Protein 9G2P (pdb70)

Nearest PDB structures (foldseek):
  9fw3-assembly1_B  TM=1.001E+00  e=9.226E-80  Mycolicibacterium thermoresistibile ATCC 19527
  9g2s-assembly1_B  TM=9.966E-01  e=2.696E-79  Mycolicibacterium thermoresistibile ATCC 19527
  9g2k-assembly1_B  TM=1.001E+00  e=1.572E-77  Mycolicibacterium thermoresistibile ATCC 19527
  9g2t-assembly1_B  TM=9.862E-01  e=8.352E-74  Mycolicibacterium thermoresistibile ATCC 19527
  8vsi-assembly1_B  TM=8.869E-01  e=3.555E-31  Escherichia coli

Solvent-accessible surface area: 43189 Å² total; per-residue (Å²): 58,2,94,139,2,18,60,90,15,142,139,20,32,98,48,0,7,84,68,25,24,93,10,0,86,47,40,11,34,0,30,52,40,21,0,63,21,0,73,38,34,60,66,62,19,97,64,137,117,39,149,79,32,17,110,55,0,42,68,40,53,19,84,1,45,97,60,30,49,54,17,61,40,70,3,32,84,14,14,21,121,9,11,58,74,0,16,17,95,0,0,44,30,0,7,91,0,40,8,17,9,11,48,170,92,10,5,17,11,0,32,22,3,0,5,40,5,3,112,25,1,51,52,19,4,4,54,7,72,7,32,40,33,7,5,93,33,0,10,87,37,3,24,90,66,0,64,126,38,12,151,82,0,0,82,36,0,76,104,3,17,102,64,0,77,95,26,20,56,66,3,32,142,78,5,22,63,53,6,53,85,16,24,128,36,28,29,71,9,27,29,13,3,8,11,1,17,84,0,5,43,3,9,16,4,8,28,0,15,93,46,5,55,3,53,134,68,0,54,66,11,14,93,17,0,33,55,25,16,132,41,16,12,31,46,43,30,73,0,48,14,26,3,39,22,43,6,0,6,42,25,0,0,61,17,0,0,48,25,9,20,94,66,147,11,76,32,36,50,0,0,1,0,1,7,4,0,6,19,0,1,71,51,9,26,27,27,0,71,2,48,25,18,48,51,53,0,73,31,0,0,131,60,0,10,88,7,22,74,50,104,49,16,90,61,118,141,211,103,151,108,6,4,0,38,4,58,148,0,15,12,54,108,93,122,69,39,62,33,1,74,66,1,78,10,38,1,130,54,40,41,44,3,0,0,0,1,18,7,28,7,12,11,39,10,1,3,11,0,0,0,16,0,13,48,16,70,112,33,20,1,63,1,37,36,71,26,5,30,11,3,60,57,65,48,3,11,107,64,0,6,21,3,26,36,75,14,35,32,2,62,8,13,0,13,101,0,0,2,1,10,68,56,137,15,39,89,113,94,8,69,52,3,0,117,19,0,63,0,33,101,35,1,84,158,18,128,89,19,24,96,10,74,9,14,47,55,56,72,25,35,0,2,8,64,7,25,0,9,2,0,21,9,23,6,32,81,10,53,0,10,0,4,6,10,18,10,10,24,2,4,33,62,12,12,136,86,0,36,80,8,4,57,132,59,12,154,121,65,1,3,2,14,2,8,7,17,4,91,42,8,36,179,10,80,60,0,0,0,0,31,65,0,108,44,68,36,75,10,50,25,106,106,4,33,90,72,49,32,101,0,96,34,5,43,82,44,8,151,135,194,45,12,63,161,11,19,2,83,128,58,114,58,24,21,58,26,12,46,101,39,6,95,75,4,4,96,26,55,1,60,11,11,11,21,0,1,33,0,0,31,12,2,40,54,153,67,38,55,77,0,116,108,79,11,39,145,6,38,52,19,14,80,39,6,72,95,7,20,61,41,4,13,124,23,0,8,37,6,3,12,22,8,0,27,92,2,2,44,54,0,1,55,78,0,6,45,0,18,35,92,30,17,55,36,111,38,16,7,27,0,28,37,0,2,62,20,2,9,31,136,18,1,7,9,7,20,72,7,21,34,48,23,41,5,8,16,62,22,0,22,11,0,0,72,15,0,57,183,46,20,88,45,0,0,102,16,0,57,60,4,7,64,56,0,86,40,7,39,53,83,10,19,149,61,12,112,74,14,28,137,51,14,33,95,23,56,18,49,0,10,42,48,0,11,29,3,9,87,7,1,52,7,8,8,18,4,62,30,8,59,35,104,92,4,36,3,8,76,12,6,59,50,21,32,21,1,27,55,133,28,33,63,86,36,50,52,8,76,76,45,7,48,102,8,10,45,82,2,10,104,32,1,29,39,56,10,69,113,0,28,113,133,62,119,7,35,51,31,42,13,0,0,3,26,3,0,20,28,20,0,36,69,5,8,61,37,0,22,115,26,22,54,44,49,23,81,24,98,43,18,6,84,58,1,25,43,0,31,83,2,79,62,34,84,52,10,200,119,134,45,139,176,145,49,30,16,1,25,0,51,4,54,69,0,110,13,39,101,77,140,67,87,19,0,39,23,4,71,12,68,2,154,71,31,36,8,2,0,0,0,0,27,20,44,5,10,8,58,11,0,6,14,0,1,6,9,18,28,30,21,81,52,34,109,0,10,1,69,57,18,30,3,35,57,0,28,37,95,12,26,33,60,4,1,0,6,0,26,14,75,26,32,0,12,64,14,39,0,74,60,3,0,40,43,9,34,77,155,18,71,91,108,74,0,84,33,4,8,130,26,0,74,0,57,54,0,53,110,92,31,88,76,14,38,57,2,79,0,4,42,10,3,80,39,12,35,7,2,9,24,2,1,0,1,0,0,0,0,11,12,16,69,0,10,0,0,0,2,6,9,4,8,10,12,0,2,9,32,7,2,22,21,0,7,62,10,8,56,64,15,124,100,90,1,0,17,0,13,1,5,9,20,69,18,7,1,109,71,9,83,69,0,0,0,0,53,76,1,119,38,71,33,65,15,40,24,113,113,6,83,93,72,48,21,58,0,27,101,1,51,118

Radius of gyration: 36.22 Å; Cα contacts (8 Å, |Δi|>4): 1925; chains: 2; bounding box: 55×73×121 Å

Sequence (1122 aa):
AGSRLLAPLKKPLIVSGVLQALITLIELAPFVLLVELARLLLGGAEAERLWTLGLTAVSLIGLGAVLAAAMTLWLHRVDARFAHELRGRLLTKLSRLPLGWFTRRGSASTKQLVQDDTLALHYLITHAIPDAVAAVVAPVAVLVYLFVADWRVALVLFIPVLVYLVLMSVMTIQSGSKIAQAPRWAERMGGEAGAFLEGQPVIRIFGGAAASRFRRRLDDYIDFLVSWQRPFVGKKTLMDLVTRPATFLWIILVAGVPLVVTGRMDPVNLLPFLLLGTTFGARLLGIGYGLSGIQTGMLAARRIQTVLDEPELVVRDRTRPGTVELDRVSFEYRPGVPVIRDVTLTLRPGTVTALVGPSGSGKSTLAALVARFHDVTQGAIRVDGRDIRTLTADELYRRVGFVLQDAQLVHGSVAENIALAEPDAGLERIRTAARDAQIHDRITRMPDGYDSVLGAGSALSGGERQRVTIARAILADTPVLVLDQATAFADPESEYLVQQAINRLTRDRTVLVIAHRLHTITHADQIVVLDDGRIVEVGTHDELLAAGGRYRGLWDSGRIRTLLRLVPAEKRGAVAGYAVLTLLSVLLRAVGAVLLIPLLAALFSDTPSDAWLWLGWLTAVTLAGWVTDTNTARLGFDLGFAVLSRTQHDMADRLPNVAMSWFTPDNTATARQAIAATGPELAGLVVNLLTPLIGAALLPAAIGVALLFVSVPLGLAALAGVAVLFGALALSGRLSRAADKVAGETNSAFTERIIEFARTQQALRAARRVEPARSQVGSALAAQHGAGLRLLTMQIPGQVLFSLAGQVALIGFAGMAVWLTVRGQLGVPEAIALIVVLVRYLEPFAAIADLAPALETTRATLNRIQAVLDAPTLPAGRRRLDRTGAAPSIEFDDVRFSYGDEVVLDGVSFTLRPGNTTAIVGPSGSGKTTILSLIAGLQQPASGRVLLDGVDVTTLDPEARRAAVSVVFQHPYLFDGTLRDNVLVGDPEADPDDVTAAMRLARVDELLDRLPDGDATVVGEGGTALSGGERQRVSIARALLKPAPVLLVDQATSALDNANEAAVVDALTADPRPRTRVIVAHRLASIRHADRVLFVEAGRVVEDGAIDELLAAGGRFAQFWA

GO terms:
  GO:0005886 plasma membrane (C, EXP)

Foldseek 3Di:
DLCVLCVVCPVVLVVLLVLLLVLLVLCLVLLVLVLVLVVCVVVVHDPVSNVVSNVVSVVSNVVSVVSVVVSLVVQQVVLVVSLVVLLVLLVVLVVFAFCLVCVVQDPLNSCCLSPVLSVLLCCVRRPQSSLVSSLVNQVVVLLVVLVVLPVQLSVLLVVLVVVLVVLLVVLCVVQLVLLVCVSVLSSVLSRLVVCCVVCVVVLVVPPHPVPRVNVVSVVVSVVSVCVNVVVNVVSLVVLCVSLALVNQQVSSCVRPVVCCPVVVDPVSSSSSCNRRVNPSSVSNSSNSVCSSSNSSNVVSSVVSVVSSPDDGLAADQPWCAQKKWWAQFWADSDPPHTLAGGATDIWDWQFEEEEEADPSNQPLVVVVCLLPSDDTPDTFMDHNNHTVSNDDNVRSPLAEFELHPDLDADWFFLLCRLCVLPNVDDPVLLLVLLVLLVQQVVLCPDPVRRGDTDDPPNHDDPLNSLSSSSSSRLSSLHLHYEYAARCVVPDPVSSVSNLVSCCVSRSRGGYYYYHLLVVSCQPGQKYFYRGNNYTDDMDHNVVVCVVPPRSVVSVVVND/DVLLVVLFDPVCVVLVVLLVVLLVLLLLLLLLLLLLVLVLLVCCPDPHNVVNVVSVVVSVVSVVSNVVSVVVSLVSLLVRQQNSLVSLLVLLVVQVVQFAPLCPDVVLVLLSVLLNVVSDPCSSNCCVPAVSLLSSLLCNLLSNLVSCVVVPVLLSVLSVVLSVLLVVLLVVLCVQQVVLVVQLVVLVSVLVVQVVCCVVCVVVCVVVVQNDLVRHPNVVSVVSNVVSVVVSVVSSVVSLVSLVVSLVSSLCSNLVVLVVCPVVPVADPSSNVSVVSSSVVSSVSSVSSSVSSVVVSVVVSNSVSSVVSSPGDGAFEAADADDDPQFAWKKWWAQFWAASVPHTQAGGATDIFHGLAAEEEEEDPSLCPLVVVCCQLVSDDGPDTFIDTNNHGLSHHHPVRSNLAEFEQDQQAFAAFFFLLVRLCLLPVPDDVVLLVLLCVLLVLQVVQVVPPPRRRDGAHGTNVVDDRLNSLSSSSSSRLSRSHQEYEAAASCVRPDPVSLLSNLVSVVVNPHGHRYYYYHLDPSSCPRHQKYFYGGNNYGPDMGGPVVVCVVPPVSVVSVD

B-factor: mean 27.06, std 17.53, range [1.24, 101.99]

Organism: Mycolicibacterium thermoresistibile (strain ATCC 19527 / DSM 44167 / CIP 105390 / JCM 6362 / NCTC 10409 / 316) (NCBI:txid1078020)

InterPro domains:
  IPR003439 ABC transporter-like, ATP-binding domain [PF00005] (671-818)
  IPR003439 ABC transporter-like, ATP-binding domain [PS50893] (654-887)
  IPR003593 AAA+ ATPase domain [SM00382] (679-864)
  IPR007037 SIP-like, Rossmann fold domain [PF04954] (133-243)
  IPR011527 ABC transporter type 1, transmembrane domain [PF00664] (330-596)
  IPR011527 ABC transporter type 1, transmembrane domain [PS50929] (331-613)
  IPR013113 Siderophore-interacting, FAD-binding [PF08021] (59-113)
  IPR017871 ABC transporter-like, conserved site [PS00211] (790-804)
  IPR017927 FAD-binding domain, ferredoxin reductase-type [PS51384] (15-124)
  IPR017938 Riboflavin synthase-like beta-barrel [SSF63380] (14-113)
  IPR027417 P-loop containing nucleoside triphosphate hydrolase [G3DSA:3.40.50.300] (646-895)
  IPR027417 P-loop containing nucleoside triphosphate hydrolase [SSF52540] (650-886)
  IPR036640 ABC transporter type 1, transmembrane domain superfamily [G3DSA:1.20.1560.10] (320-629)
  IPR036640 ABC transporter type 1, transmembrane domain superfamily [SSF90123] (321-629)
  IPR039261 Ferredoxin-NADP reductase (FNR), nucleotide-binding domain [G3DSA:3.40.50.80] (131-261)
  IPR039421 Type 1 protein exporter [PTHR24221] (345-883)

Secondary structure (DSSP, 8-state):
-HHHHSGGGHHHHHHHHHHHHHHHHHHHHHHHHHHHHHHHHHTT--HHHHHHHHHHHHHHHHHHHHHHHHHHHHHHHHHHHHHHHHHHHHHHHHTTS-HHHHHHH-HHHHHIIIIIIHHTTHHHHHTHHHHHHHHHHHHHHHHHHHHHH-HHHHHHTHHHHHHHHHHHHHHHHHHHHHHHHHHHHHHHHHHHHHHHHHTHHHHHHTTTTTT-HHHHHHHHHHHHHHHHHHHHHHHHHHHHHHT-HHHHHHHHHHHHHHHHGGGSS-GGGGHHHHHHTTTSHHHHHHHHHHHHHHHHHHHHHHHHHHHHTS------S---TT-EEEEEEEEEEETTEEEEEEEEEEE-TT-EEEEE-STTSSHHHHHHHHTTSS--SEEEEEETTEETTTS-HHHHHHHEEEE-SS----SSBHHHHHTSS-TT--HHHHHHHHHHTT-HHHHHHSSSGGG-B--TTS---HHHHHHHHHHHHHHH--SEEEEESTTSS--HHHHHHHHHHHHHHTTTSEEEEE-S-GGGSTT-SEEEEEETTEEEEEE-HHHHHHHTSHHHHHHHHH-/-HHHHHTS-GGGHHHHHHHHHHHHHHHHHHHHHHHTHHHHHHHHTSS-GGGHHHHHHHHHHHHHHHHHHHHHHHHHHHHHHHHHHHHHHHHHHHHGGGB-GGG--HHHHHHHHHHHHTTSHHHHTHIIIIIHHHHHHHHHHHHHHHHGGGT-HHHHHHHHHHHHHHHHHHHHHHHTTHHHHHHHHHHHHHHHHHHHHHHHTHHHHHHTT--STTTSHHHHHHHHHHHHHHHHHHHTHHHHHHHHHHHHHHHHHHHHHHHHHHHTTSS-HHHHHHHHHHHHHHHHHHHHHHHHHHHHHHHHHHHHHHHHHHTS-BPP---B---SSSPPPPEEEEEEEEEETTEEEEEEEEEEE-TT-EEEEE-STTSSHHHHHHHHHTSS--SEEEEEETTEEGGGB-HHHHHTTEEEE-SS----SEEHHHHHTTS-TT--HHHHHHHHHHTT-HHHHHHSSSGGGPEE-STTTTS-HHHHHHHHHHHHHHS--SEEEEESTTTT--HHHHHHHHHHHHT-SS--EEEEE-S-GGGGTT-SEEEEEETTEEEEEE-HHHHHHHTSHHHHHT-

Structure (mmCIF, N/CA/C/O backbone):
data_9G2P
#
_entry.id   9G2P
#
_cell.length_a   1.00
_cell.length_b   1.00
_cell.length_c   1.00
_cell.angle_alpha   90.00
_cell.angle_beta   90.00
_cell.angle_gamma   90.00
#
_symmetry.space_group_name_H-M   'P 1'
#
loop_
_entity.id
_entity.type
_entity.pdbx_description
1 polymer 'Mycobactin import ATP-binding/permease protein IrtA'
2 polymer 'Mycobactin import ATP-binding/permease protein IrtB'
3 non-polymer "ADENOSINE-5'-TRIPHOSPHATE"
4 non-polymer 'MAGNESIUM ION'
5 non-polymer 'ZINC ION'
#
loop_
_atom_site.group_PDB
_atom_site.id
_atom_site.type_symbol
_atom_site.label_atom_id
_atom_site.label_alt_id
_atom_site.label_comp_id
_atom_site.label_asym_id
_atom_site.label_entity_id
_atom_site.label_seq_id
_atom_site.pdbx_PDB_ins_code
_atom_site.Cartn_x
_atom_site.Cartn_y
_atom_site.Cartn_z
_atom_site.occupancy
_atom_site.B_iso_or_equiv
_atom_site.auth_seq_id
_atom_site.auth_comp_id
_atom_site.auth_asym_id
_atom_site.auth_atom_id
_atom_site.pdbx_PDB_model_num
ATOM 1 N N . ALA A 1 40 ? 117.01786 149.79360 142.65469 1.000 26.58505 318 ALA A N 1
ATOM 2 C CA . ALA A 1 40 ? 118.08184 150.76533 142.86866 1.000 27.28009 318 ALA A CA 1
ATOM 3 C C . ALA A 1 40 ? 119.40234 150.25722 142.30051 1.000 23.01253 318 ALA A C 1
ATOM 4 O O . ALA A 1 40 ? 120.46739 150.51369 142.85689 1.000 22.43754 318 ALA A O 1
ATOM 11 N N . GLY A 1 41 ? 119.32117 149.52480 141.18730 1.000 23.63832 319 GLY A N 1
ATOM 12 C CA . GLY A 1 41 ? 120.51725 149.06748 140.50558 1.000 21.94081 319 GLY A CA 1
ATOM 13 C C . GLY A 1 41 ? 121.16589 150.10220 139.61574 1.000 24.17085 319 GLY A C 1
ATOM 14 O O . GLY A 1 41 ? 122.31055 149.91069 139.19755 1.000 23.27331 319 GLY A O 1
ATOM 18 N N . SER A 1 42 ? 120.45306 151.18323 139.29610 1.000 28.12846 320 SER A N 1
ATOM 19 C CA . SER A 1 42 ? 121.05694 152.26848 138.53146 1.000 25.15484 320 SER A CA 1
ATOM 20 C C . SER A 1 42 ? 121.96708 153.11363 139.40992 1.000 22.47350 320 SER A C 1
ATOM 21 O O . SER A 1 42 ? 122.98822 153.63204 138.94492 1.000 21.61362 320 SER A O 1
ATOM 29 N N . ARG A 1 43 ? 121.60224 153.27522 140.68187 1.000 24.17618 321 ARG A N 1
ATOM 30 C CA . ARG A 1 43 ? 122.43234 154.03778 141.60673 1.000 22.09256 321 ARG A CA 1
ATOM 31 C C . ARG A 1 43 ? 123.69746 153.27275 141.97060 1.000 18.91726 321 ARG A C 1
ATOM 32 O O . ARG A 1 43 ? 124.76727 153.86844 142.13379 1.000 18.51953 321 ARG A O 1
ATOM 53 N N . LEU A 1 44 ? 123.59161 151.95051 142.10891 1.000 18.85548 322 LEU A N 1
ATOM 54 C CA . LEU A 1 44 ? 124.75116 151.13653 142.45821 1.000 13.96250 322 LEU A CA 1
ATOM 55 C C . LEU A 1 44 ? 125.76945 151.11271 141.32610 1.000 14.91361 322 LEU A C 1
ATOM 56 O O . LEU A 1 44 ? 126.97861 151.21005 141.56097 1.000 18.34610 322 LEU A O 1
ATOM 72 N N . LEU A 1 45 ? 125.29687 150.98051 140.09071 1.000 15.28958 323 LEU A N 1
ATOM 73 C CA . LEU A 1 45 ? 126.15464 150.80048 138.92746 1.000 15.64435 323 LEU A CA 1
ATOM 74 C C . LEU A 1 45 ? 126.46633 152.10160 138.19904 1.000 16.13300 323 LEU A C 1
ATOM 75 O O . LEU A 1 45 ? 127.03869 152.05557 137.10706 1.000 17.83289 323 LEU A O 1
ATOM 91 N N . ALA A 1 46 ? 126.09599 153.24821 138.76358 1.000 16.92085 324 ALA A N 1
ATOM 92 C CA . ALA A 1 46 ? 126.44349 154.53536 138.16708 1.000 17.75923 324 ALA A CA 1
ATOM 93 C C . ALA A 1 46 ? 127.93938 154.73945 137.94196 1.000 18.53840 324 ALA A C 1
ATOM 94 O O . ALA A 1 46 ? 128.29416 155.37130 136.93315 1.000 18.45270 324 ALA A O 1
ATOM 101 N N . PRO A 1 47 ? 128.85060 154.28761 138.81432 1.000 18.12315 325 PRO A N 1
ATOM 102 C CA . PRO A 1 47 ? 130.28427 154.44479 138.51078 1.000 16.39989 325 PRO A CA 1
ATOM 103 C C . PRO A 1 47 ? 130.73288 153.80499 137.20745 1.000 19.10447 325 PRO A C 1
ATOM 104 O O . PRO A 1 47 ? 131.75339 154.22481 136.64879 1.000 21.57483 325 PRO A O 1
ATOM 115 N N . LEU A 1 48 ? 130.01435 152.80119 136.70976 1.000 21.05893 326 LEU A N 1
ATOM 116 C CA . LEU A 1 48 ? 130.39375 152.07591 135.50588 1.000 15.30718 326 LEU A CA 1
ATOM 117 C C . LEU A 1 48 ? 129.71702 152.60364 134.24893 1.000 14.19104 326 LEU A C 1
ATOM 118 O O . LEU A 1 48 ? 129.64189 151.87682 133.25712 1.000 15.67774 326 LEU A O 1
ATOM 134 N N . LYS A 1 49 ? 129.23250 153.84532 134.25819 1.000 14.57689 327 LYS A N 1
ATOM 135 C CA . LYS A 1 49 ? 128.52365 154.37486 133.09688 1.000 15.68542 327 LYS A CA 1
ATOM 136 C C . LYS A 1 49 ? 129.43373 154.44864 131.87445 1.000 16.87869 327 LYS A C 1
ATOM 137 O O . LYS A 1 49 ? 129.08188 153.96914 130.78927 1.000 17.08202 327 LYS A O 1
ATOM 156 N N . LYS A 1 50 ? 130.61390 155.05832 132.03456 1.000 16.32379 328 LYS A N 1
ATOM 157 C CA . LYS A 1 50 ? 131.52190 155.20841 130.89816 1.000 13.82034 328 LYS A CA 1
ATOM 158 C C . LYS A 1 50 ? 132.03822 153.86551 130.39500 1.000 14.68719 328 LYS A C 1
ATOM 159 O O . LYS A 1 50 ? 132.03810 153.65332 129.16932 1.000 16.10656 328 LYS A O 1
ATOM 178 N N . PRO A 1 51 ? 132.51394 152.94048 131.24280 1.000 16.72796 329 PRO A N 1
ATOM 179 C CA . PRO A 1 51 ? 132.88139 151.61214 130.72064 1.000 11.99049 329 PRO A CA 1
ATOM 180 C C . PRO A 1 51 ? 131.74759 150.88600 130.02104 1.000 10.40448 329 PRO A C 1
ATOM 181 O O . PRO A 1 51 ? 131.98594 150.23125 129.00474 1.000 11.17038 329 PRO A O 1
ATOM 192 N N . LEU A 1 52 ? 130.51904 150.98288 130.52806 1.000 9.81267 330 LEU A N 1
ATOM 193 C CA . LEU A 1 52 ? 129.40394 150.28500 129.89681 1.000 10.89851 330 LEU A CA 1
ATOM 194 C C . LEU A 1 52 ? 129.08782 150.87336 128.52607 1.000 12.73825 330 LEU A C 1
ATOM 195 O O . LEU A 1 52 ? 128.86913 150.13434 127.55620 1.000 15.37296 330 LEU A O 1
ATOM 211 N N . ILE A 1 53 ? 129.06829 152.20487 128.42132 1.000 12.93589 331 ILE A N 1
ATOM 212 C CA . ILE A 1 53 ? 128.81562 152.83958 127.12896 1.000 11.96773 331 ILE A CA 1
ATOM 213 C C . ILE A 1 53 ? 129.92641 152.49484 126.14431 1.000 11.28943 331 ILE A C 1
ATOM 214 O O . ILE A 1 53 ? 129.66979 152.19921 124.96716 1.000 12.50328 331 ILE A O 1
ATOM 230 N N . VAL A 1 54 ? 131.17751 152.53352 126.60702 1.000 10.53486 332 VAL A N 1
ATOM 231 C CA . VAL A 1 54 ? 132.30602 152.21767 125.73835 1.000 10.12154 332 VAL A CA 1
ATOM 232 C C . VAL A 1 54 ? 132.22509 150.77051 125.27322 1.000 10.85629 332 VAL A C 1
ATOM 233 O O . VAL A 1 54 ? 132.51453 150.46050 124.11469 1.000 12.48319 332 VAL A O 1
ATOM 246 N N . SER A 1 55 ? 131.84813 149.85960 126.17366 1.000 9.49458 333 SER A N 1
ATOM 247 C CA . SER A 1 55 ? 131.71333 148.46055 125.79153 1.000 9.25902 333 SER A CA 1
ATOM 248 C C . SER A 1 55 ? 130.62369 148.27889 124.75026 1.000 11.71958 333 SER A C 1
ATOM 249 O O . SER A 1 55 ? 130.79421 147.49778 123.81337 1.000 14.97254 333 SER A O 1
ATOM 257 N N . GLY A 1 56 ? 129.50893 148.99828 124.88263 1.000 11.17814 334 GLY A N 1
ATOM 258 C CA . GLY A 1 56 ? 128.47539 148.91988 123.86290 1.000 9.04382 334 GLY A CA 1
ATOM 259 C C . GLY A 1 56 ? 128.95197 149.39963 122.50255 1.000 11.44363 334 GLY A C 1
ATOM 260 O O . GLY A 1 56 ? 128.72589 148.73780 121.48410 1.000 14.49147 334 GLY A O 1
ATOM 264 N N . VAL A 1 57 ? 129.62800 150.54859 122.46462 1.000 10.85075 335 VAL A N 1
ATOM 265 C CA . VAL A 1 57 ? 130.09592 151.08653 121.18713 1.000 9.65608 335 VAL A CA 1
ATOM 266 C C . VAL A 1 57 ? 131.13302 150.15550 120.56274 1.000 10.60472 335 VAL A C 1
ATOM 267 O O . VAL A 1 57 ? 131.07328 149.82980 119.36572 1.000 12.13867 335 VAL A O 1
ATOM 280 N N . LEU A 1 58 ? 132.09630 149.70736 121.36895 1.000 12.17312 336 LEU A N 1
ATOM 281 C CA . LEU A 1 58 ? 133.13317 148.81906 120.86605 1.000 11.59568 336 LEU A CA 1
ATOM 282 C C . LEU A 1 58 ? 132.54971 147.49084 120.41808 1.000 11.12514 336 LEU A C 1
ATOM 283 O O . LEU A 1 58 ? 133.04877 146.88361 119.47043 1.000 14.56594 336 LEU A O 1
ATOM 299 N N . GLN A 1 59 ? 131.48780 147.02167 121.07478 1.000 10.23969 337 GLN A N 1
ATOM 300 C CA . GLN A 1 59 ? 130.87312 145.77163 120.65166 1.000 9.70296 337 GLN A CA 1
ATOM 301 C C . GLN A 1 59 ? 130.12467 145.94395 119.34289 1.000 10.64179 337 GLN A C 1
ATOM 302 O O . GLN A 1 59 ? 130.07825 145.01838 118.53190 1.000 12.71391 337 GLN A O 1
ATOM 316 N N . ALA A 1 60 ? 129.50329 147.10359 119.12673 1.000 11.95069 338 ALA A N 1
ATOM 317 C CA . ALA A 1 60 ? 128.89996 147.36089 117.82153 1.000 11.28724 338 ALA A CA 1
ATOM 318 C C . ALA A 1 60 ? 129.95737 147.29868 116.72519 1.000 11.10673 338 ALA A C 1
ATOM 319 O O . ALA A 1 60 ? 129.77301 146.63942 115.68947 1.000 11.96844 338 ALA A O 1
ATOM 326 N N . LEU A 1 61 ? 131.09816 147.95017 116.96293 1.000 11.29980 339 LEU A N 1
ATOM 327 C CA . LEU A 1 61 ? 132.17947 147.91558 115.98043 1.000 11.49312 339 LEU A CA 1
ATOM 328 C C . LEU A 1 61 ? 132.71408 146.49840 115.79067 1.000 11.29946 339 LEU A C 1
ATOM 329 O O . LEU A 1 61 ? 132.99622 146.07521 114.66454 1.000 13.10968 339 LEU A O 1
ATOM 345 N N . ILE A 1 62 ? 132.85664 145.74724 116.88216 1.000 10.23948 340 ILE A N 1
ATOM 346 C CA . ILE A 1 62 ? 133.40439 144.39576 116.79800 1.000 10.80451 340 ILE A CA 1
ATOM 347 C C . ILE A 1 62 ? 132.43621 143.47554 116.06610 1.000 11.00931 340 ILE A C 1
ATOM 348 O O . ILE A 1 62 ? 132.84843 142.59452 115.30945 1.000 13.03056 340 ILE A O 1
ATOM 364 N N . THR A 1 63 ? 131.13520 143.65963 116.28384 1.000 11.05148 341 THR A N 1
ATOM 365 C CA . THR A 1 63 ? 130.14268 142.86161 115.57403 1.000 12.60568 341 THR A CA 1
ATOM 366 C C . THR A 1 63 ? 130.18973 143.14218 114.07904 1.000 14.36934 341 THR A C 1
ATOM 367 O O . THR A 1 63 ? 130.10849 142.21977 113.25881 1.000 19.71491 341 THR A O 1
ATOM 378 N N . LEU A 1 64 ? 130.32418 144.41519 113.70078 1.000 13.04013 342 LEU A N 1
ATOM 379 C CA . LEU A 1 64 ? 130.45483 144.73162 112.28062 1.000 11.04453 342 LEU A CA 1
ATOM 380 C C . LEU A 1 64 ? 131.72760 144.12425 111.69745 1.000 12.55241 342 LEU A C 1
ATOM 381 O O . LEU A 1 64 ? 131.72162 143.59561 110.58013 1.000 15.23615 342 LEU A O 1
ATOM 397 N N . ILE A 1 65 ? 132.83089 144.18420 112.44472 1.000 13.64796 343 ILE A N 1
ATOM 398 C CA . ILE A 1 65 ? 134.08636 143.60912 111.96573 1.000 12.33093 343 ILE A CA 1
ATOM 399 C C . ILE A 1 65 ? 133.96549 142.09547 111.82980 1.000 14.49406 343 ILE A C 1
ATOM 400 O O . ILE A 1 65 ? 134.58379 141.48832 110.95181 1.000 18.05302 343 ILE A O 1
ATOM 416 N N . GLU A 1 66 ? 133.19913 141.45916 112.71572 1.000 16.20056 344 GLU A N 1
ATOM 417 C CA . GLU A 1 66 ? 133.01377 140.01397 112.64201 1.000 15.52862 344 GLU A CA 1
ATOM 418 C C . GLU A 1 66 ? 132.09214 139.61862 111.49704 1.000 17.95910 344 GLU A C 1
ATOM 419 O O . GLU A 1 66 ? 132.20727 138.50773 110.96989 1.000 23.24139 344 GLU A O 1
ATOM 431 N N . LEU A 1 67 ? 131.15996 140.49353 111.11806 1.000 17.97047 345 LEU A N 1
ATOM 432 C CA . LEU A 1 67 ? 130.33777 140.23664 109.93965 1.000 17.32942 345 LEU A CA 1
ATOM 433 C C . LEU A 1 67 ? 131.07342 140.54016 108.63909 1.000 16.25345 345 LEU A C 1
ATOM 434 O O . LEU A 1 67 ? 130.69547 140.01596 107.58724 1.000 17.15445 345 LEU A O 1
ATOM 450 N N . ALA A 1 68 ? 132.10329 141.38529 108.68807 1.000 18.78411 346 ALA A N 1
ATOM 451 C CA . ALA A 1 68 ? 132.81176 141.77648 107.47078 1.000 16.97891 346 ALA A CA 1
ATOM 452 C C . ALA A 1 68 ? 133.42615 140.61665 106.68920 1.000 20.98921 346 ALA A C 1
ATOM 453 O O . ALA A 1 68 ? 133.37565 140.66380 105.44809 1.000 22.19870 346 ALA A O 1
ATOM 460 N N . PRO A 1 69 ? 134.04392 139.59857 107.30928 1.000 21.16363 347 PRO A N 1
ATOM 461 C CA . PRO A 1 69 ? 134.60897 138.49717 106.50916 1.000 19.37393 347 PRO A CA 1
ATOM 462 C C . PRO A 1 69 ? 133.61725 137.80520 105.59595 1.000 19.51148 347 PRO A C 1
ATOM 463 O O . PRO A 1 69 ? 133.99418 137.37080 104.50448 1.000 24.72711 347 PRO A O 1
ATOM 474 N N . PHE A 1 70 ? 132.36417 137.66981 106.01363 1.000 20.69082 348 PHE A N 1
ATOM 475 C CA . PHE A 1 70 ? 131.40277 136.90602 105.23408 1.000 18.16119 348 PHE A CA 1
ATOM 476 C C . PHE A 1 70 ? 130.86671 137.67600 104.03625 1.000 20.50874 348 PHE A C 1
ATOM 477 O O . PHE A 1 70 ? 130.49995 137.05396 103.03785 1.000 25.94695 348 PHE A O 1
ATOM 494 N N . VAL A 1 71 ? 130.84647 139.00717 104.08770 1.000 22.02183 349 VAL A N 1
ATOM 495 C CA . VAL A 1 71 ? 130.57386 139.78118 102.87993 1.000 22.48034 349 VAL A CA 1
ATOM 496 C C . VAL A 1 71 ? 131.68343 139.55972 101.85702 1.000 22.77127 349 VAL A C 1
ATOM 497 O O . VAL A 1 71 ? 131.42740 139.38571 100.65521 1.000 26.95886 349 VAL A O 1
ATOM 510 N N . LEU A 1 72 ? 132.93424 139.55591 102.31937 1.000 21.49772 350 LEU A N 1
ATOM 511 C CA . LEU A 1 72 ? 134.05147 139.27918 101.42867 1.000 22.81451 350 LEU A CA 1
ATOM 512 C C . LEU A 1 72 ? 133.99091 137.85410 100.89907 1.000 23.56462 350 LEU A C 1
ATOM 513 O O . LEU A 1 72 ? 134.38110 137.59911 99.75905 1.000 29.17397 350 LEU A O 1
ATOM 529 N N . LEU A 1 73 ? 133.50183 136.91074 101.70428 1.000 20.89844 351 LEU A N 1
ATOM 530 C CA . LEU A 1 73 ? 133.35075 135.54437 101.21690 1.000 21.30837 351 LEU A CA 1
ATOM 531 C C . LEU A 1 73 ? 132.22218 135.43556 100.20301 1.000 23.58676 351 LEU A C 1
ATOM 532 O O . LEU A 1 73 ? 132.30187 134.62267 99.27893 1.000 28.69478 351 LEU A O 1
ATOM 548 N N . VAL A 1 74 ? 131.16740 136.23471 100.35640 1.000 21.64352 352 VAL A N 1
ATOM 549 C CA . VAL A 1 74 ? 130.12472 136.28113 99.33687 1.000 22.63433 352 VAL A CA 1
ATOM 550 C C . VAL A 1 74 ? 130.70197 136.78313 98.02114 1.000 27.62492 352 VAL A C 1
ATOM 551 O O . VAL A 1 74 ? 130.42748 136.22587 96.95025 1.000 31.92544 352 VAL A O 1
ATOM 564 N N . GLU A 1 75 ? 131.51665 137.83726 98.07831 1.000 30.68196 353 GLU A N 1
ATOM 565 C CA . GLU A 1 75 ? 132.15188 138.32322 96.85638 1.000 31.16589 353 GLU A CA 1
ATOM 566 C C . GLU A 1 75 ? 133.14831 137.31272 96.29699 1.000 31.28883 353 GLU A C 1
ATOM 567 O O . GLU A 1 75 ? 133.27375 137.18134 95.07509 1.000 35.49562 353 GLU A O 1
ATOM 579 N N . LEU A 1 76 ? 133.85155 136.58682 97.16559 1.000 29.72689 354 LEU A N 1
ATOM 580 C CA . LEU A 1 76 ? 134.75416 135.53677 96.70833 1.000 30.37876 354 LEU A CA 1
ATOM 581 C C . LEU A 1 76 ? 133.99033 134.44456 95.97321 1.000 31.62165 354 LEU A C 1
ATOM 582 O O . LEU A 1 76 ? 134.43174 133.96139 94.92875 1.000 35.35355 354 LEU A O 1
ATOM 598 N N . ALA A 1 77 ? 132.84804 134.02713 96.51903 1.000 28.40480 355 ALA A N 1
ATOM 599 C CA . ALA A 1 77 ? 132.03918 133.00922 95.85882 1.000 26.18322 355 ALA A CA 1
ATOM 600 C C . ALA A 1 77 ? 131.52214 133.50659 94.51611 1.000 30.62375 355 ALA A C 1
ATOM 601 O O . ALA A 1 77 ? 131.54310 132.77152 93.51945 1.000 35.02617 355 ALA A O 1
ATOM 608 N N . ARG A 1 78 ? 131.06453 134.75957 94.46930 1.000 32.23330 356 ARG A N 1
ATOM 609 C CA . ARG A 1 78 ? 130.57872 135.32487 93.21465 1.000 32.76172 356 ARG A CA 1
ATOM 610 C C . ARG A 1 78 ? 131.68405 135.38985 92.16697 1.000 36.61611 356 ARG A C 1
ATOM 611 O O . ARG A 1 78 ? 131.43910 135.14072 90.98152 1.000 39.04938 356 ARG A O 1
ATOM 632 N N . LEU A 1 79 ? 132.90510 135.73347 92.57976 1.000 33.33273 357 LEU A N 1
ATOM 633 C CA . LEU A 1 79 ? 134.01963 135.74607 91.63724 1.000 34.85197 357 LEU A CA 1
ATOM 634 C C . LEU A 1 79 ? 134.43660 134.33634 91.23383 1.000 37.22752 357 LEU A C 1
ATOM 635 O O . LEU A 1 79 ? 134.86869 134.12403 90.09604 1.000 43.01692 357 LEU A O 1
ATOM 651 N N . LEU A 1 80 ? 134.32779 133.36945 92.14723 1.000 36.49143 358 LEU A N 1
ATOM 652 C CA . LEU A 1 80 ? 134.60215 131.97783 91.79924 1.000 33.26102 358 LEU A CA 1
ATOM 653 C C . LEU A 1 80 ? 133.66000 131.49392 90.71040 1.000 35.27762 358 LEU A C 1
ATOM 654 O O . LEU A 1 80 ? 134.08769 130.83625 89.75559 1.000 37.68411 358 LEU A O 1
ATOM 670 N N . LEU A 1 81 ? 132.36850 131.79926 90.84386 1.000 35.62153 359 LEU A N 1
ATOM 671 C CA . LEU A 1 81 ? 131.41451 131.40213 89.81466 1.000 36.09405 359 LEU A CA 1
ATOM 672 C C . LEU A 1 81 ? 131.73124 132.07221 88.48456 1.000 39.73412 359 LEU A C 1
ATOM 673 O O . LEU A 1 81 ? 131.62991 131.44408 87.42498 1.000 40.15654 359 LEU A O 1
ATOM 689 N N . GLY A 1 82 ? 132.12516 133.34019 88.51944 1.000 42.21497 360 GLY A N 1
ATOM 690 C CA . GLY A 1 82 ? 132.52217 134.05769 87.32737 1.000 44.31389 360 GLY A CA 1
ATOM 691 C C . GLY A 1 82 ? 133.92017 133.76474 86.83259 1.000 51.44351 360 GLY A C 1
ATOM 692 O O . GLY A 1 82 ? 134.33250 134.32866 85.81588 1.000 56.34454 360 GLY A O 1
ATOM 696 N N . GLY A 1 83 ? 134.66677 132.89930 87.51671 1.000 48.47474 361 GLY A N 1
ATOM 697 C CA . GLY A 1 83 ? 135.99403 132.52458 87.07161 1.000 45.93147 361 GLY A CA 1
ATOM 698 C C . GLY A 1 83 ? 136.98992 133.66413 87.08740 1.000 49.91735 361 GLY A C 1
ATOM 699 O O . GLY A 1 83 ? 137.71356 133.87576 86.11039 1.000 53.71638 361 GLY A O 1
ATOM 703 N N . ALA A 1 84 ? 137.03304 134.41069 88.18646 1.000 50.07143 362 ALA A N 1
ATOM 704 C CA . ALA A 1 84 ? 137.96453 135.51956 88.30060 1.000 56.02512 362 ALA A CA 1
ATOM 705 C C . ALA A 1 84 ? 139.40134 135.00599 88.37501 1.000 59.06923 362 ALA A C 1
ATOM 706 O O . ALA A 1 84 ? 139.66124 133.81587 88.57158 1.000 52.25459 362 ALA A O 1
ATOM 713 N N . GLU A 1 85 ? 140.34375 135.92883 88.20395 1.000 63.23098 363 GLU A N 1
ATOM 714 C CA . GLU A 1 85 ? 141.75410 135.57848 88.25911 1.000 61.80206 363 GLU A CA 1
ATOM 715 C C . GLU A 1 85 ? 142.17037 135.26076 89.69253 1.000 58.04335 363 GLU A C 1
ATOM 716 O O . GLU A 1 85 ? 141.55879 135.71487 90.66133 1.000 60.77492 363 GLU A O 1
ATOM 728 N N . ALA A 1 86 ? 143.24381 134.47714 89.81607 1.000 56.49301 364 ALA A N 1
ATOM 729 C CA . ALA A 1 86 ? 143.68968 134.00900 91.12368 1.000 54.61547 364 ALA A CA 1
ATOM 730 C C . ALA A 1 86 ? 144.12022 135.14342 92.04559 1.000 55.52852 364 ALA A C 1
ATOM 731 O O . ALA A 1 86 ? 144.06325 134.98062 93.26929 1.000 51.11287 364 ALA A O 1
ATOM 738 N N . GLU A 1 87 ? 144.54109 136.28402 91.49590 1.000 58.91520 365 GLU A N 1
ATOM 739 C CA . GLU A 1 87 ? 144.99975 137.38421 92.33844 1.000 56.57045 365 GLU A CA 1
ATOM 740 C C . GLU A 1 87 ? 143.86996 137.91861 93.21154 1.000 52.91065 365 GLU A C 1
ATOM 741 O O . GLU A 1 87 ? 144.02507 138.05076 94.43161 1.000 52.50150 365 GLU A O 1
ATOM 753 N N . ARG A 1 88 ? 142.72232 138.22852 92.60396 1.000 52.03251 366 ARG A N 1
ATOM 754 C CA . ARG A 1 88 ? 141.60581 138.77130 93.37102 1.000 52.11022 366 ARG A CA 1
ATOM 755 C C . ARG A 1 88 ? 141.07170 137.75405 94.36947 1.000 47.53534 366 ARG A C 1
ATOM 756 O O . ARG A 1 88 ? 140.68714 138.11662 95.48697 1.000 46.70571 366 ARG A O 1
ATOM 777 N N . LEU A 1 89 ? 141.02162 136.48039 93.98018 1.000 44.38241 367 LEU A N 1
ATOM 778 C CA . LEU A 1 89 ? 140.52900 135.45551 94.89153 1.000 42.76653 367 LEU A CA 1
ATOM 779 C C . LEU A 1 89 ? 141.44851 135.30587 96.09484 1.000 40.71964 367 LEU A C 1
ATOM 780 O O . LEU A 1 89 ? 140.97572 135.20564 97.23344 1.000 38.30949 367 LEU A O 1
ATOM 796 N N . TRP A 1 90 ? 142.76511 135.29844 95.86648 1.000 42.41930 368 TRP A N 1
ATOM 797 C CA . TRP A 1 90 ? 143.70202 135.24472 96.98355 1.000 40.57082 368 TRP A CA 1
ATOM 798 C C . TRP A 1 90 ? 143.57415 136.47648 97.86701 1.000 37.47199 368 TRP A C 1
ATOM 799 O O . TRP A 1 90 ? 143.61016 136.36761 99.09724 1.000 37.51250 368 TRP A O 1
ATOM 820 N N . THR A 1 91 ? 143.42171 137.65474 97.25871 1.000 37.21331 369 THR A N 1
ATOM 821 C CA . THR A 1 91 ? 143.27107 138.87965 98.03670 1.000 36.92719 369 THR A CA 1
ATOM 822 C C . THR A 1 91 ? 142.04459 138.80855 98.93647 1.000 36.71205 369 THR A C 1
ATOM 823 O O . THR A 1 91 ? 142.12939 139.07214 100.14116 1.000 39.94769 369 THR A O 1
ATOM 834 N N . LEU A 1 92 ? 140.89607 138.43167 98.36952 1.000 35.70112 370 LEU A N 1
ATOM 835 C CA . LEU A 1 92 ? 139.66922 138.36081 99.15605 1.000 30.27905 370 LEU A CA 1
ATOM 836 C C . LEU A 1 92 ? 139.76291 137.29989 100.24556 1.000 30.04967 370 LEU A C 1
ATOM 837 O O . LEU A 1 92 ? 139.34583 137.54038 101.38283 1.000 33.08983 370 LEU A O 1
ATOM 853 N N . GLY A 1 93 ? 140.30600 136.12330 99.92737 1.000 28.06976 371 GLY A N 1
ATOM 854 C CA . GLY A 1 93 ? 140.40039 135.07683 100.93157 1.000 26.48504 371 GLY A CA 1
ATOM 855 C C . GLY A 1 93 ? 141.32308 135.44392 102.07711 1.000 28.16343 371 GLY A C 1
ATOM 856 O O . GLY A 1 93 ? 140.98476 135.24375 103.24951 1.000 27.34301 371 GLY A O 1
ATOM 860 N N . LEU A 1 94 ? 142.49848 135.99048 101.75819 1.000 29.73693 372 LEU A N 1
ATOM 861 C CA . LEU A 1 94 ? 143.42704 136.40812 102.79951 1.000 28.46817 372 LEU A CA 1
ATOM 862 C C . LEU A 1 94 ? 142.84294 137.53691 103.63686 1.000 26.87480 372 LEU A C 1
ATOM 863 O O . LEU A 1 94 ? 142.99993 137.54852 104.86231 1.000 27.08086 372 LEU A O 1
ATOM 879 N N . THR A 1 95 ? 142.16114 138.49254 103.00006 1.000 24.98659 373 THR A N 1
ATOM 880 C CA . THR A 1 95 ? 141.55036 139.58037 103.75325 1.000 24.30474 373 THR A CA 1
ATOM 881 C C . THR A 1 95 ? 140.45683 139.06538 104.67910 1.000 25.45464 373 THR A C 1
ATOM 882 O O . THR A 1 95 ? 140.35192 139.51156 105.82504 1.000 26.87942 373 THR A O 1
ATOM 893 N N . ALA A 1 96 ? 139.63751 138.12380 104.20699 1.000 23.22385 374 ALA A N 1
ATOM 894 C CA . ALA A 1 96 ? 138.58588 137.57156 105.05273 1.000 20.88882 374 ALA A CA 1
ATOM 895 C C . ALA A 1 96 ? 139.16904 136.81208 106.23753 1.000 20.97585 374 ALA A C 1
ATOM 896 O O . ALA A 1 96 ? 138.67568 136.93338 107.36525 1.000 23.55085 374 ALA A O 1
ATOM 903 N N . VAL A 1 97 ? 140.21941 136.02156 106.00510 1.000 20.86099 375 VAL A N 1
ATOM 904 C CA . VAL A 1 97 ? 140.83844 135.27825 107.10188 1.000 22.17365 375 VAL A CA 1
ATOM 905 C C . VAL A 1 97 ? 141.45333 136.23925 108.11336 1.000 23.83509 375 VAL A C 1
ATOM 906 O O . VAL A 1 97 ? 141.31911 136.05897 109.33368 1.000 22.18723 375 VAL A O 1
ATOM 919 N N . SER A 1 98 ? 142.13522 137.27719 107.62592 1.000 21.91921 376 SER A N 1
ATOM 920 C CA . SER A 1 98 ? 142.73909 138.24606 108.52977 1.000 20.28190 376 SER A CA 1
ATOM 921 C C . SER A 1 98 ? 141.67641 139.01250 109.30457 1.000 20.61969 376 SER A C 1
ATOM 922 O O . SER A 1 98 ? 141.89171 139.37114 110.46387 1.000 23.00629 376 SER A O 1
ATOM 930 N N . LEU A 1 99 ? 140.52264 139.27515 108.68795 1.000 21.00572 377 LEU A N 1
ATOM 931 C CA . LEU A 1 99 ? 139.45129 139.95217 109.40912 1.000 18.14792 377 LEU A CA 1
ATOM 932 C C . LEU A 1 99 ? 138.81946 139.04762 110.45660 1.000 18.15489 377 LEU A C 1
ATOM 933 O O . LEU A 1 99 ? 138.42126 139.52987 111.52075 1.000 21.44126 377 LEU A O 1
ATOM 949 N N . ILE A 1 100 ? 138.71907 137.74481 110.18524 1.000 18.36773 378 ILE A N 1
ATOM 950 C CA . ILE A 1 100 ? 138.27354 136.81602 111.22297 1.000 18.26188 378 ILE A CA 1
ATOM 951 C C . ILE A 1 100 ? 139.23697 136.85280 112.40261 1.000 18.20693 378 ILE A C 1
ATOM 952 O O . ILE A 1 100 ? 138.82090 136.93115 113.56806 1.000 17.32797 378 ILE A O 1
ATOM 968 N N . GLY A 1 101 ? 140.53935 136.81408 112.11760 1.000 18.36188 379 GLY A N 1
ATOM 969 C CA . GLY A 1 101 ? 141.52005 136.89055 113.18912 1.000 16.44397 379 GLY A CA 1
ATOM 970 C C . GLY A 1 101 ? 141.44718 138.19521 113.96123 1.000 16.68591 379 GLY A C 1
ATOM 971 O O . GLY A 1 101 ? 141.54016 138.20548 115.19248 1.000 19.06285 379 GLY A O 1
ATOM 975 N N . LEU A 1 102 ? 141.28298 139.31221 113.25015 1.000 15.67620 380 LEU A N 1
ATOM 976 C CA . LEU A 1 102 ? 141.19040 140.61256 113.90379 1.000 14.33496 380 LEU A CA 1
ATOM 977 C C . LEU A 1 102 ? 139.96220 140.68607 114.79728 1.000 14.50406 380 LEU A C 1
ATOM 978 O O . LEU A 1 102 ? 140.03187 141.18880 115.92225 1.000 13.77470 380 LEU A O 1
ATOM 994 N N . GLY A 1 103 ? 138.81860 140.21670 114.29982 1.000 16.14418 381 GLY A N 1
ATOM 995 C CA . GLY A 1 103 ? 137.61754 140.22245 115.11270 1.000 14.29931 381 GLY A CA 1
ATOM 996 C C . GLY A 1 103 ? 137.76569 139.37431 116.35763 1.000 14.98392 381 GLY A C 1
ATOM 997 O O . GLY A 1 103 ? 137.33031 139.76777 117.44118 1.000 14.81148 381 GLY A O 1
ATOM 1001 N N . ALA A 1 104 ? 138.39444 138.20402 116.22373 1.000 16.66588 382 ALA A N 1
ATOM 1002 C CA . ALA A 1 104 ? 138.62973 137.35859 117.38945 1.000 13.34946 382 ALA A CA 1
ATOM 1003 C C . ALA A 1 104 ? 139.52099 138.06005 118.40798 1.000 14.52520 382 ALA A C 1
ATOM 1004 O O . ALA A 1 104 ? 139.24093 138.04140 119.61267 1.000 16.07640 382 ALA A O 1
ATOM 1011 N N . VAL A 1 105 ? 140.59770 138.69528 117.93988 1.000 13.72948 383 VAL A N 1
ATOM 1012 C CA . VAL A 1 105 ? 141.51971 139.36905 118.85318 1.000 10.45383 383 VAL A CA 1
ATOM 1013 C C . VAL A 1 105 ? 140.82208 140.52887 119.55499 1.000 10.74926 383 VAL A C 1
ATOM 1014 O O . VAL A 1 105 ? 140.98791 140.73705 120.76194 1.000 12.76050 383 VAL A O 1
ATOM 1027 N N . LEU A 1 106 ? 140.04157 141.30931 118.80676 1.000 12.01890 384 LEU A N 1
ATOM 1028 C CA . LEU A 1 106 ? 139.34988 142.45179 119.39476 1.000 10.42614 384 LEU A CA 1
ATOM 1029 C C . LEU A 1 106 ? 138.30682 142.00262 120.40926 1.000 9.52044 384 LEU A C 1
ATOM 1030 O O . LEU A 1 106 ? 138.15233 142.61857 121.46942 1.000 9.80315 384 LEU A O 1
ATOM 1046 N N . ALA A 1 107 ? 137.56949 140.93519 120.09715 1.000 9.70939 385 ALA A N 1
ATOM 1047 C CA . ALA A 1 107 ? 136.58863 140.41549 121.04201 1.000 9.94746 385 ALA A CA 1
ATOM 1048 C C . ALA A 1 107 ? 137.26549 139.92276 122.31275 1.000 9.94335 385 ALA A C 1
ATOM 1049 O O . ALA A 1 107 ? 136.78669 140.17784 123.42323 1.000 9.92500 385 ALA A O 1
ATOM 1056 N N . ALA A 1 108 ? 138.39172 139.22098 122.16871 1.000 9.56825 386 ALA A N 1
ATOM 1057 C CA . ALA A 1 108 ? 139.12420 138.74892 123.33811 1.000 7.68426 386 ALA A CA 1
ATOM 1058 C C . ALA A 1 108 ? 139.61782 139.91517 124.18298 1.000 7.28529 386 ALA A C 1
ATOM 1059 O O . ALA A 1 108 ? 139.53319 139.88316 125.41501 1.000 9.65690 386 ALA A O 1
ATOM 1066 N N . ALA A 1 109 ? 140.13872 140.95806 123.53445 1.000 7.42342 387 ALA A N 1
ATOM 1067 C CA . ALA A 1 109 ? 140.64573 142.11325 124.26745 1.000 6.80788 387 ALA A CA 1
ATOM 1068 C C . ALA A 1 109 ? 139.52559 142.83636 125.00481 1.000 7.09058 387 ALA A C 1
ATOM 1069 O O . ALA A 1 109 ? 139.68731 143.23642 126.16401 1.000 7.00656 387 ALA A O 1
ATOM 1076 N N . MET A 1 110 ? 138.37968 143.02271 124.34481 1.000 8.32640 388 MET A N 1
ATOM 1077 C CA . MET A 1 110 ? 137.26096 143.68699 125.00388 1.000 8.01973 388 MET A CA 1
ATOM 1078 C C . MET A 1 110 ? 136.75309 142.86035 126.17455 1.000 7.67766 388 MET A C 1
ATOM 1079 O O . MET A 1 110 ? 136.44854 143.40794 127.23764 1.000 10.11525 388 MET A O 1
ATOM 1093 N N . THR A 1 111 ? 136.66233 141.54040 126.00177 1.000 7.13364 389 THR A N 1
ATOM 1094 C CA . THR A 1 111 ? 136.21895 140.68203 127.09283 1.000 6.07777 389 THR A CA 1
ATOM 1095 C C . THR A 1 111 ? 137.18400 140.74687 128.26902 1.000 6.15584 389 THR A C 1
ATOM 1096 O O . THR A 1 111 ? 136.75492 140.81223 129.42330 1.000 9.06749 389 THR A O 1
ATOM 1107 N N . LEU A 1 112 ? 138.49064 140.73658 127.99792 1.000 6.03570 390 LEU A N 1
ATOM 1108 C CA . LEU A 1 112 ? 139.47650 140.81535 129.07246 1.000 6.21681 390 LEU A CA 1
ATOM 1109 C C . LEU A 1 112 ? 139.37858 142.14118 129.81981 1.000 7.20479 390 LEU A C 1
ATOM 1110 O O . LEU A 1 112 ? 139.37861 142.17166 131.05679 1.000 9.60713 390 LEU A O 1
ATOM 1126 N N . TRP A 1 113 ? 139.29480 143.25191 129.08300 1.000 6.76079 391 TRP A N 1
ATOM 1127 C CA . TRP A 1 113 ? 139.18718 144.55842 129.72507 1.000 5.92589 391 TRP A CA 1
ATOM 1128 C C . TRP A 1 113 ? 137.91075 144.66532 130.55003 1.000 7.11432 391 TRP A C 1
ATOM 1129 O O . TRP A 1 113 ? 137.92572 145.17872 131.67519 1.000 8.77283 391 TRP A O 1
ATOM 1150 N N . LEU A 1 114 ? 136.80104 144.16048 130.02011 1.000 7.01716 392 LEU A N 1
ATOM 1151 C CA . LEU A 1 114 ? 135.53133 144.25250 130.72262 1.000 6.36674 392 LEU A CA 1
ATOM 1152 C C . LEU A 1 114 ? 135.48704 143.33707 131.93893 1.000 8.08263 392 LEU A C 1
ATOM 1153 O O . LEU A 1 114 ? 134.87912 143.69052 132.95204 1.000 10.02451 392 LEU A O 1
ATOM 1169 N N . HIS A 1 115 ? 136.14248 142.17892 131.87669 1.000 7.44271 393 HIS A N 1
ATOM 1170 C CA . HIS A 1 115 ? 136.22626 141.31737 133.04796 1.000 7.36482 393 HIS A CA 1
ATOM 1171 C C . HIS A 1 115 ? 137.12983 141.90923 134.11744 1.000 7.99442 393 HIS A C 1
ATOM 1172 O O . HIS A 1 115 ? 136.85765 141.74467 135.30848 1.000 9.76999 393 HIS A O 1
ATOM 1186 N N . ARG A 1 116 ? 138.19928 142.60174 133.72581 1.000 6.65832 394 ARG A N 1
ATOM 1187 C CA . ARG A 1 116 ? 138.99663 143.31939 134.71565 1.000 6.29498 394 ARG A CA 1
ATOM 1188 C C . ARG A 1 116 ? 138.19208 144.44219 135.35996 1.000 8.33432 394 ARG A C 1
ATOM 1189 O O . ARG A 1 116 ? 138.28499 144.66609 136.57352 1.000 10.73179 394 ARG A O 1
ATOM 1210 N N . VAL A 1 117 ? 137.39545 145.15588 134.56283 1.000 9.15031 395 VAL A N 1
ATOM 1211 C CA . VAL A 1 117 ? 136.53335 146.20507 135.10483 1.000 9.07195 395 VAL A CA 1
ATOM 1212 C C . VAL A 1 117 ? 135.54077 145.61087 136.09743 1.000 7.98918 395 VAL A C 1
ATOM 1213 O O . VAL A 1 117 ? 135.31486 146.15677 137.18450 1.000 9.75807 395 VAL A O 1
ATOM 1226 N N . ASP A 1 118 ? 134.93414 144.48112 135.73381 1.000 7.10583 396 ASP A N 1
ATOM 1227 C CA . ASP A 1 118 ? 133.98665 143.82008 136.62271 1.000 6.66893 396 ASP A CA 1
ATOM 1228 C C . ASP A 1 118 ? 134.65853 143.34714 137.90453 1.000 6.10360 396 ASP A C 1
ATOM 1229 O O . ASP A 1 118 ? 134.08161 143.45997 138.98903 1.000 5.26519 396 ASP A O 1
ATOM 1238 N N . ALA A 1 119 ? 135.87152 142.80204 137.80132 1.000 7.22902 397 ALA A N 1
ATOM 1239 C CA . ALA A 1 119 ? 136.57503 142.33302 138.98960 1.000 5.27518 397 ALA A CA 1
ATOM 1240 C C . ALA A 1 119 ? 136.90387 143.48492 139.92955 1.000 5.68412 397 ALA A C 1
ATOM 1241 O O . ALA A 1 119 ? 136.74318 143.36423 141.14931 1.000 6.12670 397 ALA A O 1
ATOM 1248 N N . ARG A 1 120 ? 137.35844 144.61498 139.38392 1.000 6.70035 398 ARG A N 1
ATOM 1249 C CA . ARG A 1 120 ? 137.65395 145.76471 140.23374 1.000 6.80968 398 ARG A CA 1
ATOM 1250 C C . ARG A 1 120 ? 136.38848 146.32917 140.87063 1.000 6.11772 398 ARG A C 1
ATOM 1251 O O . ARG A 1 120 ? 136.39950 146.71201 142.04770 1.000 6.21600 398 ARG A O 1
ATOM 1272 N N . PHE A 1 121 ? 135.28711 146.39044 140.11637 1.000 6.46171 399 PHE A N 1
ATOM 1273 C CA . PHE A 1 121 ? 134.03514 146.86443 140.69722 1.000 5.97343 399 PHE A CA 1
ATOM 1274 C C . PHE A 1 121 ? 133.54456 145.93118 141.79467 1.000 6.32341 399 PHE A C 1
ATOM 1275 O O . PHE A 1 121 ? 133.06091 146.39015 142.83254 1.000 7.65083 399 PHE A O 1
ATOM 1292 N N . ALA A 1 122 ? 133.64962 144.61939 141.58374 1.000 6.41217 400 ALA A N 1
ATOM 1293 C CA . ALA A 1 122 ? 133.25440 143.67512 142.62020 1.000 4.43615 400 ALA A CA 1
ATOM 1294 C C . ALA A 1 122 ? 134.11601 143.83571 143.86169 1.000 4.53333 400 ALA A C 1
ATOM 1295 O O . ALA A 1 122 ? 133.60584 143.80408 144.98374 1.000 4.90826 400 ALA A O 1
ATOM 1302 N N . HIS A 1 123 ? 135.42392 144.01931 143.68012 1.000 4.16905 401 HIS A N 1
ATOM 1303 C CA . HIS A 1 123 ? 136.32037 144.17858 144.81942 1.000 2.94478 401 HIS A CA 1
ATOM 1304 C C . HIS A 1 123 ? 135.98849 145.43182 145.61924 1.000 4.05197 401 HIS A C 1
ATOM 1305 O O . HIS A 1 123 ? 135.90755 145.39130 146.85363 1.000 4.79101 401 HIS A O 1
ATOM 1319 N N . GLU A 1 124 ? 135.78013 146.56027 144.93572 1.000 6.86775 402 GLU A N 1
ATOM 1320 C CA . GLU A 1 124 ? 135.50320 147.79219 145.66839 1.000 6.22980 402 GLU A CA 1
ATOM 1321 C C . GLU A 1 124 ? 134.11484 147.75604 146.29679 1.000 5.90066 402 GLU A C 1
ATOM 1322 O O . GLU A 1 124 ? 133.91518 148.27918 147.39798 1.000 6.49160 402 GLU A O 1
ATOM 1334 N N . LEU A 1 125 ? 133.14965 147.11026 145.63829 1.000 5.64509 403 LEU A N 1
ATOM 1335 C CA . LEU A 1 125 ? 131.81885 146.98951 146.22056 1.000 5.69383 403 LEU A CA 1
ATOM 1336 C C . LEU A 1 125 ? 131.83030 146.08513 147.44626 1.000 6.06419 403 LEU A C 1
ATOM 1337 O O . LEU A 1 125 ? 131.13814 146.35738 148.43144 1.000 7.09838 403 LEU A O 1
ATOM 1353 N N . ARG A 1 126 ? 132.60278 144.99854 147.40401 1.000 5.84707 404 ARG A N 1
ATOM 1354 C CA . ARG A 1 126 ? 132.73558 144.14029 148.57550 1.000 4.42873 404 ARG A CA 1
ATOM 1355 C C . ARG A 1 126 ? 133.42494 144.87015 149.71658 1.000 4.29002 404 ARG A C 1
ATOM 1356 O O . ARG A 1 126 ? 133.05969 144.69524 150.88356 1.000 5.42190 404 ARG A O 1
ATOM 1377 N N . GLY A 1 127 ? 134.43648 145.67918 149.40465 1.000 4.53899 405 GLY A N 1
ATOM 1378 C CA . GLY A 1 127 ? 135.04237 146.50174 150.43651 1.000 4.32582 405 GLY A CA 1
ATOM 1379 C C . GLY A 1 127 ? 134.05107 147.46670 151.05596 1.000 5.02216 405 GLY A C 1
ATOM 1380 O O . GLY A 1 127 ? 134.03813 147.66398 152.27256 1.000 6.06228 405 GLY A O 1
ATOM 1384 N N . ARG A 1 128 ? 133.19845 148.07162 150.22620 1.000 6.15370 406 ARG A N 1
ATOM 1385 C CA . ARG A 1 128 ? 132.15925 148.95940 150.73771 1.000 5.78446 406 ARG A CA 1
ATOM 1386 C C . ARG A 1 128 ? 131.18081 148.20873 151.62962 1.000 5.36601 406 ARG A C 1
ATOM 1387 O O . ARG A 1 128 ? 130.74545 148.72570 152.65997 1.000 5.77223 406 ARG A O 1
ATOM 1408 N N . LEU A 1 129 ? 130.79631 146.99772 151.22961 1.000 5.69707 407 LEU A N 1
ATOM 1409 C CA . LEU A 1 129 ? 129.85740 146.21534 152.02855 1.000 5.64966 407 LEU A CA 1
ATOM 1410 C C . LEU A 1 129 ? 130.46548 145.82951 153.36883 1.000 5.61464 407 LEU A C 1
ATOM 1411 O O . LEU A 1 129 ? 129.78911 145.85750 154.40165 1.000 7.29269 407 LEU A O 1
ATOM 1427 N N . LEU A 1 130 ? 131.74374 145.45370 153.37077 1.000 5.44437 408 LEU A N 1
ATOM 1428 C CA . LEU A 1 130 ? 132.40405 145.11345 154.62479 1.000 5.24750 408 LEU A CA 1
ATOM 1429 C C . LEU A 1 130 ? 132.56305 146.33985 155.51225 1.000 6.13812 408 LEU A C 1
ATOM 1430 O O . LEU A 1 130 ? 132.47781 146.23882 156.74032 1.000 7.23805 408 LEU A O 1
ATOM 1446 N N . THR A 1 131 ? 132.80455 147.50724 154.91332 1.000 5.76915 409 THR A N 1
ATOM 1447 C CA . THR A 1 131 ? 132.83549 148.73760 155.69603 1.000 6.64607 409 THR A CA 1
ATOM 1448 C C . THR A 1 131 ? 131.46046 149.06336 156.26717 1.000 9.12321 409 THR A C 1
ATOM 1449 O O . THR A 1 131 ? 131.35164 149.50028 157.41460 1.000 11.42057 409 THR A O 1
ATOM 1460 N N . LYS A 1 132 ? 130.40296 148.86304 155.47951 1.000 8.50347 410 LYS A N 1
ATOM 1461 C CA . LYS A 1 132 ? 129.05137 149.16893 155.93621 1.000 6.76598 410 LYS A CA 1
ATOM 1462 C C . LYS A 1 132 ? 128.64864 148.26693 157.09255 1.000 6.97785 410 LYS A C 1
ATOM 1463 O O . LYS A 1 132 ? 128.16464 148.74140 158.12481 1.000 10.08169 410 LYS A O 1
ATOM 1482 N N . LEU A 1 133 ? 128.84642 146.95660 156.93627 1.000 8.16238 411 LEU A N 1
ATOM 1483 C CA . LEU A 1 133 ? 128.47695 146.01064 157.98207 1.000 7.65168 411 LEU A CA 1
ATOM 1484 C C . LEU A 1 133 ? 129.23380 146.25376 159.27871 1.000 7.58958 411 LEU A C 1
ATOM 1485 O O . LEU A 1 133 ? 128.74740 145.87257 160.34638 1.000 9.49462 411 LEU A O 1
ATOM 1501 N N . SER A 1 134 ? 130.40409 146.88632 159.21195 1.000 9.07462 412 SER A N 1
ATOM 1502 C CA . SER A 1 134 ? 131.22419 147.12223 160.38968 1.000 7.70785 412 SER A CA 1
ATOM 1503 C C . SER A 1 134 ? 130.62789 148.14535 161.34918 1.000 9.65613 412 SER A C 1
ATOM 1504 O O . SER A 1 134 ? 131.13034 148.26216 162.47064 1.000 11.52277 412 SER A O 1
ATOM 1512 N N . ARG A 1 135 ? 129.58864 148.89397 160.94403 1.000 9.48839 413 ARG A N 1
ATOM 1513 C CA . ARG A 1 135 ? 128.95898 149.85909 161.83962 1.000 13.04342 413 ARG A CA 1
ATOM 1514 C C . ARG A 1 135 ? 127.43478 149.82128 161.77190 1.000 13.48826 413 ARG A C 1
ATOM 1515 O O . ARG A 1 135 ? 126.78690 150.78167 162.19930 1.000 14.87800 413 ARG A O 1
ATOM 1536 N N . LEU A 1 136 ? 126.84455 148.74730 161.25501 1.000 12.60010 414 LEU A N 1
ATOM 1537 C CA . LEU A 1 136 ? 125.42524 148.52684 161.44220 1.000 10.92631 414 LEU A CA 1
ATOM 1538 C C . LEU A 1 136 ? 125.17151 148.07834 162.88042 1.000 14.48780 414 LEU A C 1
ATOM 1539 O O . LEU A 1 136 ? 126.08796 147.61678 163.56047 1.000 18.62731 414 LEU A O 1
ATOM 1555 N N . PRO A 1 137 ? 123.94227 148.20948 163.37839 1.000 13.54755 415 PRO A N 1
ATOM 1556 C CA . PRO A 1 137 ? 123.63377 147.62232 164.68637 1.000 12.36783 415 PRO A CA 1
ATOM 1557 C C . PRO A 1 137 ? 123.76326 146.10673 164.65338 1.000 11.85517 415 PRO A C 1
ATOM 1558 O O . PRO A 1 137 ? 123.58631 145.46911 163.61474 1.000 12.99290 415 PRO A O 1
ATOM 1569 N N . LEU A 1 138 ? 124.08754 145.52883 165.81102 1.000 11.28126 416 LEU A N 1
ATOM 1570 C CA . LEU A 1 138 ? 124.20790 144.07709 165.90376 1.000 11.52203 416 LEU A CA 1
ATOM 1571 C C . LEU A 1 138 ? 122.87388 143.37089 165.71008 1.000 11.43849 416 LEU A C 1
ATOM 1572 O O . LEU A 1 138 ? 122.85829 142.17873 165.37830 1.000 13.22443 416 LEU A O 1
ATOM 1588 N N . GLY A 1 139 ? 121.75953 144.07276 165.91447 1.000 11.37797 417 GLY A N 1
ATOM 1589 C CA . GLY A 1 139 ? 120.46679 143.48827 165.62152 1.000 11.35920 417 GLY A CA 1
ATOM 1590 C C . GLY A 1 139 ? 120.31925 143.10991 164.16561 1.000 9.43322 417 GLY A C 1
ATOM 1591 O O . GLY A 1 139 ? 119.63786 142.13852 163.84353 1.000 13.31704 417 GLY A O 1
ATOM 1595 N N . TRP A 1 140 ? 120.94836 143.87209 163.26987 1.000 10.10611 418 TRP A N 1
ATOM 1596 C CA . TRP A 1 140 ? 120.96735 143.51139 161.85674 1.000 10.88192 418 TRP A CA 1
ATOM 1597 C C . TRP A 1 140 ? 121.54697 142.11634 161.65829 1.000 10.66117 418 TRP A C 1
ATOM 1598 O O . TRP A 1 140 ? 120.93701 141.26652 160.99734 1.000 11.89462 418 TRP A O 1
ATOM 1619 N N . PHE A 1 141 ? 122.70688 141.85230 162.26162 1.000 11.66046 419 PHE A N 1
ATOM 1620 C CA . PHE A 1 141 ? 123.32721 140.53706 162.15551 1.000 10.39464 419 PHE A CA 1
ATOM 1621 C C . PHE A 1 141 ? 122.46952 139.46160 162.80477 1.000 10.31574 419 PHE A C 1
ATOM 1622 O O . PHE A 1 141 ? 122.30489 138.37305 162.24485 1.000 14.44055 419 PHE A O 1
ATOM 1639 N N . THR A 1 142 ? 121.91981 139.74129 163.98761 1.000 10.30516 420 THR A N 1
ATOM 1640 C CA . THR A 1 142 ? 121.14096 138.72194 164.68297 1.000 10.02689 420 THR A CA 1
ATOM 1641 C C . THR A 1 142 ? 119.87900 138.36333 163.90828 1.000 11.83843 420 THR A C 1
ATOM 1642 O O . THR A 1 142 ? 119.47163 137.19736 163.88376 1.000 17.15572 420 THR A O 1
ATOM 1653 N N . ARG A 1 143 ? 119.24323 139.34674 163.27290 1.000 11.77278 421 ARG A N 1
ATOM 1654 C CA . ARG A 1 143 ? 118.06491 139.05838 162.46557 1.000 12.24573 421 ARG A CA 1
ATOM 1655 C C . ARG A 1 143 ? 118.43225 138.31360 161.18961 1.000 10.67423 421 ARG A C 1
ATOM 1656 O O . ARG A 1 143 ? 117.73832 137.37080 160.79689 1.000 12.48398 421 ARG A O 1
ATOM 1677 N N . ARG A 1 144 ? 119.51702 138.71459 160.52863 1.000 10.44443 422 ARG A N 1
ATOM 1678 C CA . ARG A 1 144 ? 119.81942 138.18524 159.20392 1.000 11.96823 422 ARG A CA 1
ATOM 1679 C C . ARG A 1 144 ? 120.43776 136.79109 159.26329 1.000 15.28661 422 ARG A C 1
ATOM 1680 O O . ARG A 1 144 ? 119.97040 135.87600 158.57953 1.000 17.04660 422 ARG A O 1
ATOM 1701 N N . GLY A 1 145 ? 121.47780 136.61441 160.06862 1.000 13.14836 423 GLY A N 1
ATOM 1702 C CA . GLY A 1 145 ? 122.22040 135.37328 160.13189 1.000 11.25725 423 GLY A CA 1
ATOM 1703 C C . GLY A 1 145 ? 123.46477 135.40616 159.26003 1.000 15.57000 423 GLY A C 1
ATOM 1704 O O . GLY A 1 145 ? 123.63980 136.25808 158.38719 1.000 16.59935 423 GLY A O 1
ATOM 1708 N N . SER A 1 146 ? 124.34997 134.44285 159.51693 1.000 16.11472 424 SER A N 1
ATOM 1709 C CA . SER A 1 146 ? 125.62401 134.39016 158.80760 1.000 9.97752 424 SER A CA 1
ATOM 1710 C C . SER A 1 146 ? 125.44322 134.04681 157.33888 1.000 12.93937 424 SER A C 1
ATOM 1711 O O . SER A 1 146 ? 126.19827 134.53694 156.49174 1.000 13.19420 424 SER A O 1
ATOM 1719 N N . ALA A 1 147 ? 124.46880 133.19395 157.02327 1.000 13.66368 425 ALA A N 1
ATOM 1720 C CA . ALA A 1 147 ? 124.23229 132.81802 155.63668 1.000 11.19739 425 ALA A CA 1
ATOM 1721 C C . ALA A 1 147 ? 123.78995 134.01381 154.80779 1.000 12.71977 425 ALA A C 1
ATOM 1722 O O . ALA A 1 147 ? 124.20806 134.16090 153.65730 1.000 14.75899 425 ALA A O 1
ATOM 1729 N N . SER A 1 148 ? 122.93349 134.87044 155.36575 1.000 12.00429 426 SER A N 1
ATOM 1730 C CA . SER A 1 148 ? 122.50415 136.06039 154.63873 1.000 13.11807 426 SER A CA 1
ATOM 1731 C C . SER A 1 148 ? 123.67103 137.00490 154.39025 1.000 13.90914 426 SER A C 1
ATOM 1732 O O . SER A 1 148 ? 123.78652 137.58927 153.30785 1.000 13.35259 426 SER A O 1
ATOM 1740 N N . THR A 1 149 ? 124.53969 137.17794 155.38702 1.000 12.93869 427 THR A N 1
ATOM 1741 C CA . THR A 1 149 ? 125.70754 138.03269 155.20926 1.000 9.93233 427 THR A CA 1
ATOM 1742 C C . THR A 1 149 ? 126.63113 137.47729 154.13493 1.000 9.81367 427 THR A C 1
ATOM 1743 O O . THR A 1 149 ? 127.14132 138.22648 153.29297 1.000 11.80489 427 THR A O 1
ATOM 1754 N N . LYS A 1 150 ? 126.85801 136.16321 154.14910 1.000 10.16519 428 LYS A N 1
ATOM 1755 C CA . LYS A 1 150 ? 127.68458 135.54654 153.11937 1.000 9.71586 428 LYS A CA 1
ATOM 1756 C C . LYS A 1 150 ? 127.06106 135.71607 151.74319 1.000 9.43637 428 LYS A C 1
ATOM 1757 O O . LYS A 1 150 ? 127.75585 136.06619 150.78136 1.000 10.49800 428 LYS A O 1
ATOM 1776 N N . GLN A 1 151 ? 125.75100 135.48389 151.63688 1.000 10.54839 429 GLN A N 1
ATOM 1777 C CA . GLN A 1 151 ? 125.06578 135.64062 150.36098 1.000 10.62258 429 GLN A CA 1
ATOM 1778 C C . GLN A 1 151 ? 125.21236 137.06281 149.84463 1.000 10.80690 429 GLN A C 1
ATOM 1779 O O . GLN A 1 151 ? 125.61931 137.26569 148.69975 1.000 13.99292 429 GLN A O 1
ATOM 1793 N N . LEU A 1 152 ? 124.98533 138.05284 150.70841 1.000 10.30766 430 LEU A N 1
ATOM 1794 C CA . LEU A 1 152 ? 125.12330 139.45063 150.31662 1.000 8.19476 430 LEU A CA 1
ATOM 1795 C C . LEU A 1 152 ? 126.53238 139.76059 149.82904 1.000 8.16768 430 LEU A C 1
ATOM 1796 O O . LEU A 1 152 ? 126.71870 140.29873 148.73418 1.000 9.35835 430 LEU A O 1
ATOM 1812 N N . VAL A 1 153 ? 127.54337 139.44749 150.63675 1.000 8.38953 431 VAL A N 1
ATOM 1813 C CA . VAL A 1 153 ? 128.88164 139.93705 150.32433 1.000 6.69664 431 VAL A CA 1
ATOM 1814 C C . VAL A 1 153 ? 129.45552 139.20996 149.11569 1.000 7.50282 431 VAL A C 1
ATOM 1815 O O . VAL A 1 153 ? 130.16355 139.81251 148.30112 1.000 10.11242 431 VAL A O 1
ATOM 1828 N N . GLN A 1 154 ? 129.16771 137.91314 148.97136 1.000 7.71610 432 GLN A N 1
ATOM 1829 C CA . GLN A 1 154 ? 129.78455 137.10337 147.92547 1.000 9.15061 432 GLN A CA 1
ATOM 1830 C C . GLN A 1 154 ? 128.85753 136.86570 146.73602 1.000 11.58978 432 GLN A C 1
ATOM 1831 O O . GLN A 1 154 ? 129.20666 137.20014 145.60157 1.000 13.31542 432 GLN A O 1
ATOM 1845 N N . ASP A 1 155 ? 127.67799 136.28835 146.97209 1.000 9.73883 433 ASP A N 1
ATOM 1846 C CA . ASP A 1 155 ? 126.84347 135.80882 145.87871 1.000 9.00423 433 ASP A CA 1
ATOM 1847 C C . ASP A 1 155 ? 126.09532 136.94046 145.18383 1.000 9.30589 433 ASP A C 1
ATOM 1848 O O . ASP A 1 155 ? 125.89795 136.89235 143.96638 1.000 9.78083 433 ASP A O 1
ATOM 1857 N N . ASP A 1 156 ? 125.64423 137.95050 145.93248 1.000 9.13229 434 ASP A N 1
ATOM 1858 C CA . ASP A 1 156 ? 124.99763 139.09533 145.29767 1.000 7.49618 434 ASP A CA 1
ATOM 1859 C C . ASP A 1 156 ? 125.99343 139.89628 144.47376 1.000 8.34296 434 ASP A C 1
ATOM 1860 O O . ASP A 1 156 ? 125.66009 140.39238 143.39359 1.000 9.09118 434 ASP A O 1
ATOM 1869 N N . THR A 1 157 ? 127.21564 140.05757 144.97942 1.000 8.91606 435 THR A N 1
ATOM 1870 C CA . THR A 1 157 ? 128.23580 140.76290 144.21442 1.000 7.42610 435 THR A CA 1
ATOM 1871 C C . THR A 1 157 ? 128.66299 139.95181 142.99926 1.000 8.82753 435 THR A C 1
ATOM 1872 O O . THR A 1 157 ? 128.99143 140.51611 141.95047 1.000 11.52967 435 THR A O 1
ATOM 1883 N N . LEU A 1 158 ? 128.67833 138.62451 143.12530 1.000 9.30377 436 LEU A N 1
ATOM 1884 C CA . LEU A 1 158 ? 128.97132 137.77580 141.97862 1.000 7.94625 436 LEU A CA 1
ATOM 1885 C C . LEU A 1 158 ? 127.81145 137.74706 140.99209 1.000 9.02645 436 LEU A C 1
ATOM 1886 O O . LEU A 1 158 ? 128.02716 137.55014 139.79295 1.000 11.46959 436 LEU A O 1
ATOM 1902 N N . ALA A 1 159 ? 126.58073 137.93436 141.47197 1.000 7.25063 437 ALA A N 1
ATOM 1903 C CA . ALA A 1 159 ? 125.41874 137.93118 140.59203 1.000 5.62061 437 ALA A CA 1
ATOM 1904 C C . ALA A 1 159 ? 125.34425 139.16942 139.70732 1.000 8.96707 437 ALA A C 1
ATOM 1905 O O . ALA A 1 159 ? 124.54021 139.19394 138.77143 1.000 11.01554 437 ALA A O 1
ATOM 1912 N N . LEU A 1 160 ? 126.15077 140.19602 139.98129 1.000 8.30980 438 LEU A N 1
ATOM 1913 C CA . LEU A 1 160 ? 126.19702 141.36817 139.11752 1.000 6.47033 438 LEU A CA 1
ATOM 1914 C C . LEU A 1 160 ? 127.08926 141.16553 137.90147 1.000 8.07590 438 LEU A C 1
ATOM 1915 O O . LEU A 1 160 ? 127.19050 142.07415 137.07407 1.000 10.57612 438 LEU A O 1
ATOM 1931 N N . HIS A 1 161 ? 127.73948 140.00620 137.77832 1.000 8.09470 439 HIS A N 1
ATOM 1932 C CA . HIS A 1 161 ? 128.76233 139.82083 136.75532 1.000 7.82432 439 HIS A CA 1
ATOM 1933 C C . HIS A 1 161 ? 128.19126 139.94370 135.34841 1.000 8.31447 439 HIS A C 1
ATOM 1934 O O . HIS A 1 161 ? 128.73111 140.67524 134.51138 1.000 10.94289 439 HIS A O 1
ATOM 1948 N N . TYR A 1 162 ? 127.10452 139.22455 135.06310 1.000 8.02542 440 TYR A N 1
ATOM 1949 C CA . TYR A 1 162 ? 126.53458 139.26990 133.72189 1.000 6.11555 440 TYR A CA 1
ATOM 1950 C C . TYR A 1 162 ? 126.04483 140.66996 133.38852 1.000 6.92616 440 TYR A C 1
ATOM 1951 O O . TYR A 1 162 ? 126.21946 141.15032 132.26422 1.000 7.97921 440 TYR A O 1
ATOM 1969 N N . LEU A 1 163 ? 125.42261 141.33628 134.35937 1.000 8.60590 441 LEU A N 1
ATOM 1970 C CA . LEU A 1 163 ? 124.80048 142.62762 134.10209 1.000 7.12159 441 LEU A CA 1
ATOM 1971 C C . LEU A 1 163 ? 125.82775 143.66395 133.66511 1.000 8.21140 441 LEU A C 1
ATOM 1972 O O . LEU A 1 163 ? 125.56965 144.44872 132.74613 1.000 9.67910 441 LEU A O 1
ATOM 1988 N N . ILE A 1 164 ? 127.00569 143.67036 134.29593 1.000 8.21428 442 ILE A N 1
ATOM 1989 C CA . ILE A 1 164 ? 128.01463 144.69186 134.02756 1.000 9.52419 442 ILE A CA 1
ATOM 1990 C C . ILE A 1 164 ? 129.15014 144.20643 133.13432 1.000 10.12348 442 ILE A C 1
ATOM 1991 O O . ILE A 1 164 ? 130.04688 145.00540 132.82202 1.000 15.45764 442 ILE A O 1
ATOM 2007 N N . THR A 1 165 ? 129.14528 142.94013 132.70842 1.000 8.36895 443 THR A N 1
ATOM 2008 C CA . THR A 1 165 ? 130.19216 142.40248 131.84614 1.000 5.73117 443 THR A CA 1
ATOM 2009 C C . THR A 1 165 ? 129.69475 141.93873 130.48754 1.000 7.42115 443 THR A C 1
ATOM 2010 O O . THR A 1 165 ? 130.39754 142.13179 129.49620 1.000 8.76041 443 THR A O 1
ATOM 2021 N N . HIS A 1 166 ? 128.50801 141.34361 130.41574 1.000 7.66385 444 HIS A N 1
ATOM 2022 C CA . HIS A 1 166 ? 128.00302 140.71809 129.20146 1.000 6.37314 444 HIS A CA 1
ATOM 2023 C C . HIS A 1 166 ? 126.69578 141.29921 128.70071 1.000 6.30750 444 HIS A C 1
ATOM 2024 O O . HIS A 1 166 ? 126.40535 141.16550 127.51468 1.000 8.31350 444 HIS A O 1
ATOM 2038 N N . ALA A 1 167 ? 125.89997 141.93047 129.56479 1.000 5.92936 445 ALA A N 1
ATOM 2039 C CA . ALA A 1 167 ? 124.53637 142.29266 129.19159 1.000 6.46913 445 ALA A CA 1
ATOM 2040 C C . ALA A 1 167 ? 124.51576 143.30914 128.05860 1.000 7.43689 445 ALA A C 1
ATOM 2041 O O . ALA A 1 167 ? 123.83275 143.11224 127.04931 1.000 9.27664 445 ALA A O 1
ATOM 2048 N N . ILE A 1 168 ? 125.24390 144.40985 128.21248 1.000 8.60226 446 ILE A N 1
ATOM 2049 C CA . ILE A 1 168 ? 125.24495 145.47582 127.21300 1.000 7.15370 446 ILE A CA 1
ATOM 2050 C C . ILE A 1 168 ? 125.91757 144.98538 125.93351 1.000 7.41568 446 ILE A C 1
ATOM 2051 O O . ILE A 1 168 ? 125.38818 145.24206 124.84306 1.000 7.90366 446 ILE A O 1
ATOM 2067 N N . PRO A 1 169 ? 127.08234 144.32267 125.98906 1.000 7.99768 447 PRO A N 1
ATOM 2068 C CA . PRO A 1 169 ? 127.61626 143.72292 124.75652 1.000 7.55215 447 PRO A CA 1
ATOM 2069 C C . PRO A 1 169 ? 126.67730 142.73515 124.08198 1.000 8.06609 447 PRO A C 1
ATOM 2070 O O . PRO A 1 169 ? 126.54699 142.75433 122.85457 1.000 9.43828 447 PRO A O 1
ATOM 2081 N N . ASP A 1 170 ? 126.00591 141.87638 124.84698 1.000 7.62575 448 ASP A N 1
ATOM 2082 C CA . ASP A 1 170 ? 125.08889 140.92472 124.23340 1.000 6.88649 448 ASP A CA 1
ATOM 2083 C C . ASP A 1 170 ? 123.92143 141.63874 123.56869 1.000 8.18149 448 ASP A C 1
ATOM 2084 O O . ASP A 1 170 ? 123.52015 141.27495 122.45988 1.000 9.56623 448 ASP A O 1
ATOM 2093 N N . ALA A 1 171 ? 123.37402 142.66565 124.22297 1.000 7.95692 449 ALA A N 1
ATOM 2094 C CA . ALA A 1 171 ? 122.27856 143.42748 123.63219 1.000 6.67465 449 ALA A CA 1
ATOM 2095 C C . ALA A 1 171 ? 122.71834 144.13962 122.36307 1.000 8.76875 449 ALA A C 1
ATOM 2096 O O . ALA A 1 171 ? 122.00266 144.12548 121.35316 1.000 10.29383 449 ALA A O 1
ATOM 2103 N N . VAL A 1 172 ? 123.89532 144.76168 122.38831 1.000 9.67256 450 VAL A N 1
ATOM 2104 C CA . VAL A 1 172 ? 124.36005 145.49572 121.21958 1.000 7.82910 450 VAL A CA 1
ATOM 2105 C C . VAL A 1 172 ? 124.61817 144.54030 120.06439 1.000 8.50374 450 VAL A C 1
ATOM 2106 O O . VAL A 1 172 ? 124.28873 144.84051 118.91522 1.000 10.87694 450 VAL A O 1
ATOM 2119 N N . ALA A 1 173 ? 125.21061 143.37839 120.34476 1.000 8.61497 451 ALA A N 1
ATOM 2120 C CA . ALA A 1 173 ? 125.43433 142.40351 119.28359 1.000 8.68868 451 ALA A CA 1
ATOM 2121 C C . ALA A 1 173 ? 124.11535 141.89057 118.72009 1.000 9.50227 451 ALA A C 1
ATOM 2122 O O . ALA A 1 173 ? 123.93336 141.83398 117.49754 1.000 12.54403 451 ALA A O 1
ATOM 2129 N N . ALA A 1 174 ? 123.17194 141.53895 119.59620 1.000 10.30906 452 ALA A N 1
ATOM 2130 C CA . ALA A 1 174 ? 121.88707 141.00077 119.17604 1.000 10.48256 452 ALA A CA 1
ATOM 2131 C C . ALA A 1 174 ? 121.01443 142.01881 118.46240 1.000 10.24812 452 ALA A C 1
ATOM 2132 O O . ALA A 1 174 ? 120.05615 141.61683 117.80062 1.000 13.97379 452 ALA A O 1
ATOM 2139 N N . VAL A 1 175 ? 121.28347 143.31045 118.60645 1.000 9.46283 453 VAL A N 1
ATOM 2140 C CA . VAL A 1 175 ? 120.59882 144.33498 117.82165 1.000 9.55061 453 VAL A CA 1
ATOM 2141 C C . VAL A 1 175 ? 121.33613 144.62036 116.51950 1.000 10.89687 453 VAL A C 1
ATOM 2142 O O . VAL A 1 175 ? 120.72092 144.73192 115.46067 1.000 13.42342 453 VAL A O 1
ATOM 2155 N N . VAL A 1 176 ? 122.66246 144.73287 116.57782 1.000 11.17309 454 VAL A N 1
ATOM 2156 C CA . VAL A 1 176 ? 123.42845 145.18096 115.42049 1.000 9.82298 454 VAL A CA 1
ATOM 2157 C C . VAL A 1 176 ? 123.46048 144.10158 114.34872 1.000 10.80062 454 VAL A C 1
ATOM 2158 O O . VAL A 1 176 ? 123.19546 144.36944 113.17201 1.000 13.37663 454 VAL A O 1
ATOM 2171 N N . ALA A 1 177 ? 123.79701 142.86393 114.73113 1.000 11.90534 455 ALA A N 1
ATOM 2172 C CA . ALA A 1 177 ? 124.00917 141.83938 113.71023 1.000 11.84197 455 ALA A CA 1
ATOM 2173 C C . ALA A 1 177 ? 122.72439 141.44561 112.99893 1.000 11.97439 455 ALA A C 1
ATOM 2174 O O . ALA A 1 177 ? 122.73558 141.36865 111.75841 1.000 14.71905 455 ALA A O 1
ATOM 2181 N N . PRO A 1 178 ? 121.61463 141.14666 113.68447 1.000 12.33148 456 PRO A N 1
ATOM 2182 C CA . PRO A 1 178 ? 120.37427 140.88106 112.93956 1.000 14.26597 456 PRO A CA 1
ATOM 2183 C C . PRO A 1 178 ? 119.93136 142.03033 112.05630 1.000 15.21713 456 PRO A C 1
ATOM 2184 O O . PRO A 1 178 ? 119.51440 141.78980 110.92280 1.000 18.70126 456 PRO A O 1
ATOM 2195 N N . VAL A 1 179 ? 120.04522 143.27461 112.52069 1.000 14.29161 457 VAL A N 1
ATOM 2196 C CA . VAL A 1 179 ? 119.59264 144.40846 111.71977 1.000 13.21090 457 VAL A CA 1
ATOM 2197 C C . VAL A 1 179 ? 120.46359 144.56828 110.47918 1.000 13.49200 457 VAL A C 1
ATOM 2198 O O . VAL A 1 179 ? 119.95589 144.71193 109.36080 1.000 17.36820 457 VAL A O 1
ATOM 2211 N N . ALA A 1 180 ? 121.78543 144.54497 110.65729 1.000 14.18193 458 ALA A N 1
ATOM 2212 C CA . ALA A 1 180 ? 122.69179 144.70065 109.52447 1.000 15.39706 458 ALA A CA 1
ATOM 2213 C C . ALA A 1 180 ? 122.51760 143.56528 108.52605 1.000 17.37099 458 ALA A C 1
ATOM 2214 O O . ALA A 1 180 ? 122.40033 143.79494 107.31385 1.000 19.66748 458 ALA A O 1
ATOM 2221 N N . VAL A 1 181 ? 122.47184 142.32949 109.02577 1.000 16.72071 459 VAL A N 1
ATOM 2222 C CA . VAL A 1 181 ? 122.34371 141.17031 108.14977 1.000 14.79695 459 VAL A CA 1
ATOM 2223 C C . VAL A 1 181 ? 121.01527 141.21120 107.40950 1.000 14.33811 459 VAL A C 1
ATOM 2224 O O . VAL A 1 181 ? 120.95352 140.94137 106.20827 1.000 19.46230 459 VAL A O 1
ATOM 2237 N N . LEU A 1 182 ? 119.93040 141.54488 108.11078 1.000 16.35221 460 LEU A N 1
ATOM 2238 C CA . LEU A 1 182 ? 118.61868 141.53164 107.47846 1.000 16.63156 460 LEU A CA 1
ATOM 2239 C C . LEU A 1 182 ? 118.48186 142.64896 106.45787 1.000 17.11034 460 LEU A C 1
ATOM 2240 O O . LEU A 1 182 ? 117.84799 142.46142 105.41978 1.000 20.26016 460 LEU A O 1
ATOM 2256 N N . VAL A 1 183 ? 119.06403 143.81877 106.72368 1.000 17.06695 461 VAL A N 1
ATOM 2257 C CA . VAL A 1 183 ? 119.04662 144.87720 105.71701 1.000 16.61554 461 VAL A CA 1
ATOM 2258 C C . VAL A 1 183 ? 119.82064 144.43700 104.48045 1.000 17.81700 461 VAL A C 1
ATOM 2259 O O . VAL A 1 183 ? 119.35184 144.59641 103.34413 1.000 22.58373 461 VAL A O 1
ATOM 2272 N N . TYR A 1 184 ? 121.00408 143.84959 104.68278 1.000 18.54013 462 TYR A N 1
ATOM 2273 C CA . TYR A 1 184 ? 121.80624 143.38343 103.55532 1.000 18.45192 462 TYR A CA 1
ATOM 2274 C C . TYR A 1 184 ? 121.06918 142.31734 102.75013 1.000 21.10642 462 TYR A C 1
ATOM 2275 O O . TYR A 1 184 ? 121.08841 142.33374 101.51354 1.000 26.36509 462 TYR A O 1
ATOM 2293 N N . LEU A 1 185 ? 120.39507 141.39498 103.43374 1.000 17.87320 463 LEU A N 1
ATOM 2294 C CA . LEU A 1 185 ? 119.70587 140.30495 102.75682 1.000 18.44853 463 LEU A CA 1
ATOM 2295 C C . LEU A 1 185 ? 118.39902 140.75070 102.11405 1.000 19.93375 463 LEU A C 1
ATOM 2296 O O . LEU A 1 185 ? 117.99202 140.17644 101.09969 1.000 25.21215 463 LEU A O 1
ATOM 2312 N N . PHE A 1 186 ? 117.71878 141.74694 102.68276 1.000 18.38338 464 PHE A N 1
ATOM 2313 C CA . PHE A 1 186 ? 116.55128 142.31026 102.01574 1.000 20.95170 464 PHE A CA 1
ATOM 2314 C C . PHE A 1 186 ? 116.95661 143.04711 100.75174 1.000 21.66371 464 PHE A C 1
ATOM 2315 O O . PHE A 1 186 ? 116.24285 143.00082 99.74448 1.000 27.97911 464 PHE A O 1
ATOM 2332 N N . VAL A 1 187 ? 118.09524 143.74009 100.78495 1.000 21.32201 465 VAL A N 1
ATOM 2333 C CA . VAL A 1 187 ? 118.62635 144.31452 99.55424 1.000 21.54350 465 VAL A CA 1
ATOM 2334 C C . VAL A 1 187 ? 118.95987 143.20605 98.56398 1.000 24.27845 465 VAL A C 1
ATOM 2335 O O . VAL A 1 187 ? 118.73352 143.34467 97.35640 1.000 27.90753 465 VAL A O 1
ATOM 2348 N N . ALA A 1 188 ? 119.50339 142.09018 99.05711 1.000 26.58967 466 ALA A N 1
ATOM 2349 C CA . ALA A 1 188 ? 119.79696 140.95344 98.18847 1.000 24.75254 466 ALA A CA 1
ATOM 2350 C C . ALA A 1 188 ? 118.52052 140.36556 97.59314 1.000 28.28053 466 ALA A C 1
ATOM 2351 O O . ALA A 1 188 ? 118.31741 140.39625 96.37466 1.000 30.67704 466 ALA A O 1
ATOM 2358 N N . ASP A 1 189 ? 117.64527 139.82370 98.43965 1.000 25.99517 467 ASP A N 1
ATOM 2359 C CA . ASP A 1 189 ? 116.39968 139.21693 97.97535 1.000 25.48619 467 ASP A CA 1
ATOM 2360 C C . ASP A 1 189 ? 115.37923 139.27144 99.10142 1.000 26.83628 467 ASP A C 1
ATOM 2361 O O . ASP A 1 189 ? 115.59201 138.67702 100.16029 1.000 28.19967 467 ASP A O 1
ATOM 2370 N N . TRP A 1 190 ? 114.26896 139.97432 98.87155 1.000 27.40549 468 TRP A N 1
ATOM 2371 C CA . TRP A 1 190 ? 113.26986 140.13097 99.92363 1.000 25.15485 468 TRP A CA 1
ATOM 2372 C C . TRP A 1 190 ? 112.45205 138.86170 100.12864 1.000 27.94168 468 TRP A C 1
ATOM 2373 O O . TRP A 1 190 ? 111.97276 138.61063 101.24024 1.000 30.53273 468 TRP A O 1
ATOM 2394 N N . ARG A 1 191 ? 112.27645 138.05673 99.07895 1.000 28.90173 469 ARG A N 1
ATOM 2395 C CA . ARG A 1 191 ? 111.45485 136.85517 99.19053 1.000 25.39540 469 ARG A CA 1
ATOM 2396 C C . ARG A 1 191 ? 112.07350 135.85562 100.15720 1.000 28.80727 469 ARG A C 1
ATOM 2397 O O . ARG A 1 191 ? 111.38380 135.30296 101.02100 1.000 28.68104 469 ARG A O 1
ATOM 2418 N N . VAL A 1 192 ? 113.37802 135.61065 100.02620 1.000 30.13903 470 VAL A N 1
ATOM 2419 C CA . VAL A 1 192 ? 114.06163 134.71083 100.94621 1.000 25.38322 470 VAL A CA 1
ATOM 2420 C C . VAL A 1 192 ? 114.37172 135.39608 102.26911 1.000 22.86576 470 VAL A C 1
ATOM 2421 O O . VAL A 1 192 ? 114.54666 134.71300 103.28211 1.000 26.98674 470 VAL A O 1
ATOM 2434 N N . ALA A 1 193 ? 114.44691 136.72590 102.29494 1.000 23.80881 471 ALA A N 1
ATOM 2435 C CA . ALA A 1 193 ? 114.68664 137.43580 103.54362 1.000 24.28875 471 ALA A CA 1
ATOM 2436 C C . ALA A 1 193 ? 113.45339 137.48975 104.43448 1.000 26.91635 471 ALA A C 1
ATOM 2437 O O . ALA A 1 193 ? 113.59361 137.65533 105.64949 1.000 29.11200 471 ALA A O 1
ATOM 2444 N N . LEU A 1 194 ? 112.25392 137.35936 103.86445 1.000 28.26191 472 LEU A N 1
ATOM 2445 C CA . LEU A 1 194 ? 111.04524 137.35511 104.68077 1.000 28.40455 472 LEU A CA 1
ATOM 2446 C C . LEU A 1 194 ? 110.90261 136.06646 105.48128 1.000 27.26760 472 LEU A C 1
ATOM 2447 O O . LEU A 1 194 ? 110.40615 136.09392 106.61056 1.000 30.06205 472 LEU A O 1
ATOM 2463 N N . VAL A 1 195 ? 111.30964 134.92459 104.92056 1.000 26.52031 473 VAL A N 1
ATOM 2464 C CA . VAL A 1 195 ? 111.20486 133.68161 105.67621 1.000 25.24576 473 VAL A CA 1
ATOM 2465 C C . VAL A 1 195 ? 112.15607 133.67034 106.86550 1.000 25.36494 473 VAL A C 1
ATOM 2466 O O . VAL A 1 195 ? 111.94148 132.90969 107.81268 1.000 27.38516 473 VAL A O 1
ATOM 2479 N N . LEU A 1 196 ? 113.21137 134.48801 106.83781 1.000 21.91075 474 LEU A N 1
ATOM 2480 C CA . LEU A 1 196 ? 114.09050 134.61892 107.99201 1.000 23.35895 474 LEU A CA 1
ATOM 2481 C C . LEU A 1 196 ? 113.40638 135.29039 109.17629 1.000 24.95932 474 LEU A C 1
ATOM 2482 O O . LEU A 1 196 ? 113.90340 135.18097 110.30037 1.000 25.44590 474 LEU A O 1
ATOM 2498 N N . PHE A 1 197 ? 112.29528 135.99545 108.95536 1.000 27.49316 475 PHE A N 1
ATOM 2499 C CA . PHE A 1 197 ? 111.53862 136.54083 110.07652 1.000 25.21440 475 PHE A CA 1
ATOM 2500 C C . PHE A 1 197 ? 110.84393 135.44733 110.87240 1.000 24.59445 475 PHE A C 1
ATOM 2501 O O . PHE A 1 197 ? 110.58237 135.63086 112.06499 1.000 27.53841 475 PHE A O 1
ATOM 2518 N N . ILE A 1 198 ? 110.52323 134.31954 110.23658 1.000 20.68689 476 ILE A N 1
ATOM 2519 C CA . ILE A 1 198 ? 109.80474 133.25423 110.93665 1.000 22.71557 476 ILE A CA 1
ATOM 2520 C C . ILE A 1 198 ? 110.59869 132.72330 112.12460 1.000 22.25678 476 ILE A C 1
ATOM 2521 O O . ILE A 1 198 ? 110.06638 132.73395 113.24753 1.000 20.64115 476 ILE A O 1
ATOM 2537 N N . PRO A 1 199 ? 111.84492 132.25747 111.97016 1.000 20.68521 477 PRO A N 1
ATOM 2538 C CA . PRO A 1 199 ? 112.60596 131.86393 113.16233 1.000 18.60548 477 PRO A CA 1
ATOM 2539 C C . PRO A 1 199 ? 112.86324 133.01913 114.10503 1.000 17.33568 477 PRO A C 1
ATOM 2540 O O . PRO A 1 199 ? 112.89257 132.80839 115.31949 1.000 18.92258 477 PRO A O 1
ATOM 2551 N N . VAL A 1 200 ? 113.02150 134.23733 113.58843 1.000 18.01967 478 VAL A N 1
ATOM 2552 C CA . VAL A 1 200 ? 113.25449 135.39143 114.45153 1.000 19.24079 478 VAL A CA 1
ATOM 2553 C C . VAL A 1 200 ? 112.02227 135.68253 115.30199 1.000 17.17106 478 VAL A C 1
ATOM 2554 O O . VAL A 1 200 ? 112.12669 135.91690 116.50976 1.000 17.47986 478 VAL A O 1
ATOM 2567 N N . LEU A 1 201 ? 110.83855 135.68381 114.68667 1.000 17.36021 479 LEU A N 1
ATOM 2568 C CA . LEU A 1 201 ? 109.61644 135.92289 115.45062 1.000 17.82381 479 LEU A CA 1
ATOM 2569 C C . LEU A 1 201 ? 109.35000 134.79723 116.44088 1.000 16.13359 479 LEU A C 1
ATOM 2570 O O . LEU A 1 201 ? 108.91214 135.04898 117.57059 1.000 17.05206 479 LEU A O 1
ATOM 2586 N N . VAL A 1 202 ? 109.59659 133.54974 116.03468 1.000 16.80001 480 VAL A N 1
ATOM 2587 C CA . VAL A 1 202 ? 109.42931 132.42691 116.95312 1.000 14.89613 480 VAL A CA 1
ATOM 2588 C C . VAL A 1 202 ? 110.37542 132.57290 118.13650 1.000 15.07637 480 VAL A C 1
ATOM 2589 O O . VAL A 1 202 ? 109.99609 132.33136 119.28808 1.000 17.52507 480 VAL A O 1
ATOM 2602 N N . TYR A 1 203 ? 111.61919 132.97424 117.87191 1.000 15.56544 481 TYR A N 1
ATOM 2603 C CA . TYR A 1 203 ? 112.58607 133.18458 118.94032 1.000 14.05734 481 TYR A CA 1
ATOM 2604 C C . TYR A 1 203 ? 112.14134 134.30033 119.87482 1.000 16.77826 481 TYR A C 1
ATOM 2605 O O . TYR A 1 203 ? 112.29547 134.19599 121.09307 1.000 19.22384 481 TYR A O 1
ATOM 2623 N N . LEU A 1 204 ? 111.62520 135.39811 119.31943 1.000 16.41966 482 LEU A N 1
ATOM 2624 C CA . LEU A 1 204 ? 111.17690 136.50235 120.16302 1.000 15.39753 482 LEU A CA 1
ATOM 2625 C C . LEU A 1 204 ? 110.01772 136.07670 121.05221 1.000 15.44302 482 LEU A C 1
ATOM 2626 O O . LEU A 1 204 ? 109.97491 136.42280 122.23914 1.000 17.91965 482 LEU A O 1
ATOM 2642 N N . VAL A 1 205 ? 109.06966 135.32083 120.49827 1.000 15.77482 483 VAL A N 1
ATOM 2643 C CA . VAL A 1 205 ? 107.95090 134.83907 121.30172 1.000 16.37412 483 VAL A CA 1
ATOM 2644 C C . VAL A 1 205 ? 108.44713 133.90045 122.39531 1.000 17.49352 483 VAL A C 1
ATOM 2645 O O . VAL A 1 205 ? 108.02080 133.99530 123.55280 1.000 17.44944 483 VAL A O 1
ATOM 2658 N N . LEU A 1 206 ? 109.36344 132.99093 122.05257 1.000 19.15284 484 LEU A N 1
ATOM 2659 C CA . LEU A 1 206 ? 109.91318 132.07471 123.04707 1.000 18.56697 484 LEU A CA 1
ATOM 2660 C C . LEU A 1 206 ? 110.65191 132.82609 124.14411 1.000 17.76395 484 LEU A C 1
ATOM 2661 O O . LEU A 1 206 ? 110.52692 132.49170 125.32369 1.000 19.18575 484 LEU A O 1
ATOM 2677 N N . MET A 1 207 ? 111.43261 133.83863 123.77143 1.000 16.79951 485 MET A N 1
ATOM 2678 C CA . MET A 1 207 ? 112.19563 134.60897 124.74610 1.000 18.81419 485 MET A CA 1
ATOM 2679 C C . MET A 1 207 ? 111.27081 135.36719 125.68920 1.000 18.44989 485 MET A C 1
ATOM 2680 O O . MET A 1 207 ? 111.48349 135.38441 126.90769 1.000 17.67743 485 MET A O 1
ATOM 2694 N N . SER A 1 208 ? 110.23137 136.00033 125.14076 1.000 21.56537 486 SER A N 1
ATOM 2695 C CA . SER A 1 208 ? 109.27793 136.71756 125.97976 1.000 18.95141 486 SER A CA 1
ATOM 2696 C C . SER A 1 208 ? 108.55819 135.77125 126.93140 1.000 18.31051 486 SER A C 1
ATOM 2697 O O . SER A 1 208 ? 108.40417 136.07495 128.12191 1.000 22.04484 486 SER A O 1
ATOM 2705 N N . VAL A 1 209 ? 108.11917 134.61542 126.43066 1.000 17.12882 487 VAL A N 1
ATOM 2706 C CA . VAL A 1 209 ? 107.40653 133.67263 127.28387 1.000 16.57846 487 VAL A CA 1
ATOM 2707 C C . VAL A 1 209 ? 108.33587 133.11515 128.35486 1.000 16.98831 487 VAL A C 1
ATOM 2708 O O . VAL A 1 209 ? 107.93204 132.93599 129.50677 1.000 19.79965 487 VAL A O 1
ATOM 2721 N N . MET A 1 210 ? 109.59080 132.83602 127.99954 1.000 17.07136 488 MET A N 1
ATOM 2722 C CA . MET A 1 210 ? 110.55027 132.33099 128.97456 1.000 15.36599 488 MET A CA 1
ATOM 2723 C C . MET A 1 210 ? 110.79753 133.35246 130.07485 1.000 15.43758 488 MET A C 1
ATOM 2724 O O . MET A 1 210 ? 110.81921 133.01081 131.26242 1.000 18.06873 488 MET A O 1
ATOM 2738 N N . THR A 1 211 ? 110.98001 134.61823 129.69535 1.000 16.37359 489 THR A N 1
ATOM 2739 C CA . THR A 1 211 ? 111.23865 135.66128 130.68127 1.000 16.18483 489 THR A CA 1
ATOM 2740 C C . THR A 1 211 ? 110.04575 135.84609 131.60942 1.000 17.38706 489 THR A C 1
ATOM 2741 O O . THR A 1 211 ? 110.20246 135.92629 132.83448 1.000 21.01424 489 THR A O 1
ATOM 2752 N N . ILE A 1 212 ? 108.83854 135.89923 131.04232 1.000 16.41927 490 ILE A N 1
ATOM 2753 C CA . ILE A 1 212 ? 107.64453 136.07010 131.86276 1.000 16.07875 490 ILE A CA 1
ATOM 2754 C C . ILE A 1 212 ? 107.45785 134.87639 132.79091 1.000 17.43350 490 ILE A C 1
ATOM 2755 O O . ILE A 1 212 ? 107.13398 135.03986 133.97220 1.000 19.94161 490 ILE A O 1
ATOM 2771 N N . GLN A 1 213 ? 107.65973 133.66056 132.27930 1.000 18.19354 491 GLN A N 1
ATOM 2772 C CA . GLN A 1 213 ? 107.43150 132.46524 133.08209 1.000 18.64826 491 GLN A CA 1
ATOM 2773 C C . GLN A 1 213 ? 108.44824 132.34250 134.21089 1.000 17.23646 491 GLN A C 1
ATOM 2774 O O . GLN A 1 213 ? 108.09835 131.92133 135.31893 1.000 19.35705 491 GLN A O 1
ATOM 2788 N N . SER A 1 214 ? 109.70707 132.69689 133.95496 1.000 16.85644 492 SER A N 1
ATOM 2789 C CA . SER A 1 214 ? 110.77039 132.53847 134.93830 1.000 16.89183 492 SER A CA 1
ATOM 2790 C C . SER A 1 214 ? 110.99287 133.77154 135.80286 1.000 17.16975 492 SER A C 1
ATOM 2791 O O . SER A 1 214 ? 111.86132 133.73435 136.67862 1.000 16.06563 492 SER A O 1
ATOM 2799 N N . GLY A 1 215 ? 110.24854 134.85820 135.58223 1.000 18.28919 493 GLY A N 1
ATOM 2800 C CA . GLY A 1 215 ? 110.47841 136.06624 136.36004 1.000 16.25924 493 GLY A CA 1
ATOM 2801 C C . GLY A 1 215 ? 110.25946 135.87672 137.84971 1.000 16.06817 493 GLY A C 1
ATOM 2802 O O . GLY A 1 215 ? 111.05965 136.33763 138.66525 1.000 14.83621 493 GLY A O 1
ATOM 2806 N N . SER A 1 216 ? 109.17326 135.20158 138.22747 1.000 16.00496 494 SER A N 1
ATOM 2807 C CA . SER A 1 216 ? 108.86894 135.03390 139.64542 1.000 14.34104 494 SER A CA 1
ATOM 2808 C C . SER A 1 216 ? 109.85828 134.09412 140.32270 1.000 15.98112 494 SER A C 1
ATOM 2809 O O . SER A 1 216 ? 110.25630 134.32382 141.47053 1.000 18.49269 494 SER A O 1
ATOM 2817 N N . LYS A 1 217 ? 110.25772 133.02484 139.63484 1.000 17.10835 495 LYS A N 1
ATOM 2818 C CA . LYS A 1 217 ? 111.19264 132.07463 140.22442 1.000 13.40747 495 LYS A CA 1
ATOM 2819 C C . LYS A 1 217 ? 112.56921 132.69203 140.42366 1.000 11.72045 495 LYS A C 1
ATOM 2820 O O . LYS A 1 217 ? 113.26477 132.35216 141.38433 1.000 12.14895 495 LYS A O 1
ATOM 2839 N N . ILE A 1 218 ? 112.98533 133.58625 139.52776 1.000 13.28843 496 ILE A N 1
ATOM 2840 C CA . ILE A 1 218 ? 114.24320 134.30004 139.72394 1.000 11.35230 496 ILE A CA 1
ATOM 2841 C C . ILE A 1 218 ? 114.15248 135.20023 140.94984 1.000 10.54908 496 ILE A C 1
ATOM 2842 O O . ILE A 1 218 ? 115.12638 135.35961 141.69415 1.000 11.49990 496 ILE A O 1
ATOM 2858 N N . ALA A 1 219 ? 112.98789 135.81143 141.17212 1.000 10.54535 497 ALA A N 1
ATOM 2859 C CA . ALA A 1 219 ? 112.79379 136.62340 142.36764 1.000 10.22259 497 ALA A CA 1
ATOM 2860 C C . ALA A 1 219 ? 112.85272 135.77391 143.62989 1.000 12.77144 497 ALA A C 1
ATOM 2861 O O . ALA A 1 219 ? 113.43938 136.18757 144.63620 1.000 15.52526 497 ALA A O 1
ATOM 2868 N N . GLN A 1 220 ? 112.25131 134.58421 143.59747 1.000 13.55056 498 GLN A N 1
ATOM 2869 C CA . GLN A 1 220 ? 112.23630 133.71072 144.76514 1.000 10.45000 498 GLN A CA 1
ATOM 2870 C C . GLN A 1 220 ? 113.55703 132.98755 144.98990 1.000 9.89065 498 GLN A C 1
ATOM 2871 O O . GLN A 1 220 ? 113.78883 132.48928 146.09437 1.000 12.20679 498 GLN A O 1
ATOM 2885 N N . ALA A 1 221 ? 114.41836 132.91783 143.97709 1.000 10.38617 499 ALA A N 1
ATOM 2886 C CA . ALA A 1 221 ? 115.64504 132.13061 144.08454 1.000 9.83754 499 ALA A CA 1
ATOM 2887 C C . ALA A 1 221 ? 116.58835 132.59550 145.18828 1.000 11.37100 499 ALA A C 1
ATOM 2888 O O . ALA A 1 221 ? 117.06271 131.73903 145.95312 1.000 11.79783 499 ALA A O 1
ATOM 2895 N N . PRO A 1 222 ? 116.93922 133.88452 145.31613 1.000 13.94710 500 PRO A N 1
ATOM 2896 C CA . PRO A 1 222 ? 117.88719 134.26124 146.38264 1.000 13.65516 500 PRO A CA 1
ATOM 2897 C C . PRO A 1 222 ? 117.39292 133.97513 147.79219 1.000 14.00385 500 PRO A C 1
ATOM 2898 O O . PRO A 1 222 ? 118.20331 133.64194 148.66313 1.000 14.68073 500 PRO A O 1
ATOM 2909 N N . ARG A 1 223 ? 116.08888 134.09720 148.04625 1.000 14.80694 501 ARG A N 1
ATOM 2910 C CA . ARG A 1 223 ? 115.55173 133.72464 149.35162 1.000 16.65697 501 ARG A CA 1
ATOM 2911 C C . ARG A 1 223 ? 115.79363 132.24718 149.63591 1.000 15.75554 501 ARG A C 1
ATOM 2912 O O . ARG A 1 223 ? 116.20713 131.87598 150.74053 1.000 17.15206 501 ARG A O 1
ATOM 2933 N N . TRP A 1 224 ? 115.55014 131.39140 148.64302 1.000 15.38516 502 TRP A N 1
ATOM 2934 C CA . TRP A 1 224 ? 115.79577 129.96364 148.80744 1.000 12.09742 502 TRP A CA 1
ATOM 2935 C C . TRP A 1 224 ? 117.27340 129.67021 149.02561 1.000 12.07694 502 TRP A C 1
ATOM 2936 O O . TRP A 1 224 ? 117.62386 128.79971 149.82706 1.000 17.00397 502 TRP A O 1
ATOM 2957 N N . ALA A 1 225 ? 118.15454 130.36013 148.30066 1.000 11.72747 503 ALA A N 1
ATOM 2958 C CA . ALA A 1 225 ? 119.58572 130.14573 148.48397 1.000 11.36712 503 ALA A CA 1
ATOM 2959 C C . ALA A 1 225 ? 120.03792 130.57818 149.87261 1.000 12.76319 503 ALA A C 1
ATOM 2960 O O . ALA A 1 225 ? 120.86561 129.90610 150.49433 1.000 13.22454 503 ALA A O 1
ATOM 2967 N N . GLU A 1 226 ? 119.51530 131.70044 150.37329 1.000 15.87039 504 GLU A N 1
ATOM 2968 C CA . GLU A 1 226 ? 119.82464 132.11408 151.73868 1.000 14.97664 504 GLU A CA 1
ATOM 2969 C C . GLU A 1 226 ? 119.32728 131.08986 152.74638 1.000 15.95458 504 GLU A C 1
ATOM 2970 O O . GLU A 1 226 ? 120.03015 130.76160 153.70854 1.000 17.01875 504 GLU A O 1
ATOM 2982 N N . ARG A 1 227 ? 118.11042 130.58088 152.54681 1.000 16.20762 505 ARG A N 1
ATOM 2983 C CA . ARG A 1 227 ? 117.56926 129.58235 153.46089 1.000 15.70492 505 ARG A CA 1
ATOM 2984 C C . ARG A 1 227 ? 118.40557 128.31253 153.44691 1.000 15.60642 505 ARG A C 1
ATOM 2985 O O . ARG A 1 227 ? 118.66139 127.71857 154.49827 1.000 18.83205 505 ARG A O 1
ATOM 3006 N N . MET A 1 228 ? 118.84993 127.88475 152.26699 1.000 13.51910 506 MET A N 1
ATOM 3007 C CA . MET A 1 228 ? 119.64438 126.66697 152.18393 1.000 13.11933 506 MET A CA 1
ATOM 3008 C C . MET A 1 228 ? 121.03189 126.86850 152.76757 1.000 11.79581 506 MET A C 1
ATOM 3009 O O . MET A 1 228 ? 121.57082 125.96256 153.40641 1.000 15.36327 506 MET A O 1
ATOM 3023 N N . GLY A 1 229 ? 121.62995 128.04027 152.56114 1.000 11.05519 507 GLY A N 1
ATOM 3024 C CA . GLY A 1 229 ? 122.89635 128.32671 153.20882 1.000 9.57729 507 GLY A CA 1
ATOM 3025 C C . GLY A 1 229 ? 122.77538 128.34091 154.71838 1.000 10.15656 507 GLY A C 1
ATOM 3026 O O . GLY A 1 229 ? 123.64647 127.83227 155.42437 1.000 11.33883 507 GLY A O 1
ATOM 3030 N N . GLY A 1 230 ? 121.68822 128.91726 155.23327 1.000 10.68104 508 GLY A N 1
ATOM 3031 C CA . GLY A 1 230 ? 121.46953 128.91066 156.66939 1.000 9.25730 508 GLY A CA 1
ATOM 3032 C C . GLY A 1 230 ? 121.26015 127.51496 157.22021 1.000 10.09679 508 GLY A C 1
ATOM 3033 O O . GLY A 1 230 ? 121.80398 127.16541 158.27032 1.000 13.12583 508 GLY A O 1
ATOM 3037 N N . GLU A 1 231 ? 120.47314 126.69700 156.51975 1.000 12.67674 509 GLU A N 1
ATOM 3038 C CA . GLU A 1 231 ? 120.26480 125.32009 156.95251 1.000 11.51735 509 GLU A CA 1
ATOM 3039 C C . GLU A 1 231 ? 121.55598 124.51799 156.89461 1.000 12.12152 509 GLU A C 1
ATOM 3040 O O . GLU A 1 231 ? 121.82164 123.70770 157.78351 1.000 15.74276 509 GLU A O 1
ATOM 3052 N N . ALA A 1 232 ? 122.36628 124.71622 155.85482 1.000 9.64587 510 ALA A N 1
ATOM 3053 C CA . ALA A 1 232 ? 123.63799 124.00919 155.76301 1.000 10.64977 510 ALA A CA 1
ATOM 3054 C C . ALA A 1 232 ? 124.58517 124.43355 156.87664 1.000 11.69083 510 ALA A C 1
ATOM 3055 O O . ALA A 1 232 ? 125.26113 123.59377 157.48532 1.000 13.30677 510 ALA A O 1
ATOM 3062 N N . GLY A 1 233 ? 124.64627 125.73521 157.15934 1.000 10.62419 511 GLY A N 1
ATOM 3063 C CA . GLY A 1 233 ? 125.48147 126.20580 158.24704 1.000 9.52448 511 GLY A CA 1
ATOM 3064 C C . GLY A 1 233 ? 125.03502 125.67166 159.59142 1.000 10.77595 511 GLY A C 1
ATOM 3065 O O . GLY A 1 233 ? 125.86333 125.30969 160.42630 1.000 13.78478 511 GLY A O 1
ATOM 3069 N N . ALA A 1 234 ? 123.72151 125.62029 159.82264 1.000 11.41027 512 ALA A N 1
ATOM 3070 C CA . ALA A 1 234 ? 123.21249 125.07135 161.07372 1.000 8.72581 512 ALA A CA 1
ATOM 3071 C C . ALA A 1 234 ? 123.44255 123.57000 161.16234 1.000 10.68956 512 ALA A C 1
ATOM 3072 O O . ALA A 1 234 ? 123.71330 123.04736 162.24822 1.000 11.14032 512 ALA A O 1
ATOM 3079 N N . PHE A 1 235 ? 123.33575 122.86749 160.03460 1.000 13.76501 513 PHE A N 1
ATOM 3080 C CA . PHE A 1 235 ? 123.61480 121.43826 159.99673 1.000 12.05093 513 PHE A CA 1
ATOM 3081 C C . PHE A 1 235 ? 125.06859 121.15768 160.34606 1.000 11.53946 513 PHE A C 1
ATOM 3082 O O . PHE A 1 235 ? 125.36736 120.20214 161.06892 1.000 13.61483 513 PHE A O 1
ATOM 3099 N N . LEU A 1 236 ? 125.98795 121.98252 159.84349 1.000 10.62892 514 LEU A N 1
ATOM 3100 C CA . LEU A 1 236 ? 127.39957 121.78543 160.15689 1.000 10.70879 514 LEU A CA 1
ATOM 3101 C C . LEU A 1 236 ? 127.72160 122.19998 161.58904 1.000 12.82981 514 LEU A C 1
ATOM 3102 O O . LEU A 1 236 ? 128.48398 121.51490 162.27861 1.000 13.13509 514 LEU A O 1
ATOM 3118 N N . GLU A 1 237 ? 127.15481 123.31469 162.05690 1.000 14.15158 515 GLU A N 1
ATOM 3119 C CA . GLU A 1 237 ? 127.47293 123.80011 163.39833 1.000 13.94035 515 GLU A CA 1
ATOM 3120 C C . GLU A 1 237 ? 126.79005 122.97406 164.47963 1.000 14.44032 515 GLU A C 1
ATOM 3121 O O . GLU A 1 237 ? 127.35856 122.78563 165.56022 1.000 15.52507 515 GLU A O 1
ATOM 3133 N N . GLY A 1 238 ? 125.58220 122.48329 164.21501 1.000 12.24651 516 GLY A N 1
ATOM 3134 C CA . GLY A 1 238 ? 124.83092 121.72192 165.19260 1.000 11.79774 516 GLY A CA 1
ATOM 3135 C C . GLY A 1 238 ? 124.99461 120.22473 165.04953 1.000 12.82272 516 GLY A C 1
ATOM 3136 O O . GLY A 1 238 ? 124.07331 119.46954 165.36685 1.000 13.08702 516 GLY A O 1
ATOM 3140 N N . GLN A 1 239 ? 126.15915 119.78363 164.57581 1.000 13.07036 517 GLN A N 1
ATOM 3141 C CA . GLN A 1 239 ? 126.37226 118.35547 164.35553 1.000 11.88257 517 GLN A CA 1
ATOM 3142 C C . GLN A 1 239 ? 126.22600 117.51024 165.61333 1.000 12.12619 517 GLN A C 1
ATOM 3143 O O . GLN A 1 239 ? 125.65444 116.41286 165.51109 1.000 13.02126 517 GLN A O 1
ATOM 3157 N N . PRO A 1 240 ? 126.73899 117.90251 166.78474 1.000 11.54136 518 PRO A N 1
ATOM 3158 C CA . PRO A 1 240 ? 126.42603 117.12350 167.99495 1.000 8.91679 518 PRO A CA 1
ATOM 3159 C C . PRO A 1 240 ? 124.93654 117.00035 168.25900 1.000 10.05662 518 PRO A C 1
ATOM 3160 O O . PRO A 1 240 ? 124.45636 115.91959 168.62408 1.000 15.05722 518 PRO A O 1
ATOM 3171 N N . VAL A 1 241 ? 124.18546 118.08216 168.05352 1.000 10.20876 519 VAL A N 1
ATOM 3172 C CA . VAL A 1 241 ? 122.74599 118.04943 168.28436 1.000 10.64903 519 VAL A CA 1
ATOM 3173 C C . VAL A 1 241 ? 122.06732 117.14234 167.26724 1.000 11.36644 519 VAL A C 1
ATOM 3174 O O . VAL A 1 241 ? 121.15558 116.38149 167.60706 1.000 12.93597 519 VAL A O 1
ATOM 3187 N N . ILE A 1 242 ? 122.49052 117.21729 166.00449 1.000 11.70114 520 ILE A N 1
ATOM 3188 C CA . ILE A 1 242 ? 121.93797 116.34411 164.97273 1.000 11.36242 520 ILE A CA 1
ATOM 3189 C C . ILE A 1 242 ? 122.21757 114.88755 165.31080 1.000 12.47134 520 ILE A C 1
ATOM 3190 O O . ILE A 1 242 ? 121.34034 114.02513 165.19697 1.000 15.06909 520 ILE A O 1
ATOM 3206 N N . ARG A 1 243 ? 123.44627 114.59281 165.72785 1.000 13.19178 521 ARG A N 1
ATOM 3207 C CA . ARG A 1 243 ? 123.83777 113.21630 165.99458 1.000 11.58580 521 ARG A CA 1
ATOM 3208 C C . ARG A 1 243 ? 123.08700 112.64182 167.18722 1.000 11.90740 521 ARG A C 1
ATOM 3209 O O . ARG A 1 243 ? 122.64766 111.48784 167.14823 1.000 15.85838 521 ARG A O 1
ATOM 3230 N N . ILE A 1 244 ? 122.93449 113.42040 168.25926 1.000 10.78077 522 ILE A N 1
ATOM 3231 C CA . ILE A 1 244 ? 122.23630 112.90660 169.43322 1.000 10.54901 522 ILE A CA 1
ATOM 3232 C C . ILE A 1 244 ? 120.73470 112.85243 169.19000 1.000 10.89824 522 ILE A C 1
ATOM 3233 O O . ILE A 1 244 ? 120.06889 111.88832 169.58325 1.000 12.82181 522 ILE A O 1
ATOM 3249 N N . PHE A 1 245 ? 120.17836 113.87498 168.54667 1.000 11.70476 523 PHE A N 1
ATOM 3250 C CA . PHE A 1 245 ? 118.73339 114.04182 168.39937 1.000 9.75169 523 PHE A CA 1
ATOM 3251 C C . PHE A 1 245 ? 118.34649 113.83110 166.93818 1.000 15.08461 523 PHE A C 1
ATOM 3252 O O . PHE A 1 245 ? 118.27136 114.77977 166.15733 1.000 18.72767 523 PHE A O 1
ATOM 3269 N N . GLY A 1 246 ? 118.09669 112.57496 166.57433 1.000 18.15369 524 GLY A N 1
ATOM 3270 C CA . GLY A 1 246 ? 117.40559 112.24444 165.34992 1.000 24.65173 524 GLY A CA 1
ATOM 3271 C C . GLY A 1 246 ? 118.28224 111.96916 164.14719 1.000 24.89870 524 GLY A C 1
ATOM 3272 O O . GLY A 1 246 ? 117.80896 111.34941 163.19002 1.000 29.63741 524 GLY A O 1
ATOM 3276 N N . GLY A 1 247 ? 119.53767 112.40709 164.15773 1.000 20.81062 525 GLY A N 1
ATOM 3277 C CA . GLY A 1 247 ? 120.40059 112.13160 163.02447 1.000 22.30235 525 GLY A CA 1
ATOM 3278 C C . GLY A 1 247 ? 119.95264 112.85161 161.76209 1.000 28.14589 525 GLY A C 1
ATOM 3279 O O . GLY A 1 247 ? 119.37448 113.94044 161.79968 1.000 28.92430 525 GLY A O 1
ATOM 3283 N N . ALA A 1 248 ? 120.22646 112.21913 160.61861 1.000 28.16534 526 ALA A N 1
ATOM 3284 C CA . ALA A 1 248 ? 119.92696 112.84187 159.33310 1.000 28.41360 526 ALA A CA 1
ATOM 3285 C C . ALA A 1 248 ? 118.43347 112.83005 159.03677 1.000 36.67828 526 ALA A C 1
ATOM 3286 O O . ALA A 1 248 ? 117.90118 113.79586 158.47857 1.000 40.02962 526 ALA A O 1
ATOM 3293 N N . ALA A 1 249 ? 117.74558 111.73997 159.38976 1.000 37.38591 527 ALA A N 1
ATOM 3294 C CA . ALA A 1 249 ? 116.36336 111.55551 158.95651 1.000 34.22004 527 ALA A CA 1
ATOM 3295 C C . ALA A 1 249 ? 115.44565 112.63270 159.52068 1.000 33.78143 527 ALA A C 1
ATOM 3296 O O . ALA A 1 249 ? 114.59458 113.16996 158.80251 1.000 34.58287 527 ALA A O 1
ATOM 3303 N N . ALA A 1 250 ? 115.60481 112.96655 160.79723 1.000 31.94102 528 ALA A N 1
ATOM 3304 C CA . ALA A 1 250 ? 114.74870 113.94321 161.45471 1.000 33.87166 528 ALA A CA 1
ATOM 3305 C C . ALA A 1 250 ? 115.23207 115.37855 161.28853 1.000 37.52985 528 ALA A C 1
ATOM 3306 O O . ALA A 1 250 ? 114.55245 116.29826 161.75324 1.000 36.61915 528 ALA A O 1
ATOM 3313 N N . SER A 1 251 ? 116.37649 115.59948 160.64830 1.000 34.13778 529 SER A N 1
ATOM 3314 C CA . SER A 1 251 ? 116.89973 116.95045 160.51759 1.000 30.21478 529 SER A CA 1
ATOM 3315 C C . SER A 1 251 ? 116.03757 117.77219 159.56952 1.000 31.58030 529 SER A C 1
ATOM 3316 O O . SER A 1 251 ? 115.56088 117.27727 158.54536 1.000 30.02281 529 SER A O 1
ATOM 3324 N N . ARG A 1 252 ? 115.82302 119.03723 159.93483 1.000 33.74565 530 ARG A N 1
ATOM 3325 C CA . ARG A 1 252 ? 115.16299 119.98051 159.03986 1.000 30.57662 530 ARG A CA 1
ATOM 3326 C C . ARG A 1 252 ? 115.99978 120.28887 157.80714 1.000 28.29124 530 ARG A C 1
ATOM 3327 O O . ARG A 1 252 ? 115.45212 120.76287 156.80695 1.000 30.34641 530 ARG A O 1
ATOM 3348 N N . PHE A 1 253 ? 117.31054 120.04408 157.86102 1.000 24.92799 531 PHE A N 1
ATOM 3349 C CA . PHE A 1 253 ? 118.15271 120.26810 156.69391 1.000 19.99606 531 PHE A CA 1
ATOM 3350 C C . PHE A 1 253 ? 117.72858 119.38397 155.52884 1.000 22.45581 531 PHE A C 1
ATOM 3351 O O . PHE A 1 253 ? 117.66113 119.84768 154.38819 1.000 25.32572 531 PHE A O 1
ATOM 3368 N N . ARG A 1 254 ? 117.42518 118.11149 155.79333 1.000 21.71979 532 ARG A N 1
ATOM 3369 C CA . ARG A 1 254 ? 117.00353 117.22036 154.71565 1.000 22.57828 532 ARG A CA 1
ATOM 3370 C C . ARG A 1 254 ? 115.65315 117.63144 154.14025 1.000 25.69032 532 ARG A C 1
ATOM 3371 O O . ARG A 1 254 ? 115.45760 117.59533 152.91821 1.000 28.53396 532 ARG A O 1
ATOM 3392 N N . ARG A 1 255 ? 114.70443 118.01291 154.99808 1.000 26.02803 533 ARG A N 1
ATOM 3393 C CA . ARG A 1 255 ? 113.40050 118.44443 154.50511 1.000 25.53405 533 ARG A CA 1
ATOM 3394 C C . ARG A 1 255 ? 113.52938 119.69601 153.64996 1.000 24.34082 533 ARG A C 1
ATOM 3395 O O . ARG A 1 255 ? 112.93376 119.79293 152.56943 1.000 27.26676 533 ARG A O 1
ATOM 3416 N N . ARG A 1 256 ? 114.30680 120.67003 154.11983 1.000 22.30259 534 ARG A N 1
ATOM 3417 C CA . ARG A 1 256 ? 114.50571 121.87727 153.33345 1.000 21.38495 534 ARG A CA 1
ATOM 3418 C C . ARG A 1 256 ? 115.24556 121.57882 152.03982 1.000 17.69496 534 ARG A C 1
ATOM 3419 O O . ARG A 1 256 ? 114.94575 122.18522 151.01066 1.000 17.74554 534 ARG A O 1
ATOM 3440 N N . LEU A 1 257 ? 116.19436 120.64272 152.06744 1.000 16.87615 535 LEU A N 1
ATOM 3441 C CA . LEU A 1 257 ? 116.89198 120.24128 150.85312 1.000 15.14139 535 LEU A CA 1
ATOM 3442 C C . LEU A 1 257 ? 115.92498 119.66489 149.82844 1.000 13.62351 535 LEU A C 1
ATOM 3443 O O . LEU A 1 257 ? 116.00706 119.98490 148.63694 1.000 14.24339 535 LEU A O 1
ATOM 3459 N N . ASP A 1 258 ? 114.99830 118.81503 150.27432 1.000 13.89772 536 ASP A N 1
ATOM 3460 C CA . ASP A 1 258 ? 113.99205 118.28117 149.36136 1.000 13.96942 536 ASP A CA 1
ATOM 3461 C C . ASP A 1 258 ? 113.10011 119.38488 148.80878 1.000 13.82440 536 ASP A C 1
ATOM 3462 O O . ASP A 1 258 ? 112.81062 119.41214 147.60678 1.000 13.44328 536 ASP A O 1
ATOM 3471 N N . ASP A 1 259 ? 112.65641 120.30452 149.66846 1.000 14.34623 537 ASP A N 1
ATOM 3472 C CA . ASP A 1 259 ? 111.80661 121.39730 149.20339 1.000 12.76957 537 ASP A CA 1
ATOM 3473 C C . ASP A 1 259 ? 112.53345 122.28092 148.19970 1.000 10.64303 537 ASP A C 1
ATOM 3474 O O . ASP A 1 259 ? 111.93284 122.74903 147.22610 1.000 11.43273 537 ASP A O 1
ATOM 3483 N N . TYR A 1 260 ? 113.82347 122.51971 148.41968 1.000 8.92576 538 TYR A N 1
ATOM 3484 C CA . TYR A 1 260 ? 114.58726 123.37404 147.52339 1.000 8.45295 538 TYR A CA 1
ATOM 3485 C C . TYR A 1 260 ? 114.86086 122.68118 146.19921 1.000 8.96373 538 TYR A C 1
ATOM 3486 O O . TYR A 1 260 ? 114.85248 123.32534 145.14855 1.000 9.83990 538 TYR A O 1
ATOM 3504 N N . ILE A 1 261 ? 115.10919 121.37166 146.22206 1.000 8.96177 539 ILE A N 1
ATOM 3505 C CA . ILE A 1 261 ? 115.24918 120.64692 144.96554 1.000 7.77823 539 ILE A CA 1
ATOM 3506 C C . ILE A 1 261 ? 113.92779 120.64849 144.20775 1.000 8.30474 539 ILE A C 1
ATOM 3507 O O . ILE A 1 261 ? 113.91493 120.73285 142.97594 1.000 9.32833 539 ILE A O 1
ATOM 3523 N N . ASP A 1 262 ? 112.79862 120.57631 144.91961 1.000 8.74254 540 ASP A N 1
ATOM 3524 C CA . ASP A 1 262 ? 111.50146 120.71034 144.25862 1.000 7.41961 540 ASP A CA 1
ATOM 3525 C C . ASP A 1 262 ? 111.34760 122.07981 143.60870 1.000 7.01764 540 ASP A C 1
ATOM 3526 O O . ASP A 1 262 ? 110.87972 122.18630 142.46819 1.000 9.16836 540 ASP A O 1
ATOM 3535 N N . PHE A 1 263 ? 111.72395 123.14042 144.32584 1.000 8.57708 541 PHE A N 1
ATOM 3536 C CA . PHE A 1 263 ? 111.65555 124.48318 143.75623 1.000 7.41900 541 PHE A CA 1
ATOM 3537 C C . PHE A 1 263 ? 112.55026 124.60474 142.52931 1.000 7.29399 541 PHE A C 1
ATOM 3538 O O . PHE A 1 263 ? 112.15427 125.18907 141.51487 1.000 7.65286 541 PHE A O 1
ATOM 3555 N N . LEU A 1 264 ? 113.75853 124.04909 142.60363 1.000 7.18602 542 LEU A N 1
ATOM 3556 C CA . LEU A 1 264 ? 114.68753 124.12463 141.48478 1.000 6.24305 542 LEU A CA 1
ATOM 3557 C C . LEU A 1 264 ? 114.17002 123.35910 140.27872 1.000 6.55017 542 LEU A C 1
ATOM 3558 O O . LEU A 1 264 ? 114.34221 123.80571 139.14457 1.000 9.07555 542 LEU A O 1
ATOM 3574 N N . VAL A 1 265 ? 113.55045 122.19913 140.49218 1.000 7.47290 543 VAL A N 1
ATOM 3575 C CA . VAL A 1 265 ? 112.98397 121.46441 139.36643 1.000 6.75643 543 VAL A CA 1
ATOM 3576 C C . VAL A 1 265 ? 111.83556 122.24797 138.74534 1.000 7.50273 543 VAL A C 1
ATOM 3577 O O . VAL A 1 265 ? 111.77159 122.41019 137.52136 1.000 10.08417 543 VAL A O 1
ATOM 3590 N N . SER A 1 266 ? 110.92254 122.76311 139.57503 1.000 8.18980 544 SER A N 1
ATOM 3591 C CA . SER A 1 266 ? 109.78159 123.50795 139.05110 1.000 8.07820 544 SER A CA 1
ATOM 3592 C C . SER A 1 266 ? 110.21566 124.78040 138.33534 1.000 9.23590 544 SER A C 1
ATOM 3593 O O . SER A 1 266 ? 109.49971 125.26992 137.45637 1.000 9.96174 544 SER A O 1
ATOM 3601 N N . TRP A 1 267 ? 111.36933 125.33301 138.70725 1.000 8.89818 545 TRP A N 1
ATOM 3602 C CA . TRP A 1 267 ? 111.91725 126.50244 138.03121 1.000 8.31791 545 TRP A CA 1
ATOM 3603 C C . TRP A 1 267 ? 112.61021 126.11312 136.72765 1.000 8.75403 545 TRP A C 1
ATOM 3604 O O . TRP A 1 267 ? 112.36318 126.71347 135.67836 1.000 10.08827 545 TRP A O 1
ATOM 3625 N N . GLN A 1 268 ? 113.47121 125.09957 136.77485 1.000 9.03217 546 GLN A N 1
ATOM 3626 C CA . GLN A 1 268 ? 114.40958 124.84207 135.69499 1.000 8.53185 546 GLN A CA 1
ATOM 3627 C C . GLN A 1 268 ? 113.85557 123.93310 134.61008 1.000 9.35587 546 GLN A C 1
ATOM 3628 O O . GLN A 1 268 ? 114.40018 123.92968 133.50420 1.000 12.08522 546 GLN A O 1
ATOM 3642 N N . ARG A 1 269 ? 112.79283 123.16386 134.88041 1.000 9.11605 547 ARG A N 1
ATOM 3643 C CA . ARG A 1 269 ? 112.25965 122.29029 133.83489 1.000 10.04483 547 ARG A CA 1
ATOM 3644 C C . ARG A 1 269 ? 111.65929 123.09659 132.68904 1.000 11.31851 547 ARG A C 1
ATOM 3645 O O . ARG A 1 269 ? 112.14012 122.96982 131.54743 1.000 10.34417 547 ARG A O 1
ATOM 3666 N N . PRO A 1 270 ? 110.63441 123.93321 132.89894 1.000 12.11876 548 PRO A N 1
ATOM 3667 C CA . PRO A 1 270 ? 110.14801 124.75248 131.77889 1.000 12.00469 548 PRO A CA 1
ATOM 3668 C C . PRO A 1 270 ? 111.18395 125.72584 131.26194 1.000 11.20629 548 PRO A C 1
ATOM 3669 O O . PRO A 1 270 ? 111.21970 126.00195 130.05703 1.000 14.71384 548 PRO A O 1
ATOM 3680 N N . PHE A 1 271 ? 112.03564 126.25008 132.14315 1.000 10.05635 549 PHE A N 1
ATOM 3681 C CA . PHE A 1 271 ? 113.06246 127.18932 131.71549 1.000 9.46099 549 PHE A CA 1
ATOM 3682 C C . PHE A 1 271 ? 114.03423 126.52796 130.75182 1.000 10.35799 549 PHE A C 1
ATOM 3683 O O . PHE A 1 271 ? 114.34351 127.07865 129.69268 1.000 13.96570 549 PHE A O 1
ATOM 3700 N N . VAL A 1 272 ? 114.51011 125.32981 131.09452 1.000 10.21876 550 VAL A N 1
ATOM 3701 C CA . VAL A 1 272 ? 115.42137 124.61086 130.21131 1.000 9.33202 550 VAL A CA 1
ATOM 3702 C C . VAL A 1 272 ? 114.70780 124.17230 128.94003 1.000 9.73453 550 VAL A C 1
ATOM 3703 O O . VAL A 1 272 ? 115.32243 124.11977 127.87057 1.000 9.41125 550 VAL A O 1
ATOM 3716 N N . GLY A 1 273 ? 113.41502 123.84955 129.01989 1.000 10.82997 551 GLY A N 1
ATOM 3717 C CA . GLY A 1 273 ? 112.67870 123.52668 127.80516 1.000 8.73804 551 GLY A CA 1
ATOM 3718 C C . GLY A 1 273 ? 112.62851 124.68662 126.82657 1.000 11.26955 551 GLY A C 1
ATOM 3719 O O . GLY A 1 273 ? 112.91035 124.52844 125.63353 1.000 14.35869 551 GLY A O 1
ATOM 3723 N N . LYS A 1 274 ? 112.27909 125.87555 127.32300 1.000 11.29336 552 LYS A N 1
ATOM 3724 C CA . LYS A 1 274 ? 112.28382 127.06227 126.47225 1.000 10.85844 552 LYS A CA 1
ATOM 3725 C C . LYS A 1 274 ? 113.68643 127.37142 125.97208 1.000 10.41334 552 LYS A C 1
ATOM 3726 O O . LYS A 1 274 ? 113.86668 127.77595 124.82045 1.000 13.05304 552 LYS A O 1
ATOM 3745 N N . LYS A 1 275 ? 114.68718 127.19453 126.83197 1.000 10.21091 553 LYS A N 1
ATOM 3746 C CA . LYS A 1 275 ? 116.06696 127.47713 126.46025 1.000 10.23089 553 LYS A CA 1
ATOM 3747 C C . LYS A 1 275 ? 116.51637 126.58465 125.30919 1.000 10.12379 553 LYS A C 1
ATOM 3748 O O . LYS A 1 275 ? 117.14911 127.05147 124.35307 1.000 13.10434 553 LYS A O 1
ATOM 3767 N N . THR A 1 276 ? 116.16453 125.30138 125.36356 1.000 10.15164 554 THR A N 1
ATOM 3768 C CA . THR A 1 276 ? 116.54814 124.38456 124.29816 1.000 10.17077 554 THR A CA 1
ATOM 3769 C C . THR A 1 276 ? 115.76082 124.64817 123.02108 1.000 9.09614 554 THR A C 1
ATOM 3770 O O . THR A 1 276 ? 116.31357 124.54065 121.92182 1.000 11.14558 554 THR A O 1
ATOM 3781 N N . LEU A 1 277 ? 114.47623 124.99446 123.13431 1.000 9.22666 555 LEU A N 1
ATOM 3782 C CA . LEU A 1 277 ? 113.72639 125.36015 121.93650 1.000 8.86549 555 LEU A CA 1
ATOM 3783 C C . LEU A 1 277 ? 114.32323 126.59290 121.27331 1.000 9.35811 555 LEU A C 1
ATOM 3784 O O . LEU A 1 277 ? 114.40075 126.66862 120.04336 1.000 11.96911 555 LEU A O 1
ATOM 3800 N N . MET A 1 278 ? 114.74433 127.57262 122.07187 1.000 11.70935 556 MET A N 1
ATOM 3801 C CA . MET A 1 278 ? 115.39056 128.75487 121.51651 1.000 11.03096 556 MET A CA 1
ATOM 3802 C C . MET A 1 278 ? 116.70910 128.39622 120.84795 1.000 10.64601 556 MET A C 1
ATOM 3803 O O . MET A 1 278 ? 117.06679 128.97592 119.81741 1.000 12.38304 556 MET A O 1
ATOM 3817 N N . ASP A 1 279 ? 117.45569 127.45573 121.42922 1.000 10.92580 557 ASP A N 1
ATOM 3818 C CA . ASP A 1 279 ? 118.67603 126.98729 120.77951 1.000 10.29965 557 ASP A CA 1
ATOM 3819 C C . ASP A 1 279 ? 118.37283 126.35881 119.42468 1.000 9.87706 557 ASP A C 1
ATOM 3820 O O . ASP A 1 279 ? 119.07518 126.61658 118.44299 1.000 12.28472 557 ASP A O 1
ATOM 3829 N N . LEU A 1 280 ? 117.33753 125.52153 119.35533 1.000 9.81507 558 LEU A N 1
ATOM 3830 C CA . LEU A 1 280 ? 116.98551 124.88403 118.08857 1.000 8.93131 558 LEU A CA 1
ATOM 3831 C C . LEU A 1 280 ? 116.54466 125.90788 117.05241 1.000 9.85669 558 LEU A C 1
ATOM 3832 O O . LEU A 1 280 ? 116.91283 125.81006 115.87723 1.000 12.66386 558 LEU A O 1
ATOM 3848 N N . VAL A 1 281 ? 115.74265 126.88869 117.46721 1.000 11.72872 559 VAL A N 1
ATOM 3849 C CA . VAL A 1 281 ? 115.14538 127.82148 116.51717 1.000 10.87927 559 VAL A CA 1
ATOM 3850 C C . VAL A 1 281 ? 116.20780 128.72594 115.90478 1.000 11.66343 559 VAL A C 1
ATOM 3851 O O . VAL A 1 281 ? 116.13333 129.07243 114.72112 1.000 14.50294 559 VAL A O 1
ATOM 3864 N N . THR A 1 282 ? 117.20160 129.13029 116.69201 1.000 11.92114 560 THR A N 1
ATOM 3865 C CA . THR A 1 282 ? 118.22752 130.05800 116.23410 1.000 11.00236 560 THR A CA 1
ATOM 3866 C C . THR A 1 282 ? 119.46546 129.36711 115.68144 1.000 11.34101 560 THR A C 1
ATOM 3867 O O . THR A 1 282 ? 120.43425 130.05233 115.34667 1.000 16.21103 560 THR A O 1
ATOM 3878 N N . ARG A 1 283 ? 119.46732 128.04460 115.57300 1.000 12.48089 561 ARG A N 1
ATOM 3879 C CA . ARG A 1 283 ? 120.68834 127.34693 115.22072 1.000 11.01150 561 ARG A CA 1
ATOM 3880 C C . ARG A 1 283 ? 121.02461 127.57734 113.74433 1.000 13.96122 561 ARG A C 1
ATOM 3881 O O . ARG A 1 283 ? 120.12186 127.73627 112.92068 1.000 14.47700 561 ARG A O 1
ATOM 3902 N N . PRO A 1 284 ? 122.31634 127.61082 113.38032 1.000 17.89729 562 PRO A N 1
ATOM 3903 C CA . PRO A 1 284 ? 122.65806 127.80050 111.95879 1.000 15.05172 562 PRO A CA 1
ATOM 3904 C C . PRO A 1 284 ? 122.08994 126.73500 111.04140 1.000 14.22527 562 PRO A C 1
ATOM 3905 O O . PRO A 1 284 ? 121.76688 127.03605 109.88659 1.000 15.73100 562 PRO A O 1
ATOM 3916 N N . ALA A 1 285 ? 121.96207 125.49639 111.51797 1.000 12.32667 563 ALA A N 1
ATOM 3917 C CA . ALA A 1 285 ? 121.33334 124.45704 110.71361 1.000 11.34703 563 ALA A CA 1
ATOM 3918 C C . ALA A 1 285 ? 119.88311 124.80010 110.40805 1.000 12.84967 563 ALA A C 1
ATOM 3919 O O . ALA A 1 285 ? 119.41790 124.60962 109.27987 1.000 13.39817 563 ALA A O 1
ATOM 3926 N N . THR A 1 286 ? 119.15153 125.30613 111.40390 1.000 14.42357 564 THR A N 1
ATOM 3927 C CA . THR A 1 286 ? 117.75758 125.68265 111.19192 1.000 11.90516 564 THR A CA 1
ATOM 3928 C C . THR A 1 286 ? 117.63829 126.80369 110.16859 1.000 12.41282 564 THR A C 1
ATOM 3929 O O . THR A 1 286 ? 116.78722 126.74805 109.27258 1.000 14.88370 564 THR A O 1
ATOM 3940 N N . PHE A 1 287 ? 118.47874 127.83263 110.29259 1.000 12.96266 565 PHE A N 1
ATOM 3941 C CA . PHE A 1 287 ? 118.43500 128.94448 109.35073 1.000 13.05119 565 PHE A CA 1
ATOM 3942 C C . PHE A 1 287 ? 118.79768 128.49343 107.94678 1.000 11.37296 565 PHE A C 1
ATOM 3943 O O . PHE A 1 287 ? 118.16509 128.91373 106.97527 1.000 11.90792 565 PHE A O 1
ATOM 3960 N N . LEU A 1 288 ? 119.81959 127.64808 107.81891 1.000 12.92174 566 LEU A N 1
ATOM 3961 C CA . LEU A 1 288 ? 120.20177 127.15210 106.50409 1.000 13.21491 566 LEU A CA 1
ATOM 3962 C C . LEU A 1 288 ? 119.08564 126.32270 105.88591 1.000 11.84667 566 LEU A C 1
ATOM 3963 O O . LEU A 1 288 ? 118.80077 126.44430 104.68932 1.000 15.07951 566 LEU A O 1
ATOM 3979 N N . TRP A 1 289 ? 118.43235 125.48256 106.68766 1.000 11.50343 567 TRP A N 1
ATOM 3980 C CA . TRP A 1 289 ? 117.33283 124.68184 106.16829 1.000 10.69724 567 TRP A CA 1
ATOM 3981 C C . TRP A 1 289 ? 116.16379 125.55660 105.72725 1.000 11.22286 567 TRP A C 1
ATOM 3982 O O . TRP A 1 289 ? 115.55974 125.30271 104.68171 1.000 11.10972 567 TRP A O 1
ATOM 4003 N N . ILE A 1 290 ? 115.82530 126.58744 106.50478 1.000 12.85738 568 ILE A N 1
ATOM 4004 C CA . ILE A 1 290 ? 114.73685 127.48079 106.10824 1.000 11.03752 568 ILE A CA 1
ATOM 4005 C C . ILE A 1 290 ? 115.10525 128.23520 104.83629 1.000 11.77357 568 ILE A C 1
ATOM 4006 O O . ILE A 1 290 ? 114.27700 128.39864 103.92937 1.000 13.06481 568 ILE A O 1
ATOM 4022 N N . ILE A 1 291 ? 116.35033 128.70938 104.75514 1.000 12.59818 569 ILE A N 1
ATOM 4023 C CA . ILE A 1 291 ? 116.82390 129.41757 103.57196 1.000 11.34698 569 ILE A CA 1
ATOM 4024 C C . ILE A 1 291 ? 116.70507 128.53267 102.34361 1.000 12.45149 569 ILE A C 1
ATOM 4025 O O . ILE A 1 291 ? 116.26010 128.97919 101.28399 1.000 14.60331 569 ILE A O 1
ATOM 4041 N N . LEU A 1 292 ? 117.10414 127.26911 102.46060 1.000 12.31063 570 LEU A N 1
ATOM 4042 C CA . LEU A 1 292 ? 117.04867 126.37941 101.31129 1.000 10.07184 570 LEU A CA 1
ATOM 4043 C C . LEU A 1 292 ? 115.62291 125.98070 100.96105 1.000 11.05954 570 LEU A C 1
ATOM 4044 O O . LEU A 1 292 ? 115.30437 125.85763 99.77831 1.000 14.39149 570 LEU A O 1
ATOM 4060 N N . VAL A 1 293 ? 114.74830 125.80707 101.95207 1.000 12.56240 571 VAL A N 1
ATOM 4061 C CA . VAL A 1 293 ? 113.34995 125.52165 101.65054 1.000 12.05967 571 VAL A CA 1
ATOM 4062 C C . VAL A 1 293 ? 112.71062 126.69423 100.91946 1.000 12.43085 571 VAL A C 1
ATOM 4063 O O . VAL A 1 293 ? 111.83730 126.49791 100.06802 1.000 17.93756 571 VAL A O 1
ATOM 4076 N N . ALA A 1 294 ? 113.10904 127.92246 101.24169 1.000 13.10424 572 ALA A N 1
ATOM 4077 C CA . ALA A 1 294 ? 112.61088 129.08310 100.51247 1.000 14.87220 572 ALA A CA 1
ATOM 4078 C C . ALA A 1 294 ? 113.27384 129.27480 99.15183 1.000 17.62542 572 ALA A C 1
ATOM 4079 O O . ALA A 1 294 ? 112.61853 129.75050 98.21873 1.000 18.88705 572 ALA A O 1
ATOM 4086 N N . GLY A 1 295 ? 114.54918 128.91715 99.01362 1.000 17.39245 573 GLY A N 1
ATOM 4087 C CA . GLY A 1 295 ? 115.31983 129.25153 97.83249 1.000 18.25761 573 GLY A CA 1
ATOM 4088 C C . GLY A 1 295 ? 115.36357 128.20070 96.74302 1.000 20.57600 573 GLY A C 1
ATOM 4089 O O . GLY A 1 295 ? 115.37066 128.55017 95.56079 1.000 29.23287 573 GLY A O 1
ATOM 4093 N N . VAL A 1 296 ? 115.42374 126.91990 97.11375 1.000 16.89817 574 VAL A N 1
ATOM 4094 C CA . VAL A 1 296 ? 115.42261 125.85496 96.11070 1.000 17.09877 574 VAL A CA 1
ATOM 4095 C C . VAL A 1 296 ? 114.18624 125.91969 95.22217 1.000 19.19767 574 VAL A C 1
ATOM 4096 O O . VAL A 1 296 ? 114.33389 125.83852 93.99234 1.000 22.83842 574 VAL A O 1
ATOM 4109 N N . PRO A 1 297 ? 112.96467 126.05599 95.74810 1.000 21.36524 575 PRO A N 1
ATOM 4110 C CA . PRO A 1 297 ? 111.81669 126.25900 94.84950 1.000 21.94201 575 PRO A CA 1
ATOM 4111 C C . PRO A 1 297 ? 111.87787 127.54872 94.05183 1.000 23.47410 575 PRO A C 1
ATOM 4112 O O . PRO A 1 297 ? 111.17018 127.65991 93.04540 1.000 27.28091 575 PRO A O 1
ATOM 4123 N N . LEU A 1 298 ? 112.67661 128.53188 94.47440 1.000 27.18144 576 LEU A N 1
ATOM 4124 C CA . LEU A 1 298 ? 112.85075 129.74791 93.68726 1.000 25.47632 576 LEU A CA 1
ATOM 4125 C C . LEU A 1 298 ? 113.92501 129.57131 92.62301 1.000 26.33079 576 LEU A C 1
ATOM 4126 O O . LEU A 1 298 ? 113.74024 129.99979 91.48022 1.000 33.22225 576 LEU A O 1
ATOM 4142 N N . VAL A 1 299 ? 115.05453 128.95370 92.97814 1.000 24.81451 577 VAL A N 1
ATOM 4143 C CA . VAL A 1 299 ? 116.08921 128.66821 91.98638 1.000 24.89657 577 VAL A CA 1
ATOM 4144 C C . VAL A 1 299 ? 115.54690 127.72324 90.92435 1.000 27.47925 577 VAL A C 1
ATOM 4145 O O . VAL A 1 299 ? 115.67120 127.97402 89.72064 1.000 31.73147 577 VAL A O 1
ATOM 4158 N N . VAL A 1 300 ? 114.94465 126.61502 91.35554 1.000 28.85151 578 VAL A N 1
ATOM 4159 C CA . VAL A 1 300 ? 114.12138 125.83758 90.44736 1.000 26.76923 578 VAL A CA 1
ATOM 4160 C C . VAL A 1 300 ? 112.96290 126.73141 90.02419 1.000 33.46088 578 VAL A C 1
ATOM 4161 O O . VAL A 1 300 ? 112.50313 127.58829 90.78719 1.000 38.99772 578 VAL A O 1
ATOM 4174 N N . THR A 1 301 ? 112.50977 126.56331 88.78478 1.000 32.55253 579 THR A N 1
ATOM 4175 C CA . THR A 1 301 ? 111.45921 127.36297 88.15719 1.000 38.15379 579 THR A CA 1
ATOM 4176 C C . THR A 1 301 ? 111.92605 128.76426 87.77268 1.000 35.43806 579 THR A C 1
ATOM 4177 O O . THR A 1 301 ? 111.11821 129.54473 87.25864 1.000 36.67365 579 THR A O 1
ATOM 4188 N N . GLY A 1 302 ? 113.18873 129.11661 88.00751 1.000 32.11049 580 GLY A N 1
ATOM 4189 C CA . GLY A 1 302 ? 113.74850 130.32800 87.44579 1.000 37.13741 580 GLY A CA 1
ATOM 4190 C C . GLY A 1 302 ? 113.34044 131.62089 88.10951 1.000 37.50231 580 GLY A C 1
ATOM 4191 O O . GLY A 1 302 ? 113.65999 132.69019 87.58263 1.000 37.31645 580 GLY A O 1
ATOM 4195 N N . ARG A 1 303 ? 112.64830 131.57050 89.24789 1.000 38.72025 581 ARG A N 1
ATOM 4196 C CA . ARG A 1 303 ? 112.28040 132.79744 89.94438 1.000 34.24604 581 ARG A CA 1
ATOM 4197 C C . ARG A 1 303 ? 113.45930 133.46733 90.63514 1.000 30.95482 581 ARG A C 1
ATOM 4198 O O . ARG A 1 303 ? 113.30890 134.59732 91.10826 1.000 35.78054 581 ARG A O 1
ATOM 4219 N N . MET A 1 304 ? 114.61500 132.81298 90.70793 1.000 30.27937 582 MET A N 1
ATOM 4220 C CA . MET A 1 304 ? 115.76379 133.35857 91.41085 1.000 32.04791 582 MET A CA 1
ATOM 4221 C C . MET A 1 304 ? 117.02805 132.79053 90.79132 1.000 34.59921 582 MET A C 1
ATOM 4222 O O . MET A 1 304 ? 117.05390 131.63385 90.36548 1.000 34.11788 582 MET A O 1
ATOM 4236 N N . ASP A 1 305 ? 118.05764 133.61437 90.72902 1.000 37.39359 583 ASP A N 1
ATOM 4237 C CA . ASP A 1 305 ? 119.36627 133.15756 90.28832 1.000 36.70272 583 ASP A CA 1
ATOM 4238 C C . ASP A 1 305 ? 120.07322 132.47571 91.45811 1.000 35.93096 583 ASP A C 1
ATOM 4239 O O . ASP A 1 305 ? 120.07836 133.02630 92.56280 1.000 34.45374 583 ASP A O 1
ATOM 4248 N N . PRO A 1 306 ? 120.66453 131.28549 91.27466 1.000 36.94304 584 PRO A N 1
ATOM 4249 C CA . PRO A 1 306 ? 121.32244 130.62770 92.41884 1.000 34.60948 584 PRO A CA 1
ATOM 4250 C C . PRO A 1 306 ? 122.46056 131.42779 93.02020 1.000 34.77738 584 PRO A C 1
ATOM 4251 O O . PRO A 1 306 ? 122.78264 131.22580 94.19612 1.000 35.94457 584 PRO A O 1
ATOM 4262 N N . VAL A 1 307 ? 123.08315 132.32572 92.25685 1.000 34.26396 585 VAL A N 1
ATOM 4263 C CA . VAL A 1 307 ? 124.13955 133.16115 92.81421 1.000 33.16923 585 VAL A CA 1
ATOM 4264 C C . VAL A 1 307 ? 123.58405 134.10555 93.87489 1.000 37.76082 585 VAL A C 1
ATOM 4265 O O . VAL A 1 307 ? 124.31626 134.53983 94.77149 1.000 37.41232 585 VAL A O 1
ATOM 4278 N N . ASN A 1 308 ? 122.29646 134.44353 93.79727 1.000 37.18566 586 ASN A N 1
ATOM 4279 C CA . ASN A 1 308 ? 121.67646 135.32221 94.77944 1.000 31.82318 586 ASN A CA 1
ATOM 4280 C C . ASN A 1 308 ? 121.35205 134.62192 96.09307 1.000 30.08151 586 ASN A C 1
ATOM 4281 O O . ASN A 1 308 ? 120.93995 135.29593 97.04147 1.000 30.87410 586 ASN A O 1
ATOM 4292 N N . LEU A 1 309 ? 121.49397 133.29545 96.16733 1.000 28.28368 587 LEU A N 1
ATOM 4293 C CA . LEU A 1 309 ? 121.37017 132.59156 97.43893 1.000 25.67954 587 LEU A CA 1
ATOM 4294 C C . LEU A 1 309 ? 122.63180 132.67323 98.28316 1.000 24.54141 587 LEU A C 1
ATOM 4295 O O . LEU A 1 309 ? 122.56008 132.44488 99.49315 1.000 25.80347 587 LEU A O 1
ATOM 4311 N N . LEU A 1 310 ? 123.77453 132.98679 97.67583 1.000 23.62733 588 LEU A N 1
ATOM 4312 C CA . LEU A 1 310 ? 125.03488 132.99334 98.41327 1.000 23.69329 588 LEU A CA 1
ATOM 4313 C C . LEU A 1 310 ? 125.04928 133.96283 99.59111 1.000 24.72597 588 LEU A C 1
ATOM 4314 O O . LEU A 1 310 ? 125.60989 133.59626 100.64101 1.000 26.04118 588 LEU A O 1
ATOM 4330 N N . PRO A 1 311 ? 124.50572 135.18761 99.49592 1.000 23.85893 589 PRO A N 1
ATOM 4331 C CA . PRO A 1 311 ? 124.39700 136.01563 100.70746 1.000 22.97952 589 PRO A CA 1
ATOM 4332 C C . PRO A 1 311 ? 123.64815 135.33360 101.83222 1.000 20.97379 589 PRO A C 1
ATOM 4333 O O . PRO A 1 311 ? 124.03544 135.46086 102.99577 1.000 23.56524 589 PRO A O 1
ATOM 4344 N N . PHE A 1 312 ? 122.58937 134.59482 101.51337 1.000 18.26000 590 PHE A N 1
ATOM 4345 C CA . PHE A 1 312 ? 121.80448 133.95210 102.55718 1.000 16.06642 590 PHE A CA 1
ATOM 4346 C C . PHE A 1 312 ? 122.54952 132.76865 103.14959 1.000 18.90822 590 PHE A C 1
ATOM 4347 O O . PHE A 1 312 ? 122.49618 132.53793 104.36154 1.000 24.47442 590 PHE A O 1
ATOM 4364 N N . LEU A 1 313 ? 123.25898 132.01468 102.31295 1.000 21.10179 591 LEU A N 1
ATOM 4365 C CA . LEU A 1 313 ? 124.04399 130.89529 102.81406 1.000 20.37251 591 LEU A CA 1
ATOM 4366 C C . LEU A 1 313 ? 125.18154 131.36062 103.71232 1.000 19.54126 591 LEU A C 1
ATOM 4367 O O . LEU A 1 313 ? 125.47174 130.70996 104.72110 1.000 23.19692 591 LEU A O 1
ATOM 4383 N N . LEU A 1 314 ? 125.83126 132.47411 103.37391 1.000 22.73257 592 LEU A N 1
ATOM 4384 C CA . LEU A 1 314 ? 127.04073 132.89283 104.07509 1.000 24.58236 592 LEU A CA 1
ATOM 4385 C C . LEU A 1 314 ? 126.79276 133.86643 105.22054 1.000 25.25640 592 LEU A C 1
ATOM 4386 O O . LEU A 1 314 ? 127.59940 133.90871 106.15391 1.000 26.74505 592 LEU A O 1
ATOM 4402 N N . LEU A 1 315 ? 125.70735 134.64594 105.17862 1.000 24.05732 593 LEU A N 1
ATOM 4403 C CA . LEU A 1 315 ? 125.37854 135.60742 106.22310 1.000 22.74965 593 LEU A CA 1
ATOM 4404 C C . LEU A 1 315 ? 124.07422 135.31124 106.94183 1.000 22.33047 593 LEU A C 1
ATOM 4405 O O . LEU A 1 315 ? 123.91075 135.74744 108.08353 1.000 26.65483 593 LEU A O 1
ATOM 4421 N N . GLY A 1 316 ? 123.14873 134.58607 106.31352 1.000 21.20256 594 GLY A N 1
ATOM 4422 C CA . GLY A 1 316 ? 121.86777 134.31795 106.93913 1.000 23.34343 594 GLY A CA 1
ATOM 4423 C C . GLY A 1 316 ? 121.95431 133.47344 108.19113 1.000 26.06861 594 GLY A C 1
ATOM 4424 O O . GLY A 1 316 ? 121.00868 133.46902 108.98446 1.000 30.64905 594 GLY A O 1
ATOM 4428 N N . THR A 1 317 ? 123.06335 132.76312 108.38679 1.000 22.35858 595 THR A N 1
ATOM 4429 C CA . THR A 1 317 ? 123.25343 131.87304 109.52212 1.000 22.11229 595 THR A CA 1
ATOM 4430 C C . THR A 1 317 ? 124.16786 132.45895 110.59335 1.000 25.94788 595 THR A C 1
ATOM 4431 O O . THR A 1 317 ? 124.57327 131.73316 111.50434 1.000 30.90089 595 THR A O 1
ATOM 4442 N N . THR A 1 318 ? 124.50035 133.74777 110.51040 1.000 26.03961 596 THR A N 1
ATOM 4443 C CA . THR A 1 318 ? 125.50287 134.34255 111.38893 1.000 23.49097 596 THR A CA 1
ATOM 4444 C C . THR A 1 318 ? 124.90030 134.98809 112.63112 1.000 24.04369 596 THR A C 1
ATOM 4445 O O . THR A 1 318 ? 125.54441 135.01238 113.68447 1.000 26.95181 596 THR A O 1
ATOM 4456 N N . PHE A 1 319 ? 123.67908 135.50942 112.53333 1.000 23.49318 597 PHE A N 1
ATOM 4457 C CA . PHE A 1 319 ? 123.11448 136.32940 113.59824 1.000 20.63901 597 PHE A CA 1
ATOM 4458 C C . PHE A 1 319 ? 122.27157 135.54309 114.59683 1.000 20.06623 597 PHE A C 1
ATOM 4459 O O . PHE A 1 319 ? 121.76786 136.14192 115.55100 1.000 20.62828 597 PHE A O 1
ATOM 4476 N N . GLY A 1 320 ? 122.09930 134.23371 114.41077 1.000 17.33980 598 GLY A N 1
ATOM 4477 C CA . GLY A 1 320 ? 121.30331 133.46614 115.35485 1.000 12.53028 598 GLY A CA 1
ATOM 4478 C C . GLY A 1 320 ? 121.95988 133.33679 116.71603 1.000 15.46131 598 GLY A C 1
ATOM 4479 O O . GLY A 1 320 ? 121.29314 133.43441 117.74932 1.000 18.96455 598 GLY A O 1
ATOM 4483 N N . ALA A 1 321 ? 123.27437 133.10507 116.73676 1.000 17.08229 599 ALA A N 1
ATOM 4484 C CA . ALA A 1 321 ? 123.98297 132.95635 118.00374 1.000 16.51045 599 ALA A CA 1
ATOM 4485 C C . ALA A 1 321 ? 123.94934 134.24718 118.80674 1.000 15.09443 599 ALA A C 1
ATOM 4486 O O . ALA A 1 321 ? 123.85630 134.22464 120.03955 1.000 14.61053 599 ALA A O 1
ATOM 4493 N N . ARG A 1 322 ? 124.02974 135.38511 118.12450 1.000 16.60156 600 ARG A N 1
ATOM 4494 C CA . ARG A 1 322 ? 123.99071 136.66226 118.82102 1.000 16.62476 600 ARG A CA 1
ATOM 4495 C C . ARG A 1 322 ? 122.61425 136.91158 119.42310 1.000 13.00685 600 ARG A C 1
ATOM 4496 O O . ARG A 1 322 ? 122.50349 137.50275 120.50210 1.000 19.17146 600 ARG A O 1
ATOM 4517 N N . LEU A 1 323 ? 121.55593 136.45574 118.74893 1.000 11.38950 601 LEU A N 1
ATOM 4518 C CA . LEU A 1 323 ? 120.22168 136.48745 119.34155 1.000 13.48593 601 LEU A CA 1
ATOM 4519 C C . LEU A 1 323 ? 120.14301 135.58492 120.56836 1.000 14.01508 601 LEU A C 1
ATOM 4520 O O . LEU A 1 323 ? 119.59752 135.97050 121.61225 1.000 15.33427 601 LEU A O 1
ATOM 4536 N N . LEU A 1 324 ? 120.67907 134.36796 120.45632 1.000 14.00012 602 LEU A N 1
ATOM 4537 C CA . LEU A 1 324 ? 120.64018 133.43912 121.57979 1.000 13.64360 602 LEU A CA 1
ATOM 4538 C C . LEU A 1 324 ? 121.43196 133.96568 122.76865 1.000 15.40952 602 LEU A C 1
ATOM 4539 O O . LEU A 1 324 ? 121.14327 133.60308 123.91422 1.000 16.88742 602 LEU A O 1
ATOM 4555 N N . GLY A 1 325 ? 122.42828 134.81599 122.51688 1.000 13.58948 603 GLY A N 1
ATOM 4556 C CA . GLY A 1 325 ? 123.15913 135.42928 123.61458 1.000 10.58348 603 GLY A CA 1
ATOM 4557 C C . GLY A 1 325 ? 122.26166 136.22493 124.54370 1.000 12.33181 603 GLY A C 1
ATOM 4558 O O . GLY A 1 325 ? 122.24235 135.99396 125.75356 1.000 15.17580 603 GLY A O 1
ATOM 4562 N N . ILE A 1 326 ? 121.48294 137.15827 123.99007 1.000 12.28077 604 ILE A N 1
ATOM 4563 C CA . ILE A 1 326 ? 120.55112 137.89899 124.83825 1.000 14.64369 604 ILE A CA 1
ATOM 4564 C C . ILE A 1 326 ? 119.45652 136.98981 125.36127 1.000 14.08801 604 ILE A C 1
ATOM 4565 O O . ILE A 1 326 ? 118.97716 137.18018 126.48601 1.000 16.52173 604 ILE A O 1
ATOM 4581 N N . GLY A 1 327 ? 119.01527 136.01891 124.55858 1.000 12.39178 605 GLY A N 1
ATOM 4582 C CA . GLY A 1 327 ? 117.97243 135.12243 125.02360 1.000 13.80759 605 GLY A CA 1
ATOM 4583 C C . GLY A 1 327 ? 118.36653 134.39832 126.29386 1.000 14.60205 605 GLY A C 1
ATOM 4584 O O . GLY A 1 327 ? 117.56649 134.26974 127.22207 1.000 19.67991 605 GLY A O 1
ATOM 4588 N N . TYR A 1 328 ? 119.61490 133.94334 126.36211 1.000 11.23838 606 TYR A N 1
ATOM 4589 C CA . TYR A 1 328 ? 120.11311 133.32517 127.58326 1.000 11.35736 606 TYR A CA 1
ATOM 4590 C C . TYR A 1 328 ? 120.46731 134.36729 128.63570 1.000 13.53143 606 TYR A C 1
ATOM 4591 O O . TYR A 1 328 ? 120.48966 134.05392 129.83029 1.000 16.29703 606 TYR A O 1
ATOM 4609 N N . GLY A 1 329 ? 120.74289 135.60035 128.22103 1.000 12.75103 607 GLY A N 1
ATOM 4610 C CA . GLY A 1 329 ? 121.15775 136.63283 129.14340 1.000 7.94143 607 GLY A CA 1
ATOM 4611 C C . GLY A 1 329 ? 120.06314 137.33936 129.90792 1.000 8.11183 607 GLY A C 1
ATOM 4612 O O . GLY A 1 329 ? 120.34423 137.95707 130.93607 1.000 9.11000 607 GLY A O 1
ATOM 4616 N N . LEU A 1 330 ? 118.82206 137.27820 129.42193 1.000 9.40882 608 LEU A N 1
ATOM 4617 C CA . LEU A 1 330 ? 117.74560 138.02083 130.07454 1.000 7.94567 608 LEU A CA 1
ATOM 4618 C C . LEU A 1 330 ? 117.53204 137.56213 131.51292 1.000 9.20063 608 LEU A C 1
ATOM 4619 O O . LEU A 1 330 ? 117.08787 138.34663 132.35812 1.000 10.67313 608 LEU A O 1
ATOM 4635 N N . SER A 1 331 ? 117.82709 136.29510 131.81137 1.000 11.00816 609 SER A N 1
ATOM 4636 C CA . SER A 1 331 ? 117.75021 135.83344 133.19389 1.000 8.75745 609 SER A CA 1
ATOM 4637 C C . SER A 1 331 ? 118.89754 136.39489 134.02383 1.000 8.72932 609 SER A C 1
ATOM 4638 O O . SER A 1 331 ? 118.70995 136.75501 135.19143 1.000 9.57929 609 SER A O 1
ATOM 4646 N N . GLY A 1 332 ? 120.09278 136.47711 133.43814 1.000 8.12021 610 GLY A N 1
ATOM 4647 C CA . GLY A 1 332 ? 121.20749 137.09699 134.12762 1.000 6.31636 610 GLY A CA 1
ATOM 4648 C C . GLY A 1 332 ? 120.98445 138.56704 134.40479 1.000 6.95879 610 GLY A C 1
ATOM 4649 O O . GLY A 1 332 ? 121.41793 139.07670 135.43837 1.000 9.18679 610 GLY A O 1
ATOM 4653 N N . ILE A 1 333 ? 120.30325 139.26706 133.49800 1.000 7.01673 611 ILE A N 1
ATOM 4654 C CA . ILE A 1 333 ? 119.98946 140.67493 133.72660 1.000 6.69043 611 ILE A CA 1
ATOM 4655 C C . ILE A 1 333 ? 119.05103 140.82130 134.91976 1.000 7.70729 611 ILE A C 1
ATOM 4656 O O . ILE A 1 333 ? 119.24890 141.68331 135.78165 1.000 10.39721 611 ILE A O 1
ATOM 4672 N N . GLN A 1 334 ? 118.01587 139.98078 134.98869 1.000 7.66238 612 GLN A N 1
ATOM 4673 C CA . GLN A 1 334 ? 117.09307 140.02689 136.12034 1.000 8.70087 612 GLN A CA 1
ATOM 4674 C C . GLN A 1 334 ? 117.80712 139.69622 137.42556 1.000 7.89014 612 GLN A C 1
ATOM 4675 O O . GLN A 1 334 ? 117.59757 140.35928 138.45044 1.000 9.58076 612 GLN A O 1
ATOM 4689 N N . THR A 1 335 ? 118.66051 138.67087 137.40316 1.000 7.17317 613 THR A N 1
ATOM 4690 C CA . THR A 1 335 ? 119.40783 138.29765 138.59872 1.000 5.82222 613 THR A CA 1
ATOM 4691 C C . THR A 1 335 ? 120.31010 139.43700 139.05224 1.000 6.70013 613 THR A C 1
ATOM 4692 O O . THR A 1 335 ? 120.38450 139.74793 140.24543 1.000 9.00516 613 THR A O 1
ATOM 4703 N N . GLY A 1 336 ? 120.99374 140.08145 138.10654 1.000 6.85449 614 GLY A N 1
ATOM 4704 C CA . GLY A 1 336 ? 121.87477 141.17775 138.45880 1.000 6.22513 614 GLY A CA 1
ATOM 4705 C C . GLY A 1 336 ? 121.12886 142.37978 138.99694 1.000 6.53210 614 GLY A C 1
ATOM 4706 O O . GLY A 1 336 ? 121.58580 143.02696 139.93801 1.000 8.50285 614 GLY A O 1
ATOM 4710 N N . MET A 1 337 ? 119.97333 142.69954 138.41197 1.000 7.36369 615 MET A N 1
ATOM 4711 C CA . MET A 1 337 ? 119.19861 143.82983 138.91178 1.000 8.54105 615 MET A CA 1
ATOM 4712 C C . MET A 1 337 ? 118.66029 143.56754 140.31222 1.000 8.99013 615 MET A C 1
ATOM 4713 O O . MET A 1 337 ? 118.69091 144.46604 141.16185 1.000 12.43601 615 MET A O 1
ATOM 4727 N N . LEU A 1 338 ? 118.18232 142.35217 140.58596 1.000 8.45936 616 LEU A N 1
ATOM 4728 C CA . LEU A 1 338 ? 117.72978 142.04000 141.93944 1.000 8.26326 616 LEU A CA 1
ATOM 4729 C C . LEU A 1 338 ? 118.88833 142.06406 142.93137 1.000 7.39725 616 LEU A C 1
ATOM 4730 O O . LEU A 1 338 ? 118.74207 142.54981 144.06002 1.000 8.77928 616 LEU A O 1
ATOM 4746 N N . ALA A 1 339 ? 120.04747 141.53340 142.53390 1.000 7.01031 617 ALA A N 1
ATOM 4747 C CA . ALA A 1 339 ? 121.21085 141.56260 143.41270 1.000 6.50228 617 ALA A CA 1
ATOM 4748 C C . ALA A 1 339 ? 121.64679 142.99163 143.69791 1.000 7.75494 617 ALA A C 1
ATOM 4749 O O . ALA A 1 339 ? 122.03523 143.31670 144.82452 1.000 8.97429 617 ALA A O 1
ATOM 4756 N N . ALA A 1 340 ? 121.60061 143.85739 142.68343 1.000 8.80848 618 ALA A N 1
ATOM 4757 C CA . ALA A 1 340 ? 121.93998 145.25988 142.88261 1.000 7.83751 618 ALA A CA 1
ATOM 4758 C C . ALA A 1 340 ? 120.95047 145.93248 143.82028 1.000 9.70589 618 ALA A C 1
ATOM 4759 O O . ALA A 1 340 ? 121.34035 146.75567 144.65420 1.000 11.67131 618 ALA A O 1
ATOM 4766 N N . ARG A 1 341 ? 119.66588 145.59608 143.69559 1.000 11.08104 619 ARG A N 1
ATOM 4767 C CA . ARG A 1 341 ? 118.66850 146.12362 144.62136 1.000 12.32261 619 ARG A CA 1
ATOM 4768 C C . ARG A 1 341 ? 118.98035 145.71564 146.05433 1.000 10.08117 619 ARG A C 1
ATOM 4769 O O . ARG A 1 341 ? 118.94474 146.54559 146.96787 1.000 10.21265 619 ARG A O 1
ATOM 4790 N N . ARG A 1 342 ? 119.30037 144.43862 146.26816 1.000 8.75521 620 ARG A N 1
ATOM 4791 C CA . ARG A 1 342 ? 119.61347 143.97115 147.61675 1.000 8.01144 620 ARG A CA 1
ATOM 4792 C C . ARG A 1 342 ? 120.86289 144.65641 148.16492 1.000 9.88363 620 ARG A C 1
ATOM 4793 O O . ARG A 1 342 ? 120.89433 145.09238 149.32601 1.000 12.07358 620 ARG A O 1
ATOM 4814 N N . ILE A 1 343 ? 121.90145 144.77211 147.33383 1.000 10.37149 621 ILE A N 1
ATOM 4815 C CA . ILE A 1 343 ? 123.15334 145.38007 147.77754 1.000 9.61826 621 ILE A CA 1
ATOM 4816 C C . ILE A 1 343 ? 122.93150 146.83940 148.14767 1.000 9.04840 621 ILE A C 1
ATOM 4817 O O . ILE A 1 343 ? 123.38793 147.30657 149.19556 1.000 11.83181 621 ILE A O 1
ATOM 4833 N N . GLN A 1 344 ? 122.22727 147.58361 147.29334 1.000 9.88060 622 GLN A N 1
ATOM 4834 C CA . GLN A 1 344 ? 121.99781 148.99428 147.57413 1.000 11.14495 622 GLN A CA 1
ATOM 4835 C C . GLN A 1 344 ? 121.09296 149.17120 148.78394 1.000 10.50341 622 GLN A C 1
ATOM 4836 O O . GLN A 1 344 ? 121.24557 150.13243 149.54426 1.000 11.15096 622 GLN A O 1
ATOM 4850 N N . THR A 1 345 ? 120.14152 148.25720 148.97951 1.000 9.81166 623 THR A N 1
ATOM 4851 C CA . THR A 1 345 ? 119.28740 148.33089 150.15652 1.000 9.91139 623 THR A CA 1
ATOM 4852 C C . THR A 1 345 ? 120.10079 148.16214 151.42952 1.000 10.27965 623 THR A C 1
ATOM 4853 O O . THR A 1 345 ? 119.83381 148.82561 152.43699 1.000 14.24774 623 THR A O 1
ATOM 4864 N N . VAL A 1 346 ? 121.09149 147.27144 151.41132 1.000 11.25604 624 VAL A N 1
ATOM 4865 C CA . VAL A 1 346 ? 121.96792 147.14633 152.57387 1.000 10.53781 624 VAL A CA 1
ATOM 4866 C C . VAL A 1 346 ? 122.85599 148.38021 152.71223 1.000 8.97464 624 VAL A C 1
ATOM 4867 O O . VAL A 1 346 ? 123.15162 148.82749 153.82437 1.000 12.61171 624 VAL A O 1
ATOM 4880 N N . LEU A 1 347 ? 123.31288 148.93833 151.59087 1.000 9.41013 625 LEU A N 1
ATOM 4881 C CA . LEU A 1 347 ? 124.18190 150.10991 151.65926 1.000 9.12545 625 LEU A CA 1
ATOM 4882 C C . LEU A 1 347 ? 123.43896 151.34224 152.16162 1.000 11.83978 625 LEU A C 1
ATOM 4883 O O . LEU A 1 347 ? 124.06638 152.26985 152.68258 1.000 10.80278 625 LEU A O 1
ATOM 4899 N N . ASP A 1 348 ? 122.11514 151.37824 152.00724 1.000 14.42552 626 ASP A N 1
ATOM 4900 C CA . ASP A 1 348 ? 121.29157 152.46915 152.51134 1.000 13.24977 626 ASP A CA 1
ATOM 4901 C C . ASP A 1 348 ? 120.76227 152.22801 153.91905 1.000 14.10288 626 ASP A C 1
ATOM 4902 O O . ASP A 1 348 ? 120.01002 153.06527 154.42584 1.000 16.62899 626 ASP A O 1
ATOM 4911 N N . GLU A 1 349 ? 121.12733 151.12118 154.55819 1.000 14.10099 627 GLU A N 1
ATOM 4912 C CA . GLU A 1 349 ? 120.56536 150.80047 155.86161 1.000 16.09121 627 GLU A CA 1
ATOM 4913 C C . GLU A 1 349 ? 121.05822 151.81074 156.90009 1.000 18.96939 627 GLU A C 1
ATOM 4914 O O . GLU A 1 349 ? 122.22260 152.21787 156.85464 1.000 21.07618 627 GLU A O 1
ATOM 4926 N N . PRO A 1 350 ? 120.20623 152.25142 157.83519 1.000 21.10087 628 PRO A N 1
ATOM 4927 C CA . PRO A 1 350 ? 120.71059 153.10336 158.91989 1.000 20.10864 628 PRO A CA 1
ATOM 4928 C C . PRO A 1 350 ? 121.76207 152.38168 159.74674 1.000 21.19785 628 PRO A C 1
ATOM 4929 O O . PRO A 1 350 ? 121.65318 151.18413 160.01440 1.000 25.04146 628 PRO A O 1
ATOM 4940 N N . GLU A 1 351 ? 122.77526 153.13168 160.16786 1.000 18.32785 629 GLU A N 1
ATOM 4941 C CA . GLU A 1 351 ? 123.93901 152.59075 160.85225 1.000 19.51401 629 GLU A CA 1
ATOM 4942 C C . GLU A 1 351 ? 124.14116 153.33461 162.16690 1.000 20.83835 629 GLU A C 1
ATOM 4943 O O . GLU A 1 351 ? 123.38725 154.24692 162.51455 1.000 24.37645 629 GLU A O 1
ATOM 4955 N N . LEU A 1 352 ? 125.16365 152.91825 162.91360 1.000 21.61888 630 LEU A N 1
ATOM 4956 C CA . LEU A 1 352 ? 125.54097 153.57314 164.16494 1.000 23.72601 630 LEU A CA 1
ATOM 4957 C C . LEU A 1 352 ? 126.42890 154.76399 163.82062 1.000 27.33436 630 LEU A C 1
ATOM 4958 O O . LEU A 1 352 ? 127.65939 154.69426 163.83025 1.000 28.94437 630 LEU A O 1
ATOM 4974 N N . VAL A 1 353 ? 125.77948 155.88277 163.50067 1.000 31.07185 631 VAL A N 1
ATOM 4975 C CA . VAL A 1 353 ? 126.50590 157.07784 163.09304 1.000 31.53570 631 VAL A CA 1
ATOM 4976 C C . VAL A 1 353 ? 127.13143 157.73760 164.31182 1.000 31.81690 631 VAL A C 1
ATOM 4977 O O . VAL A 1 353 ? 126.54439 157.76257 165.40131 1.000 35.86995 631 VAL A O 1
ATOM 4990 N N . VAL A 1 354 ? 128.32971 158.27971 164.12958 1.000 31.76838 632 VAL A N 1
ATOM 4991 C CA . VAL A 1 354 ? 129.04435 158.97841 165.19001 1.000 34.64604 632 VAL A CA 1
ATOM 4992 C C . VAL A 1 354 ? 128.60496 160.43688 165.15639 1.000 34.79022 632 VAL A C 1
ATOM 4993 O O . VAL A 1 354 ? 128.88288 161.15614 164.19434 1.000 38.88591 632 VAL A O 1
ATOM 5006 N N . ARG A 1 355 ? 127.91898 160.87365 166.20817 1.000 38.91018 633 ARG A N 1
ATOM 5007 C CA . ARG A 1 355 ? 127.41992 162.23898 166.26645 1.000 42.51718 633 ARG A CA 1
ATOM 5008 C C . ARG A 1 355 ? 128.57158 163.23449 166.32324 1.000 51.08865 633 ARG A C 1
ATOM 5009 O O . ARG A 1 355 ? 129.65584 162.94132 166.83278 1.000 48.73965 633 ARG A O 1
ATOM 5030 N N . ASP A 1 356 ? 128.31992 164.42668 165.79197 1.000 60.14228 634 ASP A N 1
ATOM 5031 C CA . ASP A 1 356 ? 129.31881 165.48335 165.71108 1.000 63.10763 634 ASP A CA 1
ATOM 5032 C C . ASP A 1 356 ? 129.32238 166.39986 166.92664 1.000 63.80895 634 ASP A C 1
ATOM 5033 O O . ASP A 1 356 ? 130.04249 167.40295 166.91799 1.000 71.08598 634 ASP A O 1
ATOM 5042 N N . ARG A 1 357 ? 128.53281 166.09748 167.96012 1.000 59.20578 635 ARG A N 1
ATOM 5043 C CA . ARG A 1 357 ? 128.48065 166.97394 169.12534 1.000 65.13105 635 ARG A CA 1
ATOM 5044 C C . ARG A 1 357 ? 129.82786 167.01891 169.83672 1.000 64.12685 635 ARG A C 1
ATOM 5045 O O . ARG A 1 357 ? 130.32848 168.09892 170.17135 1.000 67.28575 635 ARG A O 1
ATOM 5066 N N . THR A 1 358 ? 130.43369 165.85597 170.06139 1.000 60.18412 636 THR A N 1
ATOM 5067 C CA . THR A 1 358 ? 131.75235 165.76237 170.68708 1.000 66.01311 636 THR A CA 1
ATOM 5068 C C . THR A 1 358 ? 131.77623 166.43320 172.06051 1.000 61.05524 636 THR A C 1
ATOM 5069 O O . THR A 1 358 ? 132.27249 165.86567 173.03403 1.000 53.28489 636 THR A O 1
ATOM 5080 N N . ARG A 1 372 ? 136.87024 161.19892 186.81247 1.000 53.36029 650 ARG A N 1
ATOM 5081 C CA . ARG A 1 372 ? 136.13767 161.27233 185.55274 1.000 63.54422 650 ARG A CA 1
ATOM 5082 C C . ARG A 1 372 ? 136.69810 160.34218 184.46210 1.000 65.33744 650 ARG A C 1
ATOM 5083 O O . ARG A 1 372 ? 135.91651 159.64951 183.81162 1.000 60.60651 650 ARG A O 1
ATOM 5104 N N . PRO A 1 373 ? 138.01441 160.31808 184.22917 1.000 66.33746 651 PRO A N 1
ATOM 5105 C CA . PRO A 1 373 ? 138.54156 159.31964 183.28829 1.000 59.75133 651 PRO A CA 1
ATOM 5106 C C . PRO A 1 373 ? 138.29952 157.90807 183.80139 1.000 55.68737 651 PRO A C 1
ATOM 5107 O O . PRO A 1 373 ? 138.63668 157.57512 184.93899 1.000 54.52563 651 PRO A O 1
ATOM 5118 N N . GLY A 1 374 ? 137.71094 157.07689 182.94387 1.000 50.33934 652 GLY A N 1
ATOM 5119 C CA . GLY A 1 374 ? 137.29562 155.74299 183.31613 1.000 48.71168 652 GLY A CA 1
ATOM 5120 C C . GLY A 1 374 ? 135.88853 155.63411 183.86283 1.000 47.96434 652 GLY A C 1
ATOM 5121 O O . GLY A 1 374 ? 135.44758 154.51830 184.16093 1.000 48.02442 652 GLY A O 1
ATOM 5125 N N . THR A 1 375 ? 135.16963 156.74590 184.00630 1.000 49.50031 653 THR A N 1
ATOM 5126 C CA . THR A 1 375 ? 133.80950 156.71298 184.52810 1.000 46.11537 653 THR A CA 1
ATOM 5127 C C . THR A 1 375 ? 132.82409 156.38266 183.41458 1.000 42.39534 653 THR A C 1
ATOM 5128 O O . THR A 1 375 ? 132.90431 156.94474 182.31920 1.000 44.82961 653 THR A O 1
ATOM 5139 N N . VAL A 1 376 ? 131.89695 155.47020 183.69874 1.000 37.28675 654 VAL A N 1
ATOM 5140 C CA . VAL A 1 376 ? 130.80789 155.12322 182.79294 1.000 35.77044 654 VAL A CA 1
ATOM 5141 C C . VAL A 1 376 ? 129.49750 155.42357 183.50087 1.000 36.59234 654 VAL A C 1
ATOM 5142 O O . VAL A 1 376 ? 129.25682 154.92858 184.60697 1.000 39.14948 654 VAL A O 1
ATOM 5155 N N . GLU A 1 377 ? 128.65684 156.22943 182.86072 1.000 38.34739 655 GLU A N 1
ATOM 5156 C CA . GLU A 1 377 ? 127.36427 156.62928 183.39617 1.000 36.27663 655 GLU A CA 1
ATOM 5157 C C . GLU A 1 377 ? 126.26698 156.19580 182.43980 1.000 36.10933 655 GLU A C 1
ATOM 5158 O O . GLU A 1 377 ? 126.39732 156.35985 181.22386 1.000 33.21225 655 GLU A O 1
ATOM 5170 N N . LEU A 1 378 ? 125.20348 155.62694 182.99477 1.000 37.07812 656 LEU A N 1
ATOM 5171 C CA . LEU A 1 378 ? 123.95891 155.37844 182.28367 1.000 35.50790 656 LEU A CA 1
ATOM 5172 C C . LEU A 1 378 ? 122.89273 156.26474 182.90646 1.000 35.78952 656 LEU A C 1
ATOM 5173 O O . LEU A 1 378 ? 122.71875 156.25812 184.12824 1.000 38.41176 656 LEU A O 1
ATOM 5189 N N . ASP A 1 379 ? 122.20543 157.04271 182.07497 1.000 35.56297 657 ASP A N 1
ATOM 5190 C CA . ASP A 1 379 ? 121.26614 158.06706 182.52781 1.000 38.46473 657 ASP A CA 1
ATOM 5191 C C . ASP A 1 379 ? 119.88429 157.73889 181.97336 1.000 36.89321 657 ASP A C 1
ATOM 5192 O O . ASP A 1 379 ? 119.55618 158.11185 180.84491 1.000 36.37608 657 ASP A O 1
ATOM 5201 N N . ARG A 1 380 ? 119.07442 157.05567 182.78372 1.000 37.27995 658 ARG A N 1
ATOM 5202 C CA . ARG A 1 380 ? 117.69464 156.72046 182.43114 1.000 38.43465 658 ARG A CA 1
ATOM 5203 C C . ARG A 1 380 ? 117.63754 155.95413 181.11115 1.000 34.26569 658 ARG A C 1
ATOM 5204 O O . ARG A 1 380 ? 116.80737 156.22085 180.24183 1.000 32.24498 658 ARG A O 1
ATOM 5225 N N . VAL A 1 381 ? 118.54067 154.98419 180.97233 1.000 33.81336 659 VAL A N 1
ATOM 5226 C CA . VAL A 1 381 ? 118.66207 154.23315 179.73108 1.000 28.85104 659 VAL A CA 1
ATOM 5227 C C . VAL A 1 381 ? 117.49643 153.26538 179.58971 1.000 29.59168 659 VAL A C 1
ATOM 5228 O O . VAL A 1 381 ? 117.10572 152.58374 180.54639 1.000 32.48126 659 VAL A O 1
ATOM 5241 N N . SER A 1 382 ? 116.92936 153.21168 178.38848 1.000 28.04808 660 SER A N 1
ATOM 5242 C CA . SER A 1 382 ? 115.94173 152.21260 178.01636 1.000 24.16595 660 SER A CA 1
ATOM 5243 C C . SER A 1 382 ? 116.30214 151.66555 176.64537 1.000 22.18870 660 SER A C 1
ATOM 5244 O O . SER A 1 382 ? 116.88179 152.36906 175.81558 1.000 24.07714 660 SER A O 1
ATOM 5252 N N . PHE A 1 383 ? 115.96288 150.40025 176.41642 1.000 23.41160 661 PHE A N 1
ATOM 5253 C CA . PHE A 1 383 ? 116.31278 149.73563 175.17199 1.000 21.02178 661 PHE A CA 1
ATOM 5254 C C . PHE A 1 383 ? 115.28628 148.65773 174.86769 1.000 23.64580 661 PHE A C 1
ATOM 5255 O O . PHE A 1 383 ? 114.69918 148.06361 175.77374 1.000 25.11134 661 PHE A O 1
ATOM 5272 N N . GLU A 1 384 ? 115.06871 148.42588 173.57626 1.000 23.56918 662 GLU A N 1
ATOM 5273 C CA . GLU A 1 384 ? 114.23586 147.33445 173.09770 1.000 24.31140 662 GLU A CA 1
ATOM 5274 C C . GLU A 1 384 ? 114.89104 146.73538 171.86440 1.000 23.18347 662 GLU A C 1
ATOM 5275 O O . GLU A 1 384 ? 115.26580 147.46427 170.94282 1.000 21.93068 662 GLU A O 1
ATOM 5287 N N . TYR A 1 385 ? 115.04944 145.41172 171.85991 1.000 26.74437 663 TYR A N 1
ATOM 5288 C CA . TYR A 1 385 ? 115.59594 144.74273 170.68469 1.000 21.10990 663 TYR A CA 1
ATOM 5289 C C . TYR A 1 385 ? 114.63420 144.82509 169.50988 1.000 25.91912 663 TYR A C 1
ATOM 5290 O O . TYR A 1 385 ? 115.06371 144.95702 168.35872 1.000 27.90507 663 TYR A O 1
ATOM 5308 N N . ARG A 1 386 ? 113.33653 144.73800 169.78130 1.000 37.80143 664 ARG A N 1
ATOM 5309 C CA . ARG A 1 386 ? 112.28274 144.84449 168.78799 1.000 40.68095 664 ARG A CA 1
ATOM 5310 C C . ARG A 1 386 ? 111.25393 145.85089 169.28112 1.000 42.15065 664 ARG A C 1
ATOM 5311 O O . ARG A 1 386 ? 111.06772 145.99399 170.49306 1.000 39.96896 664 ARG A O 1
ATOM 5332 N N . PRO A 1 387 ? 110.57824 146.56919 168.37886 1.000 45.98611 665 PRO A N 1
ATOM 5333 C CA . PRO A 1 387 ? 109.65847 147.62037 168.83348 1.000 43.48199 665 PRO A CA 1
ATOM 5334 C C . PRO A 1 387 ? 108.49964 147.05079 169.63833 1.000 42.91203 665 PRO A C 1
ATOM 5335 O O . PRO A 1 387 ? 107.90341 146.03544 169.27517 1.000 39.93374 665 PRO A O 1
ATOM 5346 N N . GLY A 1 388 ? 108.18190 147.72491 170.74016 1.000 41.22447 666 GLY A N 1
ATOM 5347 C CA . GLY A 1 388 ? 107.13395 147.27488 171.63009 1.000 43.15868 666 GLY A CA 1
ATOM 5348 C C . GLY A 1 388 ? 107.50994 146.13155 172.54436 1.000 50.05600 666 GLY A C 1
ATOM 5349 O O . GLY A 1 388 ? 106.61559 145.53364 173.15295 1.000 55.93847 666 GLY A O 1
ATOM 5353 N N . VAL A 1 389 ? 108.79517 145.80551 172.65882 1.000 49.51271 667 VAL A N 1
ATOM 5354 C CA . VAL A 1 389 ? 109.27278 144.72363 173.51860 1.000 47.28747 667 VAL A CA 1
ATOM 5355 C C . VAL A 1 389 ? 110.42387 145.26552 174.35925 1.000 42.95066 667 VAL A C 1
ATOM 5356 O O . VAL A 1 389 ? 111.58843 144.94418 174.08375 1.000 41.41751 667 VAL A O 1
ATOM 5369 N N . PRO A 1 390 ? 110.16144 146.09468 175.37066 1.000 44.91511 668 PRO A N 1
ATOM 5370 C CA . PRO A 1 390 ? 111.26297 146.63859 176.17524 1.000 41.29267 668 PRO A CA 1
ATOM 5371 C C . PRO A 1 390 ? 112.00526 145.54755 176.93073 1.000 34.19957 668 PRO A C 1
ATOM 5372 O O . PRO A 1 390 ? 111.40561 144.58397 177.41064 1.000 35.21210 668 PRO A O 1
ATOM 5383 N N . VAL A 1 391 ? 113.32559 145.71309 177.03282 1.000 27.94630 669 VAL A N 1
ATOM 5384 C CA . VAL A 1 391 ? 114.17924 144.78758 177.77346 1.000 29.76059 669 VAL A CA 1
ATOM 5385 C C . VAL A 1 391 ? 114.94527 145.53575 178.85823 1.000 26.84057 669 VAL A C 1
ATOM 5386 O O . VAL A 1 391 ? 115.31388 144.94638 179.87817 1.000 29.70437 669 VAL A O 1
ATOM 5399 N N . ILE A 1 392 ? 115.19328 146.82785 178.64926 1.000 26.42095 670 ILE A N 1
ATOM 5400 C CA . ILE A 1 392 ? 115.80253 147.70303 179.64497 1.000 26.70031 670 ILE A CA 1
ATOM 5401 C C . ILE A 1 392 ? 114.84830 148.86211 179.87981 1.000 29.35744 670 ILE A C 1
ATOM 5402 O O . ILE A 1 392 ? 114.39392 149.49869 178.92313 1.000 29.84285 670 ILE A O 1
ATOM 5418 N N . ARG A 1 393 ? 114.54303 149.12883 181.15036 1.000 33.50076 671 ARG A N 1
ATOM 5419 C CA . ARG A 1 393 ? 113.47170 150.04552 181.54733 1.000 34.47660 671 ARG A CA 1
ATOM 5420 C C . ARG A 1 393 ? 114.03358 151.12321 182.47002 1.000 38.81311 671 ARG A C 1
ATOM 5421 O O . ARG A 1 393 ? 114.01346 150.96691 183.69300 1.000 39.77927 671 ARG A O 1
ATOM 5442 N N . ASP A 1 394 ? 114.51954 152.21496 181.87636 1.000 36.30317 672 ASP A N 1
ATOM 5443 C CA . ASP A 1 394 ? 114.89887 153.42353 182.61118 1.000 38.35063 672 ASP A CA 1
ATOM 5444 C C . ASP A 1 394 ? 115.97884 153.13302 183.65258 1.000 34.01627 672 ASP A C 1
ATOM 5445 O O . ASP A 1 394 ? 115.85034 153.47247 184.82923 1.000 38.37985 672 ASP A O 1
ATOM 5454 N N . VAL A 1 395 ? 117.05595 152.50243 183.20473 1.000 34.44505 673 VAL A N 1
ATOM 5455 C CA . VAL A 1 395 ? 118.14598 152.11875 184.09288 1.000 36.97125 673 VAL A CA 1
ATOM 5456 C C . VAL A 1 395 ? 119.10392 153.29130 184.24400 1.000 34.68732 673 VAL A C 1
ATOM 5457 O O . VAL A 1 395 ? 119.57807 153.85542 183.25173 1.000 32.67057 673 VAL A O 1
ATOM 5470 N N . THR A 1 396 ? 119.38532 153.65863 185.49159 1.000 37.13055 674 THR A N 1
ATOM 5471 C CA . THR A 1 396 ? 120.37415 154.67185 185.83149 1.000 37.82735 674 THR A CA 1
ATOM 5472 C C . THR A 1 396 ? 121.45381 154.02123 186.68026 1.000 36.64070 674 THR A C 1
ATOM 5473 O O . THR A 1 396 ? 121.15349 153.40640 187.70772 1.000 38.27973 674 THR A O 1
ATOM 5484 N N . LEU A 1 397 ? 122.70400 154.15855 186.25112 1.000 37.62929 675 LEU A N 1
ATOM 5485 C CA . LEU A 1 397 ? 123.81677 153.49576 186.91290 1.000 35.39545 675 LEU A CA 1
ATOM 5486 C C . LEU A 1 397 ? 125.09086 154.26051 186.59746 1.000 35.88835 675 LEU A C 1
ATOM 5487 O O . LEU A 1 397 ? 125.23141 154.83236 185.51470 1.000 41.71955 675 LEU A O 1
ATOM 5503 N N . THR A 1 398 ? 126.01138 154.26738 187.55772 1.000 37.19616 676 THR A N 1
ATOM 5504 C CA . THR A 1 398 ? 127.29773 154.93607 187.41573 1.000 40.03460 676 THR A CA 1
ATOM 5505 C C . THR A 1 398 ? 128.40169 153.98888 187.85469 1.000 38.49218 676 THR A C 1
ATOM 5506 O O . THR A 1 398 ? 128.33781 153.41929 188.94850 1.000 38.99627 676 THR A O 1
ATOM 5517 N N . LEU A 1 399 ? 129.40451 153.82610 186.99765 1.000 35.63837 677 LEU A N 1
ATOM 5518 C CA . LEU A 1 399 ? 130.58972 153.02750 187.27812 1.000 38.86832 677 LEU A CA 1
ATOM 5519 C C . LEU A 1 399 ? 131.77673 153.97443 187.35981 1.000 38.58035 677 LEU A C 1
ATOM 5520 O O . LEU A 1 399 ? 132.03538 154.72057 186.41126 1.000 43.34370 677 LEU A O 1
ATOM 5536 N N . ARG A 1 400 ? 132.49387 153.93835 188.47860 1.000 41.57189 678 ARG A N 1
ATOM 5537 C CA . ARG A 1 400 ? 133.59916 154.84392 188.75220 1.000 47.27123 678 ARG A CA 1
ATOM 5538 C C . ARG A 1 400 ? 134.92549 154.08705 188.80843 1.000 48.83980 678 ARG A C 1
ATOM 5539 O O . ARG A 1 400 ? 134.94549 152.88240 189.08043 1.000 47.05375 678 ARG A O 1
ATOM 5560 N N . PRO A 1 401 ? 136.05682 154.75280 188.55079 1.000 49.50718 679 PRO A N 1
ATOM 5561 C CA . PRO A 1 401 ? 137.34298 154.04920 188.62583 1.000 49.09874 679 PRO A CA 1
ATOM 5562 C C . PRO A 1 401 ? 137.66040 153.58772 190.03726 1.000 50.31935 679 PRO A C 1
ATOM 5563 O O . PRO A 1 401 ? 137.24759 154.19640 191.02697 1.000 51.49399 679 PRO A O 1
ATOM 5574 N N . GLY A 1 402 ? 138.41097 152.49328 190.11761 1.000 45.37135 680 GLY A N 1
ATOM 5575 C CA . GLY A 1 402 ? 138.81149 151.94496 191.39421 1.000 48.63880 680 GLY A CA 1
ATOM 5576 C C . GLY A 1 402 ? 137.73548 151.18441 192.13131 1.000 50.95491 680 GLY A C 1
ATOM 5577 O O . GLY A 1 402 ? 137.94354 150.83426 193.29840 1.000 51.86825 680 GLY A O 1
ATOM 5581 N N . THR A 1 403 ? 136.59565 150.91593 191.49206 1.000 50.57143 681 THR A N 1
ATOM 5582 C CA . THR A 1 403 ? 135.48722 150.20287 192.10732 1.000 46.54331 681 THR A CA 1
ATOM 5583 C C . THR A 1 403 ? 135.03114 149.08267 191.18672 1.000 43.27846 681 THR A C 1
ATOM 5584 O O . THR A 1 403 ? 135.16705 149.16728 189.96354 1.000 41.85933 681 THR A O 1
ATOM 5595 N N . VAL A 1 404 ? 134.49219 148.02912 191.79484 1.000 42.14651 682 VAL A N 1
ATOM 5596 C CA . VAL A 1 404 ? 133.91416 146.89576 191.08294 1.000 41.55026 682 VAL A CA 1
ATOM 5597 C C . VAL A 1 404 ? 132.41021 146.92982 191.30032 1.000 39.28398 682 VAL A C 1
ATOM 5598 O O . VAL A 1 404 ? 131.94575 147.01239 192.44312 1.000 39.46748 682 VAL A O 1
ATOM 5611 N N . THR A 1 405 ? 131.65507 146.88203 190.20698 1.000 37.42232 683 THR A N 1
ATOM 5612 C CA . THR A 1 405 ? 130.19937 146.83327 190.24251 1.000 35.04313 683 THR A CA 1
ATOM 5613 C C . THR A 1 405 ? 129.75257 145.44817 189.80052 1.000 34.72043 683 THR A C 1
ATOM 5614 O O . THR A 1 405 ? 130.11446 144.99496 188.71003 1.000 33.31641 683 THR A O 1
ATOM 5625 N N . ALA A 1 406 ? 128.96843 144.78588 190.64513 1.000 34.54986 684 ALA A N 1
ATOM 5626 C CA . ALA A 1 406 ? 128.41165 143.47408 190.34937 1.000 28.40321 684 ALA A CA 1
ATOM 5627 C C . ALA A 1 406 ? 126.98443 143.65498 189.85541 1.000 27.40214 684 ALA A C 1
ATOM 5628 O O . ALA A 1 406 ? 126.15388 144.24482 190.55324 1.000 30.75271 684 ALA A O 1
ATOM 5635 N N . LEU A 1 407 ? 126.70798 143.15149 188.65789 1.000 26.51107 685 LEU A N 1
ATOM 5636 C CA . LEU A 1 407 ? 125.38894 143.21954 188.03618 1.000 25.93970 685 LEU A CA 1
ATOM 5637 C C . LEU A 1 407 ? 124.81392 141.80847 188.03993 1.000 24.78565 685 LEU A C 1
ATOM 5638 O O . LEU A 1 407 ? 125.22572 140.96191 187.24484 1.000 26.68832 685 LEU A O 1
ATOM 5654 N N . VAL A 1 408 ? 123.85877 141.56206 188.93362 1.000 26.44516 686 VAL A N 1
ATOM 5655 C CA . VAL A 1 408 ? 123.28674 140.23998 189.14041 1.000 28.20591 686 VAL A CA 1
ATOM 5656 C C . VAL A 1 408 ? 121.78143 140.32680 188.93325 1.000 27.52099 686 VAL A C 1
ATOM 5657 O O . VAL A 1 408 ? 121.21029 141.40740 188.80231 1.000 31.27825 686 VAL A O 1
ATOM 5670 N N . GLY A 1 409 ? 121.14467 139.16211 188.88644 1.000 27.33747 687 GLY A N 1
ATOM 5671 C CA . GLY A 1 409 ? 119.71349 139.08827 188.73844 1.000 25.92693 687 GLY A CA 1
ATOM 5672 C C . GLY A 1 409 ? 119.26300 137.80936 188.06702 1.000 25.61022 687 GLY A C 1
ATOM 5673 O O . GLY A 1 409 ? 120.06989 136.93359 187.74536 1.000 26.40402 687 GLY A O 1
ATOM 5677 N N . PRO A 1 410 ? 117.95489 137.67627 187.84696 1.000 28.90852 688 PRO A N 1
ATOM 5678 C CA . PRO A 1 410 ? 117.44093 136.47493 187.18285 1.000 27.11469 688 PRO A CA 1
ATOM 5679 C C . PRO A 1 410 ? 117.96097 136.34194 185.76138 1.000 21.91906 688 PRO A C 1
ATOM 5680 O O . PRO A 1 410 ? 118.28589 137.32736 185.09792 1.000 24.53346 688 PRO A O 1
ATOM 5691 N N . SER A 1 411 ? 118.04720 135.09771 185.30225 1.000 22.32478 689 SER A N 1
ATOM 5692 C CA . SER A 1 411 ? 118.42351 134.83862 183.92166 1.000 19.33635 689 SER A CA 1
ATOM 5693 C C . SER A 1 411 ? 117.38933 135.43846 182.97952 1.000 19.26890 689 SER A C 1
ATOM 5694 O O . SER A 1 411 ? 116.18416 135.24498 183.15600 1.000 23.63277 689 SER A O 1
ATOM 5702 N N . GLY A 1 412 ? 117.86619 136.16207 181.97361 1.000 21.59081 690 GLY A N 1
ATOM 5703 C CA . GLY A 1 412 ? 117.00111 136.86256 181.05135 1.000 17.58167 690 GLY A CA 1
ATOM 5704 C C . GLY A 1 412 ? 116.55888 138.23703 181.49625 1.000 16.45752 690 GLY A C 1
ATOM 5705 O O . GLY A 1 412 ? 115.68887 138.82468 180.84585 1.000 19.55630 690 GLY A O 1
ATOM 5709 N N . SER A 1 413 ? 117.12701 138.77337 182.57817 1.000 16.71666 691 SER A N 1
ATOM 5710 C CA . SER A 1 413 ? 116.68617 140.06707 183.08712 1.000 19.78104 691 SER A CA 1
ATOM 5711 C C . SER A 1 413 ? 117.19603 141.22953 182.24295 1.000 23.46813 691 SER A C 1
ATOM 5712 O O . SER A 1 413 ? 116.52869 142.26688 182.17370 1.000 30.05179 691 SER A O 1
ATOM 5720 N N . GLY A 1 414 ? 118.35541 141.07893 181.60019 1.000 19.99210 692 GLY A N 1
ATOM 5721 C CA . GLY A 1 414 ? 118.89823 142.10010 180.72191 1.000 14.63777 692 GLY A CA 1
ATOM 5722 C C . GLY A 1 414 ? 120.30634 142.55368 181.05307 1.000 16.50452 692 GLY A C 1
ATOM 5723 O O . GLY A 1 414 ? 120.67947 143.68580 180.74112 1.000 21.95118 692 GLY A O 1
ATOM 5727 N N . LYS A 1 415 ? 121.10057 141.69280 181.68530 1.000 16.24751 693 LYS A N 1
ATOM 5728 C CA . LYS A 1 415 ? 122.46709 142.07137 182.03131 1.000 17.01823 693 LYS A CA 1
ATOM 5729 C C . LYS A 1 415 ? 123.36284 142.10643 180.79604 1.000 14.25860 693 LYS A C 1
ATOM 5730 O O . LYS A 1 415 ? 124.12406 143.06472 180.59237 1.000 16.73351 693 LYS A O 1
ATOM 5749 N N . SER A 1 416 ? 123.27210 141.07759 179.95168 1.000 13.70994 694 SER A N 1
ATOM 5750 C CA . SER A 1 416 ? 124.10226 141.02307 178.75505 1.000 10.87208 694 SER A CA 1
ATOM 5751 C C . SER A 1 416 ? 123.74578 142.13979 177.78731 1.000 11.90134 694 SER A C 1
ATOM 5752 O O . SER A 1 416 ? 124.63091 142.71796 177.15093 1.000 13.93169 694 SER A O 1
ATOM 5760 N N . THR A 1 417 ? 122.45677 142.45663 177.65235 1.000 14.73418 695 THR A N 1
ATOM 5761 C CA . THR A 1 417 ? 122.08327 143.56183 176.77639 1.000 16.02220 695 THR A CA 1
ATOM 5762 C C . THR A 1 417 ? 122.53530 144.90105 177.34487 1.000 12.95237 695 THR A C 1
ATOM 5763 O O . THR A 1 417 ? 122.87238 145.80451 176.58143 1.000 13.81631 695 THR A O 1
ATOM 5774 N N . LEU A 1 418 ? 122.56839 145.04964 178.66857 1.000 13.15670 696 LEU A N 1
ATOM 5775 C CA . LEU A 1 418 ? 123.11919 146.26987 179.24991 1.000 13.86041 696 LEU A CA 1
ATOM 5776 C C . LEU A 1 418 ? 124.59915 146.41141 178.90976 1.000 13.58148 696 LEU A C 1
ATOM 5777 O O . LEU A 1 418 ? 125.06430 147.49752 178.52891 1.000 18.39135 696 LEU A O 1
ATOM 5793 N N . ALA A 1 419 ? 125.34960 145.31125 179.01078 1.000 14.78561 697 ALA A N 1
ATOM 5794 C CA . ALA A 1 419 ? 126.75143 145.33653 178.60224 1.000 13.08705 697 ALA A CA 1
ATOM 5795 C C . ALA A 1 419 ? 126.89284 145.65395 177.11659 1.000 12.70047 697 ALA A C 1
ATOM 5796 O O . ALA A 1 419 ? 127.78751 146.40716 176.72011 1.000 13.13453 697 ALA A O 1
ATOM 5803 N N . ALA A 1 420 ? 126.02161 145.08474 176.28192 1.000 12.66750 698 ALA A N 1
ATOM 5804 C CA . ALA A 1 420 ? 126.06857 145.35028 174.84801 1.000 11.44945 698 ALA A CA 1
ATOM 5805 C C . ALA A 1 420 ? 125.71224 146.79468 174.52968 1.000 12.38806 698 ALA A C 1
ATOM 5806 O O . ALA A 1 420 ? 126.16184 147.33504 173.51485 1.000 12.47120 698 ALA A O 1
ATOM 5813 N N . LEU A 1 421 ? 124.87778 147.41944 175.35895 1.000 14.54238 699 LEU A N 1
ATOM 5814 C CA . LEU A 1 421 ? 124.58814 148.83786 175.19359 1.000 13.22779 699 LEU A CA 1
ATOM 5815 C C . LEU A 1 421 ? 125.79353 149.68629 175.55955 1.000 12.70868 699 LEU A C 1
ATOM 5816 O O . LEU A 1 421 ? 126.05143 150.71188 174.92171 1.000 15.68987 699 LEU A O 1
ATOM 5832 N N . VAL A 1 422 ? 126.53782 149.28443 176.59074 1.000 13.11152 700 VAL A N 1
ATOM 5833 C CA . VAL A 1 422 ? 127.76493 150.00617 176.91639 1.000 13.93130 700 VAL A CA 1
ATOM 5834 C C . VAL A 1 422 ? 128.77779 149.87185 175.78163 1.000 14.32527 700 VAL A C 1
ATOM 5835 O O . VAL A 1 422 ? 129.54843 150.79880 175.50816 1.000 15.21753 700 VAL A O 1
ATOM 5848 N N . ALA A 1 423 ? 128.79876 148.71726 175.10896 1.000 14.12538 701 ALA A N 1
ATOM 5849 C CA . ALA A 1 423 ? 129.65705 148.50608 173.94648 1.000 12.09873 701 ALA A CA 1
ATOM 5850 C C . ALA A 1 423 ? 129.17732 149.24259 172.70599 1.000 13.61524 701 ALA A C 1
ATOM 5851 O O . ALA A 1 423 ? 129.91500 149.29531 171.71774 1.000 15.05988 701 ALA A O 1
ATOM 5858 N N . ARG A 1 424 ? 127.97078 149.79990 172.72962 1.000 14.72838 702 ARG A N 1
ATOM 5859 C CA . ARG A 1 424 ? 127.34138 150.39412 171.55623 1.000 14.28104 702 ARG A CA 1
ATOM 5860 C C . ARG A 1 424 ? 127.24058 149.40174 170.40321 1.000 13.73509 702 ARG A C 1
ATOM 5861 O O . ARG A 1 424 ? 127.39082 149.77197 169.23795 1.000 17.82287 702 ARG A O 1
ATOM 5882 N N . PHE A 1 425 ? 126.99087 148.12904 170.71195 1.000 10.97717 703 PHE A N 1
ATOM 5883 C CA . PHE A 1 425 ? 126.52652 147.21786 169.67468 1.000 10.99114 703 PHE A CA 1
ATOM 5884 C C . PHE A 1 425 ? 125.13298 147.60808 169.20995 1.000 12.56327 703 PHE A C 1
ATOM 5885 O O . PHE A 1 425 ? 124.76762 147.35592 168.05769 1.000 12.60956 703 PHE A O 1
ATOM 5902 N N . HIS A 1 426 ? 124.34965 148.21413 170.09735 1.000 14.61345 704 HIS A N 1
ATOM 5903 C CA . HIS A 1 426 ? 123.07544 148.83003 169.77523 1.000 12.12497 704 HIS A CA 1
ATOM 5904 C C . HIS A 1 426 ? 123.05815 150.21973 170.38912 1.000 17.16468 704 HIS A C 1
ATOM 5905 O O . HIS A 1 426 ? 123.79201 150.50444 171.33825 1.000 20.25016 704 HIS A O 1
ATOM 5919 N N . ASP A 1 427 ? 122.22278 151.08948 169.83057 1.000 19.01774 705 ASP A N 1
ATOM 5920 C CA . ASP A 1 427 ? 121.97844 152.40163 170.41222 1.000 18.88700 705 ASP A CA 1
ATOM 5921 C C . ASP A 1 427 ? 120.78927 152.33035 171.35662 1.000 17.40439 705 ASP A C 1
ATOM 5922 O O . ASP A 1 427 ? 119.79762 151.65269 171.07709 1.000 18.13921 705 ASP A O 1
ATOM 5931 N N . VAL A 1 428 ? 120.90127 153.03399 172.48397 1.000 17.70485 706 VAL A N 1
ATOM 5932 C CA . VAL A 1 428 ? 119.82145 153.04490 173.45720 1.000 18.15809 706 VAL A CA 1
ATOM 5933 C C . VAL A 1 428 ? 118.58764 153.69692 172.84832 1.000 22.48111 706 VAL A C 1
ATOM 5934 O O . VAL A 1 428 ? 118.67861 154.60822 172.01766 1.000 30.59233 706 VAL A O 1
ATOM 5947 N N . THR A 1 429 ? 117.41770 153.21462 173.25966 1.000 20.85461 707 THR A N 1
ATOM 5948 C CA . THR A 1 429 ? 116.16966 153.80584 172.79848 1.000 24.11574 707 THR A CA 1
ATOM 5949 C C . THR A 1 429 ? 115.89101 155.13606 173.48399 1.000 27.17015 707 THR A C 1
ATOM 5950 O O . THR A 1 429 ? 115.36384 156.05521 172.85025 1.000 26.96908 707 THR A O 1
ATOM 5961 N N . GLN A 1 430 ? 116.23157 155.25259 174.76529 1.000 29.65432 708 GLN A N 1
ATOM 5962 C CA . GLN A 1 430 ? 116.08924 156.48836 175.51919 1.000 26.73096 708 GLN A CA 1
ATOM 5963 C C . GLN A 1 430 ? 117.30357 156.64831 176.41962 1.000 27.31152 708 GLN A C 1
ATOM 5964 O O . GLN A 1 430 ? 118.03834 155.69414 176.67938 1.000 28.72568 708 GLN A O 1
ATOM 5978 N N . GLY A 1 431 ? 117.50816 157.87008 176.89325 1.000 28.39435 709 GLY A N 1
ATOM 5979 C CA . GLY A 1 431 ? 118.61966 158.14811 177.77438 1.000 25.30113 709 GLY A CA 1
ATOM 5980 C C . GLY A 1 431 ? 119.92652 158.30496 177.01957 1.000 28.76292 709 GLY A C 1
ATOM 5981 O O . GLY A 1 431 ? 119.96501 158.53441 175.80812 1.000 30.69864 709 GLY A O 1
ATOM 5985 N N . ALA A 1 432 ? 121.01924 158.18442 177.76721 1.000 28.90619 710 ALA A N 1
ATOM 5986 C CA . ALA A 1 432 ? 122.34995 158.31592 177.19979 1.000 30.16151 710 ALA A CA 1
ATOM 5987 C C . ALA A 1 432 ? 123.33365 157.51966 178.03988 1.000 31.55214 710 ALA A C 1
ATOM 5988 O O . ALA A 1 432 ? 123.16593 157.38188 179.25369 1.000 31.96482 710 ALA A O 1
ATOM 5995 N N . ILE A 1 433 ? 124.35947 156.99602 177.37490 1.000 29.64003 711 ILE A N 1
ATOM 5996 C CA . ILE A 1 433 ? 125.47467 156.31319 178.01981 1.000 28.48435 711 ILE A CA 1
ATOM 5997 C C . ILE A 1 433 ? 126.71428 157.15476 177.76341 1.000 29.72790 711 ILE A C 1
ATOM 5998 O O . ILE A 1 433 ? 127.07823 157.39142 176.60563 1.000 30.92331 711 ILE A O 1
ATOM 6014 N N . ARG A 1 434 ? 127.35629 157.60667 178.83746 1.000 33.39321 712 ARG A N 1
ATOM 6015 C CA . ARG A 1 434 ? 128.50252 158.50175 178.76369 1.000 33.48472 712 ARG A CA 1
ATOM 6016 C C . ARG A 1 434 ? 129.72144 157.82590 179.36984 1.000 35.12128 712 ARG A C 1
ATOM 6017 O O . ARG A 1 434 ? 129.64934 157.28673 180.47747 1.000 37.67979 712 ARG A O 1
ATOM 6038 N N . VAL A 1 435 ? 130.83108 157.85472 178.63592 1.000 35.34703 713 VAL A N 1
ATOM 6039 C CA . VAL A 1 435 ? 132.11740 157.34012 179.09295 1.000 36.07766 713 VAL A CA 1
ATOM 6040 C C . VAL A 1 435 ? 133.06119 158.52686 179.21971 1.000 37.66245 713 VAL A C 1
ATOM 6041 O O . VAL A 1 435 ? 133.37529 159.18768 178.22285 1.000 37.42946 713 VAL A O 1
ATOM 6054 N N . ASP A 1 436 ? 133.51781 158.79119 180.44350 1.000 44.54117 714 ASP A N 1
ATOM 6055 C CA . ASP A 1 436 ? 134.33011 159.96868 180.75085 1.000 48.49716 714 ASP A CA 1
ATOM 6056 C C . ASP A 1 436 ? 133.59083 161.26126 180.42135 1.000 46.77142 714 ASP A C 1
ATOM 6057 O O . ASP A 1 436 ? 134.20100 162.25105 180.01440 1.000 44.70421 714 ASP A O 1
ATOM 6066 N N . GLY A 1 437 ? 132.27063 161.26133 180.59262 1.000 44.83540 715 GLY A N 1
ATOM 6067 C CA . GLY A 1 437 ? 131.45794 162.42420 180.31908 1.000 42.61627 715 GLY A CA 1
ATOM 6068 C C . GLY A 1 437 ? 131.02260 162.57926 178.88048 1.000 40.37533 715 GLY A C 1
ATOM 6069 O O . GLY A 1 437 ? 130.10689 163.36685 178.61340 1.000 45.04021 715 GLY A O 1
ATOM 6073 N N . ARG A 1 438 ? 131.63278 161.85173 177.94818 1.000 36.70273 716 ARG A N 1
ATOM 6074 C CA . ARG A 1 438 ? 131.28806 161.93876 176.53663 1.000 34.26647 716 ARG A CA 1
ATOM 6075 C C . ARG A 1 438 ? 130.28542 160.85243 176.17919 1.000 33.30096 716 ARG A C 1
ATOM 6076 O O . ARG A 1 438 ? 130.51032 159.67479 176.47114 1.000 37.91102 716 ARG A O 1
ATOM 6097 N N . ASP A 1 439 ? 129.18772 161.25331 175.54365 1.000 27.48077 717 ASP A N 1
ATOM 6098 C CA . ASP A 1 439 ? 128.21596 160.29362 175.04330 1.000 26.56019 717 ASP A CA 1
ATOM 6099 C C . ASP A 1 439 ? 128.88651 159.34101 174.06232 1.000 28.23411 717 ASP A C 1
ATOM 6100 O O . ASP A 1 439 ? 129.65583 159.75966 173.19480 1.000 32.00881 717 ASP A O 1
ATOM 6109 N N . ILE A 1 440 ? 128.60209 158.04425 174.21146 1.000 27.04700 718 ILE A N 1
ATOM 6110 C CA . ILE A 1 440 ? 129.23607 157.05024 173.35235 1.000 24.89554 718 ILE A CA 1
ATOM 6111 C C . ILE A 1 440 ? 128.80993 157.20796 171.90002 1.000 27.97138 718 ILE A C 1
ATOM 6112 O O . ILE A 1 440 ? 129.51673 156.74539 170.99952 1.000 29.35904 718 ILE A O 1
ATOM 6128 N N . ARG A 1 441 ? 127.66422 157.84207 171.64599 1.000 28.59968 719 ARG A N 1
ATOM 6129 C CA . ARG A 1 441 ? 127.25204 158.12531 170.27833 1.000 31.50462 719 ARG A CA 1
ATOM 6130 C C . ARG A 1 441 ? 128.12627 159.18084 169.61131 1.000 30.19766 719 ARG A C 1
ATOM 6131 O O . ARG A 1 441 ? 128.11713 159.28025 168.38129 1.000 29.35801 719 ARG A O 1
ATOM 6152 N N . THR A 1 442 ? 128.87244 159.96960 170.38759 1.000 29.73102 720 THR A N 1
ATOM 6153 C CA . THR A 1 442 ? 129.82454 160.92537 169.83592 1.000 30.22764 720 THR A CA 1
ATOM 6154 C C . THR A 1 442 ? 131.21620 160.33692 169.64489 1.000 33.19532 720 THR A C 1
ATOM 6155 O O . THR A 1 442 ? 132.01143 160.90302 168.88782 1.000 37.12748 720 THR A O 1
ATOM 6166 N N . LEU A 1 443 ? 131.53401 159.23290 170.31526 1.000 32.66543 721 LEU A N 1
ATOM 6167 C CA . LEU A 1 443 ? 132.82906 158.59287 170.14153 1.000 28.28891 721 LEU A CA 1
ATOM 6168 C C . LEU A 1 443 ? 132.85816 157.77028 168.86022 1.000 29.06966 721 LEU A C 1
ATOM 6169 O O . LEU A 1 443 ? 131.83571 157.25819 168.39903 1.000 31.63455 721 LEU A O 1
ATOM 6185 N N . THR A 1 444 ? 134.04863 157.64834 168.28302 1.000 31.03598 722 THR A N 1
ATOM 6186 C CA . THR A 1 444 ? 134.26183 156.68480 167.21841 1.000 28.94997 722 THR A CA 1
ATOM 6187 C C . THR A 1 444 ? 134.41779 155.28951 167.81392 1.000 29.17872 722 THR A C 1
ATOM 6188 O O . THR A 1 444 ? 134.58800 155.11597 169.02343 1.000 28.42257 722 THR A O 1
ATOM 6199 N N . ALA A 1 445 ? 134.35240 154.28087 166.94405 1.000 31.35804 723 ALA A N 1
ATOM 6200 C CA . ALA A 1 445 ? 134.55326 152.91019 167.39787 1.000 23.23481 723 ALA A CA 1
ATOM 6201 C C . ALA A 1 445 ? 135.93795 152.73796 168.00518 1.000 22.67092 723 ALA A C 1
ATOM 6202 O O . ALA A 1 445 ? 136.09523 152.07691 169.03780 1.000 27.35785 723 ALA A O 1
ATOM 6209 N N . ASP A 1 446 ? 136.95240 153.34219 167.38614 1.000 24.02204 724 ASP A N 1
ATOM 6210 C CA . ASP A 1 446 ? 138.30136 153.27241 167.93392 1.000 28.57057 724 ASP A CA 1
ATOM 6211 C C . ASP A 1 446 ? 138.37236 153.93006 169.30693 1.000 29.72464 724 ASP A C 1
ATOM 6212 O O . ASP A 1 446 ? 138.90055 153.34271 170.25827 1.000 30.24203 724 ASP A O 1
ATOM 6221 N N . GLU A 1 447 ? 137.81892 155.13837 169.43498 1.000 32.56730 725 GLU A N 1
ATOM 6222 C CA . GLU A 1 447 ? 137.84029 155.83802 170.71613 1.000 31.90849 725 GLU A CA 1
ATOM 6223 C C . GLU A 1 447 ? 137.05577 155.07930 171.77672 1.000 29.74093 725 GLU A C 1
ATOM 6224 O O . GLU A 1 447 ? 137.49150 154.98081 172.92871 1.000 31.82308 725 GLU A O 1
ATOM 6236 N N . LEU A 1 448 ? 135.89097 154.54345 171.40843 1.000 27.90454 726 LEU A N 1
ATOM 6237 C CA . LEU A 1 448 ? 135.06938 153.81471 172.36840 1.000 24.89253 726 LEU A CA 1
ATOM 6238 C C . LEU A 1 448 ? 135.77563 152.55677 172.85659 1.000 23.60375 726 LEU A C 1
ATOM 6239 O O . LEU A 1 448 ? 135.86016 152.31104 174.06454 1.000 24.08464 726 LEU A O 1
ATOM 6255 N N . TYR A 1 449 ? 136.29946 151.75206 171.93316 1.000 19.20435 727 TYR A N 1
ATOM 6256 C CA . TYR A 1 449 ? 136.83522 150.45005 172.29645 1.000 17.92711 727 TYR A CA 1
ATOM 6257 C C . TYR A 1 449 ? 138.27810 150.50306 172.77613 1.000 23.41868 727 TYR A C 1
ATOM 6258 O O . TYR A 1 449 ? 138.77440 149.49050 173.27947 1.000 25.46560 727 TYR A O 1
ATOM 6276 N N . ARG A 1 450 ? 138.96361 151.64200 172.64982 1.000 26.32772 728 ARG A N 1
ATOM 6277 C CA . ARG A 1 450 ? 140.18997 151.82674 173.41479 1.000 28.15133 728 ARG A CA 1
ATOM 6278 C C . ARG A 1 450 ? 139.90752 152.06617 174.89186 1.000 31.17050 728 ARG A C 1
ATOM 6279 O O . ARG A 1 450 ? 140.80103 151.86240 175.71972 1.000 33.38444 728 ARG A O 1
ATOM 6300 N N . ARG A 1 451 ? 138.69077 152.48755 175.23806 1.000 29.06397 729 ARG A N 1
ATOM 6301 C CA . ARG A 1 451 ? 138.33814 152.84979 176.60411 1.000 30.19510 729 ARG A CA 1
ATOM 6302 C C . ARG A 1 451 ? 137.64739 151.73626 177.37453 1.000 29.32837 729 ARG A C 1
ATOM 6303 O O . ARG A 1 451 ? 137.80327 151.66623 178.59594 1.000 28.65865 729 ARG A O 1
ATOM 6324 N N . VAL A 1 452 ? 136.88809 150.87271 176.70364 1.000 26.78524 730 VAL A N 1
ATOM 6325 C CA . VAL A 1 452 ? 136.10755 149.82567 177.35398 1.000 26.17567 730 VAL A CA 1
ATOM 6326 C C . VAL A 1 452 ? 136.49123 148.48456 176.74767 1.000 23.00282 730 VAL A C 1
ATOM 6327 O O . VAL A 1 452 ? 136.46390 148.32029 175.52316 1.000 20.73232 730 VAL A O 1
ATOM 6340 N N . GLY A 1 453 ? 136.85207 147.53490 177.60774 1.000 24.65834 731 GLY A N 1
ATOM 6341 C CA . GLY A 1 453 ? 137.11169 146.16448 177.20844 1.000 22.29771 731 GLY A CA 1
ATOM 6342 C C . GLY A 1 453 ? 135.93290 145.29170 177.58776 1.000 20.01633 731 GLY A C 1
ATOM 6343 O O . GLY A 1 453 ? 135.19965 145.59996 178.52846 1.000 23.04672 731 GLY A O 1
ATOM 6347 N N . PHE A 1 454 ? 135.74987 144.20000 176.84599 1.000 22.03546 732 PHE A N 1
ATOM 6348 C CA . PHE A 1 454 ? 134.59043 143.33232 177.01095 1.000 20.01283 732 PHE A CA 1
ATOM 6349 C C . PHE A 1 454 ? 135.00654 141.87373 176.95440 1.000 17.63667 732 PHE A C 1
ATOM 6350 O O . PHE A 1 454 ? 135.69602 141.45657 176.02057 1.000 17.87050 732 PHE A O 1
ATOM 6367 N N . VAL A 1 455 ? 134.58754 141.11214 177.95937 1.000 19.06543 733 VAL A N 1
ATOM 6368 C CA . VAL A 1 455 ? 134.57668 139.65559 177.91702 1.000 18.45609 733 VAL A CA 1
ATOM 6369 C C . VAL A 1 455 ? 133.11739 139.25404 177.77529 1.000 20.60868 733 VAL A C 1
ATOM 6370 O O . VAL A 1 455 ? 132.32752 139.41549 178.71237 1.000 24.80991 733 VAL A O 1
ATOM 6383 N N . LEU A 1 456 ? 132.75214 138.74811 176.60373 1.000 22.12976 734 LEU A N 1
ATOM 6384 C CA . LEU A 1 456 ? 131.36417 138.43435 176.31366 1.000 20.15407 734 LEU A CA 1
ATOM 6385 C C . LEU A 1 456 ? 130.98524 137.08146 176.90891 1.000 22.39235 734 LEU A C 1
ATOM 6386 O O . LEU A 1 456 ? 131.83989 136.25518 177.23735 1.000 27.20976 734 LEU A O 1
ATOM 6402 N N . GLN A 1 457 ? 129.67565 136.86658 177.05565 1.000 22.19465 735 GLN A N 1
ATOM 6403 C CA . GLN A 1 457 ? 129.19472 135.63125 177.66639 1.000 24.44291 735 GLN A CA 1
ATOM 6404 C C . GLN A 1 457 ? 129.55208 134.41844 176.81536 1.000 25.82104 735 GLN A C 1
ATOM 6405 O O . GLN A 1 457 ? 129.98315 133.38709 177.34310 1.000 27.69005 735 GLN A O 1
ATOM 6419 N N . ASP A 1 458 ? 129.38317 134.52309 175.50048 1.000 26.21787 736 ASP A N 1
ATOM 6420 C CA . ASP A 1 458 ? 129.84132 133.50050 174.57063 1.000 26.36053 736 ASP A CA 1
ATOM 6421 C C . ASP A 1 458 ? 131.30676 133.74470 174.23883 1.000 28.73584 736 ASP A C 1
ATOM 6422 O O . ASP A 1 458 ? 131.68370 134.85384 173.84999 1.000 30.34594 736 ASP A O 1
ATOM 6431 N N . ALA A 1 459 ? 132.12866 132.71009 174.39722 1.000 28.02272 737 ALA A N 1
ATOM 6432 C CA . ALA A 1 459 ? 133.56707 132.80737 174.15124 1.000 25.12561 737 ALA A CA 1
ATOM 6433 C C . ALA A 1 459 ? 133.81870 132.52911 172.67668 1.000 26.59514 737 ALA A C 1
ATOM 6434 O O . ALA A 1 459 ? 134.00571 131.38640 172.26138 1.000 27.30547 737 ALA A O 1
ATOM 6441 N N . GLN A 1 460 ? 133.82016 133.58991 171.87548 1.000 29.06516 738 GLN A N 1
ATOM 6442 C CA . GLN A 1 460 ? 134.05575 133.46650 170.44436 1.000 27.93916 738 GLN A CA 1
ATOM 6443 C C . GLN A 1 460 ? 135.54627 133.54455 170.14580 1.000 26.68578 738 GLN A C 1
ATOM 6444 O O . GLN A 1 460 ? 136.23192 134.47491 170.57705 1.000 26.40834 738 GLN A O 1
ATOM 6458 N N . LEU A 1 461 ? 136.03830 132.56467 169.39401 1.000 25.33718 739 LEU A N 1
ATOM 6459 C CA . LEU A 1 461 ? 137.41734 132.51616 168.93647 1.000 20.16819 739 LEU A CA 1
ATOM 6460 C C . LEU A 1 461 ? 137.44560 132.62840 167.42009 1.000 20.65703 739 LEU A C 1
ATOM 6461 O O . LEU A 1 461 ? 136.55831 132.11784 166.73123 1.000 24.19267 739 LEU A O 1
ATOM 6477 N N . VAL A 1 462 ? 138.46001 133.31895 166.90706 1.000 19.10760 740 VAL A N 1
ATOM 6478 C CA . VAL A 1 462 ? 138.64635 133.45096 165.47010 1.000 15.63478 740 VAL A CA 1
ATOM 6479 C C . VAL A 1 462 ? 139.53331 132.31348 164.98231 1.000 17.32699 740 VAL A C 1
ATOM 6480 O O . VAL A 1 462 ? 140.27303 131.69315 165.74743 1.000 20.67095 740 VAL A O 1
ATOM 6493 N N . HIS A 1 463 ? 139.45341 132.03423 163.68572 1.000 15.78001 741 HIS A N 1
ATOM 6494 C CA . HIS A 1 463 ? 140.29069 131.01205 163.07341 1.000 17.56312 741 HIS A CA 1
ATOM 6495 C C . HIS A 1 463 ? 141.70917 131.54803 162.95454 1.000 21.94465 741 HIS A C 1
ATOM 6496 O O . HIS A 1 463 ? 141.97768 132.44985 162.15634 1.000 27.76318 741 HIS A O 1
ATOM 6510 N N . GLY A 1 464 ? 142.61050 131.00256 163.75716 1.000 21.28401 742 GLY A N 1
ATOM 6511 C CA . GLY A 1 464 ? 143.97773 131.47358 163.79360 1.000 18.09518 742 GLY A CA 1
ATOM 6512 C C . GLY A 1 464 ? 144.69040 130.86667 164.97853 1.000 21.15616 742 GLY A C 1
ATOM 6513 O O . GLY A 1 464 ? 144.13824 130.04007 165.70807 1.000 26.33994 742 GLY A O 1
ATOM 6517 N N . SER A 1 465 ? 145.93188 131.29903 165.16444 1.000 21.96921 743 SER A N 1
ATOM 6518 C CA . SER A 1 465 ? 146.71413 130.79923 166.28140 1.000 22.93861 743 SER A CA 1
ATOM 6519 C C . SER A 1 465 ? 146.11540 131.27487 167.60172 1.000 22.65922 743 SER A C 1
ATOM 6520 O O . SER A 1 465 ? 145.29610 132.19436 167.64777 1.000 26.07866 743 SER A O 1
ATOM 6528 N N . VAL A 1 466 ? 146.51750 130.61583 168.68908 1.000 21.21649 744 VAL A N 1
ATOM 6529 C CA . VAL A 1 466 ? 146.09249 131.07804 170.00623 1.000 24.62711 744 VAL A CA 1
ATOM 6530 C C . VAL A 1 466 ? 146.69157 132.44511 170.29978 1.000 24.94346 744 VAL A C 1
ATOM 6531 O O . VAL A 1 466 ? 146.07779 133.26236 170.99337 1.000 28.75189 744 VAL A O 1
ATOM 6544 N N . ALA A 1 467 ? 147.90232 132.70936 169.80449 1.000 23.79269 745 ALA A N 1
ATOM 6545 C CA . ALA A 1 467 ? 148.49108 134.03457 169.95482 1.000 22.04595 745 ALA A CA 1
ATOM 6546 C C . ALA A 1 467 ? 147.66207 135.08675 169.23383 1.000 21.03391 745 ALA A C 1
ATOM 6547 O O . ALA A 1 467 ? 147.44471 136.18398 169.75887 1.000 23.90739 745 ALA A O 1
ATOM 6554 N N . GLU A 1 468 ? 147.19157 134.77219 168.02666 1.000 19.28119 746 GLU A N 1
ATOM 6555 C CA . GLU A 1 468 ? 146.36160 135.71823 167.29212 1.000 20.14614 746 GLU A CA 1
ATOM 6556 C C . GLU A 1 468 ? 145.02848 135.95215 167.98635 1.000 20.37442 746 GLU A C 1
ATOM 6557 O O . GLU A 1 468 ? 144.45787 137.04044 167.87025 1.000 24.74418 746 GLU A O 1
ATOM 6569 N N . ASN A 1 469 ? 144.51316 134.94880 168.69862 1.000 19.71006 747 ASN A N 1
ATOM 6570 C CA . ASN A 1 469 ? 143.26984 135.13238 169.44004 1.000 18.55227 747 ASN A CA 1
ATOM 6571 C C . ASN A 1 469 ? 143.48869 135.96189 170.69698 1.000 17.65478 747 ASN A C 1
ATOM 6572 O O . ASN A 1 469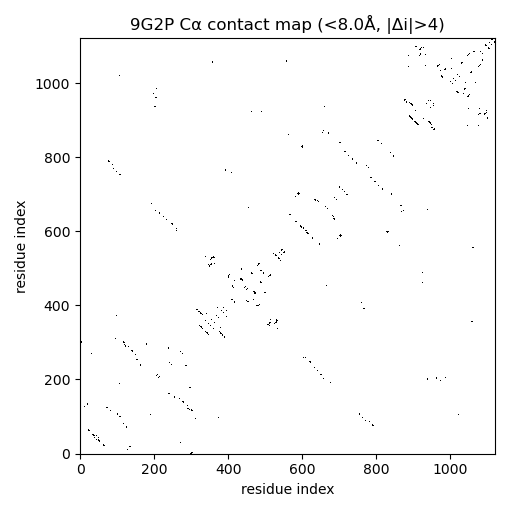 ? 142.68207 136.84152 171.01293 1.000 19.17683 747 ASN A O 1
ATOM 6583 N N . ILE A 1 470 ? 144.56664 135.69347 171.43117 1.000 19.54210 748 ILE A N 1
ATOM 6584 C CA . ILE A 1 470 ? 144.86571 136.48561 172.61793 1.000 17.98857 748 ILE A CA 1
ATOM 6585 C C . ILE A 1 470 ? 145.24147 137.90577 172.22054 1.000 19.85498 748 ILE A C 1
ATOM 6586 O O . ILE A 1 470 ? 144.89495 138.87044 172.90984 1.000 24.70786 748 ILE A O 1
ATOM 6602 N N . ALA A 1 471 ? 145.95417 138.05872 171.10505 1.000 22.57306 749 ALA A N 1
ATOM 6603 C CA . ALA A 1 471 ? 146.35119 139.36362 170.59312 1.000 23.16075 749 ALA A CA 1
ATOM 6604 C C . ALA A 1 471 ? 145.36189 139.91873 169.57925 1.000 21.58885 749 ALA A C 1
ATOM 6605 O O . ALA A 1 471 ? 145.76269 140.65569 168.67504 1.000 27.00087 749 ALA A O 1
ATOM 6612 N N . LEU A 1 472 ? 144.07812 139.57699 169.69550 1.000 19.08414 750 LEU A N 1
ATOM 6613 C CA . LEU A 1 472 ? 143.10407 140.04771 168.71759 1.000 16.40668 750 LEU A CA 1
ATOM 6614 C C . LEU A 1 472 ? 142.95894 141.56329 168.76240 1.000 19.79272 750 LEU A C 1
ATOM 6615 O O . LEU A 1 472 ? 142.92535 142.22066 167.71714 1.000 22.03082 750 LEU A O 1
ATOM 6631 N N . ALA A 1 473 ? 142.86936 142.13802 169.96239 1.000 21.89908 751 ALA A N 1
ATOM 6632 C CA . ALA A 1 473 ? 142.69636 143.58220 170.07163 1.000 21.77315 751 ALA A CA 1
ATOM 6633 C C . ALA A 1 473 ? 143.95366 144.33379 169.65753 1.000 26.54663 751 ALA A C 1
ATOM 6634 O O . ALA A 1 473 ? 143.86098 145.45524 169.14864 1.000 27.75201 751 ALA A O 1
ATOM 6641 N N . GLU A 1 474 ? 145.12692 143.73987 169.86774 1.000 31.99858 752 GLU A N 1
ATOM 6642 C CA . GLU A 1 474 ? 146.41351 144.34285 169.52235 1.000 32.09943 752 GLU A CA 1
ATOM 6643 C C . GLU A 1 474 ? 147.21175 143.32202 168.72103 1.000 29.99467 752 GLU A C 1
ATOM 6644 O O . GLU A 1 474 ? 148.10097 142.65562 169.26633 1.000 34.61800 752 GLU A O 1
ATOM 6656 N N . PRO A 1 475 ? 146.91785 143.16452 167.42374 1.000 27.90758 753 PRO A N 1
ATOM 6657 C CA . PRO A 1 475 ? 147.61763 142.13192 166.63686 1.000 33.02631 753 PRO A CA 1
ATOM 6658 C C . PRO A 1 475 ? 149.11932 142.31737 166.56800 1.000 39.47954 753 PRO A C 1
ATOM 6659 O O . PRO A 1 475 ? 149.83811 141.32792 166.38732 1.000 40.95646 753 PRO A O 1
ATOM 6670 N N . ASP A 1 476 ? 149.61832 143.54409 166.72168 1.000 42.58129 754 ASP A N 1
ATOM 6671 C CA . ASP A 1 476 ? 151.04761 143.82713 166.70628 1.000 41.73514 754 ASP A CA 1
ATOM 6672 C C . ASP A 1 476 ? 151.66552 143.78069 168.09756 1.000 44.55061 754 ASP A C 1
ATOM 6673 O O . ASP A 1 476 ? 152.67123 144.45753 168.34811 1.000 44.32285 754 ASP A O 1
ATOM 6682 N N . ALA A 1 477 ? 151.08487 143.00697 169.01134 1.000 45.28560 755 ALA A N 1
ATOM 6683 C CA . ALA A 1 477 ? 151.59848 142.90489 170.36731 1.000 43.77181 755 ALA A CA 1
ATOM 6684 C C . ALA A 1 477 ? 152.72795 141.88763 170.43837 1.000 42.58240 755 ALA A C 1
ATOM 6685 O O . ALA A 1 477 ? 152.72963 140.87476 169.73371 1.000 34.82931 755 ALA A O 1
ATOM 6692 N N . GLY A 1 478 ? 153.69307 142.16590 171.30835 1.000 44.01667 756 GLY A N 1
ATOM 6693 C CA . GLY A 1 478 ? 154.81412 141.26598 171.46568 1.000 40.95543 756 GLY A CA 1
ATOM 6694 C C . GLY A 1 478 ? 154.39336 139.93687 172.06058 1.000 42.37891 756 GLY A C 1
ATOM 6695 O O . GLY A 1 478 ? 153.41009 139.83439 172.79216 1.000 42.97809 756 GLY A O 1
ATOM 6699 N N . LEU A 1 479 ? 155.16205 138.89749 171.73174 1.000 42.43554 757 LEU A N 1
ATOM 6700 C CA . LEU A 1 479 ? 154.88253 137.57349 172.27280 1.000 36.78134 757 LEU A CA 1
ATOM 6701 C C . LEU A 1 479 ? 155.04113 137.54444 173.78631 1.000 36.79763 757 LEU A C 1
ATOM 6702 O O . LEU A 1 479 ? 154.39888 136.73324 174.45851 1.000 40.57984 757 LEU A O 1
ATOM 6718 N N . GLU A 1 480 ? 155.89458 138.40612 174.34019 1.000 40.37330 758 GLU A N 1
ATOM 6719 C CA . GLU A 1 480 ? 156.00921 138.49741 175.79179 1.000 43.29646 758 GLU A CA 1
ATOM 6720 C C . GLU A 1 480 ? 154.70764 138.99152 176.41270 1.000 42.45454 758 GLU A C 1
ATOM 6721 O O . GLU A 1 480 ? 154.26650 138.47059 177.44611 1.000 39.36522 758 GLU A O 1
ATOM 6733 N N . ARG A 1 481 ? 154.07450 139.98832 175.78731 1.000 42.63905 759 ARG A N 1
ATOM 6734 C CA . ARG A 1 481 ? 152.78143 140.46805 176.26431 1.000 41.88252 759 ARG A CA 1
ATOM 6735 C C . ARG A 1 481 ? 151.72458 139.37272 176.18624 1.000 36.49292 759 ARG A C 1
ATOM 6736 O O . ARG A 1 481 ? 150.91487 139.21172 177.10649 1.000 36.77996 759 ARG A O 1
ATOM 6757 N N . ILE A 1 482 ? 151.72179 138.60314 175.09810 1.000 31.15707 760 ILE A N 1
ATOM 6758 C CA . ILE A 1 482 ? 150.75028 137.52429 174.95576 1.000 31.40526 760 ILE A CA 1
ATOM 6759 C C . ILE A 1 482 ? 150.97712 136.45810 176.02116 1.000 31.55083 760 ILE A C 1
ATOM 6760 O O . ILE A 1 482 ? 150.02409 135.95597 176.62871 1.000 30.49481 760 ILE A O 1
ATOM 6776 N N . ARG A 1 483 ? 152.23776 136.09706 176.26807 1.000 35.80283 761 ARG A N 1
ATOM 6777 C CA . ARG A 1 483 ? 152.52805 135.06666 177.25841 1.000 36.31116 761 ARG A CA 1
ATOM 6778 C C . ARG A 1 483 ? 152.14837 135.51593 178.66389 1.000 34.23398 761 ARG A C 1
ATOM 6779 O O . ARG A 1 483 ? 151.58227 134.73239 179.43246 1.000 33.44132 761 ARG A O 1
ATOM 6800 N N . THR A 1 484 ? 152.44375 136.76653 179.02875 1.000 33.08816 762 THR A N 1
ATOM 6801 C CA . THR A 1 484 ? 152.06318 137.20993 180.36813 1.000 36.73904 762 THR A CA 1
ATOM 6802 C C . THR A 1 484 ? 150.55009 137.36290 180.49938 1.000 37.65940 762 THR A C 1
ATOM 6803 O O . THR A 1 484 ? 149.99609 137.08330 181.57023 1.000 37.71343 762 THR A O 1
ATOM 6814 N N . ALA A 1 485 ? 149.86065 137.78335 179.43274 1.000 33.22766 763 ALA A N 1
ATOM 6815 C CA . ALA A 1 485 ? 148.40291 137.82299 179.47762 1.000 25.97142 763 ALA A CA 1
ATOM 6816 C C . ALA A 1 485 ? 147.82432 136.43040 179.67861 1.000 30.17808 763 ALA A C 1
ATOM 6817 O O . ALA A 1 485 ? 146.89445 136.24502 180.47071 1.000 30.79037 763 ALA A O 1
ATOM 6824 N N . ALA A 1 486 ? 148.36700 135.43615 178.97292 1.000 33.81996 764 ALA A N 1
ATOM 6825 C CA . ALA A 1 486 ? 147.89814 134.06418 179.13664 1.000 27.57704 764 ALA A CA 1
ATOM 6826 C C . ALA A 1 486 ? 148.19531 133.53866 180.53444 1.000 26.17120 764 ALA A C 1
ATOM 6827 O O . ALA A 1 486 ? 147.38539 132.80774 181.11300 1.000 28.86922 764 ALA A O 1
ATOM 6834 N N . ARG A 1 487 ? 149.35716 133.88626 181.08721 1.000 30.44352 765 ARG A N 1
ATOM 6835 C CA . ARG A 1 487 ? 149.67707 133.47881 182.45055 1.000 32.09851 765 ARG A CA 1
ATOM 6836 C C . ARG A 1 487 ? 148.70430 134.08995 183.44935 1.000 32.46347 765 ARG A C 1
ATOM 6837 O O . ARG A 1 487 ? 148.30738 133.43469 184.41906 1.000 35.83482 765 ARG A O 1
ATOM 6858 N N . ASP A 1 488 ? 148.31493 135.34881 183.23474 1.000 32.99553 766 ASP A N 1
ATOM 6859 C CA . ASP A 1 488 ? 147.32194 135.97089 184.10563 1.000 34.46358 766 ASP A CA 1
ATOM 6860 C C . ASP A 1 488 ? 145.98607 135.24142 184.02723 1.000 35.21181 766 ASP A C 1
ATOM 6861 O O . ASP A 1 488 ? 145.29122 135.09283 185.03873 1.000 37.89783 766 ASP A O 1
ATOM 6870 N N . ALA A 1 489 ? 145.61527 134.77410 182.83770 1.000 32.89791 767 ALA A N 1
ATOM 6871 C CA . ALA A 1 489 ? 144.35056 134.08887 182.61409 1.000 27.86513 767 ALA A CA 1
ATOM 6872 C C . ALA A 1 489 ? 144.42375 132.58603 182.85538 1.000 31.46645 767 ALA A C 1
ATOM 6873 O O . ALA A 1 489 ? 143.44253 131.89038 182.58297 1.000 33.13726 767 ALA A O 1
ATOM 6880 N N . GLN A 1 490 ? 145.55533 132.06761 183.33948 1.000 30.92813 768 GLN A N 1
ATOM 6881 C CA . GLN A 1 490 ? 145.68817 130.65639 183.71003 1.000 29.73433 768 GLN A CA 1
ATOM 6882 C C . GLN A 1 490 ? 145.47379 129.73436 182.51256 1.000 26.53560 768 GLN A C 1
ATOM 6883 O O . GLN A 1 490 ? 144.83545 128.68709 182.62419 1.000 29.86583 768 GLN A O 1
ATOM 6897 N N . ILE A 1 491 ? 146.01675 130.12522 181.36026 1.000 26.30804 769 ILE A N 1
ATOM 6898 C CA . ILE A 1 491 ? 145.90027 129.35231 180.12592 1.000 26.24841 769 ILE A CA 1
ATOM 6899 C C . ILE A 1 491 ? 147.26916 129.17774 179.46695 1.000 29.27265 769 ILE A C 1
ATOM 6900 O O . ILE A 1 491 ? 147.38699 128.51556 178.43162 1.000 28.42357 769 ILE A O 1
ATOM 6916 N N . HIS A 1 492 ? 148.32222 129.74788 180.06124 1.000 32.75450 770 HIS A N 1
ATOM 6917 C CA . HIS A 1 492 ? 149.65312 129.60053 179.48173 1.000 33.80284 770 HIS A CA 1
ATOM 6918 C C . HIS A 1 492 ? 150.12457 128.15207 179.51575 1.000 37.92173 770 HIS A C 1
ATOM 6919 O O . HIS A 1 492 ? 150.72850 127.67038 178.55244 1.000 40.40704 770 HIS A O 1
ATOM 6933 N N . ASP A 1 493 ? 149.88370 127.44881 180.62539 1.000 37.05608 771 ASP A N 1
ATOM 6934 C CA . ASP A 1 493 ? 150.35238 126.07057 180.74224 1.000 36.81172 771 ASP A CA 1
ATOM 6935 C C . ASP A 1 493 ? 149.69737 125.17269 179.70193 1.000 37.92718 771 ASP A C 1
ATOM 6936 O O . ASP A 1 493 ? 150.37075 124.35233 179.06176 1.000 43.29072 771 ASP A O 1
ATOM 6945 N N . ARG A 1 494 ? 148.38411 125.31837 179.51481 1.000 32.69455 772 ARG A N 1
ATOM 6946 C CA . ARG A 1 494 ? 147.68953 124.51613 178.51731 1.000 32.19148 772 ARG A CA 1
ATOM 6947 C C . ARG A 1 494 ? 148.23810 124.78992 177.12595 1.000 34.28416 772 ARG A C 1
ATOM 6948 O O . ARG A 1 494 ? 148.45455 123.85952 176.34377 1.000 36.50832 772 ARG A O 1
ATOM 6969 N N . ILE A 1 495 ? 148.47863 126.06227 176.80516 1.000 34.51290 773 ILE A N 1
ATOM 6970 C CA . ILE A 1 495 ? 149.01451 126.41359 175.49588 1.000 33.56094 773 ILE A CA 1
ATOM 6971 C C . ILE A 1 495 ? 150.41442 125.84488 175.32587 1.000 33.87256 773 ILE A C 1
ATOM 6972 O O . ILE A 1 495 ? 150.79573 125.43141 174.22575 1.000 36.07144 773 ILE A O 1
ATOM 6988 N N . THR A 1 496 ? 151.20569 125.82682 176.39780 1.000 35.67367 774 THR A N 1
ATOM 6989 C CA . THR A 1 496 ? 152.53600 125.23814 176.32711 1.000 37.77672 774 THR A CA 1
ATOM 6990 C C . THR A 1 496 ? 152.46861 123.73523 176.09919 1.000 37.07774 774 THR A C 1
ATOM 6991 O O . THR A 1 496 ? 153.37022 123.16635 175.47539 1.000 39.17108 774 THR A O 1
ATOM 7002 N N . ARG A 1 497 ? 151.42112 123.07528 176.59621 1.000 37.68696 775 ARG A N 1
ATOM 7003 C CA . ARG A 1 497 ? 151.25257 121.65069 176.33027 1.000 37.87952 775 ARG A CA 1
ATOM 7004 C C . ARG A 1 497 ? 150.79181 121.35371 174.90773 1.000 37.95387 775 ARG A C 1
ATOM 7005 O O . ARG A 1 497 ? 150.88673 120.20137 174.47583 1.000 41.50212 775 ARG A O 1
ATOM 7026 N N . MET A 1 498 ? 150.29238 122.34550 174.17305 1.000 37.53605 776 MET A N 1
ATOM 7027 C CA . MET A 1 498 ? 149.80865 122.09518 172.82552 1.000 39.09984 776 MET A CA 1
ATOM 7028 C C . MET A 1 498 ? 150.97931 121.76901 171.89856 1.000 43.08802 776 MET A C 1
ATOM 7029 O O . MET A 1 498 ? 152.12321 122.12635 172.18739 1.000 42.07074 776 MET A O 1
ATOM 7043 N N . PRO A 1 499 ? 150.72249 121.07885 170.77783 1.000 49.61613 777 PRO A N 1
ATOM 7044 C CA . PRO A 1 499 ? 151.85200 120.65419 169.92634 1.000 46.17056 777 PRO A CA 1
ATOM 7045 C C . PRO A 1 499 ? 152.63331 121.81395 169.33699 1.000 44.21587 777 PRO A C 1
ATOM 7046 O O . PRO A 1 499 ? 153.86689 121.83887 169.42579 1.000 44.52293 777 PRO A O 1
ATOM 7057 N N . ASP A 1 500 ? 151.94570 122.77955 168.73704 1.000 42.54639 778 ASP A N 1
ATOM 7058 C CA . ASP A 1 500 ? 152.58907 123.91853 168.10057 1.000 38.69505 778 ASP A CA 1
ATOM 7059 C C . ASP A 1 500 ? 152.84904 125.07093 169.06330 1.000 38.62300 778 ASP A C 1
ATOM 7060 O O . ASP A 1 500 ? 153.37958 126.10181 168.63916 1.000 38.08047 778 ASP A O 1
ATOM 7069 N N . GLY A 1 501 ? 152.50244 124.92511 170.33823 1.000 37.79188 779 GLY A N 1
ATOM 7070 C CA . GLY A 1 501 ? 152.69973 126.01868 171.27375 1.000 31.78228 779 GLY A CA 1
ATOM 7071 C C . GLY A 1 501 ? 151.71939 127.13984 171.00341 1.000 31.47509 779 GLY A C 1
ATOM 7072 O O . GLY A 1 501 ? 150.51419 126.91606 170.85297 1.000 36.79511 779 GLY A O 1
ATOM 7076 N N . TYR A 1 502 ? 152.23448 128.36630 170.93176 1.000 30.46771 780 TYR A N 1
ATOM 7077 C CA . TYR A 1 502 ? 151.37750 129.52874 170.74932 1.000 25.88574 780 TYR A CA 1
ATOM 7078 C C . TYR A 1 502 ? 150.96188 129.75461 169.30248 1.000 26.88830 780 TYR A C 1
ATOM 7079 O O . TYR A 1 502 ? 150.12607 130.62743 169.05154 1.000 28.78782 780 TYR A O 1
ATOM 7097 N N . ASP A 1 503 ? 151.51620 129.00227 168.35557 1.000 31.93369 781 ASP A N 1
ATOM 7098 C CA . ASP A 1 503 ? 151.14013 129.09085 166.95214 1.000 32.02608 781 ASP A CA 1
ATOM 7099 C C . ASP A 1 503 ? 150.09507 128.05966 166.54687 1.000 32.78568 781 ASP A C 1
ATOM 7100 O O . ASP A 1 503 ? 149.76848 127.97054 165.36042 1.000 32.24172 781 ASP A O 1
ATOM 7109 N N . SER A 1 504 ? 149.57013 127.28054 167.49039 1.000 33.80608 782 SER A N 1
ATOM 7110 C CA . SER A 1 504 ? 148.59658 126.24853 167.16073 1.000 33.24737 782 SER A CA 1
ATOM 7111 C C . SER A 1 504 ? 147.26028 126.87527 166.78805 1.000 29.87950 782 SER A C 1
ATOM 7112 O O . SER A 1 504 ? 146.73192 127.71803 167.51643 1.000 33.59637 782 SER A O 1
ATOM 7120 N N . VAL A 1 505 ? 146.70417 126.43818 165.66634 1.000 25.26870 783 VAL A N 1
ATOM 7121 C CA . VAL A 1 505 ? 145.52652 127.06897 165.08386 1.000 23.90890 783 VAL A CA 1
ATOM 7122 C C . VAL A 1 505 ? 144.27784 126.62278 165.83078 1.000 27.98783 783 VAL A C 1
ATOM 7123 O O . VAL A 1 505 ? 144.12952 125.44689 166.18279 1.000 32.10458 783 VAL A O 1
ATOM 7136 N N . LEU A 1 506 ? 143.37608 127.57631 166.08053 1.000 30.25266 784 LEU A N 1
ATOM 7137 C CA . LEU A 1 506 ? 142.09153 127.31667 166.73235 1.000 33.95570 784 LEU A CA 1
ATOM 7138 C C . LEU A 1 506 ? 140.98882 127.37880 165.67900 1.000 35.31220 784 LEU A C 1
ATOM 7139 O O . LEU A 1 506 ? 140.35918 128.41172 165.45615 1.000 28.93260 784 LEU A O 1
ATOM 7155 N N . GLY A 1 507 ? 140.75452 126.23689 165.03055 1.000 44.48653 785 GLY A N 1
ATOM 7156 C CA . GLY A 1 507 ? 139.70596 126.09828 164.04470 1.000 45.97739 785 GLY A CA 1
ATOM 7157 C C . GLY A 1 507 ? 138.62166 125.13090 164.48618 1.000 56.45393 785 GLY A C 1
ATOM 7158 O O . GLY A 1 507 ? 138.54378 124.71184 165.64245 1.000 52.82429 785 GLY A O 1
ATOM 7162 N N . ALA A 1 508 ? 137.76622 124.77601 163.52991 1.000 61.55473 786 ALA A N 1
ATOM 7163 C CA . ALA A 1 508 ? 136.70500 123.81324 163.79160 1.000 63.14302 786 ALA A CA 1
ATOM 7164 C C . ALA A 1 508 ? 137.29911 122.42315 163.97633 1.000 69.42273 786 ALA A C 1
ATOM 7165 O O . ALA A 1 508 ? 138.11664 121.97449 163.17018 1.000 70.27369 786 ALA A O 1
ATOM 7172 N N . GLY A 1 509 ? 136.90325 121.74474 165.05038 1.000 64.59194 787 GLY A N 1
ATOM 7173 C CA . GLY A 1 509 ? 137.40516 120.42449 165.35324 1.000 58.03527 787 GLY A CA 1
ATOM 7174 C C . GLY A 1 509 ? 138.71812 120.40067 166.10704 1.000 55.83373 787 GLY A C 1
ATOM 7175 O O . GLY A 1 509 ? 139.04669 119.37540 166.71410 1.000 51.04315 787 GLY A O 1
ATOM 7179 N N . SER A 1 510 ? 139.47802 121.49787 166.08148 1.000 56.66612 788 SER A N 1
ATOM 7180 C CA . SER A 1 510 ? 140.68888 121.66335 166.87572 1.000 55.88778 788 SER A CA 1
ATOM 7181 C C . SER A 1 510 ? 140.44062 122.53234 168.10121 1.000 48.82467 788 SER A C 1
ATOM 7182 O O . SER A 1 510 ? 141.33673 123.25505 168.54856 1.000 45.56134 788 SER A O 1
ATOM 7190 N N . ALA A 1 511 ? 139.23853 122.46448 168.65648 1.000 44.12908 789 ALA A N 1
ATOM 7191 C CA . ALA A 1 511 ? 138.80956 123.39989 169.68293 1.000 39.32660 789 ALA A CA 1
ATOM 7192 C C . ALA A 1 511 ? 139.49403 123.07015 171.00707 1.000 32.67199 789 ALA A C 1
ATOM 7193 O O . ALA A 1 511 ? 140.39662 122.23334 171.09157 1.000 29.98910 789 ALA A O 1
ATOM 7200 N N . LEU A 1 512 ? 139.07331 123.76836 172.05337 1.000 28.95751 790 LEU A N 1
ATOM 7201 C CA . LEU A 1 512 ? 139.49476 123.56020 173.42778 1.000 25.62177 790 LEU A CA 1
ATOM 7202 C C . LEU A 1 512 ? 138.26700 123.19468 174.25231 1.000 23.20975 790 LEU A C 1
ATOM 7203 O O . LEU A 1 512 ? 137.16010 123.06617 173.72789 1.000 25.33203 790 LEU A O 1
ATOM 7219 N N . SER A 1 513 ? 138.46315 123.02735 175.55444 1.000 19.60410 791 SER A N 1
ATOM 7220 C CA . SER A 1 513 ? 137.32941 122.88606 176.44952 1.000 18.56359 791 SER A CA 1
ATOM 7221 C C . SER A 1 513 ? 136.68707 124.25371 176.68347 1.000 22.19027 791 SER A C 1
ATOM 7222 O O . SER A 1 513 ? 137.23559 125.29564 176.31798 1.000 27.08203 791 SER A O 1
ATOM 7230 N N . GLY A 1 514 ? 135.49251 124.24231 177.27889 1.000 20.58336 792 GLY A N 1
ATOM 7231 C CA . GLY A 1 514 ? 134.77291 125.48898 177.49366 1.000 17.21924 792 GLY A CA 1
ATOM 7232 C C . GLY A 1 514 ? 135.52077 126.45606 178.38994 1.000 17.14328 792 GLY A C 1
ATOM 7233 O O . GLY A 1 514 ? 135.63300 127.64676 178.08119 1.000 23.25183 792 GLY A O 1
ATOM 7237 N N . GLY A 1 515 ? 136.05199 125.95755 179.50629 1.000 19.61415 793 GLY A N 1
ATOM 7238 C CA . GLY A 1 515 ? 136.84312 126.80273 180.38077 1.000 22.47857 793 GLY A CA 1
ATOM 7239 C C . GLY A 1 515 ? 138.10362 127.31780 179.72126 1.000 21.26246 793 GLY A C 1
ATOM 7240 O O . GLY A 1 515 ? 138.51915 128.45088 179.96982 1.000 23.46972 793 GLY A O 1
ATOM 7244 N N . GLU A 1 516 ? 138.71718 126.50864 178.85954 1.000 19.30339 794 GLU A N 1
ATOM 7245 C CA . GLU A 1 516 ? 139.95579 126.92088 178.21073 1.000 18.44775 794 GLU A CA 1
ATOM 7246 C C . GLU A 1 516 ? 139.71657 128.04121 177.20517 1.000 19.77888 794 GLU A C 1
ATOM 7247 O O . GLU A 1 516 ? 140.47520 129.01546 177.16670 1.000 27.12212 794 GLU A O 1
ATOM 7259 N N . ARG A 1 517 ? 138.66433 127.93920 176.39134 1.000 16.51042 795 ARG A N 1
ATOM 7260 C CA . ARG A 1 517 ? 138.37570 129.02470 175.45870 1.000 18.51603 795 ARG A CA 1
ATOM 7261 C C . ARG A 1 517 ? 137.87202 130.26499 176.18923 1.000 19.32325 795 ARG A C 1
ATOM 7262 O O . ARG A 1 517 ? 138.16260 131.39744 175.77147 1.000 20.24281 795 ARG A O 1
ATOM 7283 N N . GLN A 1 518 ? 137.14703 130.07805 177.29446 1.000 18.02307 796 GLN A N 1
ATOM 7284 C CA . GLN A 1 518 ? 136.77754 131.22044 178.12011 1.000 16.90169 796 GLN A CA 1
ATOM 7285 C C . GLN A 1 518 ? 138.01346 131.93320 178.65523 1.000 17.19877 796 GLN A C 1
ATOM 7286 O O . GLN A 1 518 ? 138.08502 133.16676 178.63350 1.000 22.45598 796 GLN A O 1
ATOM 7300 N N . ARG A 1 519 ? 139.00241 131.17633 179.13002 1.000 19.03648 797 ARG A N 1
ATOM 7301 C CA . ARG A 1 519 ? 140.23837 131.78408 179.60280 1.000 20.00802 797 ARG A CA 1
ATOM 7302 C C . ARG A 1 519 ? 141.03913 132.41716 178.47314 1.000 18.39075 797 ARG A C 1
ATOM 7303 O O . ARG A 1 519 ? 141.74720 133.39845 178.71088 1.000 20.72963 797 ARG A O 1
ATOM 7324 N N . VAL A 1 520 ? 140.93500 131.89050 177.25230 1.000 15.62212 798 VAL A N 1
ATOM 7325 C CA . VAL A 1 520 ? 141.56061 132.55112 176.10870 1.000 16.67523 798 VAL A CA 1
ATOM 7326 C C . VAL A 1 520 ? 140.95314 133.93268 175.90116 1.000 17.79424 798 VAL A C 1
ATOM 7327 O O . VAL A 1 520 ? 141.66953 134.91771 175.68349 1.000 16.12903 798 VAL A O 1
ATOM 7340 N N . THR A 1 521 ? 139.62301 134.02986 175.95836 1.000 19.09986 799 THR A N 1
ATOM 7341 C CA . THR A 1 521 ? 138.99219 135.34105 175.80081 1.000 16.34240 799 THR A CA 1
ATOM 7342 C C . THR A 1 521 ? 139.31387 136.26877 176.97175 1.000 15.92432 799 THR A C 1
ATOM 7343 O O . THR A 1 521 ? 139.44831 137.48595 176.78565 1.000 22.31427 799 THR A O 1
ATOM 7354 N N . ILE A 1 522 ? 139.44353 135.72119 178.17920 1.000 17.53454 800 ILE A N 1
ATOM 7355 C CA . ILE A 1 522 ? 139.85718 136.54079 179.31499 1.000 18.23748 800 ILE A CA 1
ATOM 7356 C C . ILE A 1 522 ? 141.26702 137.08031 179.09506 1.000 19.06166 800 ILE A C 1
ATOM 7357 O O . ILE A 1 522 ? 141.55473 138.24159 179.40308 1.000 21.31954 800 ILE A O 1
ATOM 7373 N N . ALA A 1 523 ? 142.17042 136.24646 178.57290 1.000 20.88557 801 ALA A N 1
ATOM 7374 C CA . ALA A 1 523 ? 143.51361 136.71382 178.24361 1.000 18.91229 801 ALA A CA 1
ATOM 7375 C C . ALA A 1 523 ? 143.47799 137.78365 177.16469 1.000 17.75010 801 ALA A C 1
ATOM 7376 O O . ALA A 1 523 ? 144.28214 138.71910 177.19222 1.000 22.15662 801 ALA A O 1
ATOM 7383 N N . ARG A 1 524 ? 142.56957 137.64866 176.19830 1.000 16.15679 802 ARG A N 1
ATOM 7384 C CA . ARG A 1 524 ? 142.39562 138.68709 175.18798 1.000 15.83590 802 ARG A CA 1
ATOM 7385 C C . ARG A 1 524 ? 142.03194 140.02055 175.83019 1.000 18.30603 802 ARG A C 1
ATOM 7386 O O . ARG A 1 524 ? 142.63131 141.05986 175.51872 1.000 20.82509 802 ARG A O 1
ATOM 7407 N N . ALA A 1 525 ? 141.05337 140.00723 176.73579 1.000 21.57300 803 ALA A N 1
ATOM 7408 C CA . ALA A 1 525 ? 140.65929 141.24056 177.40984 1.000 17.57115 803 ALA A CA 1
ATOM 7409 C C . ALA A 1 525 ? 141.78245 141.79348 178.27847 1.000 20.54481 803 ALA A C 1
ATOM 7410 O O . ALA A 1 525 ? 141.94184 143.01435 178.37561 1.000 26.00890 803 ALA A O 1
ATOM 7417 N N . ILE A 1 526 ? 142.55659 140.92085 178.92603 1.000 22.64985 804 ILE A N 1
ATOM 7418 C CA . ILE A 1 526 ? 143.69192 141.38107 179.72329 1.000 23.24368 804 ILE A CA 1
ATOM 7419 C C . ILE A 1 526 ? 144.72079 142.06685 178.83483 1.000 25.85936 804 ILE A C 1
ATOM 7420 O O . ILE A 1 526 ? 145.25039 143.13011 179.17831 1.000 28.51950 804 ILE A O 1
ATOM 7436 N N . LEU A 1 527 ? 145.02916 141.46579 177.68597 1.000 24.61899 805 LEU A N 1
ATOM 7437 C CA . LEU A 1 527 ? 146.02765 142.04504 176.79775 1.000 22.95676 805 LEU A CA 1
ATOM 7438 C C . LEU A 1 527 ? 145.55349 143.36162 176.20361 1.000 27.55899 805 LEU A C 1
ATOM 7439 O O . LEU A 1 527 ? 146.37603 144.24275 175.93350 1.000 32.64167 805 LEU A O 1
ATOM 7455 N N . ALA A 1 528 ? 144.24465 143.51382 175.98093 1.000 28.98453 806 ALA A N 1
ATOM 7456 C CA . ALA A 1 528 ? 143.73743 144.78403 175.46890 1.000 26.90056 806 ALA A CA 1
ATOM 7457 C C . ALA A 1 528 ? 144.04243 145.92558 176.43324 1.000 30.67740 806 ALA A C 1
ATOM 7458 O O . ALA A 1 528 ? 144.44532 147.01418 176.00851 1.000 29.60197 806 ALA A O 1
ATOM 7465 N N . ASP A 1 529 ? 143.86254 145.69243 177.73408 1.000 33.05615 807 ASP A N 1
ATOM 7466 C CA . ASP A 1 529 ? 144.30006 146.61357 178.78346 1.000 35.86898 807 ASP A CA 1
ATOM 7467 C C . ASP A 1 529 ? 143.61549 147.97568 178.65172 1.000 39.50722 807 ASP A C 1
ATOM 7468 O O . ASP A 1 529 ? 144.25571 149.01130 178.46067 1.000 42.19640 807 ASP A O 1
ATOM 7477 N N . THR A 1 530 ? 142.28435 147.95317 178.75992 1.000 36.89350 808 THR A N 1
ATOM 7478 C CA . THR A 1 530 ? 141.47396 149.15547 178.65630 1.000 31.05871 808 THR A CA 1
ATOM 7479 C C . THR A 1 530 ? 141.21512 149.75004 180.04171 1.000 33.52741 808 THR A C 1
ATOM 7480 O O . THR A 1 530 ? 141.26665 149.03368 181.04629 1.000 32.43832 808 THR A O 1
ATOM 7491 N N . PRO A 1 531 ? 140.94946 151.05840 180.15293 1.000 35.15867 809 PRO A N 1
ATOM 7492 C CA . PRO A 1 531 ? 140.61242 151.61391 181.47547 1.000 35.78772 809 PRO A CA 1
ATOM 7493 C C . PRO A 1 531 ? 139.34391 151.03790 182.08305 1.000 36.01745 809 PRO A C 1
ATOM 7494 O O . PRO A 1 531 ? 139.24717 150.96268 183.31324 1.000 37.52675 809 PRO A O 1
ATOM 7505 N N . VAL A 1 532 ? 138.36935 150.63951 181.26613 1.000 34.57138 810 VAL A N 1
ATOM 7506 C CA . VAL A 1 532 ? 137.11556 150.05361 181.73069 1.000 32.02577 810 VAL A CA 1
ATOM 7507 C C . VAL A 1 532 ? 137.04388 148.62357 181.21650 1.000 29.42850 810 VAL A C 1
ATOM 7508 O O . VAL A 1 532 ? 137.38590 148.35886 180.05864 1.000 28.32695 810 VAL A O 1
ATOM 7521 N N . LEU A 1 533 ? 136.61563 147.70557 182.08230 1.000 27.58685 811 LEU A N 1
ATOM 7522 C CA . LEU A 1 533 ? 136.48761 146.29230 181.75076 1.000 25.61734 811 LEU A CA 1
ATOM 7523 C C . LEU A 1 533 ? 135.09080 145.81810 182.11898 1.000 25.88172 811 LEU A C 1
ATOM 7524 O O . LEU A 1 533 ? 134.61518 146.08634 183.22498 1.000 28.38408 811 LEU A O 1
ATOM 7540 N N . VAL A 1 534 ? 134.43881 145.11994 181.19353 1.000 24.84484 812 VAL A N 1
ATOM 7541 C CA . VAL A 1 534 ? 133.10966 144.55481 181.40316 1.000 22.13726 812 VAL A CA 1
ATOM 7542 C C . VAL A 1 534 ? 133.22170 143.04559 181.24376 1.000 24.15770 812 VAL A C 1
ATOM 7543 O O . VAL A 1 534 ? 133.49832 142.55254 180.14419 1.000 22.79139 812 VAL A O 1
ATOM 7556 N N . LEU A 1 535 ? 132.99816 142.31692 182.33570 1.000 24.93140 813 LEU A N 1
ATOM 7557 C CA . LEU A 1 535 ? 133.13996 140.86255 182.38211 1.000 22.53007 813 LEU A CA 1
ATOM 7558 C C . LEU A 1 535 ? 131.74493 140.25061 182.39696 1.000 25.13997 813 LEU A C 1
ATOM 7559 O O . LEU A 1 535 ? 131.06488 140.26382 183.42567 1.000 27.58350 813 LEU A O 1
ATOM 7575 N N . ASP A 1 536 ? 131.32864 139.70042 181.25887 1.000 24.56552 814 ASP A N 1
ATOM 7576 C CA . ASP A 1 536 ? 129.98358 139.15160 181.10170 1.000 21.83382 814 ASP A CA 1
ATOM 7577 C C . ASP A 1 536 ? 130.02707 137.65946 181.40733 1.000 25.45825 814 ASP A C 1
ATOM 7578 O O . ASP A 1 536 ? 130.36385 136.84719 180.54394 1.000 29.18419 814 ASP A O 1
ATOM 7587 N N . GLN A 1 537 ? 129.67599 137.29758 182.64433 1.000 28.32692 815 GLN A N 1
ATOM 7588 C CA . GLN A 1 537 ? 129.59945 135.90108 183.08481 1.000 24.64514 815 GLN A CA 1
ATOM 7589 C C . GLN A 1 537 ? 130.92094 135.16518 182.85955 1.000 25.91688 815 GLN A C 1
ATOM 7590 O O . GLN A 1 537 ? 130.94786 133.96337 182.58897 1.000 28.31826 815 GLN A O 1
ATOM 7604 N N . ALA A 1 538 ? 132.03656 135.87844 182.98340 1.000 29.26851 816 ALA A N 1
ATOM 7605 C CA . ALA A 1 538 ? 133.33632 135.23657 182.87361 1.000 30.87872 816 ALA A CA 1
ATOM 7606 C C . ALA A 1 538 ? 133.52037 134.24927 184.01847 1.000 34.54590 816 ALA A C 1
ATOM 7607 O O . ALA A 1 538 ? 132.93400 134.39500 185.09465 1.000 41.78214 816 ALA A O 1
ATOM 7614 N N . THR A 1 539 ? 134.32756 133.22147 183.77061 1.000 29.13534 817 THR A N 1
ATOM 7615 C CA . THR A 1 539 ? 134.54787 132.12426 184.70676 1.000 34.69427 817 THR A CA 1
ATOM 7616 C C . THR A 1 539 ? 133.28970 131.29613 184.94987 1.000 32.99221 817 THR A C 1
ATOM 7617 O O . THR A 1 539 ? 133.18979 130.61257 185.97083 1.000 37.24151 817 THR A O 1
ATOM 7628 N N . ALA A 1 540 ? 132.31636 131.33949 184.03679 1.000 28.29481 818 ALA A N 1
ATOM 7629 C CA . ALA A 1 540 ? 131.13390 130.49650 184.18203 1.000 27.17343 818 ALA A CA 1
ATOM 7630 C C . ALA A 1 540 ? 131.47664 129.02719 183.97555 1.000 33.60154 818 ALA A C 1
ATOM 7631 O O . ALA A 1 540 ? 130.92943 128.15478 184.65942 1.000 35.26365 818 ALA A O 1
ATOM 7638 N N . PHE A 1 541 ? 132.37040 128.73486 183.03325 1.000 31.99144 819 PHE A N 1
ATOM 7639 C CA . PHE A 1 541 ? 132.83652 127.38073 182.77236 1.000 28.15844 819 PHE A CA 1
ATOM 7640 C C . PHE A 1 541 ? 134.08842 127.02285 183.56339 1.000 29.83765 819 PHE A C 1
ATOM 7641 O O . PHE A 1 541 ? 134.67525 125.96516 183.31879 1.000 31.96698 819 PHE A O 1
ATOM 7658 N N . ALA A 1 542 ? 134.51125 127.87252 184.49427 1.000 32.92005 820 ALA A N 1
ATOM 7659 C CA . ALA A 1 542 ? 135.74002 127.65964 185.24126 1.000 30.77303 820 ALA A CA 1
ATOM 7660 C C . ALA A 1 542 ? 135.47063 126.86186 186.50846 1.000 33.62344 820 ALA A C 1
ATOM 7661 O O . ALA A 1 542 ? 134.47539 127.08797 187.20098 1.000 35.97220 820 ALA A O 1
ATOM 7668 N N . ASP A 1 543 ? 136.36887 125.92915 186.80965 1.000 34.66149 821 ASP A N 1
ATOM 7669 C CA . ASP A 1 543 ? 136.30761 125.22439 188.07353 1.000 32.85018 821 ASP A CA 1
ATOM 7670 C C . ASP A 1 543 ? 136.68763 126.18460 189.20081 1.000 37.26505 821 ASP A C 1
ATOM 7671 O O . ASP A 1 543 ? 137.25991 127.24567 188.94564 1.000 41.45805 821 ASP A O 1
ATOM 7680 N N . PRO A 1 544 ? 136.35402 125.85047 190.45473 1.000 39.35967 822 PRO A N 1
ATOM 7681 C CA . PRO A 1 544 ? 136.59708 126.80590 191.55184 1.000 39.81243 822 PRO A CA 1
ATOM 7682 C C . PRO A 1 544 ? 138.04293 127.24767 191.69850 1.000 43.53526 822 PRO A C 1
ATOM 7683 O O . PRO A 1 544 ? 138.28906 128.41369 192.02807 1.000 47.84366 822 PRO A O 1
ATOM 7694 N N . GLU A 1 545 ? 139.00980 126.36501 191.44960 1.000 43.27281 823 GLU A N 1
ATOM 7695 C CA . GLU A 1 545 ? 140.40696 126.72207 191.67591 1.000 42.38751 823 GLU A CA 1
ATOM 7696 C C . GLU A 1 545 ? 140.91818 127.66688 190.59361 1.000 43.05777 823 GLU A C 1
ATOM 7697 O O . GLU A 1 545 ? 141.48901 128.72471 190.89351 1.000 46.46647 823 GLU A O 1
ATOM 7709 N N . SER A 1 546 ? 140.71927 127.30493 189.32489 1.000 40.15613 824 SER A N 1
ATOM 7710 C CA . SER A 1 546 ? 141.10498 128.20171 188.24312 1.000 39.89098 824 SER A CA 1
ATOM 7711 C C . SER A 1 546 ? 140.29138 129.48400 188.28190 1.000 40.37190 824 SER A C 1
ATOM 7712 O O . SER A 1 546 ? 140.81137 130.55643 187.95738 1.000 41.84530 824 SER A O 1
ATOM 7720 N N . GLU A 1 547 ? 139.01831 129.38991 188.67073 1.000 38.76129 825 GLU A N 1
ATOM 7721 C CA . GLU A 1 547 ? 138.20206 130.58521 188.84031 1.000 40.06358 825 GLU A CA 1
ATOM 7722 C C . GLU A 1 547 ? 138.80646 131.51351 189.88298 1.000 41.82983 825 GLU A C 1
ATOM 7723 O O . GLU A 1 547 ? 138.90386 132.72387 189.66213 1.000 44.44509 825 GLU A O 1
ATOM 7735 N N . TYR A 1 548 ? 139.23007 130.96342 191.02143 1.000 44.03120 826 TYR A N 1
ATOM 7736 C CA . TYR A 1 548 ? 139.85318 131.78973 192.04730 1.000 42.61278 826 TYR A CA 1
ATOM 7737 C C . TYR A 1 548 ? 141.13689 132.42576 191.53385 1.000 43.70041 826 TYR A C 1
ATOM 7738 O O . TYR A 1 548 ? 141.39038 133.61245 191.77294 1.000 42.79844 826 TYR A O 1
ATOM 7756 N N . LEU A 1 549 ? 141.95284 131.65538 190.81353 1.000 43.86582 827 LEU A N 1
ATOM 7757 C CA . LEU A 1 549 ? 143.22300 132.18582 190.32599 1.000 41.10226 827 LEU A CA 1
ATOM 7758 C C . LEU A 1 549 ? 143.01033 133.31658 189.32336 1.000 41.35139 827 LEU A C 1
ATOM 7759 O O . LEU A 1 549 ? 143.64743 134.37319 189.42163 1.000 42.83857 827 LEU A O 1
ATOM 7775 N N . VAL A 1 550 ? 142.11807 133.12048 188.35036 1.000 41.88839 828 VAL A N 1
ATOM 7776 C CA . VAL A 1 550 ? 141.89736 134.16441 187.35274 1.000 42.13503 828 VAL A CA 1
ATOM 7777 C C . VAL A 1 550 ? 141.21946 135.37237 187.98521 1.000 45.37231 828 VAL A C 1
ATOM 7778 O O . VAL A 1 550 ? 141.47835 136.51396 187.59147 1.000 47.91597 828 VAL A O 1
ATOM 7791 N N . GLN A 1 551 ? 140.33927 135.15348 188.96671 1.000 46.64211 829 GLN A N 1
ATOM 7792 C CA . GLN A 1 551 ? 139.71424 136.28390 189.64221 1.000 46.01130 829 GLN A CA 1
ATOM 7793 C C . GLN A 1 551 ? 140.74665 137.10251 190.40093 1.000 44.78569 829 GLN A C 1
ATOM 7794 O O . GLN A 1 551 ? 140.70210 138.33670 190.38404 1.000 49.18191 829 GLN A O 1
ATOM 7808 N N . GLN A 1 552 ? 141.69034 136.43553 191.06887 1.000 44.61871 830 GLN A N 1
ATOM 7809 C CA . GLN A 1 552 ? 142.75517 137.16425 191.75018 1.000 45.58927 830 GLN A CA 1
ATOM 7810 C C . GLN A 1 552 ? 143.63396 137.91319 190.75762 1.000 43.48432 830 GLN A C 1
ATOM 7811 O O . GLN A 1 552 ? 144.05430 139.04509 191.02539 1.000 46.98937 830 GLN A O 1
ATOM 7825 N N . ALA A 1 553 ? 143.92324 137.30068 189.60755 1.000 43.38881 831 ALA A N 1
ATOM 7826 C CA . ALA A 1 553 ? 144.70740 137.99113 188.58787 1.000 44.16430 831 ALA A CA 1
ATOM 7827 C C . ALA A 1 553 ? 143.98250 139.23384 188.08345 1.000 43.17699 831 ALA A C 1
ATOM 7828 O O . ALA A 1 553 ? 144.59619 140.29331 187.90869 1.000 44.69643 831 ALA A O 1
ATOM 7835 N N . ILE A 1 554 ? 142.67298 139.12579 187.85587 1.000 41.03368 832 ILE A N 1
ATOM 7836 C CA . ILE A 1 554 ? 141.89341 140.27293 187.40092 1.000 43.25773 832 ILE A CA 1
ATOM 7837 C C . ILE A 1 554 ? 141.86863 141.35944 188.46829 1.000 42.98389 832 ILE A C 1
ATOM 7838 O O . ILE A 1 554 ? 141.96986 142.55150 188.15854 1.000 46.07483 832 ILE A O 1
ATOM 7854 N N . ASN A 1 555 ? 141.71393 140.97225 189.73600 1.000 45.77314 833 ASN A N 1
ATOM 7855 C CA . ASN A 1 555 ? 141.71739 141.95665 190.81305 1.000 45.35147 833 ASN A CA 1
ATOM 7856 C C . ASN A 1 555 ? 143.05519 142.67810 190.88938 1.000 47.71925 833 ASN A C 1
ATOM 7857 O O . ASN A 1 555 ? 143.10273 143.89160 191.11816 1.000 52.34857 833 ASN A O 1
ATOM 7868 N N . ARG A 1 556 ? 144.15508 141.94483 190.71339 1.000 47.03324 834 ARG A N 1
ATOM 7869 C CA . ARG A 1 556 ? 145.46859 142.57956 190.69848 1.000 49.04075 834 ARG A CA 1
ATOM 7870 C C . ARG A 1 556 ? 145.60244 143.54071 189.52471 1.000 48.33835 834 ARG A C 1
ATOM 7871 O O . ARG A 1 556 ? 146.11898 144.65298 189.67913 1.000 49.19113 834 ARG A O 1
ATOM 7892 N N . LEU A 1 557 ? 145.14255 143.12978 188.34139 1.000 46.3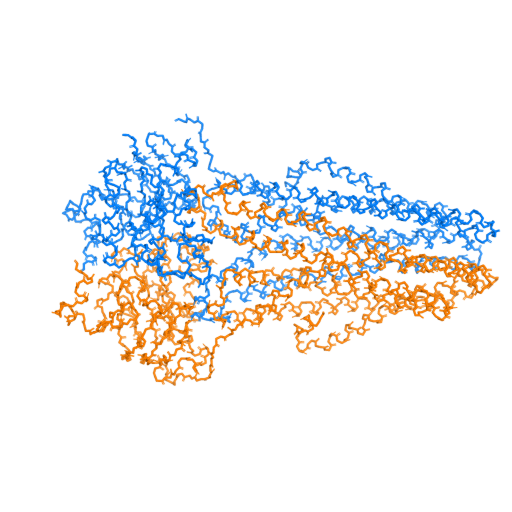5462 835 LEU A N 1
ATOM 7893 C CA . LEU A 1 557 ? 145.32637 143.95616 187.15378 1.000 43.22319 835 LEU A CA 1
ATOM 7894 C C . LEU A 1 557 ? 144.40009 145.16308 187.14544 1.000 47.74240 835 LEU A C 1
ATOM 7895 O O . LEU A 1 557 ? 144.81781 146.25618 186.74783 1.000 50.25155 835 LEU A O 1
ATOM 7911 N N . THR A 1 558 ? 143.14979 144.98905 187.57183 1.000 50.05344 836 THR A N 1
ATOM 7912 C CA . THR A 1 558 ? 142.12283 146.01840 187.46822 1.000 47.41523 836 THR A CA 1
ATOM 7913 C C . THR A 1 558 ? 141.86875 146.70864 188.80435 1.000 48.26988 836 THR A C 1
ATOM 7914 O O . THR A 1 558 ? 140.74339 147.12110 189.09245 1.000 51.19951 836 THR A O 1
ATOM 7925 N N . ARG A 1 559 ? 142.91053 146.84488 189.62587 1.000 51.76849 837 ARG A N 1
ATOM 7926 C CA . ARG A 1 559 ? 142.73437 147.41043 190.95885 1.000 54.87253 837 ARG A CA 1
ATOM 7927 C C . ARG A 1 559 ? 142.31612 148.87434 190.89139 1.000 55.61564 837 ARG A C 1
ATOM 7928 O O . ARG A 1 559 ? 141.47633 149.32238 191.68055 1.000 54.65675 837 ARG A O 1
ATOM 7949 N N . ASP A 1 560 ? 142.89016 149.63291 189.95731 1.000 53.40548 838 ASP A N 1
ATOM 7950 C CA . ASP A 1 560 ? 142.57717 151.04399 189.76637 1.000 55.46862 838 ASP A CA 1
ATOM 7951 C C . ASP A 1 560 ? 141.66820 151.29556 188.56708 1.000 54.65598 838 ASP A C 1
ATOM 7952 O O . ASP A 1 560 ? 141.51745 152.44840 188.15337 1.000 52.33166 838 ASP A O 1
ATOM 7961 N N . ARG A 1 561 ? 141.05764 150.25372 188.00944 1.000 55.55283 839 ARG A N 1
ATOM 7962 C CA . ARG A 1 561 ? 140.22974 150.34855 186.81621 1.000 46.84405 839 ARG A CA 1
ATOM 7963 C C . ARG A 1 561 ? 138.75201 150.29793 187.19057 1.000 44.82246 839 ARG A C 1
ATOM 7964 O O . ARG A 1 561 ? 138.37736 149.93553 188.30702 1.000 44.42654 839 ARG A O 1
ATOM 7985 N N . THR A 1 562 ? 137.90836 150.66557 186.22921 1.000 41.13719 840 THR A N 1
ATOM 7986 C CA . THR A 1 562 ? 136.46502 150.49732 186.34618 1.000 36.42271 840 THR A CA 1
ATOM 7987 C C . THR A 1 562 ? 136.10677 149.10066 185.85765 1.000 34.91466 840 THR A C 1
ATOM 7988 O O . THR A 1 562 ? 136.41399 148.74582 184.71579 1.000 38.41984 840 THR A O 1
ATOM 7999 N N . VAL A 1 563 ? 135.46233 148.31290 186.71595 1.000 35.66724 841 VAL A N 1
ATOM 8000 C CA . VAL A 1 563 ? 135.11568 146.92952 186.41199 1.000 33.31231 841 VAL A CA 1
ATOM 8001 C C . VAL A 1 563 ? 133.61932 146.74533 186.61110 1.000 30.44476 841 VAL A C 1
ATOM 8002 O O . VAL A 1 563 ? 133.08185 147.08880 187.66919 1.000 33.30284 841 VAL A O 1
ATOM 8015 N N . LEU A 1 564 ? 132.95382 146.21277 185.58959 1.000 26.64518 842 LEU A N 1
ATOM 8016 C CA . LEU A 1 564 ? 131.57359 145.75446 185.67428 1.000 25.73420 842 LEU A CA 1
ATOM 8017 C C . LEU A 1 564 ? 131.57725 144.24157 185.51484 1.000 28.37905 842 LEU A C 1
ATOM 8018 O O . LEU A 1 564 ? 132.06963 143.72466 184.50713 1.000 27.36890 842 LEU A O 1
ATOM 8034 N N . VAL A 1 565 ? 131.02474 143.54083 186.50158 1.000 27.99308 843 VAL A N 1
ATOM 8035 C CA . VAL A 1 565 ? 130.99714 142.08376 186.53225 1.000 24.68635 843 VAL A CA 1
ATOM 8036 C C . VAL A 1 565 ? 129.54629 141.63465 186.49598 1.000 24.62619 843 VAL A C 1
ATOM 8037 O O . VAL A 1 565 ? 128.73345 142.08365 187.31086 1.000 29.37454 843 VAL A O 1
ATOM 8050 N N . ILE A 1 566 ? 129.22635 140.75688 185.55058 1.000 24.88383 844 ILE A N 1
ATOM 8051 C CA . ILE A 1 566 ? 127.94465 140.06565 185.50719 1.000 22.36022 844 ILE A CA 1
ATOM 8052 C C . ILE A 1 566 ? 128.17147 138.64933 186.00853 1.000 26.66508 844 ILE A C 1
ATOM 8053 O O . ILE A 1 566 ? 129.04304 137.93647 185.49691 1.000 32.73761 844 ILE A O 1
ATOM 8069 N N . ALA A 1 567 ? 127.39936 138.24262 187.01283 1.000 26.59109 845 ALA A N 1
ATOM 8070 C CA . ALA A 1 567 ? 127.61509 136.96250 187.66764 1.000 28.38978 845 ALA A CA 1
ATOM 8071 C C . ALA A 1 567 ? 126.28871 136.36790 188.10504 1.000 31.01083 845 ALA A C 1
ATOM 8072 O O . ALA A 1 567 ? 125.40455 137.08246 188.58144 1.000 31.28229 845 ALA A O 1
ATOM 8079 N N . HIS A 1 568 ? 126.16063 135.05524 187.92462 1.000 27.84813 846 HIS A N 1
ATOM 8080 C CA . HIS A 1 568 ? 125.11596 134.26874 188.56499 1.000 26.27794 846 HIS A CA 1
ATOM 8081 C C . HIS A 1 568 ? 125.60329 133.58805 189.83128 1.000 28.14078 846 HIS A C 1
ATOM 8082 O O . HIS A 1 568 ? 124.81002 133.36915 190.75124 1.000 29.35899 846 HIS A O 1
ATOM 8096 N N . ARG A 1 569 ? 126.89008 133.25915 189.89703 1.000 31.75358 847 ARG A N 1
ATOM 8097 C CA . ARG A 1 569 ? 127.50707 132.70617 191.09872 1.000 35.71850 847 ARG A CA 1
ATOM 8098 C C . ARG A 1 569 ? 127.72383 133.85511 192.07050 1.000 36.08240 847 ARG A C 1
ATOM 8099 O O . ARG A 1 569 ? 128.77300 134.49774 192.08416 1.000 36.65189 847 ARG A O 1
ATOM 8120 N N . LEU A 1 570 ? 126.71250 134.11575 192.90035 1.000 37.52945 848 LEU A N 1
ATOM 8121 C CA . LEU A 1 570 ? 126.74685 135.27750 193.77872 1.000 36.71119 848 LEU A CA 1
ATOM 8122 C C . LEU A 1 570 ? 127.85390 135.19910 194.81767 1.000 37.79881 848 LEU A C 1
ATOM 8123 O O . LEU A 1 570 ? 128.26162 136.23864 195.34308 1.000 41.90260 848 LEU A O 1
ATOM 8139 N N . HIS A 1 571 ? 128.35089 134.00180 195.12763 1.000 39.60358 849 HIS A N 1
ATOM 8140 C CA . HIS A 1 571 ? 129.44755 133.88625 196.08115 1.000 42.82579 849 HIS A CA 1
ATOM 8141 C C . HIS A 1 571 ? 130.74390 134.49191 195.55519 1.000 41.50274 849 HIS A C 1
ATOM 8142 O O . HIS A 1 571 ? 131.63968 134.78536 196.35270 1.000 41.00631 849 HIS A O 1
ATOM 8156 N N . THR A 1 572 ? 130.86304 134.69583 194.24366 1.000 39.69996 850 THR A N 1
ATOM 8157 C CA . THR A 1 572 ? 132.06988 135.25123 193.64631 1.000 40.71164 850 THR A CA 1
ATOM 8158 C C . THR A 1 572 ? 132.10002 136.77518 193.62595 1.000 41.18077 850 THR A C 1
ATOM 8159 O O . THR A 1 572 ? 133.14915 137.34300 193.30385 1.000 42.69266 850 THR A O 1
ATOM 8170 N N . ILE A 1 573 ? 130.99565 137.44555 193.96151 1.000 42.38547 851 ILE A N 1
ATOM 8171 C CA . ILE A 1 573 ? 130.86653 138.89345 193.83840 1.000 38.91317 851 ILE A CA 1
ATOM 8172 C C . ILE A 1 573 ? 130.50030 139.54559 195.17173 1.000 39.57791 851 ILE A C 1
ATOM 8173 O O . ILE A 1 573 ? 129.95662 140.64032 195.19338 1.000 42.79380 851 ILE A O 1
ATOM 8189 N N . THR A 1 574 ? 130.80930 138.89270 196.29254 1.000 44.86630 852 THR A N 1
ATOM 8190 C CA . THR A 1 574 ? 130.48815 139.47022 197.59263 1.000 50.66127 852 THR A CA 1
ATOM 8191 C C . THR A 1 574 ? 131.39886 140.63719 197.95587 1.000 52.15143 852 THR A C 1
ATOM 8192 O O . THR A 1 574 ? 131.01875 141.46225 198.79232 1.000 49.40848 852 THR A O 1
ATOM 8203 N N . HIS A 1 575 ? 132.58079 140.72873 197.35079 1.000 55.20787 853 HIS A N 1
ATOM 8204 C CA . HIS A 1 575 ? 133.53220 141.79338 197.63895 1.000 55.72176 853 HIS A CA 1
ATOM 8205 C C . HIS A 1 575 ? 133.33969 143.02640 196.76463 1.000 53.79453 853 HIS A C 1
ATOM 8206 O O . HIS A 1 575 ? 134.13761 143.96353 196.86420 1.000 54.05617 853 HIS A O 1
ATOM 8220 N N . ALA A 1 576 ? 132.31824 143.05180 195.91252 1.000 51.54208 854 ALA A N 1
ATOM 8221 C CA . ALA A 1 576 ? 132.11542 144.18648 195.02457 1.000 47.24821 854 ALA A CA 1
ATOM 8222 C C . ALA A 1 576 ? 131.77754 145.44178 195.81921 1.000 46.22261 854 ALA A C 1
ATOM 8223 O O . ALA A 1 576 ? 131.07087 145.38725 196.82867 1.000 47.43309 854 ALA A O 1
ATOM 8230 N N . ASP A 1 577 ? 132.29505 146.58221 195.35413 1.000 43.24640 855 ASP A N 1
ATOM 8231 C CA . ASP A 1 577 ? 131.96390 147.85814 195.97998 1.000 44.49956 855 ASP A CA 1
ATOM 8232 C C . ASP A 1 577 ? 130.47212 148.14290 195.90186 1.000 45.80628 855 ASP A C 1
ATOM 8233 O O . ASP A 1 577 ? 129.90039 148.72892 196.82819 1.000 47.02269 855 ASP A O 1
ATOM 8242 N N . GLN A 1 578 ? 129.83382 147.74607 194.80501 1.000 45.40122 856 GLN A N 1
ATOM 8243 C CA . GLN A 1 578 ? 128.41574 147.96717 194.57962 1.000 42.13326 856 GLN A CA 1
ATOM 8244 C C . GLN A 1 578 ? 127.84325 146.73368 193.90358 1.000 38.10324 856 GLN A C 1
ATOM 8245 O O . GLN A 1 578 ? 128.46702 146.17217 193.00089 1.000 37.87314 856 GLN A O 1
ATOM 8259 N N . ILE A 1 579 ? 126.66698 146.30728 194.35371 1.000 37.36861 857 ILE A N 1
ATOM 8260 C CA . ILE A 1 579 ? 125.94478 145.18569 193.76496 1.000 37.46935 857 ILE A CA 1
ATOM 8261 C C . ILE A 1 579 ? 124.61415 145.71910 193.26321 1.000 35.17317 857 ILE A C 1
ATOM 8262 O O . ILE A 1 579 ? 123.87486 146.36101 194.01580 1.000 36.43203 857 ILE A O 1
ATOM 8278 N N . VAL A 1 580 ? 124.31941 145.45558 191.99453 1.000 36.07268 858 VAL A N 1
ATOM 8279 C CA . VAL A 1 580 ? 123.12291 145.94869 191.32351 1.000 33.91213 858 VAL A CA 1
ATOM 8280 C C . VAL A 1 580 ? 122.29761 144.73915 190.91578 1.000 32.53908 858 VAL A C 1
ATOM 8281 O O . VAL A 1 580 ? 122.78449 143.86735 190.18622 1.000 31.75779 858 VAL A O 1
ATOM 8294 N N . VAL A 1 581 ? 121.05591 144.68921 191.38147 1.000 31.50998 859 VAL A N 1
ATOM 8295 C CA . VAL A 1 581 ? 120.14270 143.59259 191.09010 1.000 33.11467 859 VAL A CA 1
ATOM 8296 C C . VAL A 1 581 ? 119.23160 144.05474 189.96350 1.000 32.08528 859 VAL A C 1
ATOM 8297 O O . VAL A 1 581 ? 118.40876 144.95621 190.14806 1.000 36.74834 859 VAL A O 1
ATOM 8310 N N . LEU A 1 582 ? 119.37922 143.43919 188.79576 1.000 31.73128 860 LEU A N 1
ATOM 8311 C CA . LEU A 1 582 ? 118.58390 143.75889 187.61879 1.000 32.64975 860 LEU A CA 1
ATOM 8312 C C . LEU A 1 582 ? 117.52106 142.68362 187.45930 1.000 34.95217 860 LEU A C 1
ATOM 8313 O O . LEU A 1 582 ? 117.84743 141.52189 187.19941 1.000 38.92741 860 LEU A O 1
ATOM 8329 N N . ASP A 1 583 ? 116.25825 143.07208 187.61395 1.000 36.29843 861 ASP A N 1
ATOM 8330 C CA . ASP A 1 583 ? 115.13066 142.15150 187.54423 1.000 40.14646 861 ASP A CA 1
ATOM 8331 C C . ASP A 1 583 ? 114.10898 142.70511 186.56619 1.000 41.73688 861 ASP A C 1
ATOM 8332 O O . ASP A 1 583 ? 113.60090 143.81398 186.75791 1.000 48.75452 861 ASP A O 1
ATOM 8341 N N . ASP A 1 584 ? 113.80585 141.93071 185.52694 1.000 38.91939 862 ASP A N 1
ATOM 8342 C CA . ASP A 1 584 ? 112.80950 142.30792 184.52915 1.000 43.87631 862 ASP A CA 1
ATOM 8343 C C . ASP A 1 584 ? 113.19190 143.59841 183.81022 1.000 44.64676 862 ASP A C 1
ATOM 8344 O O . ASP A 1 584 ? 112.32686 144.38537 183.42167 1.000 50.48823 862 ASP A O 1
ATOM 8353 N N . GLY A 1 585 ? 114.48851 143.82799 183.62954 1.000 38.97604 863 GLY A N 1
ATOM 8354 C CA . GLY A 1 585 ? 114.96145 144.95317 182.85417 1.000 34.38194 863 GLY A CA 1
ATOM 8355 C C . GLY A 1 585 ? 115.10692 146.25939 183.59704 1.000 35.71837 863 GLY A C 1
ATOM 8356 O O . GLY A 1 585 ? 115.33244 147.28940 182.95228 1.000 38.73208 863 GLY A O 1
ATOM 8360 N N . ARG A 1 586 ? 114.97992 146.25966 184.92119 1.000 35.55199 864 ARG A N 1
ATOM 8361 C CA . ARG A 1 586 ? 115.13142 147.47101 185.71124 1.000 40.10760 864 ARG A CA 1
ATOM 8362 C C . ARG A 1 586 ? 115.86944 147.13683 186.99606 1.000 37.44922 864 ARG A C 1
ATOM 8363 O O . ARG A 1 586 ? 115.86214 145.99700 187.46214 1.000 43.88122 864 ARG A O 1
ATOM 8384 N N . ILE A 1 587 ? 116.52310 148.14662 187.55730 1.000 34.35995 865 ILE A N 1
ATOM 8385 C CA . ILE A 1 587 ? 117.25352 147.97912 188.80730 1.000 36.68064 865 ILE A CA 1
ATOM 8386 C C . ILE A 1 587 ? 116.24957 148.00940 189.95089 1.000 40.40796 865 ILE A C 1
ATOM 8387 O O . ILE A 1 587 ? 115.50093 148.97971 190.10666 1.000 44.04939 865 ILE A O 1
ATOM 8403 N N . VAL A 1 588 ? 116.24169 146.94609 190.75523 1.000 41.63354 866 VAL A N 1
ATOM 8404 C CA . VAL A 1 588 ? 115.27618 146.79858 191.83947 1.000 44.31236 866 VAL A CA 1
ATOM 8405 C C . VAL A 1 588 ? 115.89303 147.04751 193.21251 1.000 47.21520 866 VAL A C 1
ATOM 8406 O O . VAL A 1 588 ? 115.15725 147.38064 194.15371 1.000 49.32340 866 VAL A O 1
ATOM 8419 N N . GLU A 1 589 ? 117.20782 146.90341 193.35741 1.000 43.59019 867 GLU A N 1
ATOM 8420 C CA . GLU A 1 589 ? 117.86551 147.22680 194.61496 1.000 45.70623 867 GLU A CA 1
ATOM 8421 C C . GLU A 1 589 ? 119.36511 147.31282 194.37945 1.000 42.44888 867 GLU A C 1
ATOM 8422 O O . GLU A 1 589 ? 119.91125 146.56925 193.56220 1.000 40.97223 867 GLU A O 1
ATOM 8434 N N . VAL A 1 590 ? 120.01505 148.22830 195.09543 1.000 41.63045 868 VAL A N 1
ATOM 8435 C CA . VAL A 1 590 ? 121.44355 148.48750 194.96551 1.000 42.79456 868 VAL A CA 1
ATOM 8436 C C . VAL A 1 590 ? 122.05234 148.54010 196.35774 1.000 44.30786 868 VAL A C 1
ATOM 8437 O O . VAL A 1 590 ? 121.46637 149.11656 197.28034 1.000 48.67856 868 VAL A O 1
ATOM 8450 N N . GLY A 1 591 ? 123.22898 147.94663 196.50729 1.000 41.14337 869 GLY A N 1
ATOM 8451 C CA . GLY A 1 591 ? 123.92698 147.99847 197.77286 1.000 46.12823 869 GLY A CA 1
ATOM 8452 C C . GLY A 1 591 ? 125.08137 147.01942 197.78406 1.000 45.03330 869 GLY A C 1
ATOM 8453 O O . GLY A 1 591 ? 125.46196 146.46649 196.75106 1.000 47.61049 869 GLY A O 1
ATOM 8457 N N . THR A 1 592 ? 125.63306 146.82412 198.97742 1.000 47.78811 870 THR A N 1
ATOM 8458 C CA . THR A 1 592 ? 126.68848 145.84904 199.18299 1.000 52.14113 870 THR A CA 1
ATOM 8459 C C . THR A 1 592 ? 126.07067 144.48670 199.49111 1.000 50.49981 870 THR A C 1
ATOM 8460 O O . THR A 1 592 ? 124.85019 144.31838 199.51520 1.000 48.25302 870 THR A O 1
ATOM 8471 N N . HIS A 1 593 ? 126.93124 143.49424 199.71934 1.000 50.33286 871 HIS A N 1
ATOM 8472 C CA . HIS A 1 593 ? 126.45478 142.14835 200.01883 1.000 47.85199 871 HIS A CA 1
ATOM 8473 C C . HIS A 1 593 ? 125.67119 142.12237 201.32510 1.000 51.03038 871 HIS A C 1
ATOM 8474 O O . HIS A 1 593 ? 124.54325 141.61709 201.37920 1.000 53.43199 871 HIS A O 1
ATOM 8488 N N . ASP A 1 594 ? 126.25217 142.67999 202.38865 1.000 55.92985 872 ASP A N 1
ATOM 8489 C CA . ASP A 1 594 ? 125.59711 142.65908 203.69168 1.000 56.87424 872 ASP A CA 1
ATOM 8490 C C . ASP A 1 594 ? 124.30555 143.46740 203.67822 1.000 57.48414 872 ASP A C 1
ATOM 8491 O O . ASP A 1 594 ? 123.29619 143.04295 204.25293 1.000 60.37913 872 ASP A O 1
ATOM 8500 N N . GLU A 1 595 ? 124.31738 144.63371 203.02876 1.000 55.46639 873 GLU A N 1
ATOM 8501 C CA . GLU A 1 595 ? 123.11429 145.45683 202.96705 1.000 54.32588 873 GLU A CA 1
ATOM 8502 C C . GLU A 1 595 ? 121.99501 144.74499 202.22101 1.000 55.63094 873 GLU A C 1
ATOM 8503 O O . GLU A 1 595 ? 120.83636 144.77830 202.64795 1.000 56.12608 873 GLU A O 1
ATOM 8515 N N . LEU A 1 596 ? 122.31899 144.09474 201.10302 1.000 54.48229 874 LEU A N 1
ATOM 8516 C CA . LEU A 1 596 ? 121.28596 143.41946 200.32650 1.000 53.18327 874 LEU A CA 1
ATOM 8517 C C . LEU A 1 596 ? 120.77643 142.17529 201.04215 1.000 53.08263 874 LEU A C 1
ATOM 8518 O O . LEU A 1 596 ? 119.59654 141.82753 200.92208 1.000 53.15077 874 LEU A O 1
ATOM 8534 N N . LEU A 1 597 ? 121.64757 141.47859 201.77603 1.000 54.91015 875 LEU A N 1
ATOM 8535 C CA . LEU A 1 597 ? 121.17423 140.36282 202.58876 1.000 56.09940 875 LEU A CA 1
ATOM 8536 C C . LEU A 1 597 ? 120.24319 140.84603 203.69242 1.000 61.62836 875 LEU A C 1
ATOM 8537 O O . LEU A 1 597 ? 119.19527 140.23842 203.94127 1.000 58.25955 875 LEU A O 1
ATOM 8553 N N . ALA A 1 598 ? 120.60403 141.94297 204.36223 1.000 61.18372 876 ALA A N 1
ATOM 8554 C CA . ALA A 1 598 ? 119.75701 142.46661 205.42829 1.000 61.50198 876 ALA A CA 1
ATOM 8555 C C . ALA A 1 598 ? 118.43987 142.99990 204.87693 1.000 61.90710 876 ALA A C 1
ATOM 8556 O O . ALA A 1 598 ? 117.41561 142.97809 205.56814 1.000 61.49344 876 ALA A O 1
ATOM 8563 N N . ALA A 1 599 ? 118.44772 143.49164 203.63575 1.000 59.78844 877 ALA A N 1
ATOM 8564 C CA . ALA A 1 599 ? 117.22569 144.02216 203.04059 1.000 61.18954 877 ALA A CA 1
ATOM 8565 C C . ALA A 1 599 ? 116.18534 142.93315 202.81769 1.000 60.90909 877 ALA A C 1
ATOM 8566 O O . ALA A 1 599 ? 114.98210 143.21286 202.84293 1.000 57.07227 877 ALA A O 1
ATOM 8573 N N . GLY A 1 600 ? 116.62031 141.69684 202.59045 1.000 60.72657 878 GLY A N 1
ATOM 8574 C CA . GLY A 1 600 ? 115.69768 140.59562 202.39790 1.000 58.32843 878 GLY A CA 1
ATOM 8575 C C . GLY A 1 600 ? 114.83852 140.72902 201.15729 1.000 61.98705 878 GLY A C 1
ATOM 8576 O O . GLY A 1 600 ? 113.63008 140.48244 201.20996 1.000 61.30667 878 GLY A O 1
ATOM 8580 N N . GLY A 1 601 ? 115.45167 141.11423 200.03789 1.000 63.42558 879 GLY A N 1
ATOM 8581 C CA . GLY A 1 601 ? 114.74348 141.29097 198.78263 1.000 60.45076 879 GLY A CA 1
ATOM 8582 C C . GLY A 1 601 ? 115.04256 140.20772 197.76739 1.000 56.52143 879 GLY A C 1
ATOM 8583 O O . GLY A 1 601 ? 115.13673 139.02768 198.11565 1.000 58.97566 879 GLY A O 1
ATOM 8587 N N . ARG A 1 602 ? 115.18645 140.60558 196.50016 1.000 55.84645 880 ARG A N 1
ATOM 8588 C CA . ARG A 1 602 ? 115.52850 139.64968 195.44901 1.000 55.35693 880 ARG A CA 1
ATOM 8589 C C . ARG A 1 602 ? 116.89277 139.02219 195.69889 1.000 54.86162 880 ARG A C 1
ATOM 8590 O O . ARG A 1 602 ? 117.08321 137.81799 195.48174 1.000 56.21426 880 ARG A O 1
ATOM 8611 N N . TYR A 1 603 ? 117.85823 139.82911 196.14171 1.000 51.09702 881 TYR A N 1
ATOM 8612 C CA . TYR A 1 603 ? 119.20879 139.32432 196.35446 1.000 46.31860 881 TYR A CA 1
ATOM 8613 C C . TYR A 1 603 ? 119.23631 138.24949 197.43022 1.000 53.95813 881 TYR A C 1
ATOM 8614 O O . TYR A 1 603 ? 119.92835 137.23667 197.28363 1.000 57.62855 881 TYR A O 1
ATOM 8632 N N . ARG A 1 604 ? 118.50079 138.45561 198.52567 1.000 54.29136 882 ARG A N 1
ATOM 8633 C CA . ARG A 1 604 ? 118.45253 137.44239 199.57401 1.000 53.80694 882 ARG A CA 1
ATOM 8634 C C . ARG A 1 604 ? 117.81409 136.16017 199.06019 1.000 51.51543 882 ARG A C 1
ATOM 8635 O O . ARG A 1 604 ? 118.25000 135.06034 199.41104 1.000 52.90165 882 ARG A O 1
ATOM 8656 N N . GLY A 1 605 ? 116.77830 136.27958 198.23071 1.000 49.00462 883 GLY A N 1
ATOM 8657 C CA . GLY A 1 605 ? 116.16525 135.09019 197.66200 1.000 52.58490 883 GLY A CA 1
ATOM 8658 C C . GLY A 1 605 ? 117.12415 134.30727 196.78595 1.000 52.20692 883 GLY A C 1
ATOM 8659 O O . GLY A 1 605 ? 117.22385 133.08183 196.89128 1.000 51.94118 883 GLY A O 1
ATOM 8663 N N . LEU A 1 606 ? 117.84716 135.00749 195.90802 1.000 51.17318 884 LEU A N 1
ATOM 8664 C CA . LEU A 1 606 ? 118.82918 134.33305 195.06367 1.000 48.38119 884 LEU A CA 1
ATOM 8665 C C . LEU A 1 606 ? 119.93810 133.70710 195.89921 1.000 50.13792 884 LEU A C 1
ATOM 8666 O O . LEU A 1 606 ? 120.38479 132.58866 195.61538 1.000 51.89317 884 LEU A O 1
ATOM 8682 N N . TRP A 1 607 ? 120.39726 134.41353 196.93303 1.000 46.76649 885 TRP A N 1
ATOM 8683 C CA . TRP A 1 607 ? 121.44124 133.87610 197.79671 1.000 48.39698 885 TRP A CA 1
ATOM 8684 C C . TRP A 1 607 ? 120.96738 132.61375 198.50667 1.000 53.96857 885 TRP A C 1
ATOM 8685 O O . TRP A 1 607 ? 121.69715 131.62014 198.58268 1.000 57.28846 885 TRP A O 1
ATOM 8706 N N . ASP A 1 608 ? 119.73869 132.63259 199.02805 1.000 53.42384 886 ASP A N 1
ATOM 8707 C CA . ASP A 1 608 ? 119.19656 131.45487 199.69675 1.000 52.75867 886 ASP A CA 1
ATOM 8708 C C . ASP A 1 608 ? 119.04774 130.29123 198.72802 1.000 53.90896 886 ASP A C 1
ATOM 8709 O O . ASP A 1 608 ? 119.34515 129.14290 199.07685 1.000 53.65134 886 ASP A O 1
ATOM 8718 N N . SER A 1 609 ? 118.58249 130.56637 197.50660 1.000 57.49927 887 SER A N 1
ATOM 8719 C CA . SER A 1 609 ? 118.47570 129.51042 196.50648 1.000 52.84249 887 SER A CA 1
ATOM 8720 C C . SER A 1 609 ? 119.83888 128.92889 196.16343 1.000 56.41897 887 SER A C 1
ATOM 8721 O O . SER A 1 609 ? 119.94994 127.72926 195.88895 1.000 59.55817 887 SER A O 1
ATOM 8729 N N . GLY A 1 610 ? 120.88372 129.75639 196.17134 1.000 53.61805 888 GLY A N 1
ATOM 8730 C CA . GLY A 1 610 ? 122.20048 129.26516 195.80248 1.000 51.76929 888 GLY A CA 1
ATOM 8731 C C . GLY A 1 610 ? 122.76321 128.26274 196.79106 1.000 56.18263 888 GLY A C 1
ATOM 8732 O O . GLY A 1 610 ? 123.36002 127.25826 196.39611 1.000 60.69883 888 GLY A O 1
ATOM 8736 N N . ARG A 1 611 ? 122.58670 128.51774 198.08235 1.000 62.28634 889 ARG A N 1
ATOM 8737 C CA . ARG A 1 611 ? 123.20571 127.69733 199.11878 1.000 59.99688 889 ARG A CA 1
ATOM 8738 C C . ARG A 1 611 ? 122.59716 126.30125 199.14125 1.000 56.41123 889 ARG A C 1
ATOM 8739 O O . ARG A 1 611 ? 121.61101 126.05549 199.83265 1.000 59.74130 889 ARG A O 1
ATOM 8760 N N . ILE B 2 2 ? 135.96588 112.52066 133.46592 1.000 59.44096 2 ILE B N 1
ATOM 8761 C CA . ILE B 2 2 ? 134.48799 112.34197 133.38754 1.000 59.64266 2 ILE B CA 1
ATOM 8762 C C . ILE B 2 2 ? 134.04038 111.11719 134.18450 1.000 57.67880 2 ILE B C 1
ATOM 8763 O O . ILE B 2 2 ? 132.85366 110.95268 134.45385 1.000 59.57712 2 ILE B O 1
ATOM 8779 N N . ARG B 2 3 ? 134.98473 110.25013 134.55893 1.000 63.17198 3 ARG B N 1
ATOM 8780 C CA . ARG B 2 3 ? 134.63488 109.08451 135.36045 1.000 67.02168 3 ARG B CA 1
ATOM 8781 C C . ARG B 2 3 ? 134.12252 109.46982 136.74118 1.000 60.42302 3 ARG B C 1
ATOM 8782 O O . ARG B 2 3 ? 133.32970 108.72272 137.32397 1.000 54.16054 3 ARG B O 1
ATOM 8803 N N . THR B 2 4 ? 134.54669 110.61867 137.27186 1.000 56.46789 4 THR B N 1
ATOM 8804 C CA . THR B 2 4 ? 134.01714 111.07713 138.55287 1.000 58.23893 4 THR B CA 1
ATOM 8805 C C . THR B 2 4 ? 132.51933 111.34840 138.46456 1.000 51.50801 4 THR B C 1
ATOM 8806 O O . THR B 2 4 ? 131.77137 111.04221 139.39895 1.000 44.96050 4 THR B O 1
ATOM 8817 N N . LEU B 2 5 ? 132.05958 111.91536 137.34773 1.000 45.43683 5 LEU B N 1
ATOM 8818 C CA . LEU B 2 5 ? 130.63376 112.18253 137.19612 1.000 37.66354 5 LEU B CA 1
ATOM 8819 C C . LEU B 2 5 ? 129.84490 110.88966 137.02852 1.000 42.03549 5 LEU B C 1
ATOM 8820 O O . LEU B 2 5 ? 128.75579 110.74404 137.59322 1.000 41.08327 5 LEU B O 1
ATOM 8836 N N . LEU B 2 6 ? 130.37404 109.94135 136.25297 1.000 47.28554 6 LEU B N 1
ATOM 8837 C CA . LEU B 2 6 ? 129.70615 108.65285 136.09928 1.000 44.87928 6 LEU B CA 1
ATOM 8838 C C . LEU B 2 6 ? 129.67839 107.87740 137.40901 1.000 46.66210 6 LEU B C 1
ATOM 8839 O O . LEU B 2 6 ? 128.78000 107.05661 137.62400 1.000 47.96112 6 LEU B O 1
ATOM 8855 N N . ARG B 2 7 ? 130.65594 108.11464 138.28508 1.000 48.66412 7 ARG B N 1
ATOM 8856 C CA . ARG B 2 7 ? 130.63263 107.51100 139.61244 1.000 50.36540 7 ARG B CA 1
ATOM 8857 C C . ARG B 2 7 ? 129.43107 107.99771 140.41455 1.000 43.75557 7 ARG B C 1
ATOM 8858 O O . ARG B 2 7 ? 128.81867 107.22669 141.16210 1.000 40.40199 7 ARG B O 1
ATOM 8879 N N . LEU B 2 8 ? 129.07539 109.27310 140.26612 1.000 36.72915 8 LEU B N 1
ATOM 8880 C CA . LEU B 2 8 ? 128.00192 109.88715 141.03683 1.000 29.86338 8 LEU B CA 1
ATOM 8881 C C . LEU B 2 8 ? 126.61578 109.62747 140.46074 1.000 32.12293 8 LEU B C 1
ATOM 8882 O O . LEU B 2 8 ? 125.62802 110.04948 141.06998 1.000 34.17991 8 LEU B O 1
ATOM 8898 N N . VAL B 2 9 ? 126.50882 108.96622 139.31595 1.000 35.29421 9 VAL B N 1
ATOM 8899 C CA . VAL B 2 9 ? 125.18744 108.70806 138.73042 1.000 36.98348 9 VAL B CA 1
ATOM 8900 C C . VAL B 2 9 ? 124.47703 107.63721 139.55374 1.000 43.24429 9 VAL B C 1
ATOM 8901 O O . VAL B 2 9 ? 125.13227 106.67641 139.99544 1.000 41.58207 9 VAL B O 1
ATOM 8914 N N . PRO B 2 10 ? 123.16364 107.73578 139.79560 1.000 42.83651 10 PRO B N 1
ATOM 8915 C CA . PRO B 2 10 ? 122.47283 106.63098 140.47021 1.000 40.47728 10 PRO B CA 1
ATOM 8916 C C . PRO B 2 10 ? 122.48598 105.36083 139.63351 1.000 45.17770 10 PRO B C 1
ATOM 8917 O O . PRO B 2 10 ? 122.49899 105.39903 138.40248 1.000 49.63283 10 PRO B O 1
ATOM 8928 N N . ALA B 2 11 ? 122.47278 104.22012 140.32557 1.000 53.36840 11 ALA B N 1
ATOM 8929 C CA . ALA B 2 11 ? 122.50748 102.93411 139.63652 1.000 51.61893 11 ALA B CA 1
ATOM 8930 C C . ALA B 2 11 ? 121.25514 102.71787 138.79725 1.000 48.15969 11 ALA B C 1
ATOM 8931 O O . ALA B 2 11 ? 121.32969 102.16255 137.69594 1.000 50.11532 11 ALA B O 1
ATOM 8938 N N . GLU B 2 12 ? 120.09305 103.13717 139.29928 1.000 46.60101 12 GLU B N 1
ATOM 8939 C CA . GLU B 2 12 ? 118.86384 102.99126 138.52776 1.000 49.75368 12 GLU B CA 1
ATOM 8940 C C . GLU B 2 12 ? 118.79186 103.94459 137.33976 1.000 49.60991 12 GLU B C 1
ATOM 8941 O O . GLU B 2 12 ? 117.88277 103.80255 136.51551 1.000 51.22235 12 GLU B O 1
ATOM 8953 N N . LYS B 2 13 ? 119.71068 104.90488 137.23484 1.000 47.23402 13 LYS B N 1
ATOM 8954 C CA . LYS B 2 13 ? 119.72254 105.88802 136.16176 1.000 38.30231 13 LYS B CA 1
ATOM 8955 C C . LYS B 2 13 ? 120.72557 105.55339 135.05986 1.000 33.69647 13 LYS B C 1
ATOM 8956 O O . LYS B 2 13 ? 120.93184 106.37194 134.16017 1.000 32.67124 13 LYS B O 1
ATOM 8975 N N . ARG B 2 14 ? 121.34915 104.37101 135.10530 1.000 39.77917 14 ARG B N 1
ATOM 8976 C CA . ARG B 2 14 ? 122.36749 104.02297 134.11713 1.000 40.34083 14 ARG B CA 1
ATOM 8977 C C . ARG B 2 14 ? 121.77581 103.85399 132.72339 1.000 35.64451 14 ARG B C 1
ATOM 8978 O O . ARG B 2 14 ? 122.42966 104.18855 131.72700 1.000 29.43305 14 ARG B O 1
ATOM 8999 N N . GLY B 2 15 ? 120.55937 103.31376 132.62660 1.000 35.45508 15 GLY B N 1
ATOM 9000 C CA . GLY B 2 15 ? 119.90270 103.22887 131.33502 1.000 29.28481 15 GLY B CA 1
ATOM 9001 C C . GLY B 2 15 ? 119.68408 104.58838 130.70914 1.000 29.16926 15 GLY B C 1
ATOM 9002 O O . GLY B 2 15 ? 119.83610 104.75153 129.49354 1.000 30.11628 15 GLY B O 1
ATOM 9006 N N . ALA B 2 16 ? 119.34735 105.58534 131.52694 1.000 30.39656 16 ALA B N 1
ATOM 9007 C CA . ALA B 2 16 ? 119.23013 106.94554 131.02254 1.000 22.63108 16 ALA B CA 1
ATOM 9008 C C . ALA B 2 16 ? 120.56934 107.47988 130.53730 1.000 20.63492 16 ALA B C 1
ATOM 9009 O O . ALA B 2 16 ? 120.60985 108.21581 129.55175 1.000 24.27079 16 ALA B O 1
ATOM 9016 N N . VAL B 2 17 ? 121.67117 107.12836 131.20311 1.000 19.63079 17 VAL B N 1
ATOM 9017 C CA . VAL B 2 17 ? 122.98262 107.58007 130.74293 1.000 20.02611 17 VAL B CA 1
ATOM 9018 C C . VAL B 2 17 ? 123.33362 106.94037 129.40612 1.000 20.61225 17 VAL B C 1
ATOM 9019 O O . VAL B 2 17 ? 123.88769 107.59735 128.51683 1.000 22.54788 17 VAL B O 1
ATOM 9032 N N . ALA B 2 18 ? 123.04328 105.64742 129.24805 1.000 21.35765 18 ALA B N 1
ATOM 9033 C CA . ALA B 2 18 ? 123.30576 104.99181 127.97051 1.000 17.74303 18 ALA B CA 1
ATOM 9034 C C . ALA B 2 18 ? 122.46936 105.60717 126.85555 1.000 17.13392 18 ALA B C 1
ATOM 9035 O O . ALA B 2 18 ? 122.97669 105.86769 125.75601 1.000 17.98208 18 ALA B O 1
ATOM 9042 N N . GLY B 2 19 ? 121.18511 105.85071 127.12241 1.000 17.08456 19 GLY B N 1
ATOM 9043 C CA . GLY B 2 19 ? 120.34641 106.50067 126.13017 1.000 13.49617 19 GLY B CA 1
ATOM 9044 C C . GLY B 2 19 ? 120.81337 107.90600 125.80895 1.000 12.67465 19 GLY B C 1
ATOM 9045 O O . GLY B 2 19 ? 120.76156 108.33761 124.65543 1.000 17.53732 19 GLY B O 1
ATOM 9049 N N . TYR B 2 20 ? 121.27832 108.63725 126.82286 1.000 14.65123 20 TYR B N 1
ATOM 9050 C CA . TYR B 2 20 ? 121.79927 109.97842 126.60062 1.000 14.21158 20 TYR B CA 1
ATOM 9051 C C . TYR B 2 20 ? 123.03398 109.94539 125.71376 1.000 12.07404 20 TYR B C 1
ATOM 9052 O O . TYR B 2 20 ? 123.17779 110.77517 124.81301 1.000 12.56092 20 TYR B O 1
ATOM 9070 N N . ALA B 2 21 ? 123.93902 108.99646 125.95678 1.000 11.77253 21 ALA B N 1
ATOM 9071 C CA . ALA B 2 21 ? 125.12713 108.87486 125.11763 1.000 11.08280 21 ALA B CA 1
ATOM 9072 C C . ALA B 2 21 ? 124.75684 108.53132 123.68061 1.000 12.15391 21 ALA B C 1
ATOM 9073 O O . ALA B 2 21 ? 125.31204 109.10587 122.73300 1.000 13.97437 21 ALA B O 1
ATOM 9080 N N . VAL B 2 22 ? 123.81432 107.60423 123.50045 1.000 13.35666 22 VAL B N 1
ATOM 9081 C CA . VAL B 2 22 ? 123.39662 107.22078 122.15482 1.000 11.36522 22 VAL B CA 1
ATOM 9082 C C . VAL B 2 22 ? 122.78409 108.41335 121.42898 1.000 10.78734 22 VAL B C 1
ATOM 9083 O O . VAL B 2 22 ? 123.10496 108.68442 120.26659 1.000 13.22500 22 VAL B O 1
ATOM 9096 N N . LEU B 2 23 ? 121.90605 109.15461 122.10738 1.000 9.29620 23 LEU B N 1
ATOM 9097 C CA . LEU B 2 23 ? 121.25376 110.28946 121.46656 1.000 9.03569 23 LEU B CA 1
ATOM 9098 C C . LEU B 2 23 ? 122.21886 111.44335 121.23290 1.000 10.44986 23 LEU B C 1
ATOM 9099 O O . LEU B 2 23 ? 122.05184 112.19348 120.27104 1.000 10.28722 23 LEU B O 1
ATOM 9115 N N . THR B 2 24 ? 123.23192 111.60411 122.08421 1.000 11.76246 24 THR B N 1
ATOM 9116 C CA . THR B 2 24 ? 124.23871 112.63264 121.84836 1.000 9.66429 24 THR B CA 1
ATOM 9117 C C . THR B 2 24 ? 125.07695 112.30988 120.61913 1.000 12.26956 24 THR B C 1
ATOM 9118 O O . THR B 2 24 ? 125.34068 113.19061 119.78722 1.000 19.67998 24 THR B O 1
ATOM 9129 N N . LEU B 2 25 ? 125.51047 111.05341 120.48996 1.000 11.81337 25 LEU B N 1
ATOM 9130 C CA . LEU B 2 25 ? 126.22279 110.65011 119.28263 1.000 11.23094 25 LEU B CA 1
ATOM 9131 C C . LEU B 2 25 ? 125.34386 110.82046 118.05225 1.000 10.66480 25 LEU B C 1
ATOM 9132 O O . LEU B 2 25 ? 125.81173 111.27589 117.00308 1.000 15.13458 25 LEU B O 1
ATOM 9148 N N . LEU B 2 26 ? 124.06343 110.46759 118.16470 1.000 8.15922 26 LEU B N 1
ATOM 9149 C CA . LEU B 2 26 ? 123.14588 110.65734 117.05039 1.000 9.38610 26 LEU B CA 1
ATOM 9150 C C . LEU B 2 26 ? 122.99601 112.12876 116.69239 1.000 9.43353 26 LEU B C 1
ATOM 9151 O O . LEU B 2 26 ? 122.93091 112.46930 115.51054 1.000 14.04535 26 LEU B O 1
ATOM 9167 N N . SER B 2 27 ? 122.92654 113.01104 117.69003 1.000 9.75723 27 SER B N 1
ATOM 9168 C CA . SER B 2 27 ? 122.81696 114.43905 117.41433 1.000 10.94019 27 SER B CA 1
ATOM 9169 C C . SER B 2 27 ? 124.04684 114.95044 116.68248 1.000 14.01140 27 SER B C 1
ATOM 9170 O O . SER B 2 27 ? 123.93338 115.72525 115.72448 1.000 16.24126 27 SER B O 1
ATOM 9178 N N . VAL B 2 28 ? 125.23323 114.53261 117.12496 1.000 14.01181 28 VAL B N 1
ATOM 9179 C CA . VAL B 2 28 ? 126.45607 114.96840 116.45886 1.000 12.95698 28 VAL B CA 1
ATOM 9180 C C . VAL B 2 28 ? 126.48683 114.46377 115.02266 1.000 12.18836 28 VAL B C 1
ATOM 9181 O O . VAL B 2 28 ? 126.83027 115.20966 114.09662 1.000 15.10169 28 VAL B O 1
ATOM 9194 N N . LEU B 2 29 ? 126.13306 113.19331 114.81320 1.000 12.01536 29 LEU B N 1
ATOM 9195 C CA . LEU B 2 29 ? 126.13933 112.64104 113.46349 1.000 11.82722 29 LEU B CA 1
ATOM 9196 C C . LEU B 2 29 ? 125.13297 113.35306 112.57245 1.000 11.15286 29 LEU B C 1
ATOM 9197 O O . LEU B 2 29 ? 125.42081 113.63510 111.40591 1.000 16.94696 29 LEU B O 1
ATOM 9213 N N . LEU B 2 30 ? 123.94633 113.65015 113.10129 1.000 8.07826 30 LEU B N 1
ATOM 9214 C CA . LEU B 2 30 ? 122.93637 114.33928 112.30989 1.000 7.82374 30 LEU B CA 1
ATOM 9215 C C . LEU B 2 30 ? 123.38250 115.74697 111.94284 1.000 8.74240 30 LEU B C 1
ATOM 9216 O O . LEU B 2 30 ? 123.18771 116.18058 110.80450 1.000 8.42772 30 LEU B O 1
ATOM 9232 N N . ARG B 2 31 ? 123.97943 116.47912 112.88737 1.000 9.87387 31 ARG B N 1
ATOM 9233 C CA . ARG B 2 31 ? 124.47218 117.81607 112.56774 1.000 8.88738 31 ARG B CA 1
ATOM 9234 C C . ARG B 2 31 ? 125.57260 117.76330 111.51586 1.000 10.86880 31 ARG B C 1
ATOM 9235 O O . ARG B 2 31 ? 125.57514 118.56205 110.57020 1.000 13.35705 31 ARG B O 1
ATOM 9256 N N . ALA B 2 32 ? 126.50967 116.82346 111.65604 1.000 12.36373 32 ALA B N 1
ATOM 9257 C CA . ALA B 2 32 ? 127.59816 116.71771 110.69172 1.000 8.14855 32 ALA B CA 1
ATOM 9258 C C . ALA B 2 32 ? 127.08538 116.33979 109.31101 1.000 8.24630 32 ALA B C 1
ATOM 9259 O O . ALA B 2 32 ? 127.56027 116.87047 108.30303 1.000 10.47510 32 ALA B O 1
ATOM 9266 N N . VAL B 2 33 ? 126.12483 115.41858 109.24197 1.000 12.43276 33 VAL B N 1
ATOM 9267 C CA . VAL B 2 33 ? 125.56767 115.02123 107.95444 1.000 9.26698 33 VAL B CA 1
ATOM 9268 C C . VAL B 2 33 ? 124.79359 116.17436 107.33076 1.000 9.77402 33 VAL B C 1
ATOM 9269 O O . VAL B 2 33 ? 124.89060 116.41971 106.12404 1.000 11.23296 33 VAL B O 1
ATOM 9282 N N . GLY B 2 34 ? 124.01009 116.89629 108.13399 1.000 8.41196 34 GLY B N 1
ATOM 9283 C CA . GLY B 2 34 ? 123.27542 118.03211 107.61140 1.000 6.41730 34 GLY B CA 1
ATOM 9284 C C . GLY B 2 34 ? 124.17804 119.13336 107.10048 1.000 7.17507 34 GLY B C 1
ATOM 9285 O O . GLY B 2 34 ? 123.82559 119.83746 106.15262 1.000 11.29799 34 GLY B O 1
ATOM 9289 N N . ALA B 2 35 ? 125.34328 119.31132 107.72525 1.000 7.97802 35 ALA B N 1
ATOM 9290 C CA . ALA B 2 35 ? 126.30657 120.28264 107.21814 1.000 7.62329 35 ALA B CA 1
ATOM 9291 C C . ALA B 2 35 ? 126.85531 119.85582 105.86155 1.000 7.35689 35 ALA B C 1
ATOM 9292 O O . ALA B 2 35 ? 126.94717 120.66661 104.93412 1.000 9.28932 35 ALA B O 1
ATOM 9299 N N . VAL B 2 36 ? 127.21610 118.57840 105.72424 1.000 7.70312 36 VAL B N 1
ATOM 9300 C CA . VAL B 2 36 ? 127.84994 118.09955 104.50290 1.000 6.53755 36 VAL B CA 1
ATOM 9301 C C . VAL B 2 36 ? 126.84006 117.87751 103.38309 1.000 8.82663 36 VAL B C 1
ATOM 9302 O O . VAL B 2 36 ? 127.22107 117.86629 102.20901 1.000 13.53957 36 VAL B O 1
ATOM 9315 N N . LEU B 2 37 ? 125.55294 117.72434 103.70217 1.000 9.67848 37 LEU B N 1
ATOM 9316 C CA . LEU B 2 37 ? 124.54897 117.55413 102.65664 1.000 7.48479 37 LEU B CA 1
ATOM 9317 C C . LEU B 2 37 ? 124.38873 118.79385 101.78682 1.000 10.09970 37 LEU B C 1
ATOM 9318 O O . LEU B 2 37 ? 123.80251 118.69966 100.70517 1.000 12.36293 37 LEU B O 1
ATOM 9334 N N . LEU B 2 38 ? 124.87572 119.95184 102.23456 1.000 12.87054 38 LEU B N 1
ATOM 9335 C CA . LEU B 2 38 ? 124.83501 121.14131 101.39444 1.000 10.22537 38 LEU B CA 1
ATOM 9336 C C . LEU B 2 38 ? 125.69469 120.97535 100.14832 1.000 10.82120 38 LEU B C 1
ATOM 9337 O O . LEU B 2 38 ? 125.37953 121.55224 99.10393 1.000 13.95872 38 LEU B O 1
ATOM 9353 N N . ILE B 2 39 ? 126.78074 120.20456 100.23691 1.000 10.36377 39 ILE B N 1
ATOM 9354 C CA . ILE B 2 39 ? 127.68615 120.06620 99.09463 1.000 10.82466 39 ILE B CA 1
ATOM 9355 C C . ILE B 2 39 ? 126.99620 119.41221 97.90164 1.000 11.94884 39 ILE B C 1
ATOM 9356 O O . ILE B 2 39 ? 127.03594 119.98985 96.80289 1.000 17.85429 39 ILE B O 1
ATOM 9372 N N . PRO B 2 40 ? 126.35995 118.23978 98.02791 1.000 11.21514 40 PRO B N 1
ATOM 9373 C CA . PRO B 2 40 ? 125.53034 117.75726 96.91178 1.000 9.09990 40 PRO B CA 1
ATOM 9374 C C . PRO B 2 40 ? 124.41661 118.71176 96.53203 1.000 10.35337 40 PRO B C 1
ATOM 9375 O O . PRO B 2 40 ? 124.12560 118.88388 95.34320 1.000 13.82961 40 PRO B O 1
ATOM 9386 N N . LEU B 2 41 ? 123.78507 119.34111 97.52224 1.000 10.81358 41 LEU B N 1
ATOM 9387 C CA . LEU B 2 41 ? 122.65463 120.22089 97.25342 1.000 10.02909 41 LEU B CA 1
ATOM 9388 C C . LEU B 2 41 ? 123.08612 121.42752 96.43165 1.000 10.82452 41 LEU B C 1
ATOM 9389 O O . LEU B 2 41 ? 122.42504 121.79213 95.45566 1.000 12.24684 41 LEU B O 1
ATOM 9405 N N . LEU B 2 42 ? 124.20708 122.04984 96.79955 1.000 11.59070 42 LEU B N 1
ATOM 9406 C CA . LEU B 2 42 ? 124.67358 123.21591 96.05684 1.000 11.14412 42 LEU B CA 1
ATOM 9407 C C . LEU B 2 42 ? 125.30534 122.82362 94.73095 1.000 11.37711 42 LEU B C 1
ATOM 9408 O O . LEU B 2 42 ? 125.23527 123.59114 93.76684 1.000 13.85653 42 LEU B O 1
ATOM 9424 N N . ALA B 2 43 ? 125.92739 121.64682 94.65618 1.000 12.78656 43 ALA B N 1
ATOM 9425 C CA . ALA B 2 43 ? 126.41652 121.16952 93.36970 1.000 10.57203 43 ALA B CA 1
ATOM 9426 C C . ALA B 2 43 ? 125.26671 120.96572 92.39343 1.000 14.79634 43 ALA B C 1
ATOM 9427 O O . ALA B 2 43 ? 125.38321 121.29626 91.20877 1.000 21.99845 43 ALA B O 1
ATOM 9434 N N . ALA B 2 44 ? 124.14480 120.42489 92.87375 1.000 15.86506 44 ALA B N 1
ATOM 9435 C CA . ALA B 2 44 ? 122.99349 120.19872 92.00556 1.000 16.34216 44 ALA B CA 1
ATOM 9436 C C . ALA B 2 44 ? 122.26558 121.49900 91.68845 1.000 15.56941 44 ALA B C 1
ATOM 9437 O O . ALA B 2 44 ? 121.73525 121.66644 90.58608 1.000 20.23822 44 ALA B O 1
ATOM 9444 N N . LEU B 2 45 ? 122.22730 122.42899 92.64139 1.000 19.33223 45 LEU B N 1
ATOM 9445 C CA . LEU B 2 45 ? 121.46457 123.65785 92.45738 1.000 17.57281 45 LEU B CA 1
ATOM 9446 C C . LEU B 2 45 ? 122.12147 124.58970 91.44582 1.000 17.14352 45 LEU B C 1
ATOM 9447 O O . LEU B 2 45 ? 121.42768 125.37534 90.79151 1.000 18.63287 45 LEU B O 1
ATOM 9463 N N . PHE B 2 46 ? 123.44327 124.52262 91.30614 1.000 20.90491 46 PHE B N 1
ATOM 9464 C CA . PHE B 2 46 ? 124.18343 125.33393 90.34855 1.000 20.69139 46 PHE B CA 1
ATOM 9465 C C . PHE B 2 46 ? 124.40881 124.63498 89.01127 1.000 29.22005 46 PHE B C 1
ATOM 9466 O O . PHE B 2 46 ? 125.06375 125.20905 88.13600 1.000 37.52817 46 PHE B O 1
ATOM 9483 N N . SER B 2 47 ? 123.88088 123.42652 88.82424 1.000 27.02914 47 SER B N 1
ATOM 9484 C CA . SER B 2 47 ? 124.04975 122.68621 87.58593 1.000 30.66698 47 SER B CA 1
ATOM 9485 C C . SER B 2 47 ? 122.96003 123.07180 86.58728 1.000 37.60910 47 SER B C 1
ATOM 9486 O O . SER B 2 47 ? 122.10359 123.91654 86.85585 1.000 38.66284 47 SER B O 1
ATOM 9494 N N . ASP B 2 48 ? 122.99383 122.44315 85.40967 1.000 40.82176 48 ASP B N 1
ATOM 9495 C CA . ASP B 2 48 ? 121.96209 122.66373 84.40201 1.000 43.26051 48 ASP B CA 1
ATOM 9496 C C . ASP B 2 48 ? 120.63423 122.00670 84.75330 1.000 45.99850 48 ASP B C 1
ATOM 9497 O O . ASP B 2 48 ? 119.63947 122.27188 84.07014 1.000 50.15914 48 ASP B O 1
ATOM 9506 N N . THR B 2 49 ? 120.59283 121.16742 85.78840 1.000 42.99665 49 THR B N 1
ATOM 9507 C CA . THR B 2 49 ? 119.37856 120.48248 86.22862 1.000 32.70991 49 THR B CA 1
ATOM 9508 C C . THR B 2 49 ? 119.19140 120.80223 87.70487 1.000 31.54184 49 THR B C 1
ATOM 9509 O O . THR B 2 49 ? 119.45507 119.95868 88.57136 1.000 33.07221 49 THR B O 1
ATOM 9520 N N . PRO B 2 50 ? 118.74971 122.02116 88.03194 1.000 29.80742 50 PRO B N 1
ATOM 9521 C CA . PRO B 2 50 ? 118.57258 122.37614 89.45029 1.000 26.45118 50 PRO B CA 1
ATOM 9522 C C . PRO B 2 50 ? 117.52864 121.54199 90.16859 1.000 29.10787 50 PRO B C 1
ATOM 9523 O O . PRO B 2 50 ? 117.53782 121.50290 91.40394 1.000 30.36944 50 PRO B O 1
ATOM 9534 N N . SER B 2 51 ? 116.63500 120.86641 89.44465 1.000 27.46045 51 SER B N 1
ATOM 9535 C CA . SER B 2 51 ? 115.63590 120.01679 90.07885 1.000 21.94617 51 SER B CA 1
ATOM 9536 C C . SER B 2 51 ? 116.24454 118.81649 90.79218 1.000 27.30530 51 SER B C 1
ATOM 9537 O O . SER B 2 51 ? 115.53933 118.15793 91.56261 1.000 28.64362 51 SER B O 1
ATOM 9545 N N . ASP B 2 52 ? 117.52151 118.50721 90.55130 1.000 23.85802 52 ASP B N 1
ATOM 9546 C CA . ASP B 2 52 ? 118.19543 117.45912 91.30654 1.000 22.41688 52 ASP B CA 1
ATOM 9547 C C . ASP B 2 52 ? 118.41882 117.83930 92.76387 1.000 18.64075 52 ASP B C 1
ATOM 9548 O O . ASP B 2 52 ? 118.73330 116.96328 93.57385 1.000 22.67174 52 ASP B O 1
ATOM 9557 N N . ALA B 2 53 ? 118.27188 119.11639 93.11749 1.000 20.74910 53 ALA B N 1
ATOM 9558 C CA . ALA B 2 53 ? 118.41522 119.53616 94.50393 1.000 17.26798 53 ALA B CA 1
ATOM 9559 C C . ALA B 2 53 ? 117.23597 119.12632 95.37596 1.000 16.35547 53 ALA B C 1
ATOM 9560 O O . ALA B 2 53 ? 117.34257 119.21933 96.60215 1.000 15.87923 53 ALA B O 1
ATOM 9567 N N . TRP B 2 54 ? 116.12181 118.68576 94.78535 1.000 15.55754 54 TRP B N 1
ATOM 9568 C CA . TRP B 2 54 ? 114.96821 118.28601 95.58529 1.000 12.78987 54 TRP B CA 1
ATOM 9569 C C . TRP B 2 54 ? 115.28830 117.08615 96.46669 1.000 15.70158 54 TRP B C 1
ATOM 9570 O O . TRP B 2 54 ? 114.87482 117.03593 97.62977 1.000 20.23366 54 TRP B O 1
ATOM 9591 N N . LEU B 2 55 ? 116.00517 116.09960 95.92572 1.000 13.73153 55 LEU B N 1
ATOM 9592 C CA . LEU B 2 55 ? 116.34102 114.91485 96.70877 1.000 14.05907 55 LEU B CA 1
ATOM 9593 C C . LEU B 2 55 ? 117.22783 115.27281 97.89361 1.000 14.28235 55 LEU B C 1
ATOM 9594 O O . LEU B 2 55 ? 116.98993 114.82368 99.02241 1.000 13.89354 55 LEU B O 1
ATOM 9610 N N . TRP B 2 56 ? 118.24375 116.09799 97.66017 1.000 14.28949 56 TRP B N 1
ATOM 9611 C CA . TRP B 2 56 ? 119.13281 116.49865 98.73875 1.000 10.79199 56 TRP B CA 1
ATOM 9612 C C . TRP B 2 56 ? 118.44163 117.43631 99.71430 1.000 10.73474 56 TRP B C 1
ATOM 9613 O O . TRP B 2 56 ? 118.73381 117.39704 100.91098 1.000 11.89445 56 TRP B O 1
ATOM 9634 N N . LEU B 2 57 ? 117.51439 118.26703 99.23556 1.000 10.76720 57 LEU B N 1
ATOM 9635 C CA . LEU B 2 57 ? 116.71691 119.06945 100.15380 1.000 11.51675 57 LEU B CA 1
ATOM 9636 C C . LEU B 2 57 ? 115.79991 118.19672 100.99909 1.000 9.69367 57 LEU B C 1
ATOM 9637 O O . LEU B 2 57 ? 115.58499 118.49105 102.17739 1.000 10.00338 57 LEU B O 1
ATOM 9653 N N . GLY B 2 58 ? 115.25206 117.12603 100.42552 1.000 7.64952 58 GLY B N 1
ATOM 9654 C CA . GLY B 2 58 ? 114.45892 116.20406 101.22113 1.000 8.78513 58 GLY B CA 1
ATOM 9655 C C . GLY B 2 58 ? 115.28156 115.50216 102.28344 1.000 9.44498 58 GLY B C 1
ATOM 9656 O O . GLY B 2 58 ? 114.83729 115.34418 103.42539 1.000 8.74752 58 GLY B O 1
ATOM 9660 N N . TRP B 2 59 ? 116.49534 115.07790 101.92840 1.000 10.77296 59 TRP B N 1
ATOM 9661 C CA . TRP B 2 59 ? 117.37391 114.47468 102.92501 1.000 8.09283 59 TRP B CA 1
ATOM 9662 C C . TRP B 2 59 ? 117.76431 115.48016 104.00030 1.000 6.17428 59 TRP B C 1
ATOM 9663 O O . TRP B 2 59 ? 117.85184 115.12927 105.18090 1.000 8.59133 59 TRP B O 1
ATOM 9684 N N . LEU B 2 60 ? 118.01362 116.73080 103.61258 1.000 6.75930 60 LEU B N 1
ATOM 9685 C CA . LEU B 2 60 ? 118.33472 117.75853 104.59468 1.000 6.64922 60 LEU B CA 1
ATOM 9686 C C . LEU B 2 60 ? 117.16208 118.00306 105.53201 1.000 5.77756 60 LEU B C 1
ATOM 9687 O O . LEU B 2 60 ? 117.35521 118.19068 106.73484 1.000 5.02720 60 LEU B O 1
ATOM 9703 N N . THR B 2 61 ? 115.94054 118.01390 104.99765 1.000 6.38700 61 THR B N 1
ATOM 9704 C CA . THR B 2 61 ? 114.76187 118.17730 105.83967 1.000 5.29986 61 THR B CA 1
ATOM 9705 C C . THR B 2 61 ? 114.62355 117.02300 106.82137 1.000 6.40560 61 THR B C 1
ATOM 9706 O O . THR B 2 61 ? 114.32847 117.23535 108.00435 1.000 7.72147 61 THR B O 1
ATOM 9717 N N . ALA B 2 62 ? 114.83311 115.79219 106.34845 1.000 6.49873 62 ALA B N 1
ATOM 9718 C CA . ALA B 2 62 ? 114.75892 114.63937 107.23934 1.000 4.42054 62 ALA B CA 1
ATOM 9719 C C . ALA B 2 62 ? 115.80756 114.72308 108.34185 1.000 4.34690 62 ALA B C 1
ATOM 9720 O O . ALA B 2 62 ? 115.49800 114.50170 109.51812 1.000 4.81543 62 ALA B O 1
ATOM 9727 N N . VAL B 2 63 ? 117.04605 115.06568 107.98387 1.000 4.85004 63 VAL B N 1
ATOM 9728 C CA . VAL B 2 63 ? 118.11498 115.15505 108.97273 1.000 3.99686 63 VAL B CA 1
ATOM 9729 C C . VAL B 2 63 ? 117.85082 116.29415 109.95023 1.000 5.60214 63 VAL B C 1
ATOM 9730 O O . VAL B 2 63 ? 118.15091 116.18296 111.14077 1.000 7.61418 63 VAL B O 1
ATOM 9743 N N . THR B 2 64 ? 117.27364 117.39808 109.47368 1.000 5.48261 64 THR B N 1
ATOM 9744 C CA . THR B 2 64 ? 117.00504 118.53987 110.34211 1.000 4.75571 64 THR B CA 1
ATOM 9745 C C . THR B 2 64 ? 115.90486 118.22496 111.34828 1.000 5.88488 64 THR B C 1
ATOM 9746 O O . THR B 2 64 ? 116.02588 118.54495 112.53693 1.000 6.98892 64 THR B O 1
ATOM 9757 N N . LEU B 2 65 ? 114.81472 117.60859 110.88829 1.000 6.56746 65 LEU B N 1
ATOM 9758 C CA . LEU B 2 65 ? 113.75316 117.21477 111.80923 1.000 5.35268 65 LEU B CA 1
ATOM 9759 C C . LEU B 2 65 ? 114.24647 116.17220 112.80259 1.000 6.31681 65 LEU B C 1
ATOM 9760 O O . LEU B 2 65 ? 113.92530 116.23787 113.99851 1.000 8.66276 65 LEU B O 1
ATOM 9776 N N . ALA B 2 66 ? 115.02917 115.19960 112.32808 1.000 5.40293 66 ALA B N 1
ATOM 9777 C CA . ALA B 2 66 ? 115.60642 114.21828 113.23410 1.000 4.76120 66 ALA B CA 1
ATOM 9778 C C . ALA B 2 66 ? 116.51542 114.88001 114.25618 1.000 4.93394 66 ALA B C 1
ATOM 9779 O O . ALA B 2 66 ? 116.52158 114.48320 115.42180 1.000 6.48571 66 ALA B O 1
ATOM 9786 N N . GLY B 2 67 ? 117.28063 115.88963 113.84469 1.000 4.91881 67 GLY B N 1
ATOM 9787 C CA . GLY B 2 67 ? 118.12338 116.59897 114.78792 1.000 4.94201 67 GLY B CA 1
ATOM 9788 C C . GLY B 2 67 ? 117.32767 117.36432 115.82428 1.000 5.73232 67 GLY B C 1
ATOM 9789 O O . GLY B 2 67 ? 117.70429 117.40367 116.99462 1.000 7.85764 67 GLY B O 1
ATOM 9793 N N . TRP B 2 68 ? 116.22504 117.99230 115.40950 1.000 8.39187 68 TRP B N 1
ATOM 9794 C CA . TRP B 2 68 ? 115.36026 118.66978 116.37242 1.000 5.79260 68 TRP B CA 1
ATOM 9795 C C . TRP B 2 68 ? 114.83225 117.69281 117.41205 1.000 6.28491 68 TRP B C 1
ATOM 9796 O O . TRP B 2 68 ? 114.89803 117.95982 118.61908 1.000 7.74228 68 TRP B O 1
ATOM 9817 N N . VAL B 2 69 ? 114.31097 116.55006 116.96034 1.000 5.89520 69 VAL B N 1
ATOM 9818 C CA . VAL B 2 69 ? 113.76752 115.56501 117.89169 1.000 5.28267 69 VAL B CA 1
ATOM 9819 C C . VAL B 2 69 ? 114.86368 115.02758 118.80809 1.000 6.14621 69 VAL B C 1
ATOM 9820 O O . VAL B 2 69 ? 114.68201 114.93071 120.03082 1.000 9.19540 69 VAL B O 1
ATOM 9833 N N . THR B 2 70 ? 116.02086 114.68699 118.23755 1.000 5.90083 70 THR B N 1
ATOM 9834 C CA . THR B 2 70 ? 117.11229 114.12476 119.02158 1.000 6.24981 70 THR B CA 1
ATOM 9835 C C . THR B 2 70 ? 117.62377 115.12005 120.05095 1.000 6.90113 70 THR B C 1
ATOM 9836 O O . THR B 2 70 ? 117.92473 114.73919 121.18302 1.000 10.29404 70 THR B O 1
ATOM 9847 N N . ASP B 2 71 ? 117.73641 116.39504 119.68164 1.000 7.39236 71 ASP B N 1
ATOM 9848 C CA . ASP B 2 71 ? 118.24716 117.39406 120.60857 1.000 6.43159 71 ASP B CA 1
ATOM 9849 C C . ASP B 2 71 ? 117.23783 117.73819 121.69439 1.000 7.01196 71 ASP B C 1
ATOM 9850 O O . ASP B 2 71 ? 117.63231 117.97012 122.84133 1.000 9.95626 71 ASP B O 1
ATOM 9859 N N . THR B 2 72 ? 115.94222 117.74833 121.37429 1.000 7.67269 72 THR B N 1
ATOM 9860 C CA . THR B 2 72 ? 114.93769 117.90111 122.42179 1.000 5.11308 72 THR B CA 1
ATOM 9861 C C . THR B 2 72 ? 115.00611 116.75294 123.42189 1.000 6.84165 72 THR B C 1
ATOM 9862 O O . THR B 2 72 ? 114.96684 116.97520 124.64033 1.000 8.87411 72 THR B O 1
ATOM 9873 N N . ASN B 2 73 ? 115.11829 115.51752 122.93080 1.000 9.44941 73 ASN B N 1
ATOM 9874 C CA . ASN B 2 73 ? 115.20550 114.38207 123.84143 1.000 9.19140 73 ASN B CA 1
ATOM 9875 C C . ASN B 2 73 ? 116.50793 114.37588 124.62716 1.000 7.74269 73 ASN B C 1
ATOM 9876 O O . ASN B 2 73 ? 116.51668 113.98281 125.79619 1.000 11.08878 73 ASN B O 1
ATOM 9887 N N . THR B 2 74 ? 117.60897 114.79722 124.00784 1.000 7.28648 74 THR B N 1
ATOM 9888 C CA . THR B 2 74 ? 118.86935 114.91063 124.72681 1.000 6.97521 74 THR B CA 1
ATOM 9889 C C . THR B 2 74 ? 118.76742 115.94879 125.83145 1.000 8.66075 74 THR B C 1
ATOM 9890 O O . THR B 2 74 ? 119.31075 115.75534 126.92008 1.000 9.03127 74 THR B O 1
ATOM 9901 N N . ALA B 2 75 ? 118.07606 117.06028 125.56891 1.000 9.26115 75 ALA B N 1
ATOM 9902 C CA . ALA B 2 75 ? 117.86374 118.06484 126.60446 1.000 6.51552 75 ALA B CA 1
ATOM 9903 C C . ALA B 2 75 ? 117.03618 117.51031 127.75575 1.000 7.58172 75 ALA B C 1
ATOM 9904 O O . ALA B 2 75 ? 117.36038 117.73757 128.92669 1.000 9.00769 75 ALA B O 1
ATOM 9911 N N . ARG B 2 76 ? 115.96243 116.78468 127.44192 1.000 10.18559 76 ARG B N 1
ATOM 9912 C CA . ARG B 2 76 ? 115.13479 116.19222 128.48969 1.000 8.54427 76 ARG B CA 1
ATOM 9913 C C . ARG B 2 76 ? 115.93932 115.20706 129.33219 1.000 9.18382 76 ARG B C 1
ATOM 9914 O O . ARG B 2 76 ? 115.89855 115.24228 130.57014 1.000 13.15913 76 ARG B O 1
ATOM 9935 N N . LEU B 2 77 ? 116.68320 114.31968 128.67300 1.000 10.10941 77 LEU B N 1
ATOM 9936 C CA . LEU B 2 77 ? 117.46503 113.32492 129.39544 1.000 9.94694 77 LEU B CA 1
ATOM 9937 C C . LEU B 2 77 ? 118.58177 113.97149 130.20020 1.000 8.65286 77 LEU B C 1
ATOM 9938 O O . LEU B 2 77 ? 118.88106 113.52825 131.30924 1.000 11.55012 77 LEU B O 1
ATOM 9954 N N . GLY B 2 78 ? 119.21520 115.01212 129.66260 1.000 9.47203 78 GLY B N 1
ATOM 9955 C CA . GLY B 2 78 ? 120.25032 115.69859 130.41118 1.000 7.59126 78 GLY B CA 1
ATOM 9956 C C . GLY B 2 78 ? 119.70408 116.40661 131.63159 1.000 8.20150 78 GLY B C 1
ATOM 9957 O O . GLY B 2 78 ? 120.34000 116.41503 132.68502 1.000 11.52550 78 GLY B O 1
ATOM 9961 N N . PHE B 2 79 ? 118.52014 117.01018 131.50886 1.000 8.81361 79 PHE B N 1
ATOM 9962 C CA . PHE B 2 79 ? 117.87636 117.62004 132.66621 1.000 8.75978 79 PHE B CA 1
ATOM 9963 C C . PHE B 2 79 ? 117.59363 116.57698 133.73899 1.000 10.81204 79 PHE B C 1
ATOM 9964 O O . PHE B 2 79 ? 117.89770 116.78044 134.92417 1.000 10.85598 79 PHE B O 1
ATOM 9981 N N . ASP B 2 80 ? 117.00818 115.44688 133.33500 1.000 11.39260 80 ASP B N 1
ATOM 9982 C CA . ASP B 2 80 ? 116.69206 114.39509 134.29439 1.000 10.14370 80 ASP B CA 1
ATOM 9983 C C . ASP B 2 80 ? 117.95214 113.83474 134.93935 1.000 10.62311 80 ASP B C 1
ATOM 9984 O O . ASP B 2 80 ? 117.97461 113.59133 136.14773 1.000 14.56397 80 ASP B O 1
ATOM 9993 N N . LEU B 2 81 ? 119.01253 113.63229 134.15489 1.000 11.18456 81 LEU B N 1
ATOM 9994 C CA . LEU B 2 81 ? 120.26503 113.13082 134.70872 1.000 10.35068 81 LEU B CA 1
ATOM 9995 C C . LEU B 2 81 ? 120.88088 114.12484 135.67786 1.000 9.72748 81 LEU B C 1
ATOM 9996 O O . LEU B 2 81 ? 121.34866 113.74023 136.75304 1.000 13.94700 81 LEU B O 1
ATOM 10012 N N . GLY B 2 82 ? 120.90100 115.40586 135.31295 1.000 10.27667 82 GLY B N 1
ATOM 10013 C CA . GLY B 2 82 ? 121.49268 116.40035 136.18620 1.000 10.00216 82 GLY B CA 1
ATOM 10014 C C . GLY B 2 82 ? 120.76987 116.50708 137.51084 1.000 8.99962 82 GLY B C 1
ATOM 10015 O O . GLY B 2 82 ? 121.39992 116.53952 138.56960 1.000 12.15775 82 GLY B O 1
ATOM 10019 N N . PHE B 2 83 ? 119.43649 116.52769 137.47769 1.000 10.07426 83 PHE B N 1
ATOM 10020 C CA . PHE B 2 83 ? 118.70564 116.64069 138.73365 1.000 8.38799 83 PHE B CA 1
ATOM 10021 C C . PHE B 2 83 ? 118.70529 115.33817 139.52377 1.000 10.03140 83 PHE B C 1
ATOM 10022 O O . PHE B 2 83 ? 118.70766 115.37931 140.75776 1.000 13.35020 83 PHE B O 1
ATOM 10039 N N . ALA B 2 84 ? 118.73311 114.18196 138.85634 1.000 10.61947 84 ALA B N 1
ATOM 10040 C CA . ALA B 2 84 ? 118.88475 112.92510 139.57833 1.000 10.68098 84 ALA B CA 1
ATOM 10041 C C . ALA B 2 84 ? 120.22767 112.86253 140.28877 1.000 12.06958 84 ALA B C 1
ATOM 10042 O O . ALA B 2 84 ? 120.30481 112.45093 141.45123 1.000 17.92961 84 ALA B O 1
ATOM 10049 N N . VAL B 2 85 ? 121.29623 113.28082 139.61009 1.000 9.50286 85 VAL B N 1
ATOM 10050 C CA . VAL B 2 85 ? 122.61666 113.28344 140.22599 1.000 11.25965 85 VAL B CA 1
ATOM 10051 C C . VAL B 2 85 ? 122.66287 114.27986 141.37475 1.000 11.93501 85 VAL B C 1
ATOM 10052 O O . VAL B 2 85 ? 123.24926 114.00276 142.42512 1.000 15.36694 85 VAL B O 1
ATOM 10065 N N . LEU B 2 86 ? 122.05527 115.45482 141.19381 1.000 10.90150 86 LEU B N 1
ATOM 10066 C CA . LEU B 2 86 ? 122.00701 116.44448 142.26497 1.000 9.46707 86 LEU B CA 1
ATOM 10067 C C . LEU B 2 86 ? 121.30611 115.88574 143.49572 1.000 8.92950 86 LEU B C 1
ATOM 10068 O O . LEU B 2 86 ? 121.82989 115.96645 144.61287 1.000 11.50434 86 LEU B O 1
ATOM 10084 N N . SER B 2 87 ? 120.11518 115.31223 143.30649 1.000 7.37108 87 SER B N 1
ATOM 10085 C CA . SER B 2 87 ? 119.37108 114.76373 144.43262 1.000 8.72814 87 SER B CA 1
ATOM 10086 C C . SER B 2 87 ? 120.14680 113.64572 145.10984 1.000 10.77196 87 SER B C 1
ATOM 10087 O O . SER B 2 87 ? 120.25132 113.61448 146.34044 1.000 13.57918 87 SER B O 1
ATOM 10095 N N . ARG B 2 88 ? 120.72246 112.73486 144.32197 1.000 13.74212 88 ARG B N 1
ATOM 10096 C CA . ARG B 2 88 ? 121.44849 111.60848 144.89430 1.000 13.44414 88 ARG B CA 1
ATOM 10097 C C . ARG B 2 88 ? 122.65438 112.08140 145.69631 1.000 12.28784 88 ARG B C 1
ATOM 10098 O O . ARG B 2 88 ? 122.84851 111.66074 146.84005 1.000 15.23446 88 ARG B O 1
ATOM 10119 N N . THR B 2 89 ? 123.47250 112.96703 145.12085 1.000 9.77035 89 THR B N 1
ATOM 10120 C CA . THR B 2 89 ? 124.67010 113.41694 145.82270 1.000 9.09248 89 THR B CA 1
ATOM 10121 C C . THR B 2 89 ? 124.32031 114.20377 147.07691 1.000 9.14680 89 THR B C 1
ATOM 10122 O O . THR B 2 89 ? 124.94538 114.01057 148.12430 1.000 11.44873 89 THR B O 1
ATOM 10133 N N . GLN B 2 90 ? 123.32947 115.09432 147.00320 1.000 9.89404 90 GLN B N 1
ATOM 10134 C CA . GLN B 2 90 ? 123.00919 115.89604 148.17701 1.000 8.03303 90 GLN B CA 1
ATOM 10135 C C . GLN B 2 90 ? 122.39381 115.04437 149.28002 1.000 7.69879 90 GLN B C 1
ATOM 10136 O O . GLN B 2 90 ? 122.71667 115.22877 150.45839 1.000 9.24449 90 GLN B O 1
ATOM 10150 N N . HIS B 2 91 ? 121.52800 114.09032 148.92619 1.000 7.85219 91 HIS B N 1
ATOM 10151 C CA . HIS B 2 91 ? 120.97513 113.19576 149.93632 1.000 7.48144 91 HIS B CA 1
ATOM 10152 C C . HIS B 2 91 ? 122.05247 112.30188 150.53622 1.000 8.79321 91 HIS B C 1
ATOM 10153 O O . HIS B 2 91 ? 122.03662 112.02939 151.74051 1.000 11.22400 91 HIS B O 1
ATOM 10167 N N . ASP B 2 92 ? 122.99575 111.83258 149.71831 1.000 8.47659 92 ASP B N 1
ATOM 10168 C CA . ASP B 2 92 ? 124.08316 111.01589 150.24137 1.000 8.91880 92 ASP B CA 1
ATOM 10169 C C . ASP B 2 92 ? 124.96540 111.80903 151.19290 1.000 9.34991 92 ASP B C 1
ATOM 10170 O O . ASP B 2 92 ? 125.39339 111.28670 152.22541 1.000 12.62466 92 ASP B O 1
ATOM 10179 N N . MET B 2 93 ? 125.26842 113.06302 150.85600 1.000 7.87828 93 MET B N 1
ATOM 10180 C CA . MET B 2 93 ? 126.07208 113.88714 151.75251 1.000 6.22589 93 MET B CA 1
ATOM 10181 C C . MET B 2 93 ? 125.31803 114.20141 153.03763 1.000 5.74259 93 MET B C 1
ATOM 10182 O O . MET B 2 93 ? 125.91427 114.23826 154.11835 1.000 6.80651 93 MET B O 1
ATOM 10196 N N . ALA B 2 94 ? 124.00883 114.43891 152.94128 1.000 7.33693 94 ALA B N 1
ATOM 10197 C CA . ALA B 2 94 ? 123.21372 114.69941 154.13540 1.000 5.24801 94 ALA B CA 1
ATOM 10198 C C . ALA B 2 94 ? 123.15387 113.47618 155.04021 1.000 7.07232 94 ALA B C 1
ATOM 10199 O O . ALA B 2 94 ? 123.20116 113.60441 156.26776 1.000 7.93257 94 ALA B O 1
ATOM 10206 N N . ASP B 2 95 ? 123.03684 112.28279 154.45513 1.000 8.21233 95 ASP B N 1
ATOM 10207 C CA . ASP B 2 95 ? 122.97777 111.06841 155.25912 1.000 7.66857 95 ASP B CA 1
ATOM 10208 C C . ASP B 2 95 ? 124.34302 110.69169 155.81839 1.000 7.66759 95 ASP B C 1
ATOM 10209 O O . ASP B 2 95 ? 124.42757 110.12819 156.91434 1.000 12.78520 95 ASP B O 1
ATOM 10218 N N . ARG B 2 96 ? 125.41478 110.98110 155.08336 1.000 7.30173 96 ARG B N 1
ATOM 10219 C CA . ARG B 2 96 ? 126.74918 110.57299 155.50255 1.000 7.52666 96 ARG B CA 1
ATOM 10220 C C . ARG B 2 96 ? 127.30835 111.47126 156.59837 1.000 8.38322 96 ARG B C 1
ATOM 10221 O O . ARG B 2 96 ? 127.95394 110.97867 157.52789 1.000 10.24566 96 ARG B O 1
ATOM 10242 N N . LEU B 2 97 ? 127.06616 112.77994 156.50644 1.000 8.08651 97 LEU B N 1
ATOM 10243 C CA . LEU B 2 97 ? 127.73344 113.73055 157.39385 1.000 6.27071 97 LEU B CA 1
ATOM 10244 C C . LEU B 2 97 ? 127.47229 113.48671 158.87574 1.000 6.80035 97 LEU B C 1
ATOM 10245 O O . LEU B 2 97 ? 128.42581 113.60775 159.66369 1.000 8.07688 97 LEU B O 1
ATOM 10261 N N . PRO B 2 98 ? 126.25888 113.16155 159.32782 1.000 7.06511 98 PRO B N 1
ATOM 10262 C CA . PRO B 2 98 ? 126.09064 112.80645 160.74551 1.000 8.09046 98 PRO B CA 1
ATOM 10263 C C . PRO B 2 98 ? 126.87982 111.58343 161.17721 1.000 11.02951 98 PRO B C 1
ATOM 10264 O O . PRO B 2 98 ? 127.11832 111.42018 162.37852 1.000 23.26798 98 PRO B O 1
ATOM 10275 N N . ASN B 2 99 ? 127.28248 110.71721 160.24936 1.000 9.08579 99 ASN B N 1
ATOM 10276 C CA . ASN B 2 99 ? 128.05517 109.52296 160.56382 1.000 9.85191 99 ASN B CA 1
ATOM 10277 C C . ASN B 2 99 ? 129.55755 109.70742 160.38438 1.000 11.18820 99 ASN B C 1
ATOM 10278 O O . ASN B 2 99 ? 130.31680 108.79505 160.71382 1.000 15.69606 99 ASN B O 1
ATOM 10289 N N . VAL B 2 100 ? 130.00613 110.85005 159.87824 1.000 12.15883 100 VAL B N 1
ATOM 10290 C CA . VAL B 2 100 ? 131.43073 111.10278 159.69483 1.000 10.49281 100 VAL B CA 1
ATOM 10291 C C . VAL B 2 100 ? 132.06078 111.39073 161.04964 1.000 14.09433 100 VAL B C 1
ATOM 10292 O O . VAL B 2 100 ? 131.43684 111.99847 161.92615 1.000 18.56346 100 VAL B O 1
ATOM 10305 N N . ALA B 2 101 ? 133.30064 110.94120 161.22903 1.000 15.33290 101 ALA B N 1
ATOM 10306 C CA . ALA B 2 101 ? 133.99721 111.13649 162.49268 1.000 14.05918 101 ALA B CA 1
ATOM 10307 C C . ALA B 2 101 ? 134.20388 112.61975 162.77437 1.000 17.16926 101 ALA B C 1
ATOM 10308 O O . ALA B 2 101 ? 134.42253 113.41795 161.86069 1.000 18.28814 101 ALA B O 1
ATOM 10315 N N . MET B 2 102 ? 134.12988 112.98679 164.05706 1.000 18.18823 102 MET B N 1
ATOM 10316 C CA . MET B 2 102 ? 134.26128 114.38961 164.43915 1.000 15.76007 102 MET B CA 1
ATOM 10317 C C . MET B 2 102 ? 135.63009 114.94721 164.08295 1.000 19.05347 102 MET B C 1
ATOM 10318 O O . MET B 2 102 ? 135.75760 116.14238 163.79749 1.000 22.59201 102 MET B O 1
ATOM 10332 N N . SER B 2 103 ? 136.66428 114.10727 164.10679 1.000 18.91067 103 SER B N 1
ATOM 10333 C CA . SER B 2 103 ? 138.00250 114.56027 163.75338 1.000 15.23392 103 SER B CA 1
ATOM 10334 C C . SER B 2 103 ? 138.09280 115.01303 162.30481 1.000 19.07286 103 SER B C 1
ATOM 10335 O O . SER B 2 103 ? 138.98524 115.79785 161.96794 1.000 25.04055 103 SER B O 1
ATOM 10343 N N . TRP B 2 104 ? 137.19755 114.53014 161.44039 1.000 14.37076 104 TRP B N 1
ATOM 10344 C CA . TRP B 2 104 ? 137.22180 114.93661 160.04199 1.000 11.71603 104 TRP B CA 1
ATOM 10345 C C . TRP B 2 104 ? 136.91615 116.41713 159.88078 1.000 15.27984 104 TRP B C 1
ATOM 10346 O O . TRP B 2 104 ? 137.40215 117.04857 158.93813 1.000 18.77143 104 TRP B O 1
ATOM 10367 N N . PHE B 2 105 ? 136.12553 116.99293 160.78676 1.000 15.70612 105 PHE B N 1
ATOM 10368 C CA . PHE B 2 105 ? 135.60488 118.34822 160.61102 1.000 14.18256 105 PHE B CA 1
ATOM 10369 C C . PHE B 2 105 ? 136.65580 119.37892 161.02545 1.000 18.50730 105 PHE B C 1
ATOM 10370 O O . PHE B 2 105 ? 136.52026 120.11109 162.00635 1.000 26.93422 105 PHE B O 1
ATOM 10387 N N . THR B 2 106 ? 137.72461 119.42081 160.24140 1.000 19.05755 106 THR B N 1
ATOM 10388 C CA . THR B 2 106 ? 138.68710 120.50265 160.28688 1.000 17.04651 106 THR B CA 1
ATOM 10389 C C . THR B 2 106 ? 138.08434 121.72722 159.60527 1.000 22.41780 106 THR B C 1
ATOM 10390 O O . THR B 2 106 ? 137.07099 121.61429 158.91178 1.000 23.29817 106 THR B O 1
ATOM 10401 N N . PRO B 2 107 ? 138.65600 122.92042 159.81156 1.000 24.96638 107 PRO B N 1
ATOM 10402 C CA . PRO B 2 107 ? 138.13814 124.09009 159.08205 1.000 20.39467 107 PRO B CA 1
ATOM 10403 C C . PRO B 2 107 ? 138.17001 123.92489 157.57338 1.000 18.25519 107 PRO B C 1
ATOM 10404 O O . PRO B 2 107 ? 137.24215 124.37832 156.89281 1.000 17.15933 107 PRO B O 1
ATOM 10415 N N . ASP B 2 108 ? 139.19858 123.27118 157.02884 1.000 18.12268 108 ASP B N 1
ATOM 10416 C CA . ASP B 2 108 ? 139.22023 122.99859 155.59592 1.000 18.21438 108 ASP B CA 1
ATOM 10417 C C . ASP B 2 108 ? 138.10576 122.04137 155.19639 1.000 15.68293 108 ASP B C 1
ATOM 10418 O O . ASP B 2 108 ? 137.42499 122.26153 154.19050 1.000 13.97910 108 ASP B O 1
ATOM 10427 N N . ASN B 2 109 ? 137.90127 120.97287 155.96794 1.000 15.75680 109 ASN B N 1
ATOM 10428 C CA . ASN B 2 109 ? 136.83235 120.03570 155.64161 1.000 13.59927 109 ASN B CA 1
ATOM 10429 C C . ASN B 2 109 ? 135.46406 120.65716 155.87361 1.000 10.76248 109 ASN B C 1
ATOM 10430 O O . ASN B 2 109 ? 134.51964 120.37445 155.13274 1.000 10.10497 109 ASN B O 1
ATOM 10441 N N . THR B 2 110 ? 135.33305 121.50235 156.89613 1.000 12.72824 110 THR B N 1
ATOM 10442 C CA . THR B 2 110 ? 134.07826 122.21832 157.09608 1.000 10.97982 110 THR B CA 1
ATOM 10443 C C . THR B 2 110 ? 133.77706 123.13282 155.91520 1.000 11.71710 110 THR B C 1
ATOM 10444 O O . THR B 2 110 ? 132.63774 123.19040 155.44045 1.000 12.50068 110 THR B O 1
ATOM 10455 N N . ALA B 2 111 ? 134.79050 123.84816 155.42131 1.000 10.63671 111 ALA B N 1
ATOM 10456 C CA . ALA B 2 111 ? 134.60425 124.69051 154.24555 1.000 9.30998 111 ALA B CA 1
ATOM 10457 C C . ALA B 2 111 ? 134.24537 123.85892 153.02057 1.000 11.30369 111 ALA B C 1
ATOM 10458 O O . ALA B 2 111 ? 133.37753 124.24653 152.22945 1.000 13.07691 111 ALA B O 1
ATOM 10465 N N . THR B 2 112 ? 134.90618 122.71239 152.84647 1.000 9.81672 112 THR B N 1
ATOM 10466 C CA . THR B 2 112 ? 134.59977 121.83780 151.72026 1.000 10.21490 112 THR B CA 1
ATOM 10467 C C . THR B 2 112 ? 133.16495 121.33290 151.78775 1.000 9.09386 112 THR B C 1
ATOM 10468 O O . THR B 2 112 ? 132.46444 121.30526 150.77269 1.000 9.65274 112 THR B O 1
ATOM 10479 N N . ALA B 2 113 ? 132.71327 120.92260 152.97444 1.000 8.58943 113 ALA B N 1
ATOM 10480 C CA . ALA B 2 113 ? 131.34914 120.43002 153.12443 1.000 5.82048 113 ALA B CA 1
ATOM 10481 C C . ALA B 2 113 ? 130.33396 121.54070 152.90240 1.000 8.12872 113 ALA B C 1
ATOM 10482 O O . ALA B 2 113 ? 129.27755 121.31340 152.30242 1.000 10.34157 113 ALA B O 1
ATOM 10489 N N . ARG B 2 114 ? 130.63444 122.74815 153.38268 1.000 9.27583 114 ARG B N 1
ATOM 10490 C CA . ARG B 2 114 ? 129.75221 123.88120 153.13967 1.000 7.01231 114 ARG B CA 1
ATOM 10491 C C . ARG B 2 114 ? 129.63610 124.17546 151.65066 1.000 8.19185 114 ARG B C 1
ATOM 10492 O O . ARG B 2 114 ? 128.53829 124.43170 151.14516 1.000 9.83312 114 ARG B O 1
ATOM 10513 N N . GLN B 2 115 ? 130.76058 124.14894 150.93243 1.000 9.54744 115 GLN B N 1
ATOM 10514 C CA . GLN B 2 115 ? 130.72518 124.38679 149.49319 1.000 9.28235 115 GLN B CA 1
ATOM 10515 C C . GLN B 2 115 ? 129.98501 123.27573 148.76319 1.000 10.69358 115 GLN B C 1
ATOM 10516 O O . GLN B 2 115 ? 129.23436 123.54090 147.81840 1.000 14.40401 115 GLN B O 1
ATOM 10530 N N . ALA B 2 116 ? 130.19921 122.02456 149.17363 1.000 10.84048 116 ALA B N 1
ATOM 10531 C CA . ALA B 2 116 ? 129.53683 120.90139 148.52366 1.000 8.33206 116 ALA B CA 1
ATOM 10532 C C . ALA B 2 116 ? 128.02975 120.96811 148.71774 1.000 9.67542 116 ALA B C 1
ATOM 10533 O O . ALA B 2 116 ? 127.26372 120.68433 147.79109 1.000 10.61501 116 ALA B O 1
ATOM 10540 N N . ILE B 2 117 ? 127.58428 121.33327 149.91963 1.000 11.75153 117 ILE B N 1
ATOM 10541 C CA . ILE B 2 117 ? 126.15817 121.53522 150.14569 1.000 10.90085 117 ILE B CA 1
ATOM 10542 C C . ILE B 2 117 ? 125.66813 122.76057 149.38305 1.000 14.98350 117 ILE B C 1
ATOM 10543 O O . ILE B 2 117 ? 124.54160 122.78311 148.87725 1.000 20.93746 117 ILE B O 1
ATOM 10559 N N . ALA B 2 118 ? 126.49707 123.80328 149.29983 1.000 15.78011 118 ALA B N 1
ATOM 10560 C CA . ALA B 2 118 ? 126.10955 125.04016 148.63231 1.000 13.07874 118 ALA B CA 1
ATOM 10561 C C . ALA B 2 118 ? 126.01731 124.90131 147.11950 1.000 13.91396 118 ALA B C 1
ATOM 10562 O O . ALA B 2 118 ? 125.54300 125.83263 146.46287 1.000 16.29540 118 ALA B O 1
ATOM 10569 N N . ALA B 2 119 ? 126.45761 123.78063 146.55151 1.000 13.09933 119 ALA B N 1
ATOM 10570 C CA . ALA B 2 119 ? 126.34340 123.52640 145.12245 1.000 16.13190 119 ALA B CA 1
ATOM 10571 C C . ALA B 2 119 ? 124.95102 123.06740 144.70471 1.000 20.94064 119 ALA B C 1
ATOM 10572 O O . ALA B 2 119 ? 124.76491 122.70107 143.54158 1.000 24.82524 119 ALA B O 1
ATOM 10579 N N . THR B 2 120 ? 123.97123 123.07838 145.60990 1.000 17.03113 120 THR B N 1
ATOM 10580 C CA . THR B 2 120 ? 122.63844 122.58107 145.29747 1.000 17.71587 120 THR B CA 1
ATOM 10581 C C . THR B 2 120 ? 121.88783 123.45777 144.29975 1.000 21.13641 120 THR B C 1
ATOM 10582 O O . THR B 2 120 ? 120.87920 123.00666 143.75307 1.000 33.45099 120 THR B O 1
ATOM 10593 N N . GLY B 2 121 ? 122.35785 124.67110 144.02350 1.000 20.88073 121 GLY B N 1
ATOM 10594 C CA . GLY B 2 121 ? 121.65365 125.59480 143.16328 1.000 20.13038 121 GLY B CA 1
ATOM 10595 C C . GLY B 2 121 ? 121.44513 125.10145 141.74216 1.000 18.16311 121 GLY B C 1
ATOM 10596 O O . GLY B 2 121 ? 121.76922 123.96204 141.39619 1.000 15.01808 121 GLY B O 1
ATOM 10600 N N . PRO B 2 122 ? 120.88684 125.96328 140.88478 1.000 21.72375 122 PRO B N 1
ATOM 10601 C CA . PRO B 2 122 ? 120.58061 125.54297 139.50734 1.000 18.65197 122 PRO B CA 1
ATOM 10602 C C . PRO B 2 122 ? 121.80311 125.30459 138.63351 1.000 20.52978 122 PRO B C 1
ATOM 10603 O O . PRO B 2 122 ? 121.65120 124.74191 137.54266 1.000 18.83993 122 PRO B O 1
ATOM 10614 N N . GLU B 2 123 ? 122.99781 125.72098 139.05605 1.000 26.52171 123 GLU B N 1
ATOM 10615 C CA . GLU B 2 123 ? 124.17480 125.55644 138.20998 1.000 21.44386 123 GLU B CA 1
ATOM 10616 C C . GLU B 2 123 ? 124.59480 124.09358 138.12660 1.000 22.03282 123 GLU B C 1
ATOM 10617 O O . GLU B 2 123 ? 124.87075 123.57897 137.03774 1.000 21.90079 123 GLU B O 1
ATOM 10629 N N . LEU B 2 124 ? 124.65793 123.40773 139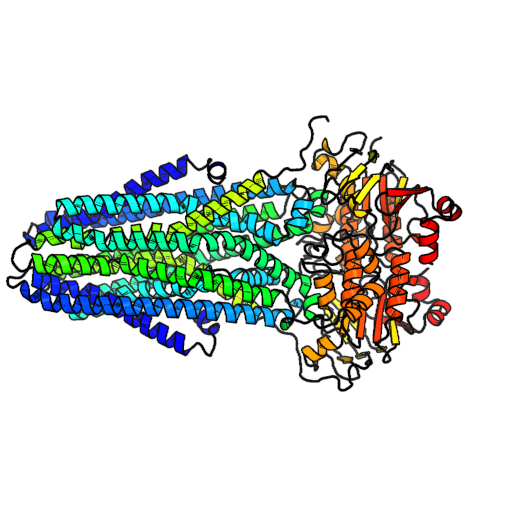.26981 1.000 20.86834 124 LEU B N 1
ATOM 10630 C CA . LEU B 2 124 ? 125.04578 122.00130 139.26500 1.000 15.47889 124 LEU B CA 1
ATOM 10631 C C . LEU B 2 124 ? 123.94567 121.11655 138.69616 1.000 17.15609 124 LEU B C 1
ATOM 10632 O O . LEU B 2 124 ? 124.23940 120.11688 138.03325 1.000 20.03742 124 LEU B O 1
ATOM 10648 N N . ALA B 2 125 ? 122.68103 121.45392 138.95344 1.000 19.16750 125 ALA B N 1
ATOM 10649 C CA . ALA B 2 125 ? 121.58236 120.65549 138.42419 1.000 12.71738 125 ALA B CA 1
ATOM 10650 C C . ALA B 2 125 ? 121.52761 120.71900 136.90667 1.000 15.74789 125 ALA B C 1
ATOM 10651 O O . ALA B 2 125 ? 121.13533 119.74198 136.26159 1.000 20.03495 125 ALA B O 1
ATOM 10658 N N . GLY B 2 126 ? 121.91530 121.85084 136.32404 1.000 18.19585 126 GLY B N 1
ATOM 10659 C CA . GLY B 2 126 ? 121.96122 122.00403 134.88405 1.000 14.93927 126 GLY B CA 1
ATOM 10660 C C . GLY B 2 126 ? 123.31634 121.65224 134.31293 1.000 13.24335 126 GLY B C 1
ATOM 10661 O O . GLY B 2 126 ? 123.69298 122.14456 133.24884 1.000 15.05498 126 GLY B O 1
ATOM 10665 N N . LEU B 2 127 ? 124.05548 120.79625 135.01932 1.000 15.52963 127 LEU B N 1
ATOM 10666 C CA . LEU B 2 127 ? 125.39983 120.42766 134.59599 1.000 14.74005 127 LEU B CA 1
ATOM 10667 C C . LEU B 2 127 ? 125.38729 119.75868 133.22909 1.000 16.41485 127 LEU B C 1
ATOM 10668 O O . LEU B 2 127 ? 126.15599 120.12942 132.33737 1.000 16.90658 127 LEU B O 1
ATOM 10684 N N . VAL B 2 128 ? 124.51596 118.76944 133.04299 1.000 19.04041 128 VAL B N 1
ATOM 10685 C CA . VAL B 2 128 ? 124.54411 117.99805 131.80686 1.000 15.68180 128 VAL B CA 1
ATOM 10686 C C . VAL B 2 128 ? 124.05778 118.84188 130.63484 1.000 12.77452 128 VAL B C 1
ATOM 10687 O O . VAL B 2 128 ? 124.62791 118.79015 129.54003 1.000 12.73761 128 VAL B O 1
ATOM 10700 N N . VAL B 2 129 ? 122.99813 119.62555 130.83798 1.000 11.41450 129 VAL B N 1
ATOM 10701 C CA . VAL B 2 129 ? 122.45346 120.42425 129.74335 1.000 10.28451 129 VAL B CA 1
ATOM 10702 C C . VAL B 2 129 ? 123.38586 121.57920 129.39158 1.000 10.79350 129 VAL B C 1
ATOM 10703 O O . VAL B 2 129 ? 123.53993 121.92660 128.21577 1.000 16.32158 129 VAL B O 1
ATOM 10716 N N . ASN B 2 130 ? 124.01942 122.19289 130.39134 1.000 10.28303 130 ASN B N 1
ATOM 10717 C CA . ASN B 2 130 ? 124.80012 123.40330 130.16152 1.000 10.23994 130 ASN B CA 1
ATOM 10718 C C . ASN B 2 130 ? 126.25317 123.13907 129.79583 1.000 13.60203 130 ASN B C 1
ATOM 10719 O O . ASN B 2 130 ? 126.84513 123.95217 129.07824 1.000 19.28011 130 ASN B O 1
ATOM 10730 N N . LEU B 2 131 ? 126.85273 122.04919 130.28244 1.000 12.11894 131 LEU B N 1
ATOM 10731 C CA . LEU B 2 131 ? 128.27488 121.78691 130.07900 1.000 14.42432 131 LEU B CA 1
ATOM 10732 C C . LEU B 2 131 ? 128.52862 120.53110 129.25738 1.000 16.12824 131 LEU B C 1
ATOM 10733 O O . LEU B 2 131 ? 129.20052 120.61225 128.22770 1.000 18.00661 131 LEU B O 1
ATOM 10749 N N . LEU B 2 132 ? 128.02223 119.36955 129.67449 1.000 17.42572 132 LEU B N 1
ATOM 10750 C CA . LEU B 2 132 ? 128.40506 118.12799 129.00656 1.000 16.54215 132 LEU B CA 1
ATOM 10751 C C . LEU B 2 132 ? 127.82116 118.04370 127.60532 1.000 13.13235 132 LEU B C 1
ATOM 10752 O O . LEU B 2 132 ? 128.50636 117.62756 126.66799 1.000 15.10033 132 LEU B O 1
ATOM 10768 N N . THR B 2 133 ? 126.55201 118.40576 127.44244 1.000 11.60392 133 THR B N 1
ATOM 10769 C CA . THR B 2 133 ? 125.94797 118.33527 126.11429 1.000 11.35319 133 THR B CA 1
ATOM 10770 C C . THR B 2 133 ? 126.63775 119.25885 125.12036 1.000 15.00005 133 THR B C 1
ATOM 10771 O O . THR B 2 133 ? 127.08153 118.76848 124.06696 1.000 18.67769 133 THR B O 1
ATOM 10782 N N . PRO B 2 134 ? 126.77757 120.56735 125.37025 1.000 13.66672 134 PRO B N 1
ATOM 10783 C CA . PRO B 2 134 ? 127.50238 121.40010 124.40181 1.000 12.38078 134 PRO B CA 1
ATOM 10784 C C . PRO B 2 134 ? 128.96997 121.04070 124.26864 1.000 13.09479 134 PRO B C 1
ATOM 10785 O O . PRO B 2 134 ? 129.51020 121.13882 123.16407 1.000 16.54388 134 PRO B O 1
ATOM 10796 N N . LEU B 2 135 ? 129.63045 120.60830 125.34432 1.000 13.72541 135 LEU B N 1
ATOM 10797 C CA . LEU B 2 135 ? 131.03814 120.23793 125.23860 1.000 14.41737 135 LEU B CA 1
ATOM 10798 C C . LEU B 2 135 ? 131.22319 119.01398 124.35207 1.000 16.57159 135 LEU B C 1
ATOM 10799 O O . LEU B 2 135 ? 132.09510 119.00303 123.47792 1.000 20.42956 135 LEU B O 1
ATOM 10815 N N . ILE B 2 136 ? 130.41904 117.97281 124.56507 1.000 16.09124 136 ILE B N 1
ATOM 10816 C CA . ILE B 2 136 ? 130.52050 116.77314 123.74297 1.000 16.07040 136 ILE B CA 1
ATOM 10817 C C . ILE B 2 136 ? 130.14450 117.08922 122.30487 1.000 15.39457 136 ILE B C 1
ATOM 10818 O O . ILE B 2 136 ? 130.81046 116.63940 121.36321 1.000 18.10274 136 ILE B O 1
ATOM 10834 N N . GLY B 2 137 ? 129.07628 117.86653 122.10876 1.000 12.76074 137 GLY B N 1
ATOM 10835 C CA . GLY B 2 137 ? 128.68204 118.22718 120.76112 1.000 14.02391 137 GLY B CA 1
ATOM 10836 C C . GLY B 2 137 ? 129.76354 118.99215 120.02897 1.000 14.49440 137 GLY B C 1
ATOM 10837 O O . GLY B 2 137 ? 130.06416 118.70218 118.87184 1.000 20.38019 137 GLY B O 1
ATOM 10841 N N . ALA B 2 138 ? 130.38970 119.95392 120.70381 1.000 15.54878 138 ALA B N 1
ATOM 10842 C CA . ALA B 2 138 ? 131.42020 120.74890 120.05551 1.000 13.93900 138 ALA B CA 1
ATOM 10843 C C . ALA B 2 138 ? 132.67967 119.93057 119.80588 1.000 15.27420 138 ALA B C 1
ATOM 10844 O O . ALA B 2 138 ? 133.32866 120.08503 118.76650 1.000 18.86724 138 ALA B O 1
ATOM 10851 N N . ALA B 2 139 ? 133.04855 119.06162 120.74793 1.000 14.75213 139 ALA B N 1
ATOM 10852 C CA . ALA B 2 139 ? 134.25722 118.26452 120.58337 1.000 15.26162 139 ALA B CA 1
ATOM 10853 C C . ALA B 2 139 ? 134.11084 117.25613 119.45333 1.000 17.48902 139 ALA B C 1
ATOM 10854 O O . ALA B 2 139 ? 135.05388 117.04376 118.68377 1.000 21.22892 139 ALA B O 1
ATOM 10861 N N . LEU B 2 140 ? 132.94188 116.62349 119.33370 1.000 16.23010 140 LEU B N 1
ATOM 10862 C CA . LEU B 2 140 ? 132.75396 115.56962 118.34658 1.000 13.64274 140 LEU B CA 1
ATOM 10863 C C . LEU B 2 140 ? 132.24124 116.06967 117.00445 1.000 16.20238 140 LEU B C 1
ATOM 10864 O O . LEU B 2 140 ? 132.34538 115.33453 116.01792 1.000 19.70938 140 LEU B O 1
ATOM 10880 N N . LEU B 2 141 ? 131.68868 117.28206 116.93334 1.000 16.87068 141 LEU B N 1
ATOM 10881 C CA . LEU B 2 141 ? 131.13233 117.75669 115.66743 1.000 15.38672 141 LEU B CA 1
ATOM 10882 C C . LEU B 2 141 ? 132.16339 117.85174 114.55294 1.000 15.24547 141 LEU B C 1
ATOM 10883 O O . LEU B 2 141 ? 131.90255 117.31428 113.46356 1.000 16.04137 141 LEU B O 1
ATOM 10899 N N . PRO B 2 142 ? 133.31932 118.50443 114.72053 1.000 15.98069 142 PRO B N 1
ATOM 10900 C CA . PRO B 2 142 ? 134.26163 118.55973 113.59673 1.000 14.15989 142 PRO B CA 1
ATOM 10901 C C . PRO B 2 142 ? 134.84495 117.20377 113.24082 1.000 13.96841 142 PRO B C 1
ATOM 10902 O O . PRO B 2 142 ? 135.24659 117.00707 112.08921 1.000 16.07144 142 PRO B O 1
ATOM 10913 N N . ALA B 2 143 ? 134.87651 116.25337 114.17808 1.000 17.40147 143 ALA B N 1
ATOM 10914 C CA . ALA B 2 143 ? 135.26364 114.88876 113.83540 1.000 13.88342 143 ALA B CA 1
ATOM 10915 C C . ALA B 2 143 ? 134.20055 114.22026 112.97996 1.000 15.14837 143 ALA B C 1
ATOM 10916 O O . ALA B 2 143 ? 134.51798 113.53134 112.00528 1.000 18.65660 143 ALA B O 1
ATOM 10923 N N . ALA B 2 144 ? 132.93142 114.40523 113.33538 1.000 13.18507 144 ALA B N 1
ATOM 10924 C CA . ALA B 2 144 ? 131.85488 113.84181 112.53466 1.000 11.07231 144 ALA B CA 1
ATOM 10925 C C . ALA B 2 144 ? 131.79553 114.49434 111.15923 1.000 12.13916 144 ALA B C 1
ATOM 10926 O O . ALA B 2 144 ? 131.54895 113.81492 110.15780 1.000 14.65719 144 ALA B O 1
ATOM 10933 N N . ILE B 2 145 ? 132.02890 115.80785 111.08534 1.000 12.55319 145 ILE B N 1
ATOM 10934 C CA . ILE B 2 145 ? 132.09441 116.47596 109.78702 1.000 10.83417 145 ILE B CA 1
ATOM 10935 C C . ILE B 2 145 ? 133.26123 115.93426 108.97181 1.000 13.90115 145 ILE B C 1
ATOM 10936 O O . ILE B 2 145 ? 133.13241 115.69036 107.76674 1.000 15.96754 145 ILE B O 1
ATOM 10952 N N . GLY B 2 146 ? 134.41874 115.74750 109.60790 1.000 13.47570 146 GLY B N 1
ATOM 10953 C CA . GLY B 2 146 ? 135.56208 115.21007 108.89075 1.000 13.31268 146 GLY B CA 1
ATOM 10954 C C . GLY B 2 146 ? 135.31962 113.80658 108.37083 1.000 16.11203 146 GLY B C 1
ATOM 10955 O O . GLY B 2 146 ? 135.75656 113.45744 107.27311 1.000 16.02792 146 GLY B O 1
ATOM 10959 N N . VAL B 2 147 ? 134.63050 112.97930 109.15679 1.000 16.74921 147 VAL B N 1
ATOM 10960 C CA . VAL B 2 147 ? 134.29656 111.63356 108.70242 1.000 16.66931 147 VAL B CA 1
ATOM 10961 C C . VAL B 2 147 ? 133.29741 111.69085 107.55301 1.000 17.95637 147 VAL B C 1
ATOM 10962 O O . VAL B 2 147 ? 133.42314 110.95376 106.56967 1.000 23.00979 147 VAL B O 1
ATOM 10975 N N . ALA B 2 148 ? 132.28486 112.55428 107.65833 1.000 15.35638 148 ALA B N 1
ATOM 10976 C CA . ALA B 2 148 ? 131.28755 112.66667 106.60193 1.000 15.22741 148 ALA B CA 1
ATOM 10977 C C . ALA B 2 148 ? 131.86647 113.23769 105.31562 1.000 18.49689 148 ALA B C 1
ATOM 10978 O O . ALA B 2 148 ? 131.31666 112.98459 104.23962 1.000 21.21163 148 ALA B O 1
ATOM 10985 N N . LEU B 2 149 ? 132.95024 114.00874 105.40027 1.000 21.69868 149 LEU B N 1
ATOM 10986 C CA . LEU B 2 149 ? 133.60345 114.52095 104.20359 1.000 18.10219 149 LEU B CA 1
ATOM 10987 C C . LEU B 2 149 ? 134.41004 113.45823 103.47165 1.000 20.33128 149 LEU B C 1
ATOM 10988 O O . LEU B 2 149 ? 134.77572 113.67314 102.31293 1.000 28.06861 149 LEU B O 1
ATOM 11004 N N . LEU B 2 150 ? 134.70764 112.32748 104.11721 1.000 21.90758 150 LEU B N 1
ATOM 11005 C CA . LEU B 2 150 ? 135.37292 111.23447 103.41692 1.000 20.62780 150 LEU B CA 1
ATOM 11006 C C . LEU B 2 150 ? 134.49711 110.67549 102.30510 1.000 24.83415 150 LEU B C 1
ATOM 11007 O O . LEU B 2 150 ? 135.01210 110.13222 101.32217 1.000 30.62156 150 LEU B O 1
ATOM 11023 N N . PHE B 2 151 ? 133.17679 110.79124 102.44358 1.000 24.43791 151 PHE B N 1
ATOM 11024 C CA . PHE B 2 151 ? 132.26023 110.39222 101.38532 1.000 25.48688 151 PHE B CA 1
ATOM 11025 C C . PHE B 2 151 ? 132.22601 111.39023 100.23564 1.000 27.42859 151 PHE B C 1
ATOM 11026 O O . PHE B 2 151 ? 131.70673 111.05470 99.16649 1.000 30.24272 151 PHE B O 1
ATOM 11043 N N . VAL B 2 152 ? 132.75329 112.59537 100.43255 1.000 27.91309 152 VAL B N 1
ATOM 11044 C CA . VAL B 2 152 ? 132.92526 113.56998 99.36429 1.000 24.17894 152 VAL B CA 1
ATOM 11045 C C . VAL B 2 152 ? 134.33767 113.52588 98.79741 1.000 25.80955 152 VAL B C 1
ATOM 11046 O O . VAL B 2 152 ? 134.52299 113.57308 97.58187 1.000 30.45955 152 VAL B O 1
ATOM 11059 N N . SER B 2 153 ? 135.34084 113.43465 99.66789 1.000 28.40733 153 SER B N 1
ATOM 11060 C CA . SER B 2 153 ? 136.73194 113.37075 99.24305 1.000 25.66591 153 SER B CA 1
ATOM 11061 C C . SER B 2 153 ? 137.60763 112.88482 100.39067 1.000 26.16633 153 SER B C 1
ATOM 11062 O O . SER B 2 153 ? 137.57071 113.44801 101.48775 1.000 31.91481 153 SER B O 1
ATOM 11070 N N . VAL B 2 154 ? 138.39036 111.83372 100.14653 1.000 26.08890 154 VAL B N 1
ATOM 11071 C CA . VAL B 2 154 ? 139.23712 111.27460 101.20261 1.000 28.40493 154 VAL B CA 1
ATOM 11072 C C . VAL B 2 154 ? 140.26600 112.27749 101.71648 1.000 25.27234 154 VAL B C 1
ATOM 11073 O O . VAL B 2 154 ? 140.36717 112.44746 102.94259 1.000 28.27017 154 VAL B O 1
ATOM 11086 N N . PRO B 2 155 ? 141.06706 112.94184 100.87343 1.000 25.04716 155 PRO B N 1
ATOM 11087 C CA . PRO B 2 155 ? 142.02778 113.91360 101.42582 1.000 27.97442 155 PRO B CA 1
ATOM 11088 C C . PRO B 2 155 ? 141.37371 115.06472 102.16890 1.000 23.82583 155 PRO B C 1
ATOM 11089 O O . PRO B 2 155 ? 141.94290 115.56338 103.14620 1.000 25.59835 155 PRO B O 1
ATOM 11100 N N . LEU B 2 156 ? 140.18565 115.49432 101.74539 1.000 24.90108 156 LEU B N 1
ATOM 11101 C CA . LEU B 2 156 ? 139.49318 116.57106 102.44513 1.000 25.53426 156 LEU B CA 1
ATOM 11102 C C . LEU B 2 156 ? 139.04587 116.13196 103.83655 1.000 22.75387 156 LEU B C 1
ATOM 11103 O O . LEU B 2 156 ? 139.20710 116.87468 104.81561 1.000 23.44232 156 LEU B O 1
ATOM 11119 N N . GLY B 2 157 ? 138.48772 114.92620 103.94582 1.000 18.35060 157 GLY B N 1
ATOM 11120 C CA . GLY B 2 157 ? 138.14838 114.39980 105.25549 1.000 18.20114 157 GLY B CA 1
ATOM 11121 C C . GLY B 2 157 ? 139.36899 114.21187 106.13526 1.000 22.35929 157 GLY B C 1
ATOM 11122 O O . GLY B 2 157 ? 139.31924 114.45805 107.34315 1.000 27.58835 157 GLY B O 1
ATOM 11126 N N . LEU B 2 158 ? 140.48277 113.77564 105.54553 1.000 20.94721 158 LEU B N 1
ATOM 11127 C CA . LEU B 2 158 ? 141.71026 113.63293 106.31942 1.000 20.81992 158 LEU B CA 1
ATOM 11128 C C . LEU B 2 158 ? 142.20182 114.98244 106.82694 1.000 19.19374 158 LEU B C 1
ATOM 11129 O O . LEU B 2 158 ? 142.69260 115.08433 107.95437 1.000 23.87536 158 LEU B O 1
ATOM 11145 N N . ALA B 2 159 ? 142.08973 116.02920 106.00738 1.000 19.31482 159 ALA B N 1
ATOM 11146 C CA . ALA B 2 159 ? 142.46253 117.36628 106.46169 1.000 17.31449 159 ALA B CA 1
ATOM 11147 C C . ALA B 2 159 ? 141.56784 117.83169 107.60553 1.000 18.76567 159 ALA B C 1
ATOM 11148 O O . ALA B 2 159 ? 142.04564 118.42506 108.58295 1.000 19.17950 159 ALA B O 1
ATOM 11155 N N . ALA B 2 160 ? 140.26413 117.56725 107.50340 1.000 17.66514 160 ALA B N 1
ATOM 11156 C CA . ALA B 2 160 ? 139.35289 117.92202 108.58812 1.000 17.25799 160 ALA B CA 1
ATOM 11157 C C . ALA B 2 160 ? 139.70848 117.18687 109.87874 1.000 19.50824 160 ALA B C 1
ATOM 11158 O O . ALA B 2 160 ? 139.70682 117.78035 110.96552 1.000 21.98849 160 ALA B O 1
ATOM 11165 N N . LEU B 2 161 ? 140.02940 115.89642 109.78014 1.000 20.57416 161 LEU B N 1
ATOM 11166 C CA . LEU B 2 161 ? 140.41906 115.13941 110.96628 1.000 19.89108 161 LEU B CA 1
ATOM 11167 C C . LEU B 2 161 ? 141.75693 115.61144 111.52851 1.000 21.46622 161 LEU B C 1
ATOM 11168 O O . LEU B 2 161 ? 141.95402 115.60701 112.74966 1.000 25.78829 161 LEU B O 1
ATOM 11184 N N . ALA B 2 162 ? 142.68707 116.01690 110.66476 1.000 17.99344 162 ALA B N 1
ATOM 11185 C CA . ALA B 2 162 ? 143.92922 116.60393 111.15006 1.000 21.21054 162 ALA B CA 1
ATOM 11186 C C . ALA B 2 162 ? 143.66475 117.89629 111.90622 1.000 24.05801 162 ALA B C 1
ATOM 11187 O O . ALA B 2 162 ? 144.37421 118.20912 112.86784 1.000 24.82323 162 ALA B O 1
ATOM 11194 N N . GLY B 2 163 ? 142.66354 118.66708 111.47790 1.000 23.07751 163 GLY B N 1
ATOM 11195 C CA . GLY B 2 163 ? 142.22288 119.80493 112.26985 1.000 17.03469 163 GLY B CA 1
ATOM 11196 C C . GLY B 2 163 ? 141.63200 119.41684 113.61078 1.000 18.73051 163 GLY B C 1
ATOM 11197 O O . GLY B 2 163 ? 141.85891 120.10772 114.61066 1.000 26.82216 163 GLY B O 1
ATOM 11201 N N . VAL B 2 164 ? 140.87393 118.32242 113.65281 1.000 23.92013 164 VAL B N 1
ATOM 11202 C CA . VAL B 2 164 ? 140.34974 117.84533 114.93169 1.000 22.63320 164 VAL B CA 1
ATOM 11203 C C . VAL B 2 164 ? 141.47874 117.42810 115.86198 1.000 25.27222 164 VAL B C 1
ATOM 11204 O O . VAL B 2 164 ? 141.35162 117.52415 117.08947 1.000 26.31937 164 VAL B O 1
ATOM 11217 N N . ALA B 2 165 ? 142.57115 116.90796 115.30690 1.000 28.94758 165 ALA B N 1
ATOM 11218 C CA . ALA B 2 165 ? 143.70511 116.53207 116.14404 1.000 24.70809 165 ALA B CA 1
ATOM 11219 C C . ALA B 2 165 ? 144.24570 117.73530 116.91005 1.000 25.55055 165 ALA B C 1
ATOM 11220 O O . ALA B 2 165 ? 144.47101 117.65791 118.12438 1.000 30.72271 165 ALA B O 1
ATOM 11227 N N . VAL B 2 166 ? 144.43754 118.86635 116.22625 1.000 24.78390 166 VAL B N 1
ATOM 11228 C CA . VAL B 2 166 ? 144.91177 120.05581 116.92670 1.000 24.42480 166 VAL B CA 1
ATOM 11229 C C . VAL B 2 166 ? 143.82361 120.61700 117.83194 1.000 25.57046 166 VAL B C 1
ATOM 11230 O O . VAL B 2 166 ? 144.12997 121.23432 118.85673 1.000 32.28965 166 VAL B O 1
ATOM 11243 N N . LEU B 2 167 ? 142.54650 120.41969 117.48738 1.000 26.25217 167 LEU B N 1
ATOM 11244 C CA . LEU B 2 167 ? 141.47987 120.81693 118.40681 1.000 26.79881 167 LEU B CA 1
ATOM 11245 C C . LEU B 2 167 ? 141.60799 120.09190 119.74038 1.000 26.31344 167 LEU B C 1
ATOM 11246 O O . LEU B 2 167 ? 141.55799 120.71491 120.80673 1.000 27.80275 167 LEU B O 1
ATOM 11262 N N . PHE B 2 168 ? 141.76486 118.76944 119.69787 1.000 31.19564 168 PHE B N 1
ATOM 11263 C CA . PHE B 2 168 ? 141.87829 118.00590 120.93631 1.000 29.72191 168 PHE B CA 1
ATOM 11264 C C . PHE B 2 168 ? 143.18191 118.31856 121.65718 1.000 32.77057 168 PHE B C 1
ATOM 11265 O O . PHE B 2 168 ? 143.21767 118.34895 122.89168 1.000 37.32086 168 PHE B O 1
ATOM 11282 N N . GLY B 2 169 ? 144.26063 118.56248 120.91271 1.000 34.44949 169 GLY B N 1
ATOM 11283 C CA . GLY B 2 169 ? 145.49455 118.98577 121.55372 1.000 30.73748 169 GLY B CA 1
ATOM 11284 C C . GLY B 2 169 ? 145.33569 120.29134 122.30990 1.000 32.38969 169 GLY B C 1
ATOM 11285 O O . GLY B 2 169 ? 145.78154 120.41686 123.45334 1.000 38.85560 169 GLY B O 1
ATOM 11289 N N . ALA B 2 170 ? 144.68538 121.27668 121.68749 1.000 34.50111 170 ALA B N 1
ATOM 11290 C CA . ALA B 2 170 ? 144.45395 122.55281 122.35418 1.000 33.83974 170 ALA B CA 1
ATOM 11291 C C . ALA B 2 170 ? 143.53300 122.38986 123.55391 1.000 33.17452 170 ALA B C 1
ATOM 11292 O O . ALA B 2 170 ? 143.74945 123.01601 124.59533 1.000 33.78702 170 ALA B O 1
ATOM 11299 N N . LEU B 2 171 ? 142.49882 121.55783 123.42840 1.000 38.23165 171 LEU B N 1
ATOM 11300 C CA . LEU B 2 171 ? 141.59740 121.33292 124.55351 1.000 35.63029 171 LEU B CA 1
ATOM 11301 C C . LEU B 2 171 ? 142.32882 120.69020 125.72447 1.000 37.36067 171 LEU B C 1
ATOM 11302 O O . LEU B 2 171 ? 142.11635 121.07299 126.87994 1.000 38.62088 171 LEU B O 1
ATOM 11318 N N . ALA B 2 172 ? 143.19621 119.71584 125.44704 1.000 42.14236 172 ALA B N 1
ATOM 11319 C CA . ALA B 2 172 ? 143.96579 119.08009 126.51043 1.000 41.32073 172 ALA B CA 1
ATOM 11320 C C . ALA B 2 172 ? 144.93077 120.06449 127.15970 1.000 44.90497 172 ALA B C 1
ATOM 11321 O O . ALA B 2 172 ? 145.04697 120.11523 128.38948 1.000 46.99992 172 ALA B O 1
ATOM 11328 N N . LEU B 2 173 ? 145.63143 120.86050 126.34969 1.000 40.65195 173 LEU B N 1
ATOM 11329 C CA . LEU B 2 173 ? 146.65042 121.75260 126.89031 1.000 38.56582 173 LEU B CA 1
ATOM 11330 C C . LEU B 2 173 ? 146.06110 122.99559 127.54758 1.000 39.63815 173 LEU B C 1
ATOM 11331 O O . LEU B 2 173 ? 146.75789 123.64906 128.32814 1.000 41.50269 173 LEU B O 1
ATOM 11347 N N . SER B 2 174 ? 144.80486 123.34179 127.25370 1.000 43.02459 174 SER B N 1
ATOM 11348 C CA . SER B 2 174 ? 144.21009 124.53748 127.84497 1.000 42.01304 174 SER B CA 1
ATOM 11349 C C . SER B 2 174 ? 144.07047 124.40205 129.35454 1.000 41.88602 174 SER B C 1
ATOM 11350 O O . SER B 2 174 ? 144.26057 125.37576 130.09197 1.000 37.28303 174 SER B O 1
ATOM 11358 N N . GLY B 2 175 ? 143.71820 123.20789 129.83113 1.000 36.83649 175 GLY B N 1
ATOM 11359 C CA . GLY B 2 175 ? 143.58009 123.00769 131.26286 1.000 34.05342 175 GLY B CA 1
ATOM 11360 C C . GLY B 2 175 ? 144.88474 123.19508 132.01173 1.000 37.53879 175 GLY B C 1
ATOM 11361 O O . GLY B 2 175 ? 144.91258 123.82301 133.07222 1.000 40.42069 175 GLY B O 1
ATOM 11365 N N . ARG B 2 176 ? 145.98302 122.66336 131.46778 1.000 39.93732 176 ARG B N 1
ATOM 11366 C CA . ARG B 2 176 ? 147.27214 122.75167 132.14758 1.000 38.25014 176 ARG B CA 1
ATOM 11367 C C . ARG B 2 176 ? 147.71755 124.19326 132.34373 1.000 33.52913 176 ARG B C 1
ATOM 11368 O O . ARG B 2 176 ? 148.34773 124.51545 133.35652 1.000 36.14595 176 ARG B O 1
ATOM 11389 N N . LEU B 2 177 ? 147.41272 125.06940 131.38963 1.000 28.47999 177 LEU B N 1
ATOM 11390 C CA . LEU B 2 177 ? 147.94743 126.42293 131.41339 1.000 31.12083 177 LEU B CA 1
ATOM 11391 C C . LEU B 2 177 ? 147.34360 127.29352 132.50750 1.000 33.70961 177 LEU B C 1
ATOM 11392 O O . LEU B 2 177 ? 147.89634 128.36255 132.78513 1.000 34.40130 177 LEU B O 1
ATOM 11408 N N . SER B 2 178 ? 146.23397 126.87288 133.12854 1.000 32.01487 178 SER B N 1
ATOM 11409 C CA . SER B 2 178 ? 145.59545 127.66671 134.17223 1.000 25.03102 178 SER B CA 1
ATOM 11410 C C . SER B 2 178 ? 145.10589 126.81760 135.34116 1.000 27.77950 178 SER B C 1
ATOM 11411 O O . SER B 2 178 ? 144.21746 127.25865 136.07675 1.000 36.31781 178 SER B O 1
ATOM 11419 N N . ARG B 2 179 ? 145.64614 125.61118 135.53322 1.000 26.79354 179 ARG B N 1
ATOM 11420 C CA . ARG B 2 179 ? 145.24318 124.81190 136.68626 1.000 25.00641 179 ARG B CA 1
ATOM 11421 C C . ARG B 2 179 ? 145.67015 125.46756 137.99139 1.000 22.93143 179 ARG B C 1
ATOM 11422 O O . ARG B 2 179 ? 144.88549 125.53096 138.94245 1.000 27.30889 179 ARG B O 1
ATOM 11443 N N . ALA B 2 180 ? 146.91284 125.94556 138.06319 1.000 21.29037 180 ALA B N 1
ATOM 11444 C CA . ALA B 2 180 ? 147.40504 126.53733 139.30237 1.000 18.87134 180 ALA B CA 1
ATOM 11445 C C . ALA B 2 180 ? 146.64994 127.81477 139.64581 1.000 20.07847 180 ALA B C 1
ATOM 11446 O O . ALA B 2 180 ? 146.28124 128.03360 140.80631 1.000 18.68623 180 ALA B O 1
ATOM 11453 N N . ALA B 2 181 ? 146.41670 128.67157 138.65168 1.000 20.50696 181 ALA B N 1
ATOM 11454 C CA . ALA B 2 181 ? 145.69256 129.91080 138.89938 1.000 14.38744 181 ALA B CA 1
ATOM 11455 C C . ALA B 2 181 ? 144.26544 129.63438 139.35071 1.000 15.68246 181 ALA B C 1
ATOM 11456 O O . ALA B 2 181 ? 143.76942 130.28043 140.27849 1.000 21.90436 181 ALA B O 1
ATOM 11463 N N . ASP B 2 182 ? 143.59123 128.67546 138.71206 1.000 16.04251 182 ASP B N 1
ATOM 11464 C CA . ASP B 2 182 ? 142.22424 128.34718 139.10173 1.000 17.90893 182 ASP B CA 1
ATOM 11465 C C . ASP B 2 182 ? 142.17510 127.71141 140.48597 1.000 16.40526 182 ASP B C 1
ATOM 11466 O O . ASP B 2 182 ? 141.24486 127.97362 141.25640 1.000 13.34885 182 ASP B O 1
ATOM 11475 N N . LYS B 2 183 ? 143.16630 126.88553 140.82095 1.000 16.40699 183 LYS B N 1
ATOM 11476 C CA . LYS B 2 183 ? 143.24166 126.31121 142.15922 1.000 18.36512 183 LYS B CA 1
ATOM 11477 C C . LYS B 2 183 ? 143.41950 127.39538 143.21567 1.000 18.64215 183 LYS B C 1
ATOM 11478 O O . LYS B 2 183 ? 142.73803 127.38153 144.24813 1.000 18.62024 183 LYS B O 1
ATOM 11497 N N . VAL B 2 184 ? 144.32722 128.34402 142.97520 1.000 15.71020 184 VAL B N 1
ATOM 11498 C CA . VAL B 2 184 ? 144.54666 129.41644 143.94030 1.000 11.24715 184 VAL B CA 1
ATOM 11499 C C . VAL B 2 184 ? 143.30893 130.29669 144.04875 1.000 8.72021 184 VAL B C 1
ATOM 11500 O O . VAL B 2 184 ? 142.95411 130.75790 145.13977 1.000 10.24412 184 VAL B O 1
ATOM 11513 N N . ALA B 2 185 ? 142.63758 130.55128 142.92468 1.000 7.91383 185 ALA B N 1
ATOM 11514 C CA . ALA B 2 185 ? 141.41365 131.34005 142.95863 1.000 7.87316 185 ALA B CA 1
ATOM 11515 C C . ALA B 2 185 ? 140.33806 130.64979 143.78350 1.000 8.65332 185 ALA B C 1
ATOM 11516 O O . ALA B 2 185 ? 139.67307 131.28840 144.60594 1.000 14.54445 185 ALA B O 1
ATOM 11523 N N . GLY B 2 186 ? 140.15851 129.34377 143.58612 1.000 8.74884 186 GLY B N 1
ATOM 11524 C CA . GLY B 2 186 ? 139.17888 128.61702 144.37417 1.000 6.19135 186 GLY B CA 1
ATOM 11525 C C . GLY B 2 186 ? 139.51513 128.60552 145.85133 1.000 5.13312 186 GLY B C 1
ATOM 11526 O O . GLY B 2 186 ? 138.63115 128.75906 146.69811 1.000 6.71980 186 GLY B O 1
ATOM 11530 N N . GLU B 2 187 ? 140.79632 128.43094 146.18166 1.000 6.67336 187 GLU B N 1
ATOM 11531 C CA . GLU B 2 187 ? 141.21003 128.43384 147.58113 1.000 8.45386 187 GLU B CA 1
ATOM 11532 C C . GLU B 2 187 ? 140.94970 129.78477 148.23679 1.000 6.27062 187 GLU B C 1
ATOM 11533 O O . GLU B 2 187 ? 140.42863 129.85153 149.35558 1.000 5.12272 187 GLU B O 1
ATOM 11545 N N . THR B 2 188 ? 141.30699 130.87705 147.55852 1.000 6.12990 188 THR B N 1
ATOM 11546 C CA . THR B 2 188 ? 141.09467 132.19595 148.14426 1.000 4.43388 188 THR B CA 1
ATOM 11547 C C . THR B 2 188 ? 139.61382 132.53776 148.23191 1.000 3.77719 188 THR B C 1
ATOM 11548 O O . THR B 2 188 ? 139.19063 133.20017 149.18407 1.000 4.42288 188 THR B O 1
ATOM 11559 N N . ASN B 2 189 ? 138.81100 132.08872 147.26724 1.000 3.58200 189 ASN B N 1
ATOM 11560 C CA . ASN B 2 189 ? 137.37044 132.29505 147.35260 1.000 3.67503 189 ASN B CA 1
ATOM 11561 C C . ASN B 2 189 ? 136.77190 131.53744 148.53264 1.000 4.95207 189 ASN B C 1
ATOM 11562 O O . ASN B 2 189 ? 135.92437 132.07276 149.25722 1.000 6.89242 189 ASN B O 1
ATOM 11573 N N . SER B 2 190 ? 137.20206 130.29208 148.74544 1.000 5.07599 190 SER B N 1
ATOM 11574 C CA . SER B 2 190 ? 136.72226 129.52732 149.89147 1.000 4.05322 190 SER B CA 1
ATOM 11575 C C . SER B 2 190 ? 137.14141 130.17700 151.20385 1.000 3.39907 190 SER B C 1
ATOM 11576 O O . SER B 2 190 ? 136.35240 130.23955 152.15689 1.000 4.20618 190 SER B O 1
ATOM 11584 N N . ALA B 2 191 ? 138.38244 130.66140 151.27215 1.000 3.21988 191 ALA B N 1
ATOM 11585 C CA . ALA B 2 191 ? 138.84911 131.33901 152.47440 1.000 2.89588 191 ALA B CA 1
ATOM 11586 C C . ALA B 2 191 ? 138.04304 132.60047 152.73800 1.000 3.21614 191 ALA B C 1
ATOM 11587 O O . ALA B 2 191 ? 137.71686 132.90580 153.88955 1.000 4.24744 191 ALA B O 1
ATOM 11594 N N . PHE B 2 192 ? 137.71853 133.34819 151.68287 1.000 3.47036 192 PHE B N 1
ATOM 11595 C CA . PHE B 2 192 ? 136.90209 134.54277 151.84522 1.000 1.94533 192 PHE B CA 1
ATOM 11596 C C . PHE B 2 192 ? 135.50616 134.18931 152.33853 1.000 2.42687 192 PHE B C 1
ATOM 11597 O O . PHE B 2 192 ? 134.94725 134.89194 153.18303 1.000 3.51102 192 PHE B O 1
ATOM 11614 N N . THR B 2 193 ? 134.92977 133.09962 151.83031 1.000 2.67350 193 THR B N 1
ATOM 11615 C CA . THR B 2 193 ? 133.62284 132.65998 152.31588 1.000 2.58957 193 THR B CA 1
ATOM 11616 C C . THR B 2 193 ? 133.66386 132.33257 153.80589 1.000 2.84458 193 THR B C 1
ATOM 11617 O O . THR B 2 193 ? 132.79125 132.76247 154.57641 1.000 3.24453 193 THR B O 1
ATOM 11628 N N . GLU B 2 194 ? 134.67582 131.57637 154.23111 1.000 3.08603 194 GLU B N 1
ATOM 11629 C CA . GLU B 2 194 ? 134.77527 131.22399 155.64300 1.000 2.99971 194 GLU B CA 1
ATOM 11630 C C . GLU B 2 194 ? 135.01243 132.45060 156.51201 1.000 3.36711 194 GLU B C 1
ATOM 11631 O O . GLU B 2 194 ? 134.45150 132.54885 157.60998 1.000 3.36933 194 GLU B O 1
ATOM 11643 N N . ARG B 2 195 ? 135.82146 133.39804 156.04292 1.000 3.06499 195 ARG B N 1
ATOM 11644 C CA . ARG B 2 195 ? 136.03984 134.61105 156.81595 1.000 2.28672 195 ARG B CA 1
ATOM 11645 C C . ARG B 2 195 ? 134.80059 135.49269 156.86461 1.000 2.73420 195 ARG B C 1
ATOM 11646 O O . ARG B 2 195 ? 134.57942 136.16116 157.87151 1.000 2.98268 195 ARG B O 1
ATOM 11667 N N . ILE B 2 196 ? 133.97838 135.50825 155.81405 1.000 2.37322 196 ILE B N 1
ATOM 11668 C CA . ILE B 2 196 ? 132.71737 136.24285 155.88406 1.000 2.00990 196 ILE B CA 1
ATOM 11669 C C . ILE B 2 196 ? 131.80630 135.62590 156.93199 1.000 1.66056 196 ILE B C 1
ATOM 11670 O O . ILE B 2 196 ? 131.15798 136.33695 157.71126 1.000 2.10764 196 ILE B O 1
ATOM 11686 N N . ILE B 2 197 ? 131.71519 134.29626 156.94772 1.000 2.63056 197 ILE B N 1
ATOM 11687 C CA . ILE B 2 197 ? 130.85750 133.63851 157.92920 1.000 2.64314 197 ILE B CA 1
ATOM 11688 C C . ILE B 2 197 ? 131.35762 133.91590 159.34348 1.000 2.49729 197 ILE B C 1
ATOM 11689 O O . ILE B 2 197 ? 130.56781 134.19551 160.25196 1.000 3.12665 197 ILE B O 1
ATOM 11705 N N . GLU B 2 198 ? 132.67322 133.86193 159.54808 1.000 3.20121 198 GLU B N 1
ATOM 11706 C CA . GLU B 2 198 ? 133.24088 134.19565 160.85106 1.000 3.22316 198 GLU B CA 1
ATOM 11707 C C . GLU B 2 198 ? 132.97818 135.65238 161.21992 1.000 2.81212 198 GLU B C 1
ATOM 11708 O O . GLU B 2 198 ? 132.68338 135.96684 162.37763 1.000 2.66008 198 GLU B O 1
ATOM 11720 N N . PHE B 2 199 ? 133.09871 136.55323 160.24508 1.000 3.55293 199 PHE B N 1
ATOM 11721 C CA . PHE B 2 199 ? 132.86259 137.97479 160.46104 1.000 2.05411 199 PHE B CA 1
ATOM 11722 C C . PHE B 2 199 ? 131.43328 138.22950 160.91218 1.000 1.99456 199 PHE B C 1
ATOM 11723 O O . PHE B 2 199 ? 131.18623 139.07365 161.77982 1.000 2.02890 199 PHE B O 1
ATOM 11740 N N . ALA B 2 200 ? 130.47736 137.51124 160.32639 1.000 2.15364 200 ALA B N 1
ATOM 11741 C CA . ALA B 2 200 ? 129.09216 137.63794 160.76091 1.000 1.36738 200 ALA B CA 1
ATOM 11742 C C . ALA B 2 200 ? 128.88205 137.03009 162.14487 1.000 2.53921 200 ALA B C 1
ATOM 11743 O O . ALA B 2 200 ? 128.24001 137.64391 163.00332 1.000 4.60511 200 ALA B O 1
ATOM 11750 N N . ARG B 2 201 ? 129.41227 135.82708 162.38465 1.000 3.79029 201 ARG B N 1
ATOM 11751 C CA . ARG B 2 201 ? 129.16926 135.15388 163.65944 1.000 3.08269 201 ARG B CA 1
ATOM 11752 C C . ARG B 2 201 ? 129.86959 135.85555 164.81391 1.000 3.17438 201 ARG B C 1
ATOM 11753 O O . ARG B 2 201 ? 129.27847 136.03881 165.88276 1.000 6.33725 201 ARG B O 1
ATOM 11774 N N . THR B 2 202 ? 131.13090 136.23967 164.62437 1.000 2.61543 202 THR B N 1
ATOM 11775 C CA . THR B 2 202 ? 131.96233 136.80465 165.67962 1.000 2.30716 202 THR B CA 1
ATOM 11776 C C . THR B 2 202 ? 131.97002 138.32988 165.64415 1.000 2.33599 202 THR B C 1
ATOM 11777 O O . THR B 2 202 ? 132.97341 138.95649 165.98968 1.000 2.90176 202 THR B O 1
ATOM 11788 N N . GLN B 2 203 ? 130.85364 138.93943 165.24382 1.000 2.75123 203 GLN B N 1
ATOM 11789 C CA . GLN B 2 203 ? 130.82906 140.37922 165.00684 1.000 2.04673 203 GLN B CA 1
ATOM 11790 C C . GLN B 2 203 ? 131.09606 141.16908 166.28292 1.000 2.05608 203 GLN B C 1
ATOM 11791 O O . GLN B 2 203 ? 131.81169 142.17412 166.25460 1.000 2.58561 203 GLN B O 1
ATOM 11805 N N . GLN B 2 204 ? 130.52966 140.73560 167.41041 1.000 2.60692 204 GLN B N 1
ATOM 11806 C CA . GLN B 2 204 ? 130.69083 141.48158 168.65522 1.000 2.39151 204 GLN B CA 1
ATOM 11807 C C . GLN B 2 204 ? 132.14296 141.49577 169.11317 1.000 2.53344 204 GLN B C 1
ATOM 11808 O O . GLN B 2 204 ? 132.68648 142.55304 169.45369 1.000 4.08545 204 GLN B O 1
ATOM 11822 N N . ALA B 2 205 ? 132.78538 140.32768 169.13922 1.000 2.62739 205 ALA B N 1
ATOM 11823 C CA . ALA B 2 205 ? 134.16442 140.25665 169.60698 1.000 2.32780 205 ALA B CA 1
ATOM 11824 C C . ALA B 2 205 ? 135.10463 140.99121 168.66326 1.000 2.91495 205 ALA B C 1
ATOM 11825 O O . ALA B 2 205 ? 136.07018 141.61952 169.10790 1.000 5.82357 205 ALA B O 1
ATOM 11832 N N . LEU B 2 206 ? 134.84616 140.91617 167.35760 1.000 2.24773 206 LEU B N 1
ATOM 11833 C CA . LEU B 2 206 ? 135.67817 141.63390 166.39980 1.000 2.49150 206 LEU B CA 1
ATOM 11834 C C . LEU B 2 206 ? 135.50535 143.14137 166.53300 1.000 3.59376 206 LEU B C 1
ATOM 11835 O O . LEU B 2 206 ? 136.47674 143.89196 166.40337 1.000 6.10744 206 LEU B O 1
ATOM 11851 N N . ARG B 2 207 ? 134.27763 143.60823 166.77439 1.000 3.54203 207 ARG B N 1
ATOM 11852 C CA . ARG B 2 207 ? 134.06778 145.03569 166.99417 1.000 2.89978 207 ARG B CA 1
ATOM 11853 C C . ARG B 2 207 ? 134.74934 145.50714 168.26862 1.000 3.01822 207 ARG B C 1
ATOM 11854 O O . ARG B 2 207 ? 135.37227 146.57299 168.28409 1.000 7.09304 207 ARG B O 1
ATOM 11875 N N . ALA B 2 208 ? 134.63860 144.73384 169.34889 1.000 1.86511 208 ALA B N 1
ATOM 11876 C CA . ALA B 2 208 ? 135.30522 145.11436 170.58697 1.000 2.75853 208 ALA B CA 1
ATOM 11877 C C . ALA B 2 208 ? 136.81795 145.13591 170.41962 1.000 4.58701 208 ALA B C 1
ATOM 11878 O O . ALA B 2 208 ? 137.50168 145.94633 171.05333 1.000 4.68507 208 ALA B O 1
ATOM 11885 N N . ALA B 2 209 ? 137.35507 144.26437 169.56917 1.000 7.16908 209 ALA B N 1
ATOM 11886 C CA . ALA B 2 209 ? 138.78415 144.20778 169.29165 1.000 5.29089 209 ALA B CA 1
ATOM 11887 C C . ALA B 2 209 ? 139.22957 145.18180 168.20621 1.000 8.43886 209 ALA B C 1
ATOM 11888 O O . ALA B 2 209 ? 140.43047 145.25852 167.93325 1.000 11.35602 209 ALA B O 1
ATOM 11895 N N . ARG B 2 210 ? 138.30637 145.92971 167.59595 1.000 9.24067 210 ARG B N 1
ATOM 11896 C CA . ARG B 2 210 ? 138.61854 146.84708 166.49715 1.000 8.50823 210 ARG B CA 1
ATOM 11897 C C . ARG B 2 210 ? 139.28470 146.10970 165.33996 1.000 7.37550 210 ARG B C 1
ATOM 11898 O O . ARG B 2 210 ? 140.19235 146.62612 164.68786 1.000 11.82737 210 ARG B O 1
ATOM 11919 N N . ARG B 2 211 ? 138.81502 144.89322 165.08194 1.000 7.39347 211 ARG B N 1
ATOM 11920 C CA . ARG B 2 211 ? 139.28419 144.04435 163.99326 1.000 7.40680 211 ARG B CA 1
ATOM 11921 C C . ARG B 2 211 ? 138.16597 143.83296 162.98500 1.000 6.68685 211 ARG B C 1
ATOM 11922 O O . ARG B 2 211 ? 137.94437 142.72716 162.49298 1.000 6.73078 211 ARG B O 1
ATOM 11943 N N . VAL B 2 212 ? 137.45909 144.91580 162.67948 1.000 9.73924 212 VAL B N 1
ATOM 11944 C CA . VAL B 2 212 ? 136.21400 144.85489 161.92873 1.000 8.09592 212 VAL B CA 1
ATOM 11945 C C . VAL B 2 212 ? 136.25193 145.67731 160.64611 1.000 9.84703 212 VAL B C 1
ATOM 11946 O O . VAL B 2 212 ? 135.47237 145.38872 159.72422 1.000 11.00003 212 VAL B O 1
ATOM 11959 N N . GLU B 2 213 ? 137.12664 146.68661 160.53401 1.000 12.27189 213 GLU B N 1
ATOM 11960 C CA . GLU B 2 213 ? 137.28337 147.39482 159.27341 1.000 13.04812 213 GLU B CA 1
ATOM 11961 C C . GLU B 2 213 ? 138.12038 146.55581 158.30516 1.000 14.18462 213 GLU B C 1
ATOM 11962 O O . GLU B 2 213 ? 138.96020 145.76596 158.74231 1.000 15.69636 213 GLU B O 1
ATOM 11974 N N . PRO B 2 214 ? 137.91428 146.69768 156.98583 1.000 11.91572 214 PRO B N 1
ATOM 11975 C CA . PRO B 2 214 ? 138.68996 145.86942 156.04346 1.000 8.30730 214 PRO B CA 1
ATOM 11976 C C . PRO B 2 214 ? 140.19515 146.04543 156.14909 1.000 9.50448 214 PRO B C 1
ATOM 11977 O O . PRO B 2 214 ? 140.93531 145.07713 155.94224 1.000 11.50110 214 PRO B O 1
ATOM 11988 N N . ALA B 2 215 ? 140.67791 147.24536 156.47065 1.000 10.31371 215 ALA B N 1
ATOM 11989 C CA . ALA B 2 215 ? 142.11479 147.44410 156.61573 1.000 10.41155 215 ALA B CA 1
ATOM 11990 C C . ALA B 2 215 ? 142.69436 146.68669 157.80396 1.000 12.96736 215 ALA B C 1
ATOM 11991 O O . ALA B 2 215 ? 143.90521 146.44677 157.82991 1.000 12.22511 215 ALA B O 1
ATOM 11998 N N . ARG B 2 216 ? 141.86252 146.30804 158.77985 1.000 14.64107 216 ARG B N 1
ATOM 11999 C CA . ARG B 2 216 ? 142.30788 145.64291 159.99723 1.000 13.41745 216 ARG B CA 1
ATOM 12000 C C . ARG B 2 216 ? 141.65680 144.28797 160.23478 1.000 11.52611 216 ARG B C 1
ATOM 12001 O O . ARG B 2 216 ? 142.04295 143.60045 161.18551 1.000 17.35062 216 ARG B O 1
ATOM 12022 N N . SER B 2 217 ? 140.69509 143.88076 159.41225 1.000 7.91957 217 SER B N 1
ATOM 12023 C CA . SER B 2 217 ? 139.98235 142.62818 159.61033 1.000 6.60488 217 SER B CA 1
ATOM 12024 C C . SER B 2 217 ? 140.62968 141.49323 158.82011 1.000 7.08798 217 SER B C 1
ATOM 12025 O O . SER B 2 217 ? 141.32282 141.70759 157.82488 1.000 7.34457 217 SER B O 1
ATOM 12033 N N . GLN B 2 218 ? 140.40006 140.26631 159.29514 1.000 8.59222 218 GLN B N 1
ATOM 12034 C CA . GLN B 2 218 ? 140.83137 139.08635 158.55374 1.000 4.97024 218 GLN B CA 1
ATOM 12035 C C . GLN B 2 218 ? 140.01801 138.89843 157.28219 1.000 3.45837 218 GLN B C 1
ATOM 12036 O O . GLN B 2 218 ? 140.54267 138.40423 156.27865 1.000 4.69554 218 GLN B O 1
ATOM 12050 N N . VAL B 2 219 ? 138.74039 139.27852 157.30461 1.000 3.47904 219 VAL B N 1
ATOM 12051 C CA . VAL B 2 219 ? 137.92996 139.19901 156.09751 1.000 3.01526 219 VAL B CA 1
ATOM 12052 C C . VAL B 2 219 ? 138.43066 140.19264 155.05548 1.000 4.60460 219 VAL B C 1
ATOM 12053 O O . VAL B 2 219 ? 138.32852 139.93973 153.85373 1.000 7.30785 219 VAL B O 1
ATOM 12066 N N . GLY B 2 220 ? 138.98488 141.32713 155.48394 1.000 3.93461 220 GLY B N 1
ATOM 12067 C CA . GLY B 2 220 ? 139.58372 142.24755 154.53086 1.000 3.01774 220 GLY B CA 1
ATOM 12068 C C . GLY B 2 220 ? 140.81783 141.67661 153.85749 1.000 4.47002 220 GLY B C 1
ATOM 12069 O O . GLY B 2 220 ? 141.00591 141.83415 152.64674 1.000 9.74505 220 GLY B O 1
ATOM 12073 N N . SER B 2 221 ? 141.67911 141.01097 154.63020 1.000 3.67052 221 SER B N 1
ATOM 12074 C CA . SER B 2 221 ? 142.82292 140.32385 154.04137 1.000 3.93126 221 SER B CA 1
ATOM 12075 C C . SER B 2 221 ? 142.36704 139.23750 153.08117 1.000 4.30346 221 SER B C 1
ATOM 12076 O O . SER B 2 221 ? 142.95830 139.05390 152.00958 1.000 5.19028 221 SER B O 1
ATOM 12084 N N . ALA B 2 222 ? 141.32192 138.50179 153.45640 1.000 3.60422 222 ALA B N 1
ATOM 12085 C CA . ALA B 2 222 ? 140.78927 137.46974 152.57906 1.000 2.71701 222 ALA B CA 1
ATOM 12086 C C . ALA B 2 222 ? 140.23579 138.07088 151.29461 1.000 2.82659 222 ALA B C 1
ATOM 12087 O O . ALA B 2 222 ? 140.39809 137.49372 150.21868 1.000 5.16350 222 ALA B O 1
ATOM 12094 N N . LEU B 2 223 ? 139.57677 139.22574 151.38747 1.000 2.01722 223 LEU B N 1
ATOM 12095 C CA . LEU B 2 223 ? 139.07871 139.90296 150.19469 1.000 2.92158 223 LEU B CA 1
ATOM 12096 C C . LEU B 2 223 ? 140.22442 140.32730 149.28468 1.000 2.96464 223 LEU B C 1
ATOM 12097 O O . LEU B 2 223 ? 140.14447 140.18648 148.05955 1.000 3.14797 223 LEU B O 1
ATOM 12113 N N . ALA B 2 224 ? 141.29425 140.87051 149.86742 1.000 2.99205 224 ALA B N 1
ATOM 12114 C CA . ALA B 2 224 ? 142.44052 141.27219 149.05894 1.000 3.23390 224 ALA B CA 1
ATOM 12115 C C . ALA B 2 224 ? 143.06517 140.07223 148.35529 1.000 5.06057 224 ALA B C 1
ATOM 12116 O O . ALA B 2 224 ? 143.37872 140.13349 147.15769 1.000 7.34414 224 ALA B O 1
ATOM 12123 N N . ALA B 2 225 ? 143.23765 138.96539 149.08165 1.000 3.94650 225 ALA B N 1
ATOM 12124 C CA . ALA B 2 225 ? 143.78920 137.75573 148.48036 1.000 2.89451 225 ALA B CA 1
ATOM 12125 C C . ALA B 2 225 ? 142.87440 137.20844 147.39115 1.000 3.49925 225 ALA B C 1
ATOM 12126 O O . ALA B 2 225 ? 143.34749 136.76862 146.33696 1.000 5.89116 225 ALA B O 1
ATOM 12133 N N . GLN B 2 226 ? 141.56330 137.22660 147.63116 1.000 3.32739 226 GLN B N 1
ATOM 12134 C CA . GLN B 2 226 ? 140.60341 136.73591 146.65161 1.000 3.07823 226 GLN B CA 1
ATOM 12135 C C . GLN B 2 226 ? 140.65441 137.56191 145.37740 1.000 4.19691 226 GLN B C 1
ATOM 12136 O O . GLN B 2 226 ? 140.63411 137.01713 144.26878 1.000 8.23654 226 GLN B O 1
ATOM 12150 N N . HIS B 2 227 ? 140.72751 138.88445 145.51819 1.000 4.24961 227 HIS B N 1
ATOM 12151 C CA . HIS B 2 227 ? 140.79552 139.75558 144.35215 1.000 4.97677 227 HIS B CA 1
ATOM 12152 C C . HIS B 2 227 ? 142.08443 139.53155 143.57092 1.000 5.32810 227 HIS B C 1
ATOM 12153 O O . HIS B 2 227 ? 142.07022 139.47133 142.33457 1.000 6.16673 227 HIS B O 1
ATOM 12167 N N . GLY B 2 228 ? 143.21154 139.40714 144.27486 1.000 4.59084 228 GLY B N 1
ATOM 12168 C CA . GLY B 2 228 ? 144.46562 139.14364 143.58892 1.000 5.30102 228 GLY B CA 1
ATOM 12169 C C . GLY B 2 228 ? 144.45722 137.82446 142.83874 1.000 9.58081 228 GLY B C 1
ATOM 12170 O O . GLY B 2 228 ? 144.89707 137.75085 141.68608 1.000 11.38382 228 GLY B O 1
ATOM 12174 N N . ALA B 2 229 ? 143.94264 136.76764 143.47315 1.000 10.52392 229 ALA B N 1
ATOM 12175 C CA . ALA B 2 229 ? 143.86635 135.47255 142.80893 1.000 7.30765 229 ALA B CA 1
ATOM 12176 C C . ALA B 2 229 ? 142.91599 135.50468 141.61932 1.000 7.48333 229 ALA B C 1
ATOM 12177 O O . ALA B 2 229 ? 143.18900 134.86859 140.59742 1.000 11.85923 229 ALA B O 1
ATOM 12184 N N . GLY B 2 230 ? 141.80587 136.23613 141.72233 1.000 4.81194 230 GLY B N 1
ATOM 12185 C CA . GLY B 2 230 ? 140.89943 136.34227 140.59112 1.000 5.92598 230 GLY B CA 1
ATOM 12186 C C . GLY B 2 230 ? 141.51153 137.07892 139.41511 1.000 8.42587 230 GLY B C 1
ATOM 12187 O O . GLY B 2 230 ? 141.32498 136.68902 138.25849 1.000 10.51229 230 GLY B O 1
ATOM 12191 N N . LEU B 2 231 ? 142.24593 138.15932 139.68960 1.000 7.42961 231 LEU B N 1
ATOM 12192 C CA . LEU B 2 231 ? 142.93326 138.86656 138.61317 1.000 5.87197 231 LEU B CA 1
ATOM 12193 C C . LEU B 2 231 ? 143.98456 137.97816 137.96087 1.000 8.27861 231 LEU B C 1
ATOM 12194 O O . LEU B 2 231 ? 144.13343 137.96746 136.73111 1.000 11.24702 231 LEU B O 1
ATOM 12210 N N . ARG B 2 232 ? 144.73325 137.22874 138.77389 1.000 9.61439 232 ARG B N 1
ATOM 12211 C CA . ARG B 2 232 ? 145.71880 136.30915 138.21647 1.000 9.32822 232 ARG B CA 1
ATOM 12212 C C . ARG B 2 232 ? 145.05011 135.24261 137.36315 1.000 10.06401 232 ARG B C 1
ATOM 12213 O O . ARG B 2 232 ? 145.58010 134.85694 136.31840 1.000 13.97355 232 ARG B O 1
ATOM 12234 N N . LEU B 2 233 ? 143.88898 134.74754 137.79169 1.000 10.79420 233 LEU B N 1
ATOM 12235 C CA . LEU B 2 233 ? 143.17084 133.76938 136.98373 1.000 10.67106 233 LEU B CA 1
ATOM 12236 C C . LEU B 2 233 ? 142.72901 134.37158 135.65771 1.000 10.78874 233 LEU B C 1
ATOM 12237 O O . LEU B 2 233 ? 142.79205 133.70656 134.61932 1.000 20.31360 233 LEU B O 1
ATOM 12253 N N . LEU B 2 234 ? 142.26460 135.62253 135.67137 1.000 8.84151 234 LEU B N 1
ATOM 12254 C CA . LEU B 2 234 ? 141.89074 136.27781 134.41935 1.000 12.42149 234 LEU B CA 1
ATOM 12255 C C . LEU B 2 234 ? 143.08475 136.37953 133.47917 1.000 12.09612 234 LEU B C 1
ATOM 12256 O O . LEU B 2 234 ? 142.96646 136.12932 132.27500 1.000 9.59633 234 LEU B O 1
ATOM 12272 N N . THR B 2 235 ? 144.24709 136.75155 134.01427 1.000 14.93249 235 THR B N 1
ATOM 12273 C CA . THR B 2 235 ? 145.43312 136.88124 133.17201 1.000 13.94037 235 THR B CA 1
ATOM 12274 C C . THR B 2 235 ? 145.89212 135.52624 132.63880 1.000 17.21490 235 THR B C 1
ATOM 12275 O O . THR B 2 235 ? 146.29146 135.41044 131.47528 1.000 19.49110 235 THR B O 1
ATOM 12286 N N . MET B 2 236 ? 145.85086 134.48970 133.47572 1.000 18.33776 236 MET B N 1
ATOM 12287 C CA . MET B 2 236 ? 146.36355 133.17923 133.09608 1.000 14.67065 236 MET B CA 1
ATOM 12288 C C . MET B 2 236 ? 145.38378 132.36471 132.26392 1.000 16.30156 236 MET B C 1
ATOM 12289 O O . MET B 2 236 ? 145.74296 131.26945 131.82200 1.000 26.19669 236 MET B O 1
ATOM 12303 N N . GLN B 2 237 ? 144.16239 132.85288 132.05245 1.000 14.60654 237 GLN B N 1
ATOM 12304 C CA . GLN B 2 237 ? 143.25771 132.23196 131.09573 1.000 16.25458 237 GLN B CA 1
ATOM 12305 C C . GLN B 2 237 ? 143.49866 132.70659 129.66848 1.000 19.06057 237 GLN B C 1
ATOM 12306 O O . GLN B 2 237 ? 142.92758 132.13227 128.73764 1.000 19.67004 237 GLN B O 1
ATOM 12320 N N . ILE B 2 238 ? 144.31775 133.74364 129.47703 1.000 20.70994 238 ILE B N 1
ATOM 12321 C CA . ILE B 2 238 ? 144.59401 134.23371 128.12556 1.000 20.25334 238 ILE B CA 1
ATOM 12322 C C . ILE B 2 238 ? 145.31533 133.19521 127.27225 1.000 21.77622 238 ILE B C 1
ATOM 12323 O O . ILE B 2 238 ? 144.94766 133.03694 126.09641 1.000 24.81015 238 ILE B O 1
ATOM 12339 N N . PRO B 2 239 ? 146.35704 132.49854 127.75991 1.000 20.63339 239 PRO B N 1
ATOM 12340 C CA . PRO B 2 239 ? 147.01278 131.49360 126.90347 1.000 18.87966 239 PRO B CA 1
ATOM 12341 C C . PRO B 2 239 ? 146.08087 130.41746 126.38028 1.000 18.12869 239 PRO B C 1
ATOM 12342 O O . PRO B 2 239 ? 146.22929 129.99950 125.23093 1.000 19.82379 239 PRO B O 1
ATOM 12353 N N . GLY B 2 240 ? 145.11843 129.96085 127.17881 1.000 21.70389 240 GLY B N 1
ATOM 12354 C CA . GLY B 2 240 ? 144.17866 128.96775 126.68363 1.000 19.40507 240 GLY B CA 1
ATOM 12355 C C . GLY B 2 240 ? 143.30334 129.49991 125.56660 1.000 18.25861 240 GLY B C 1
ATOM 12356 O O . GLY B 2 240 ? 143.05412 128.81001 124.57552 1.000 22.60786 240 GLY B O 1
ATOM 12360 N N . GLN B 2 241 ? 142.82275 130.73379 125.71229 1.000 18.96695 241 GLN B N 1
ATOM 12361 C CA . GLN B 2 241 ? 142.00767 131.34681 124.66904 1.000 20.48424 241 GLN B CA 1
ATOM 12362 C C . GLN B 2 241 ? 142.81013 131.52904 123.38817 1.000 19.90780 241 GLN B C 1
ATOM 12363 O O . GLN B 2 241 ? 142.32167 131.25156 122.28551 1.000 18.56440 241 GLN B O 1
ATOM 12377 N N . VAL B 2 242 ? 144.05263 131.99582 123.51989 1.000 21.42125 242 VAL B N 1
ATOM 12378 C CA . VAL B 2 242 ? 144.91946 132.16183 122.35739 1.000 16.48443 242 VAL B CA 1
ATOM 12379 C C . VAL B 2 242 ? 145.19362 130.81340 121.70998 1.000 18.22797 242 VAL B C 1
ATOM 12380 O O . VAL B 2 242 ? 145.25319 130.69840 120.48336 1.000 22.41555 242 VAL B O 1
ATOM 12393 N N . LEU B 2 243 ? 145.37834 129.77633 122.52470 1.000 19.20839 243 LEU B N 1
ATOM 12394 C CA . LEU B 2 243 ? 145.63921 128.44526 121.99741 1.000 17.28864 243 LEU B CA 1
ATOM 12395 C C . LEU B 2 243 ? 144.44496 127.91917 121.21531 1.000 18.00616 243 LEU B C 1
ATOM 12396 O O . LEU B 2 243 ? 144.60956 127.32513 120.14582 1.000 23.86381 243 LEU B O 1
ATOM 12412 N N . PHE B 2 244 ? 143.23264 128.12385 121.73295 1.000 16.57296 244 PHE B N 1
ATOM 12413 C CA . PHE B 2 244 ? 142.04499 127.71181 120.99056 1.000 15.93101 244 PHE B CA 1
ATOM 12414 C C . PHE B 2 244 ? 141.90533 128.49675 119.69400 1.000 18.09089 244 PHE B C 1
ATOM 12415 O O . PHE B 2 244 ? 141.53204 127.93308 118.65781 1.000 22.03221 244 PHE B O 1
ATOM 12432 N N . SER B 2 245 ? 142.19512 129.79874 119.73081 1.000 20.49931 245 SER B N 1
ATOM 12433 C CA . SER B 2 245 ? 142.13230 130.60006 118.51283 1.000 17.68784 245 SER B CA 1
ATOM 12434 C C . SER B 2 245 ? 143.13885 130.11577 117.47576 1.000 20.18039 245 SER B C 1
ATOM 12435 O O . SER B 2 245 ? 142.81615 130.02085 116.28682 1.000 21.74905 245 SER B O 1
ATOM 12443 N N . LEU B 2 246 ? 144.36202 129.80357 117.90588 1.000 18.42255 246 LEU B N 1
ATOM 12444 C CA . LEU B 2 246 ? 145.37405 129.32378 116.97324 1.000 16.71266 246 LEU B CA 1
ATOM 12445 C C . LEU B 2 246 ? 145.02303 127.94295 116.44080 1.000 17.66756 246 LEU B C 1
ATOM 12446 O O . LEU B 2 246 ? 145.30569 127.63371 115.28049 1.000 23.27293 246 LEU B O 1
ATOM 12462 N N . ALA B 2 247 ? 144.42461 127.09078 117.27347 1.000 18.13432 247 ALA B N 1
ATOM 12463 C CA . ALA B 2 247 ? 143.96601 125.79513 116.78697 1.000 17.74940 247 ALA B CA 1
ATOM 12464 C C . ALA B 2 247 ? 142.89414 125.96901 115.72258 1.000 21.80381 247 ALA B C 1
ATOM 12465 O O . ALA B 2 247 ? 142.90521 125.27719 114.69855 1.000 22.48518 247 ALA B O 1
ATOM 12472 N N . GLY B 2 248 ? 141.96763 126.90173 115.94188 1.000 22.90354 248 GLY B N 1
ATOM 12473 C CA . GLY B 2 248 ? 140.97104 127.19177 114.92601 1.000 14.98706 248 GLY B CA 1
ATOM 12474 C C . GLY B 2 248 ? 141.57730 127.72709 113.64471 1.000 19.28190 248 GLY B C 1
ATOM 12475 O O . GLY B 2 248 ? 141.16380 127.34542 112.54987 1.000 24.90909 248 GLY B O 1
ATOM 12479 N N . GLN B 2 249 ? 142.56174 128.61873 113.75996 1.000 23.05718 249 GLN B N 1
ATOM 12480 C CA . GLN B 2 249 ? 143.20695 129.15979 112.56718 1.000 17.59153 249 GLN B CA 1
ATOM 12481 C C . GLN B 2 249 ? 143.96533 128.07762 111.80822 1.000 16.32064 249 GLN B C 1
ATOM 12482 O O . GLN B 2 249 ? 143.93690 128.04206 110.57620 1.000 19.26557 249 GLN B O 1
ATOM 12496 N N . VAL B 2 250 ? 144.64801 127.18394 112.52421 1.000 17.49754 250 VAL B N 1
ATOM 12497 C CA . VAL B 2 250 ? 145.38092 126.10357 111.86867 1.000 19.60939 250 VAL B CA 1
ATOM 12498 C C . VAL B 2 250 ? 144.41606 125.14051 111.18911 1.000 20.61302 250 VAL B C 1
ATOM 12499 O O . VAL B 2 250 ? 144.67539 124.66002 110.07934 1.000 22.89950 250 VAL B O 1
ATOM 12512 N N . ALA B 2 251 ? 143.29914 124.82498 111.84903 1.000 22.68370 251 ALA B N 1
ATOM 12513 C CA . ALA B 2 251 ? 142.29970 123.96009 111.23199 1.000 20.76794 251 ALA B CA 1
ATOM 12514 C C . ALA B 2 251 ? 141.68982 124.61724 110.00018 1.000 19.81689 251 ALA B C 1
ATOM 12515 O O . ALA B 2 251 ? 141.45804 123.94958 108.98643 1.000 19.89597 251 ALA B O 1
ATOM 12522 N N . LEU B 2 252 ? 141.42477 125.92464 110.07028 1.000 17.15573 252 LEU B N 1
ATOM 12523 C CA . LEU B 2 252 ? 140.95097 126.65704 108.90202 1.000 16.07268 252 LEU B CA 1
ATOM 12524 C C . LEU B 2 252 ? 141.96591 126.58939 107.77246 1.000 21.42975 252 LEU B C 1
ATOM 12525 O O . LEU B 2 252 ? 141.59810 126.37351 106.61459 1.000 23.48115 252 LEU B O 1
ATOM 12541 N N . ILE B 2 253 ? 143.24697 126.78923 108.08859 1.000 23.97496 253 ILE B N 1
ATOM 12542 C CA . ILE B 2 253 ? 144.28128 126.75943 107.05929 1.000 19.05464 253 ILE B CA 1
ATOM 12543 C C . ILE B 2 253 ? 144.32610 125.38715 106.40364 1.000 15.19252 253 ILE B C 1
ATOM 12544 O O . ILE B 2 253 ? 144.32796 125.27904 105.17675 1.000 18.80558 253 ILE B O 1
ATOM 12560 N N . GLY B 2 254 ? 144.32479 124.32058 107.20190 1.000 15.41528 254 GLY B N 1
ATOM 12561 C CA . GLY B 2 254 ? 144.37100 122.98538 106.62504 1.000 16.62608 254 GLY B CA 1
ATOM 12562 C C . GLY B 2 254 ? 143.15629 122.66667 105.77218 1.000 20.75446 254 GLY B C 1
ATOM 12563 O O . GLY B 2 254 ? 143.28973 122.20224 104.63488 1.000 23.04619 254 GLY B O 1
ATOM 12567 N N . PHE B 2 255 ? 141.95836 122.94961 106.29236 1.000 21.67380 255 PHE B N 1
ATOM 12568 C CA . PHE B 2 255 ? 140.72566 122.66152 105.56643 1.000 16.80929 255 PHE B CA 1
ATOM 12569 C C . PHE B 2 255 ? 140.65274 123.45750 104.26924 1.000 19.74773 255 PHE B C 1
ATOM 12570 O O . PHE B 2 255 ? 140.44069 122.88955 103.19045 1.000 23.43858 255 PHE B O 1
ATOM 12587 N N . ALA B 2 256 ? 140.82951 124.77803 104.35482 1.000 17.30666 256 ALA B N 1
ATOM 12588 C CA . ALA B 2 256 ? 140.70586 125.62469 103.17743 1.000 18.09909 256 ALA B CA 1
ATOM 12589 C C . ALA B 2 256 ? 141.81634 125.34780 102.17727 1.000 21.53737 256 ALA B C 1
ATOM 12590 O O . ALA B 2 256 ? 141.58375 125.39456 100.96857 1.000 32.00143 256 ALA B O 1
ATOM 12597 N N . GLY B 2 257 ? 143.03029 125.06122 102.64966 1.000 16.81694 257 GLY B N 1
ATOM 12598 C CA . GLY B 2 257 ? 144.10786 124.75221 101.73240 1.000 18.34012 257 GLY B CA 1
ATOM 12599 C C . GLY B 2 257 ? 143.87406 123.45944 100.98259 1.000 21.59552 257 GLY B C 1
ATOM 12600 O O . GLY B 2 257 ? 144.10573 123.38535 99.77567 1.000 26.53262 257 GLY B O 1
ATOM 12604 N N . MET B 2 258 ? 143.40946 122.42148 101.68138 1.000 20.85272 258 MET B N 1
ATOM 12605 C CA . MET B 2 258 ? 143.09422 121.17832 100.98992 1.000 24.21150 258 MET B CA 1
ATOM 12606 C C . MET B 2 258 ? 141.95636 121.38174 99.99913 1.000 29.38131 258 MET B C 1
ATOM 12607 O O . MET B 2 258 ? 141.99788 120.85823 98.87934 1.000 31.60215 258 MET B O 1
ATOM 12621 N N . ALA B 2 259 ? 140.93323 122.14644 100.38950 1.000 30.02826 259 ALA B N 1
ATOM 12622 C CA . ALA B 2 259 ? 139.81885 122.39989 99.48377 1.000 24.68872 259 ALA B CA 1
ATOM 12623 C C . ALA B 2 259 ? 140.27469 123.16591 98.24903 1.000 25.66076 259 ALA B C 1
ATOM 12624 O O . ALA B 2 259 ? 139.86741 122.84600 97.12864 1.000 31.52406 259 ALA B O 1
ATOM 12631 N N . VAL B 2 260 ? 141.12964 124.17313 98.43062 1.000 24.07796 260 VAL B N 1
ATOM 12632 C CA . VAL B 2 260 ? 141.61826 124.95353 97.29900 1.000 24.14347 260 VAL B CA 1
ATOM 12633 C C . VAL B 2 260 ? 142.50623 124.09973 96.40438 1.000 23.80377 260 VAL B C 1
ATOM 12634 O O . VAL B 2 260 ? 142.46246 124.21658 95.17655 1.000 24.48606 260 VAL B O 1
ATOM 12647 N N . TRP B 2 261 ? 143.33688 123.24302 96.99851 1.000 29.29492 261 TRP B N 1
ATOM 12648 C CA . TRP B 2 261 ? 144.18489 122.36701 96.19992 1.000 33.84117 261 TRP B CA 1
ATOM 12649 C C . TRP B 2 261 ? 143.34842 121.40678 95.36791 1.000 33.40578 261 TRP B C 1
ATOM 12650 O O . TRP B 2 261 ? 143.61558 121.20913 94.17745 1.000 43.68173 261 TRP B O 1
ATOM 12671 N N . LEU B 2 262 ? 142.31478 120.81769 95.97028 1.000 31.66597 262 LEU B N 1
ATOM 12672 C CA . LEU B 2 262 ? 141.44046 119.92465 95.21967 1.000 29.91205 262 LEU B CA 1
ATOM 12673 C C . LEU B 2 262 ? 140.64364 120.67578 94.16083 1.000 31.08572 262 LEU B C 1
ATOM 12674 O O . LEU B 2 262 ? 140.35639 120.11875 93.09734 1.000 38.57202 262 LEU B O 1
ATOM 12690 N N . THR B 2 263 ? 140.27313 121.92906 94.42805 1.000 28.53476 263 THR B N 1
ATOM 12691 C CA . THR B 2 263 ? 139.49420 122.69251 93.45883 1.000 26.74968 263 THR B CA 1
ATOM 12692 C C . THR B 2 263 ? 140.34062 123.08708 92.25419 1.000 30.95810 263 THR B C 1
ATOM 12693 O O . THR B 2 263 ? 139.91270 122.92548 91.10622 1.000 38.36499 263 THR B O 1
ATOM 12704 N N . VAL B 2 264 ? 141.54272 123.61826 92.49214 1.000 32.59706 264 VAL B N 1
ATOM 12705 C CA . VAL B 2 264 ? 142.40755 123.98406 91.37415 1.000 31.04957 264 VAL B CA 1
ATOM 12706 C C . VAL B 2 264 ? 142.85890 122.73826 90.62668 1.000 38.57094 264 VAL B C 1
ATOM 12707 O O . VAL B 2 264 ? 143.02273 122.76793 89.40137 1.000 43.83671 264 VAL B O 1
ATOM 12720 N N . ARG B 2 265 ? 143.06423 121.62673 91.33748 1.000 39.05030 265 ARG B N 1
ATOM 12721 C CA . ARG B 2 265 ? 143.42007 120.37640 90.68063 1.000 37.77639 265 ARG B CA 1
ATOM 12722 C C . ARG B 2 265 ? 142.26707 119.78685 89.87615 1.000 42.93305 265 ARG B C 1
ATOM 12723 O O . ARG B 2 265 ? 142.49083 118.85747 89.09404 1.000 54.40131 265 ARG B O 1
ATOM 12744 N N . GLY B 2 266 ? 141.04712 120.29759 90.04426 1.000 39.32404 266 GLY B N 1
ATOM 12745 C CA . GLY B 2 266 ? 139.90163 119.83552 89.29111 1.000 34.62775 266 GLY B CA 1
ATOM 12746 C C . GLY B 2 266 ? 139.12725 118.70343 89.92620 1.000 35.38488 266 GLY B C 1
ATOM 12747 O O . GLY B 2 266 ? 138.07617 118.32614 89.39644 1.000 38.30031 266 GLY B O 1
ATOM 12751 N N . GLN B 2 267 ? 139.60509 118.15059 91.04016 1.000 41.06886 267 GLN B N 1
ATOM 12752 C CA . GLN B 2 267 ? 138.89714 117.07798 91.72482 1.000 42.63472 267 GLN B CA 1
ATOM 12753 C C . GLN B 2 267 ? 137.69606 117.56938 92.52178 1.000 37.57367 267 GLN B C 1
ATOM 12754 O O . GLN B 2 267 ? 136.91264 116.74041 92.99557 1.000 41.84219 267 GLN B O 1
ATOM 12768 N N . LEU B 2 268 ? 137.53555 118.88192 92.68075 1.000 34.68416 268 LEU B N 1
ATOM 12769 C CA . LEU B 2 268 ? 136.44707 119.47296 93.44456 1.000 29.21238 268 LEU B CA 1
ATOM 12770 C C . LEU B 2 268 ? 135.82140 120.57791 92.60924 1.000 30.22491 268 LEU B C 1
ATOM 12771 O O . LEU B 2 268 ? 136.53600 121.41937 92.05782 1.000 29.98748 268 LEU B O 1
ATOM 12787 N N . GLY B 2 269 ? 134.49577 120.56891 92.50576 1.000 27.55248 269 GLY B N 1
ATOM 12788 C CA . GLY B 2 269 ? 133.81435 121.57527 91.72096 1.000 24.56806 269 GLY B CA 1
ATOM 12789 C C . GLY B 2 269 ? 133.75364 122.91810 92.42221 1.000 23.11411 269 GLY B C 1
ATOM 12790 O O . GLY B 2 269 ? 133.90138 123.03098 93.63770 1.000 29.02104 269 GLY B O 1
ATOM 12794 N N . VAL B 2 270 ? 133.54255 123.96497 91.62322 1.000 19.24889 270 VAL B N 1
ATOM 12795 C CA . VAL B 2 270 ? 133.41007 125.31019 92.18535 1.000 19.93350 270 VAL B CA 1
ATOM 12796 C C . VAL B 2 270 ? 132.17309 125.43367 93.06961 1.000 20.36927 270 VAL B C 1
ATOM 12797 O O . VAL B 2 270 ? 132.28351 125.99880 94.17051 1.000 20.24211 270 VAL B O 1
ATOM 12810 N N . PRO B 2 271 ? 130.98429 124.96939 92.66285 1.000 23.16937 271 PRO B N 1
ATOM 12811 C CA . PRO B 2 271 ? 129.85833 124.96763 93.61187 1.000 20.44626 271 PRO B CA 1
ATOM 12812 C C . PRO B 2 271 ? 130.13431 124.15522 94.86245 1.000 17.17647 271 PRO B C 1
ATOM 12813 O O . PRO B 2 271 ? 129.69000 124.52750 95.95545 1.000 16.64976 271 PRO B O 1
ATOM 12824 N N . GLU B 2 272 ? 130.86664 123.04861 94.73087 1.000 18.86813 272 GLU B N 1
ATOM 12825 C CA . GLU B 2 272 ? 131.22715 122.26510 95.90461 1.000 19.97832 272 GLU B CA 1
ATOM 12826 C C . GLU B 2 272 ? 132.17893 123.03508 96.80930 1.000 19.41894 272 GLU B C 1
ATOM 12827 O O . GLU B 2 272 ? 132.08428 122.93708 98.03308 1.000 20.78928 272 GLU B O 1
ATOM 12839 N N . ALA B 2 273 ? 133.09609 123.81440 96.23223 1.000 17.55519 273 ALA B N 1
ATOM 12840 C CA . ALA B 2 273 ? 133.96013 124.66350 97.04813 1.000 15.01593 273 ALA B CA 1
ATOM 12841 C C . ALA B 2 273 ? 133.15895 125.74873 97.76052 1.000 13.23552 273 ALA B C 1
ATOM 12842 O O . ALA B 2 273 ? 133.43393 126.08160 98.92169 1.000 13.03647 273 ALA B O 1
ATOM 12849 N N . ILE B 2 274 ? 132.16555 126.31916 97.07917 1.000 13.63600 274 ILE B N 1
ATOM 12850 C CA . ILE B 2 274 ? 131.33504 127.34081 97.70929 1.000 13.63608 274 ILE B CA 1
ATOM 12851 C C . ILE B 2 274 ? 130.53781 126.74101 98.86168 1.000 13.29093 274 ILE B C 1
ATOM 12852 O O . ILE B 2 274 ? 130.39435 127.35935 99.92187 1.000 13.36628 274 ILE B O 1
ATOM 12868 N N . ALA B 2 275 ? 129.99919 125.53562 98.67387 1.000 11.50483 275 ALA B N 1
ATOM 12869 C CA . ALA B 2 275 ? 129.31725 124.85780 99.77166 1.000 11.60853 275 ALA B CA 1
ATOM 12870 C C . ALA B 2 275 ? 130.29042 124.47470 100.87703 1.000 13.03424 275 ALA B C 1
ATOM 12871 O O . ALA B 2 275 ? 129.92005 124.44251 102.05738 1.000 14.28176 275 ALA B O 1
ATOM 12878 N N . LEU B 2 276 ? 131.53633 124.18051 100.51915 1.000 10.80550 276 LEU B N 1
ATOM 12879 C CA . LEU B 2 276 ? 132.54280 123.86683 101.51531 1.000 8.63556 276 LEU B CA 1
ATOM 12880 C C . LEU B 2 276 ? 132.95634 125.07885 102.32545 1.000 11.06078 276 LEU B C 1
ATOM 12881 O O . LEU B 2 276 ? 133.45366 124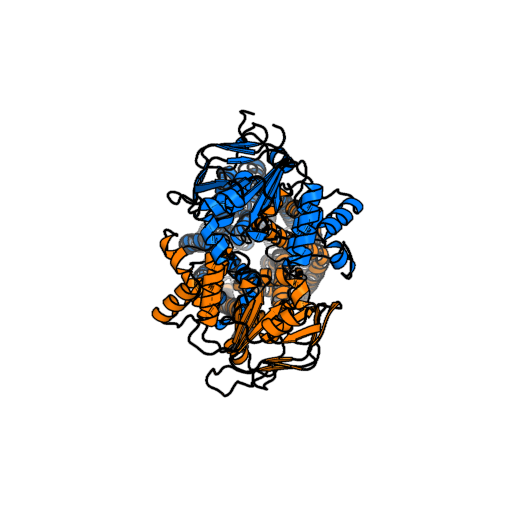.90990 103.43561 1.000 13.79283 276 LEU B O 1
ATOM 12897 N N . ILE B 2 277 ? 132.76190 126.29046 101.80696 1.000 10.12565 277 ILE B N 1
ATOM 12898 C CA . ILE B 2 277 ? 132.93770 127.46892 102.65663 1.000 8.24586 277 ILE B CA 1
ATOM 12899 C C . ILE B 2 277 ? 131.96323 127.41504 103.83026 1.000 10.53229 277 ILE B C 1
ATOM 12900 O O . ILE B 2 277 ? 132.33997 127.64244 104.98766 1.000 12.74614 277 ILE B O 1
ATOM 12916 N N . VAL B 2 278 ? 130.70004 127.09131 103.55389 1.000 10.36662 278 VAL B N 1
ATOM 12917 C CA . VAL B 2 278 ? 129.70042 127.02015 104.61508 1.000 9.41987 278 VAL B CA 1
ATOM 12918 C C . VAL B 2 278 ? 129.98207 125.83476 105.53003 1.000 9.08280 278 VAL B C 1
ATOM 12919 O O . VAL B 2 278 ? 129.80435 125.91733 106.75233 1.000 10.15939 278 VAL B O 1
ATOM 12932 N N . VAL B 2 279 ? 130.41346 124.71140 104.95509 1.000 10.81231 279 VAL B N 1
ATOM 12933 C CA . VAL B 2 279 ? 130.77396 123.55504 105.77375 1.000 9.73902 279 VAL B CA 1
ATOM 12934 C C . VAL B 2 279 ? 131.95303 123.89391 106.67946 1.000 10.07099 279 VAL B C 1
ATOM 12935 O O . VAL B 2 279 ? 132.01564 123.45102 107.82812 1.000 13.32714 279 VAL B O 1
ATOM 12948 N N . LEU B 2 280 ? 132.90285 124.68634 106.18066 1.000 8.79672 280 LEU B N 1
ATOM 12949 C CA . LEU B 2 280 ? 134.03216 125.11737 106.99540 1.000 10.29010 280 LEU B CA 1
ATOM 12950 C C . LEU B 2 280 ? 133.58242 126.03878 108.12059 1.000 10.02494 280 LEU B C 1
ATOM 12951 O O . LEU B 2 280 ? 134.11346 125.97155 109.23493 1.000 12.59340 280 LEU B O 1
ATOM 12967 N N . VAL B 2 281 ? 132.62379 126.92262 107.84412 1.000 10.42972 281 VAL B N 1
ATOM 12968 C CA . VAL B 2 281 ? 132.09447 127.77543 108.90498 1.000 10.65480 281 VAL B CA 1
ATOM 12969 C C . VAL B 2 281 ? 131.42430 126.92808 109.98219 1.000 12.06653 281 VAL B C 1
ATOM 12970 O O . VAL B 2 281 ? 131.60078 127.17447 111.17966 1.000 13.59755 281 VAL B O 1
ATOM 12983 N N . ARG B 2 282 ? 130.64414 125.92228 109.57783 1.000 11.56502 282 ARG B N 1
ATOM 12984 C CA . ARG B 2 282 ? 130.06643 124.99550 110.55066 1.000 11.10758 282 ARG B CA 1
ATOM 12985 C C . ARG B 2 282 ? 131.15370 124.24478 111.30729 1.000 11.04404 282 ARG B C 1
ATOM 12986 O O . ARG B 2 282 ? 130.99973 123.93320 112.49231 1.000 12.84810 282 ARG B O 1
ATOM 13007 N N . TYR B 2 283 ? 132.25236 123.93356 110.62400 1.000 12.95051 283 TYR B N 1
ATOM 13008 C CA . TYR B 2 283 ? 133.33943 123.15696 111.20417 1.000 10.39628 283 TYR B CA 1
ATOM 13009 C C . TYR B 2 283 ? 134.09658 123.95320 112.25949 1.000 11.88785 283 TYR B C 1
ATOM 13010 O O . TYR B 2 283 ? 134.56570 123.38609 113.25156 1.000 15.49915 283 TYR B O 1
ATOM 13028 N N . LEU B 2 284 ? 134.22772 125.26481 112.06438 1.000 12.50435 284 LEU B N 1
ATOM 13029 C CA . LEU B 2 284 ? 135.00850 126.10282 112.96641 1.000 11.44609 284 LEU B CA 1
ATOM 13030 C C . LEU B 2 284 ? 134.21800 126.63237 114.15488 1.000 12.33413 284 LEU B C 1
ATOM 13031 O O . LEU B 2 284 ? 134.82929 127.09890 115.12045 1.000 12.91262 284 LEU B O 1
ATOM 13047 N N . GLU B 2 285 ? 132.88801 126.59477 114.10182 1.000 16.00815 285 GLU B N 1
ATOM 13048 C CA . GLU B 2 285 ? 132.08017 127.00883 115.24846 1.000 13.52437 285 GLU B CA 1
ATOM 13049 C C . GLU B 2 285 ? 132.39593 126.23014 116.51860 1.000 16.36939 285 GLU B C 1
ATOM 13050 O O . GLU B 2 285 ? 132.49865 126.85741 117.58662 1.000 19.37941 285 GLU B O 1
ATOM 13062 N N . PRO B 2 286 ? 132.53932 124.90073 116.50018 1.000 15.00308 286 PRO B N 1
ATOM 13063 C CA . PRO B 2 286 ? 132.89128 124.19418 117.74241 1.000 13.57753 286 PRO B CA 1
ATOM 13064 C C . PRO B 2 286 ? 134.21921 124.60432 118.35461 1.000 15.07892 286 PRO B C 1
ATOM 13065 O O . PRO B 2 286 ? 134.41177 124.38948 119.55564 1.000 17.23970 286 PRO B O 1
ATOM 13076 N N . PHE B 2 287 ? 135.14659 125.16601 117.57927 1.000 16.79285 287 PHE B N 1
ATOM 13077 C CA . PHE B 2 287 ? 136.41498 125.60383 118.15344 1.000 14.28544 287 PHE B CA 1
ATOM 13078 C C . PHE B 2 287 ? 136.20656 126.74352 119.14256 1.000 15.12960 287 PHE B C 1
ATOM 13079 O O . PHE B 2 287 ? 136.86919 126.80029 120.18408 1.000 18.53798 287 PHE B O 1
ATOM 13096 N N . ALA B 2 288 ? 135.29825 127.66955 118.82600 1.000 13.22373 288 ALA B N 1
ATOM 13097 C CA . ALA B 2 288 ? 135.00687 128.77147 119.73589 1.000 13.24226 288 ALA B CA 1
ATOM 13098 C C . ALA B 2 288 ? 134.14041 128.32233 120.90568 1.000 16.54592 288 ALA B C 1
ATOM 13099 O O . ALA B 2 288 ? 134.29537 128.82937 122.02443 1.000 20.31123 288 ALA B O 1
ATOM 13106 N N . ALA B 2 289 ? 133.22762 127.37893 120.66770 1.000 18.33432 289 ALA B N 1
ATOM 13107 C CA . ALA B 2 289 ? 132.37106 126.88449 121.73813 1.000 15.10888 289 ALA B CA 1
ATOM 13108 C C . ALA B 2 289 ? 133.18560 126.20756 122.83071 1.000 14.76537 289 ALA B C 1
ATOM 13109 O O . ALA B 2 289 ? 132.91825 126.39878 124.02126 1.000 22.93387 289 ALA B O 1
ATOM 13116 N N . ILE B 2 290 ? 134.17978 125.40506 122.44910 1.000 15.91225 290 ILE B N 1
ATOM 13117 C CA . ILE B 2 290 ? 135.00174 124.73535 123.45101 1.000 19.24033 290 ILE B CA 1
ATOM 13118 C C . ILE B 2 290 ? 135.82763 125.75371 124.22202 1.000 17.67740 290 ILE B C 1
ATOM 13119 O O . ILE B 2 290 ? 136.06682 125.58822 125.42413 1.000 19.91630 290 ILE B O 1
ATOM 13135 N N . ALA B 2 291 ? 136.28039 126.81437 123.55281 1.000 17.26933 291 ALA B N 1
ATOM 13136 C CA . ALA B 2 291 ? 136.99620 127.87695 124.24703 1.000 14.47013 291 ALA B CA 1
ATOM 13137 C C . ALA B 2 291 ? 136.10035 128.56345 125.26850 1.000 17.67847 291 ALA B C 1
ATOM 13138 O O . ALA B 2 291 ? 136.55239 128.91769 126.36244 1.000 19.76602 291 ALA B O 1
ATOM 13145 N N . ASP B 2 292 ? 134.82844 128.77526 124.92320 1.000 20.96649 292 ASP B N 1
ATOM 13146 C CA . ASP B 2 292 ? 133.88647 129.32883 125.89206 1.000 19.11466 292 ASP B CA 1
ATOM 13147 C C . ASP B 2 292 ? 133.66011 128.37242 127.05743 1.000 18.75077 292 ASP B C 1
ATOM 13148 O O . ASP B 2 292 ? 133.57352 128.80064 128.21337 1.000 24.88567 292 ASP B O 1
ATOM 13157 N N . LEU B 2 293 ? 133.55254 127.07578 126.77250 1.000 14.84368 293 LEU B N 1
ATOM 13158 C CA . LEU B 2 293 ? 133.21884 126.08633 127.79019 1.000 14.71110 293 LEU B CA 1
ATOM 13159 C C . LEU B 2 293 ? 134.40431 125.65454 128.64166 1.000 18.45364 293 LEU B C 1
ATOM 13160 O O . LEU B 2 293 ? 134.19555 124.95014 129.63315 1.000 20.88794 293 LEU B O 1
ATOM 13176 N N . ALA B 2 294 ? 135.63066 126.02754 128.27775 1.000 23.27717 294 ALA B N 1
ATOM 13177 C CA . ALA B 2 294 ? 136.79885 125.52695 129.00199 1.000 21.42678 294 ALA B CA 1
ATOM 13178 C C . ALA B 2 294 ? 136.82214 125.92436 130.47493 1.000 23.85513 294 ALA B C 1
ATOM 13179 O O . ALA B 2 294 ? 137.09739 125.05178 131.31602 1.000 27.51453 294 ALA B O 1
ATOM 13186 N N . PRO B 2 295 ? 136.58157 127.18406 130.86260 1.000 21.98691 295 PRO B N 1
ATOM 13187 C CA . PRO B 2 295 ? 136.54586 127.50429 132.30464 1.000 25.20864 295 PRO B CA 1
ATOM 13188 C C . PRO B 2 295 ? 135.49454 126.73894 133.09500 1.000 27.13268 295 PRO B C 1
ATOM 13189 O O . PRO B 2 295 ? 135.75219 126.31891 134.23551 1.000 35.12599 295 PRO B O 1
ATOM 13200 N N . ALA B 2 296 ? 134.30661 126.55140 132.51533 1.000 25.14592 296 ALA B N 1
ATOM 13201 C CA . ALA B 2 296 ? 133.24317 125.84765 133.21906 1.000 23.93940 296 ALA B CA 1
ATOM 13202 C C . ALA B 2 296 ? 133.63403 124.40993 133.51618 1.000 24.49402 296 ALA B C 1
ATOM 13203 O O . ALA B 2 296 ? 133.21426 123.85451 134.53406 1.000 28.87156 296 ALA B O 1
ATOM 13210 N N . LEU B 2 297 ? 134.44316 123.80006 132.65240 1.000 23.75300 297 LEU B N 1
ATOM 13211 C CA . LEU B 2 297 ? 134.91292 122.44512 132.90905 1.000 24.94385 297 LEU B CA 1
ATOM 13212 C C . LEU B 2 297 ? 135.76207 122.38878 134.17290 1.000 26.42676 297 LEU B C 1
ATOM 13213 O O . LEU B 2 297 ? 135.59964 121.48447 134.99956 1.000 32.04693 297 LEU B O 1
ATOM 13229 N N . GLU B 2 298 ? 136.65584 123.36254 134.35537 1.000 29.55069 298 GLU B N 1
ATOM 13230 C CA . GLU B 2 298 ? 137.49564 123.37788 135.55072 1.000 33.36801 298 GLU B CA 1
ATOM 13231 C C . GLU B 2 298 ? 136.67204 123.67757 136.79922 1.000 29.97984 298 GLU B C 1
ATOM 13232 O O . GLU B 2 298 ? 136.89357 123.07348 137.86023 1.000 29.26097 298 GLU B O 1
ATOM 13244 N N . THR B 2 299 ? 135.70922 124.59824 136.69143 1.000 26.08026 299 THR B N 1
ATOM 13245 C CA . THR B 2 299 ? 134.83148 124.87318 137.82682 1.000 24.94465 299 THR B CA 1
ATOM 13246 C C . THR B 2 299 ? 134.04097 123.63192 138.22797 1.000 25.49756 299 THR B C 1
ATOM 13247 O O . THR B 2 299 ? 133.93648 123.30448 139.41862 1.000 27.23422 299 THR B O 1
ATOM 13258 N N . THR B 2 300 ? 133.47876 122.92870 137.24430 1.000 23.79559 300 THR B N 1
ATOM 13259 C CA . THR B 2 300 ? 132.73486 121.70771 137.52261 1.000 19.68540 300 THR B CA 1
ATOM 13260 C C . THR B 2 300 ? 133.63380 120.64707 138.13559 1.000 20.76702 300 THR B C 1
ATOM 13261 O O . THR B 2 300 ? 133.20511 119.89472 139.01668 1.000 22.44404 300 THR B O 1
ATOM 13272 N N . ARG B 2 301 ? 134.87566 120.55286 137.66082 1.000 23.33288 301 ARG B N 1
ATOM 13273 C CA . ARG B 2 301 ? 135.81282 119.59938 138.23695 1.000 19.51480 301 ARG B CA 1
ATOM 13274 C C . ARG B 2 301 ? 136.04362 119.88937 139.71342 1.000 22.73181 301 ARG B C 1
ATOM 13275 O O . ARG B 2 301 ? 136.03909 118.97191 140.54032 1.000 23.30627 301 ARG B O 1
ATOM 13296 N N . ALA B 2 302 ? 136.22407 121.16364 140.06638 1.000 21.89604 302 ALA B N 1
ATOM 13297 C CA . ALA B 2 302 ? 136.40647 121.51580 141.47374 1.000 17.47867 302 ALA B CA 1
ATOM 13298 C C . ALA B 2 302 ? 135.16429 121.18632 142.29984 1.000 16.67887 302 ALA B C 1
ATOM 13299 O O . ALA B 2 302 ? 135.27055 120.65562 143.41619 1.000 17.81909 302 ALA B O 1
ATOM 13306 N N . THR B 2 303 ? 133.97983 121.48820 141.76326 1.000 17.53300 303 THR B N 1
ATOM 13307 C CA . THR B 2 303 ? 132.73704 121.20395 142.47802 1.000 15.88865 303 THR B CA 1
ATOM 13308 C C . THR B 2 303 ? 132.58713 119.71237 142.75582 1.000 14.62282 303 THR B C 1
ATOM 13309 O O . THR B 2 303 ? 132.29699 119.29740 143.88759 1.000 16.53952 303 THR B O 1
ATOM 13320 N N . LEU B 2 304 ? 132.78322 118.88852 141.72732 1.000 15.44117 304 LEU B N 1
ATOM 13321 C CA . LEU B 2 304 ? 132.63201 117.45136 141.89772 1.000 13.99865 304 LEU B CA 1
ATOM 13322 C C . LEU B 2 304 ? 133.72635 116.87804 142.78377 1.000 13.62462 304 LEU B C 1
ATOM 13323 O O . LEU B 2 304 ? 133.48749 115.90127 143.49923 1.000 15.06676 304 LEU B O 1
ATOM 13339 N N . ASN B 2 305 ? 134.92461 117.46559 142.76026 1.000 14.94566 305 ASN B N 1
ATOM 13340 C CA . ASN B 2 305 ? 135.96793 117.03006 143.67923 1.000 13.48855 305 ASN B CA 1
ATOM 13341 C C . ASN B 2 305 ? 135.56260 117.27665 145.12393 1.000 12.24335 305 ASN B C 1
ATOM 13342 O O . ASN B 2 305 ? 135.77988 116.42099 145.98633 1.000 12.65928 305 ASN B O 1
ATOM 13353 N N . ARG B 2 306 ? 134.96960 118.43750 145.40885 1.000 12.28767 306 ARG B N 1
ATOM 13354 C CA . ARG B 2 306 ? 134.50157 118.69762 146.76890 1.000 11.24983 306 ARG B CA 1
ATOM 13355 C C . ARG B 2 306 ? 133.38956 117.73247 147.17139 1.000 9.97924 306 ARG B C 1
ATOM 13356 O O . ARG B 2 306 ? 133.38097 117.21518 148.29946 1.000 10.69370 306 ARG B O 1
ATOM 13377 N N . ILE B 2 307 ? 132.44660 117.47230 146.26246 1.000 9.41873 307 ILE B N 1
ATOM 13378 C CA . ILE B 2 307 ? 131.35564 116.54934 146.57839 1.000 10.31669 307 ILE B CA 1
ATOM 13379 C C . ILE B 2 307 ? 131.90007 115.15188 146.86175 1.000 10.05563 307 ILE B C 1
ATOM 13380 O O . ILE B 2 307 ? 131.48239 114.48984 147.81980 1.000 10.05708 307 ILE B O 1
ATOM 13396 N N . GLN B 2 308 ? 132.83946 114.68063 146.03998 1.000 11.71312 308 GLN B N 1
ATOM 13397 C CA . GLN B 2 308 ? 133.42347 113.36485 146.26730 1.000 14.60014 308 GLN B CA 1
ATOM 13398 C C . GLN B 2 308 ? 134.25617 113.33434 147.54152 1.000 13.56942 308 GLN B C 1
ATOM 13399 O O . GLN B 2 308 ? 134.33341 112.29339 148.20071 1.000 15.13187 308 GLN B O 1
ATOM 13413 N N . ALA B 2 309 ? 134.89311 114.45065 147.89909 1.000 11.01592 309 ALA B N 1
ATOM 13414 C CA . ALA B 2 309 ? 135.61276 114.51236 149.16509 1.000 9.12593 309 ALA B CA 1
ATOM 13415 C C . ALA B 2 309 ? 134.66387 114.33224 150.33943 1.000 10.43237 309 ALA B C 1
ATOM 13416 O O . ALA B 2 309 ? 134.99254 113.64862 151.31398 1.000 11.67294 309 ALA B O 1
ATOM 13423 N N . VAL B 2 310 ? 133.48247 114.94481 150.26943 1.000 11.95003 310 VAL B N 1
ATOM 13424 C CA . VAL B 2 310 ? 132.50334 114.74835 151.33652 1.000 8.65044 310 VAL B CA 1
ATOM 13425 C C . VAL B 2 310 ? 131.98374 113.31434 151.32923 1.000 10.37952 310 VAL B C 1
ATOM 13426 O O . VAL B 2 310 ? 131.74543 112.72300 152.38779 1.000 11.33674 310 VAL B O 1
ATOM 13439 N N . LEU B 2 311 ? 131.78335 112.73627 150.14315 1.000 16.83267 311 LEU B N 1
ATOM 13440 C CA . LEU B 2 311 ? 131.27996 111.36842 150.06088 1.000 11.78107 311 LEU B CA 1
ATOM 13441 C C . LEU B 2 311 ? 132.32431 110.32832 150.44667 1.000 13.81400 311 LEU B C 1
ATOM 13442 O O . LEU B 2 311 ? 131.95443 109.19416 150.76222 1.000 13.87444 311 LEU B O 1
ATOM 13458 N N . ASP B 2 312 ? 133.60793 110.67985 150.42928 1.000 17.72258 312 ASP B N 1
ATOM 13459 C CA . ASP B 2 312 ? 134.68238 109.77426 150.81470 1.000 14.46291 312 ASP B CA 1
ATOM 13460 C C . ASP B 2 312 ? 135.07601 109.89663 152.28085 1.000 17.42729 312 ASP B C 1
ATOM 13461 O O . ASP B 2 312 ? 136.02462 109.22883 152.70415 1.000 27.44239 312 ASP B O 1
ATOM 13470 N N . ALA B 2 313 ? 134.38079 110.71647 153.06528 1.000 18.99298 313 ALA B N 1
ATOM 13471 C CA . ALA B 2 313 ? 134.80686 110.96782 154.43012 1.000 14.95832 313 ALA B CA 1
ATOM 13472 C C . ALA B 2 313 ? 134.67216 109.70068 155.27894 1.000 16.77748 313 ALA B C 1
ATOM 13473 O O . ALA B 2 313 ? 133.77051 108.89090 155.05442 1.000 22.90597 313 ALA B O 1
ATOM 13480 N N . PRO B 2 314 ? 135.55367 109.50657 156.27983 1.000 20.68558 314 PRO B N 1
ATOM 13481 C CA . PRO B 2 314 ? 135.54944 108.25018 157.04137 1.000 25.77227 314 PRO B CA 1
ATOM 13482 C C . PRO B 2 314 ? 134.40453 108.19791 158.04092 1.000 26.90403 314 PRO B C 1
ATOM 13483 O O . PRO B 2 314 ? 134.39181 108.92574 159.03793 1.000 28.33027 314 PRO B O 1
ATOM 13494 N N . THR B 2 315 ? 133.44003 107.32463 157.77611 1.000 25.73685 315 THR B N 1
ATOM 13495 C CA . THR B 2 315 ? 132.30436 107.12939 158.66246 1.000 21.15033 315 THR B CA 1
ATOM 13496 C C . THR B 2 315 ? 132.72170 106.32304 159.88900 1.000 22.53609 315 THR B C 1
ATOM 13497 O O . THR B 2 315 ? 133.57828 105.43923 159.81351 1.000 34.14390 315 THR B O 1
ATOM 13508 N N . LEU B 2 316 ? 132.10897 106.64335 161.02871 1.000 24.55230 316 LEU B N 1
ATOM 13509 C CA . LEU B 2 316 ? 132.46305 105.99266 162.27943 1.000 30.91834 316 LEU B CA 1
ATOM 13510 C C . LEU B 2 316 ? 132.13601 104.49761 162.22044 1.000 33.87143 316 LEU B C 1
ATOM 13511 O O . LEU B 2 316 ? 131.20367 104.09091 161.52164 1.000 34.75132 316 LEU B O 1
ATOM 13527 N N . PRO B 2 317 ? 132.88628 103.65125 162.93496 1.000 36.76092 317 PRO B N 1
ATOM 13528 C CA . PRO B 2 317 ? 132.48375 102.24344 163.04357 1.000 39.55047 317 PRO B CA 1
ATOM 13529 C C . PRO B 2 317 ? 131.12183 102.09497 163.70471 1.000 40.13594 317 PRO B C 1
ATOM 13530 O O . PRO B 2 317 ? 130.78185 102.81868 164.64221 1.000 42.87587 317 PRO B O 1
ATOM 13541 N N . ALA B 2 318 ? 130.34877 101.13027 163.21278 1.000 41.58038 318 ALA B N 1
ATOM 13542 C CA . ALA B 2 318 ? 129.02034 100.84920 163.73446 1.000 40.12407 318 ALA B CA 1
ATOM 13543 C C . ALA B 2 318 ? 128.78962 99.34557 163.67831 1.000 48.05261 318 ALA B C 1
ATOM 13544 O O . ALA B 2 318 ? 129.67538 98.57473 163.29946 1.000 53.82988 318 ALA B O 1
ATOM 13551 N N . GLY B 2 319 ? 127.59019 98.93094 164.07394 1.000 43.72026 319 GLY B N 1
ATOM 13552 C CA . GLY B 2 319 ? 127.22841 97.52943 164.05923 1.000 41.22807 319 GLY B CA 1
ATOM 13553 C C . GLY B 2 319 ? 125.74823 97.32261 163.82998 1.000 48.56046 319 GLY B C 1
ATOM 13554 O O . GLY B 2 319 ? 125.11645 98.08851 163.09730 1.000 49.37091 319 GLY B O 1
ATOM 13558 N N . ARG B 2 320 ? 125.19039 96.27926 164.44585 1.000 45.89118 320 ARG B N 1
ATOM 13559 C CA . ARG B 2 320 ? 123.76808 95.98809 164.34128 1.000 48.03036 320 ARG B CA 1
ATOM 13560 C C . ARG B 2 320 ? 123.14661 95.52370 165.65073 1.000 45.05919 320 ARG B C 1
ATOM 13561 O O . ARG B 2 320 ? 121.95380 95.20314 165.66318 1.000 46.08874 320 ARG B O 1
ATOM 13582 N N . ARG B 2 321 ? 123.89641 95.49795 166.74888 1.000 42.05865 321 ARG B N 1
ATOM 13583 C CA . ARG B 2 321 ? 123.33175 95.11192 168.03038 1.000 46.60932 321 ARG B CA 1
ATOM 13584 C C . ARG B 2 321 ? 122.27729 96.12128 168.47082 1.000 48.81273 321 ARG B C 1
ATOM 13585 O O . ARG B 2 321 ? 122.18820 97.23823 167.95568 1.000 47.76475 321 ARG B O 1
ATOM 13606 N N . ARG B 2 322 ? 121.46667 95.70635 169.43859 1.000 50.95325 322 ARG B N 1
ATOM 13607 C CA . ARG B 2 322 ? 120.44690 96.56029 170.02127 1.000 49.62668 322 ARG B CA 1
ATOM 13608 C C . ARG B 2 322 ? 120.28407 96.19985 171.48791 1.000 60.68500 322 ARG B C 1
ATOM 13609 O O . ARG B 2 322 ? 120.67121 95.11505 171.92831 1.000 63.64038 322 ARG B O 1
ATOM 13630 N N . LEU B 2 323 ? 119.71542 97.13349 172.24461 1.000 61.50679 323 LEU B N 1
ATOM 13631 C CA . LEU B 2 323 ? 119.41395 96.89513 173.64855 1.000 63.78217 323 LEU B CA 1
ATOM 13632 C C . LEU B 2 323 ? 118.06556 96.19630 173.76101 1.000 70.23426 323 LEU B C 1
ATOM 13633 O O . LEU B 2 323 ? 117.06261 96.67128 173.21954 1.000 66.62591 323 LEU B O 1
ATOM 13649 N N . ASP B 2 324 ? 118.04476 95.06483 174.46820 1.000 80.05175 324 ASP B N 1
ATOM 13650 C CA . ASP B 2 324 ? 116.86950 94.19913 174.44384 1.000 87.89150 324 ASP B CA 1
ATOM 13651 C C . ASP B 2 324 ? 115.71681 94.78237 175.25227 1.000 90.83545 324 ASP B C 1
ATOM 13652 O O . ASP B 2 324 ? 114.55841 94.71240 174.82501 1.000 87.30415 324 ASP B O 1
ATOM 13661 N N . ARG B 2 325 ? 116.00575 95.35540 176.41743 1.000 94.88724 325 ARG B N 1
ATOM 13662 C CA . ARG B 2 325 ? 114.94177 95.80298 177.30281 1.000 93.51393 325 ARG B CA 1
ATOM 13663 C C . ARG B 2 325 ? 114.20646 97.00166 176.70850 1.000 89.73242 325 ARG B C 1
ATOM 13664 O O . ARG B 2 325 ? 114.73102 97.74161 175.87151 1.000 81.08906 325 ARG B O 1
ATOM 13685 N N . THR B 2 326 ? 112.96451 97.18399 177.16119 1.000 89.89498 326 THR B N 1
ATOM 13686 C CA . THR B 2 326 ? 112.06981 98.20694 176.61864 1.000 92.54921 326 THR B CA 1
ATOM 13687 C C . THR B 2 326 ? 112.40187 99.56007 177.25028 1.000 93.35896 326 THR B C 1
ATOM 13688 O O . THR B 2 326 ? 111.66246 100.11121 178.06864 1.000 84.76696 326 THR B O 1
ATOM 13699 N N . GLY B 2 327 ? 113.55224 100.09445 176.84798 1.000 85.48565 327 GLY B N 1
ATOM 13700 C CA . GLY B 2 327 ? 113.97658 101.40307 177.31496 1.000 65.92836 327 GLY B CA 1
ATOM 13701 C C . GLY B 2 327 ? 114.21302 101.48564 178.80530 1.000 65.54567 327 GLY B C 1
ATOM 13702 O O . GLY B 2 327 ? 114.01435 102.55066 179.39845 1.000 66.09583 327 GLY B O 1
ATOM 13706 N N . ALA B 2 328 ? 114.62418 100.38795 179.43210 1.000 72.33071 328 ALA B N 1
ATOM 13707 C CA . ALA B 2 328 ? 115.00406 100.42542 180.83327 1.000 67.17786 328 ALA B CA 1
ATOM 13708 C C . ALA B 2 328 ? 116.37432 101.07742 180.98262 1.000 63.86342 328 ALA B C 1
ATOM 13709 O O . ALA B 2 328 ? 117.17921 101.10870 180.04871 1.000 60.62715 328 ALA B O 1
ATOM 13716 N N . ALA B 2 329 ? 116.63125 101.60532 182.17275 1.000 54.70280 329 ALA B N 1
ATOM 13717 C CA . ALA B 2 329 ? 117.89149 102.28133 182.43978 1.000 43.91343 329 ALA B CA 1
ATOM 13718 C C . ALA B 2 329 ? 119.03780 101.27470 182.35130 1.000 45.79899 329 ALA B C 1
ATOM 13719 O O . ALA B 2 329 ? 119.01527 100.27532 183.08355 1.000 49.36967 329 ALA B O 1
ATOM 13726 N N . PRO B 2 330 ? 120.03567 101.47166 181.48718 1.000 43.20425 330 PRO B N 1
ATOM 13727 C CA . PRO B 2 330 ? 121.15896 100.53602 181.43443 1.000 43.73513 330 PRO B CA 1
ATOM 13728 C C . PRO B 2 330 ? 122.29086 100.93800 182.37241 1.000 44.16113 330 PRO B C 1
ATOM 13729 O O . PRO B 2 330 ? 122.35737 102.06091 182.87132 1.000 49.61500 330 PRO B O 1
ATOM 13740 N N . SER B 2 331 ? 123.18562 99.98480 182.60184 1.000 45.64094 331 SER B N 1
ATOM 13741 C CA . SER B 2 331 ? 124.45164 100.27492 183.25132 1.000 43.79153 331 SER B CA 1
ATOM 13742 C C . SER B 2 331 ? 125.42741 100.85214 182.23552 1.000 45.34056 331 SER B C 1
ATOM 13743 O O . SER B 2 331 ? 125.38842 100.51621 181.04941 1.000 49.74905 331 SER B O 1
ATOM 13751 N N . ILE B 2 332 ? 126.29977 101.73584 182.70965 1.000 43.68986 332 ILE B N 1
ATOM 13752 C CA . ILE B 2 332 ? 127.33269 102.35658 181.88742 1.000 41.18045 332 ILE B CA 1
ATOM 13753 C C . ILE B 2 332 ? 128.67190 101.91908 182.45458 1.000 41.66319 332 ILE B C 1
ATOM 13754 O O . ILE B 2 332 ? 128.94454 102.12784 183.64292 1.000 44.27482 332 ILE B O 1
ATOM 13770 N N . GLU B 2 333 ? 129.50069 101.31068 181.60929 1.000 43.16763 333 GLU B N 1
ATOM 13771 C CA . GLU B 2 333 ? 130.78655 100.76237 182.01745 1.000 44.36943 333 GLU B CA 1
ATOM 13772 C C . GLU B 2 333 ? 131.87879 101.28380 181.09880 1.000 42.77201 333 GLU B C 1
ATOM 13773 O O . GLU B 2 333 ? 131.73741 101.24553 179.87298 1.000 38.61566 333 GLU B O 1
ATOM 13785 N N . PHE B 2 334 ? 132.95630 101.77541 181.70127 1.000 43.38285 334 PHE B N 1
ATOM 13786 C CA . PHE B 2 334 ? 134.19886 102.07343 181.00510 1.000 38.50805 334 PHE B CA 1
ATOM 13787 C C . PHE B 2 334 ? 135.18567 100.95454 181.30376 1.000 45.26225 334 PHE B C 1
ATOM 13788 O O . PHE B 2 334 ? 135.34551 100.55885 182.46245 1.000 50.39514 334 PHE B O 1
ATOM 13805 N N . ASP B 2 335 ? 135.82451 100.43195 180.25740 1.000 48.91779 335 ASP B N 1
ATOM 13806 C CA . ASP B 2 335 ? 136.71011 99.27095 180.35752 1.000 49.56623 335 ASP B CA 1
ATOM 13807 C C . ASP B 2 335 ? 138.03987 99.62967 179.70121 1.000 51.47328 335 ASP B C 1
ATOM 13808 O O . ASP B 2 335 ? 138.21065 99.44111 178.49394 1.000 49.12688 335 ASP B O 1
ATOM 13817 N N . ASP B 2 336 ? 138.97706 100.13646 180.50686 1.000 49.37191 336 ASP B N 1
ATOM 13818 C CA . ASP B 2 336 ? 140.31047 100.51067 180.03352 1.000 52.04279 336 ASP B CA 1
ATOM 13819 C C . ASP B 2 336 ? 140.21829 101.49390 178.86819 1.000 51.38638 336 ASP B C 1
ATOM 13820 O O . ASP B 2 336 ? 140.95475 101.39891 177.88483 1.000 51.44321 336 ASP B O 1
ATOM 13829 N N . VAL B 2 337 ? 139.29437 102.44517 178.97463 1.000 44.76841 337 VAL B N 1
ATOM 13830 C CA . VAL B 2 337 ? 139.04181 103.36790 177.87523 1.000 43.71332 337 VAL B CA 1
ATOM 13831 C C . VAL B 2 337 ? 140.20695 104.34224 177.77132 1.000 43.42976 337 VAL B C 1
ATOM 13832 O O . VAL B 2 337 ? 140.59041 104.98386 178.75598 1.000 43.66839 337 VAL B O 1
ATOM 13845 N N . ARG B 2 338 ? 140.77982 104.44264 176.57439 1.000 36.53416 338 ARG B N 1
ATOM 13846 C CA . ARG B 2 338 ? 141.83211 105.39688 176.25964 1.000 36.35925 338 ARG B CA 1
ATOM 13847 C C . ARG B 2 338 ? 141.38171 106.22086 175.06788 1.000 33.23910 338 ARG B C 1
ATOM 13848 O O . ARG B 2 338 ? 140.96734 105.66287 174.04813 1.000 31.60141 338 ARG B O 1
ATOM 13869 N N . PHE B 2 339 ? 141.45896 107.54015 175.19973 1.000 32.99122 339 PHE B N 1
ATOM 13870 C CA . PHE B 2 339 ? 141.07497 108.45464 174.13841 1.000 27.01998 339 PHE B CA 1
ATOM 13871 C C . PHE B 2 339 ? 142.12214 109.54690 174.00310 1.000 28.48425 339 PHE B C 1
ATOM 13872 O O . PHE B 2 339 ? 142.73069 109.96408 174.99167 1.000 29.14177 339 PHE B O 1
ATOM 13889 N N . SER B 2 340 ? 142.32418 110.00408 172.77097 1.000 27.40664 340 SER B N 1
ATOM 13890 C CA . SER B 2 340 ? 143.27515 111.06392 172.48267 1.000 27.61752 340 SER B CA 1
ATOM 13891 C C . SER B 2 340 ? 142.74068 111.89779 171.33152 1.000 28.31719 340 SER B C 1
ATOM 13892 O O . SER B 2 340 ? 142.13800 111.36219 170.39832 1.000 26.11062 340 SER B O 1
ATOM 13900 N N . TYR B 2 341 ? 142.95040 113.20859 171.41571 1.000 30.57121 341 TYR B N 1
ATOM 13901 C CA . TYR B 2 341 ? 142.71073 114.11615 170.29602 1.000 33.36246 341 TYR B CA 1
ATOM 13902 C C . TYR B 2 341 ? 144.04359 114.31138 169.59046 1.000 38.48980 341 TYR B C 1
ATOM 13903 O O . TYR B 2 341 ? 144.93213 114.99829 170.09889 1.000 40.80274 341 TYR B O 1
ATOM 13921 N N . GLY B 2 342 ? 144.18186 113.71510 168.41224 1.000 39.88850 342 GLY B N 1
ATOM 13922 C CA . GLY B 2 342 ? 145.47908 113.70508 167.76127 1.000 43.85262 342 GLY B CA 1
ATOM 13923 C C . GLY B 2 342 ? 146.47637 112.94584 168.61119 1.000 48.63680 342 GLY B C 1
ATOM 13924 O O . GLY B 2 342 ? 146.23722 111.80281 169.01526 1.000 47.67024 342 GLY B O 1
ATOM 13928 N N . ASP B 2 343 ? 147.61021 113.58470 168.89304 1.000 53.16046 343 ASP B N 1
ATOM 13929 C CA . ASP B 2 343 ? 148.64877 112.99088 169.72320 1.000 61.13047 343 ASP B CA 1
ATOM 13930 C C . ASP B 2 343 ? 148.52243 113.35188 171.19873 1.000 55.57990 343 ASP B C 1
ATOM 13931 O O . ASP B 2 343 ? 149.26071 112.79430 172.01667 1.000 50.83814 343 ASP B O 1
ATOM 13940 N N . GLU B 2 344 ? 147.61370 114.25491 171.56229 1.000 54.94131 344 GLU B N 1
ATOM 13941 C CA . GLU B 2 344 ? 147.43829 114.64764 172.95561 1.000 51.76943 344 GLU B CA 1
ATOM 13942 C C . GLU B 2 344 ? 146.50789 113.65868 173.64661 1.000 45.07107 344 GLU B C 1
ATOM 13943 O O . GLU B 2 344 ? 145.33703 113.53341 173.27321 1.000 42.86267 344 GLU B O 1
ATOM 13955 N N . VAL B 2 345 ? 147.02606 112.96188 174.65120 1.000 43.51501 345 VAL B N 1
ATOM 13956 C CA . VAL B 2 345 ? 146.24826 111.95994 175.37001 1.000 40.02881 345 VAL B CA 1
ATOM 13957 C C . VAL B 2 345 ? 145.25607 112.66565 176.28096 1.000 39.26841 345 VAL B C 1
ATOM 13958 O O . VAL B 2 345 ? 145.60058 113.64631 176.95048 1.000 41.16943 345 VAL B O 1
ATOM 13971 N N . VAL B 2 346 ? 144.02369 112.16245 176.31044 1.000 39.15430 346 VAL B N 1
ATOM 13972 C CA . VAL B 2 346 ? 142.93094 112.76144 177.06884 1.000 31.77482 346 VAL B CA 1
ATOM 13973 C C . VAL B 2 346 ? 142.51709 111.87495 178.23782 1.000 36.12025 346 VAL B C 1
ATOM 13974 O O . VAL B 2 346 ? 142.26164 112.36811 179.33516 1.000 37.92744 346 VAL B O 1
ATOM 13987 N N . LEU B 2 347 ? 142.42952 110.56337 178.01243 1.000 37.77442 347 LEU B N 1
ATOM 13988 C CA . LEU B 2 347 ? 142.04526 109.59333 179.03020 1.000 35.71297 347 LEU B CA 1
ATOM 13989 C C . LEU B 2 347 ? 143.09454 108.49443 179.11546 1.000 40.57301 347 LEU B C 1
ATOM 13990 O O . LEU B 2 347 ? 143.57140 107.99930 178.09027 1.000 40.37996 347 LEU B O 1
ATOM 14006 N N . ASP B 2 348 ? 143.44130 108.11239 180.34373 1.000 53.03733 348 ASP B N 1
ATOM 14007 C CA . ASP B 2 348 ? 144.50419 107.14738 180.62873 1.000 60.70389 348 ASP B CA 1
ATOM 14008 C C . ASP B 2 348 ? 143.89536 105.93099 181.32031 1.000 62.56365 348 ASP B C 1
ATOM 14009 O O . ASP B 2 348 ? 143.89652 105.84219 182.55028 1.000 62.36009 348 ASP B O 1
ATOM 14018 N N . GLY B 2 349 ? 143.39053 104.99222 180.52638 1.000 54.33297 349 GLY B N 1
ATOM 14019 C CA . GLY B 2 349 ? 142.87768 103.74165 181.06669 1.000 54.02082 349 GLY B CA 1
ATOM 14020 C C . GLY B 2 349 ? 141.74935 103.91488 182.05851 1.000 51.76949 349 GLY B C 1
ATOM 14021 O O . GLY B 2 349 ? 141.72555 103.23622 183.09242 1.000 53.96850 349 GLY B O 1
ATOM 14025 N N . VAL B 2 350 ? 140.80887 104.81179 181.76839 1.000 50.44571 350 VAL B N 1
ATOM 14026 C CA . VAL B 2 350 ? 139.71364 105.07325 182.69269 1.000 48.50644 350 VAL B CA 1
ATOM 14027 C C . VAL B 2 350 ? 138.79358 103.86229 182.73913 1.000 47.39206 350 VAL B C 1
ATOM 14028 O O . VAL B 2 350 ? 138.39743 103.32272 181.69844 1.000 46.95519 350 VAL B O 1
ATOM 14041 N N . SER B 2 351 ? 138.46003 103.42346 183.95171 1.000 46.99907 351 SER B N 1
ATOM 14042 C CA . SER B 2 351 ? 137.57656 102.28547 184.16316 1.000 45.24651 351 SER B CA 1
ATOM 14043 C C . SER B 2 351 ? 136.63347 102.59074 185.31364 1.000 47.16829 351 SER B C 1
ATOM 14044 O O . SER B 2 351 ? 137.07982 102.92927 186.41314 1.000 50.74162 351 SER B O 1
ATOM 14052 N N . PHE B 2 352 ? 135.33497 102.47798 185.05464 1.000 48.65821 352 PHE B N 1
ATOM 14053 C CA . PHE B 2 352 ? 134.33262 102.59700 186.10146 1.000 47.98637 352 PHE B CA 1
ATOM 14054 C C . PHE B 2 352 ? 133.06966 101.89726 185.62988 1.000 46.48121 352 PHE B C 1
ATOM 14055 O O . PHE B 2 352 ? 132.91390 101.59330 184.44517 1.000 40.52870 352 PHE B O 1
ATOM 14072 N N . THR B 2 353 ? 132.17323 101.64058 186.57906 1.000 50.78305 353 THR B N 1
ATOM 14073 C CA . THR B 2 353 ? 130.86429 101.06738 186.29955 1.000 48.69968 353 THR B CA 1
ATOM 14074 C C . THR B 2 353 ? 129.81660 101.87942 187.04171 1.000 47.85070 353 THR B C 1
ATOM 14075 O O . THR B 2 353 ? 129.94260 102.10067 188.24998 1.000 51.13712 353 THR B O 1
ATOM 14086 N N . LEU B 2 354 ? 128.79268 102.32261 186.31745 1.000 48.37760 354 LEU B N 1
ATOM 14087 C CA . LEU B 2 354 ? 127.67765 103.07303 186.87929 1.000 52.57117 354 LEU B CA 1
ATOM 14088 C C . LEU B 2 354 ? 126.46353 102.16091 186.94740 1.000 51.49712 354 LEU B C 1
ATOM 14089 O O . LEU B 2 354 ? 126.08172 101.55827 185.93938 1.000 51.08558 354 LEU B O 1
ATOM 14105 N N . ARG B 2 355 ? 125.85912 102.06051 188.12776 1.000 51.01182 355 ARG B N 1
ATOM 14106 C CA . ARG B 2 355 ? 124.74564 101.14490 188.29470 1.000 56.27806 355 ARG B CA 1
ATOM 14107 C C . ARG B 2 355 ? 123.53385 101.64497 187.50640 1.000 58.81136 355 ARG B C 1
ATOM 14108 O O . ARG B 2 355 ? 123.40669 102.84556 187.25485 1.000 55.77683 355 ARG B O 1
ATOM 14129 N N . PRO B 2 356 ? 122.63365 100.74924 187.09069 1.000 54.16874 356 PRO B N 1
ATOM 14130 C CA . PRO B 2 356 ? 121.46428 101.20491 186.32962 1.000 46.23248 356 PRO B CA 1
ATOM 14131 C C . PRO B 2 356 ? 120.55844 102.10080 187.16000 1.000 49.69873 356 PRO B C 1
ATOM 14132 O O . PRO B 2 356 ? 120.30254 101.83916 188.33746 1.000 55.65392 356 PRO B O 1
ATOM 14143 N N . GLY B 2 357 ? 120.07261 103.16693 186.52909 1.000 44.04747 357 GLY B N 1
ATOM 14144 C CA . GLY B 2 357 ? 119.04984 104.00750 187.11128 1.000 45.47258 357 GLY B CA 1
ATOM 14145 C C . GLY B 2 357 ? 119.52170 104.99587 188.15393 1.000 49.00435 357 GLY B C 1
ATOM 14146 O O . GLY B 2 357 ? 118.68927 105.73351 188.69506 1.000 51.57592 357 GLY B O 1
ATOM 14150 N N . ASN B 2 358 ? 120.81531 105.04325 188.45321 1.000 53.72115 358 ASN B N 1
ATOM 14151 C CA . ASN B 2 358 ? 121.35017 105.94731 189.45948 1.000 53.26964 358 ASN B CA 1
ATOM 14152 C C . ASN B 2 358 ? 121.83172 107.24551 188.82248 1.000 55.56358 358 ASN B C 1
ATOM 14153 O O . ASN B 2 358 ? 122.05405 107.33003 187.61298 1.000 58.16127 358 ASN B O 1
ATOM 14164 N N . THR B 2 359 ? 121.98771 108.26476 189.66473 1.000 52.79816 359 THR B N 1
ATOM 14165 C CA . THR B 2 359 ? 122.47885 109.57328 189.25308 1.000 48.62930 359 THR B CA 1
ATOM 14166 C C . THR B 2 359 ? 123.93362 109.70664 189.68114 1.000 49.09936 359 THR B C 1
ATOM 14167 O O . THR B 2 359 ? 124.23986 109.65682 190.87674 1.000 54.32102 359 THR B O 1
ATOM 14178 N N . THR B 2 360 ? 124.81797 109.87867 188.70488 1.000 50.49357 360 THR B N 1
ATOM 14179 C CA . THR B 2 360 ? 126.24667 110.02665 188.92491 1.000 45.81226 360 THR B CA 1
ATOM 14180 C C . THR B 2 360 ? 126.67198 111.44760 188.58580 1.000 45.08000 360 THR B C 1
ATOM 14181 O O . THR B 2 360 ? 126.14419 112.06554 187.65829 1.000 38.82529 360 THR B O 1
ATOM 14192 N N . ALA B 2 361 ? 127.62917 111.95875 189.35260 1.000 45.77889 361 ALA B N 1
ATOM 14193 C CA . ALA B 2 361 ? 128.23378 113.25953 189.11283 1.000 35.68062 361 ALA B CA 1
ATOM 14194 C C . ALA B 2 361 ? 129.68539 113.07214 188.70019 1.000 34.80846 361 ALA B C 1
ATOM 14195 O O . ALA B 2 361 ? 130.38477 112.21008 189.23664 1.000 40.04392 361 ALA B O 1
ATOM 14202 N N . ILE B 2 362 ? 130.12325 113.86345 187.72669 1.000 36.08256 362 ILE B N 1
ATOM 14203 C CA . ILE B 2 362 ? 131.52156 113.93287 187.32009 1.000 32.18116 362 ILE B CA 1
ATOM 14204 C C . ILE B 2 362 ? 131.97826 115.36274 187.56233 1.000 32.64626 362 ILE B C 1
ATOM 14205 O O . ILE B 2 362 ? 131.38019 116.30751 187.03708 1.000 29.24547 362 ILE B O 1
ATOM 14221 N N . VAL B 2 363 ? 133.03050 115.51975 188.36356 1.000 39.85074 363 VAL B N 1
ATOM 14222 C CA . VAL B 2 363 ? 133.57778 116.82410 188.70412 1.000 37.05533 363 VAL B CA 1
ATOM 14223 C C . VAL B 2 363 ? 135.08580 116.77189 188.51673 1.000 31.62188 363 VAL B C 1
ATOM 14224 O O . VAL B 2 363 ? 135.69057 115.70207 188.44482 1.000 37.79287 363 VAL B O 1
ATOM 14237 N N . GLY B 2 364 ? 135.68604 117.94962 188.41062 1.000 30.69155 364 GLY B N 1
ATOM 14238 C CA . GLY B 2 364 ? 137.11362 118.05750 188.26442 1.000 31.21305 364 GLY B CA 1
ATOM 14239 C C . GLY B 2 364 ? 137.52247 119.36003 187.61261 1.000 31.88812 364 GLY B C 1
ATOM 14240 O O . GLY B 2 364 ? 136.67793 120.16151 187.20406 1.000 37.66914 364 GLY B O 1
ATOM 14244 N N . PRO B 2 365 ? 138.82892 119.59656 187.49530 1.000 29.83021 365 PRO B N 1
ATOM 14245 C CA . PRO B 2 365 ? 139.29610 120.84102 186.87607 1.000 29.04469 365 PRO B CA 1
ATOM 14246 C C . PRO B 2 365 ? 138.86714 120.95210 185.42154 1.000 24.43831 365 PRO B C 1
ATOM 14247 O O . PRO B 2 365 ? 138.44412 119.98331 184.78986 1.000 25.51100 365 PRO B O 1
ATOM 14258 N N . SER B 2 366 ? 138.96711 122.16820 184.89572 1.000 24.39712 366 SER B N 1
ATOM 14259 C CA . SER B 2 366 ? 138.70875 122.38928 183.48162 1.000 22.84659 366 SER B CA 1
ATOM 14260 C C . SER B 2 366 ? 139.78215 121.71158 182.64271 1.000 21.15236 366 SER B C 1
ATOM 14261 O O . SER B 2 366 ? 140.96780 121.73971 182.98091 1.000 28.72745 366 SER B O 1
ATOM 14269 N N . GLY B 2 367 ? 139.35912 121.10068 181.54129 1.000 24.10225 367 GLY B N 1
ATOM 14270 C CA . GLY B 2 367 ? 140.26256 120.36910 180.68375 1.000 19.09011 367 GLY B CA 1
ATOM 14271 C C . GLY B 2 367 ? 140.61806 118.98185 181.16175 1.000 21.21226 367 GLY B C 1
ATOM 14272 O O . GLY B 2 367 ? 141.49728 118.35095 180.56707 1.000 26.54885 367 GLY B O 1
ATOM 14276 N N . SER B 2 368 ? 139.96477 118.47921 182.21007 1.000 22.01818 368 SER B N 1
ATOM 14277 C CA . SER B 2 368 ? 140.29964 117.17019 182.75399 1.000 25.41674 368 SER B CA 1
ATOM 14278 C C . SER B 2 368 ? 139.67347 116.01683 181.97982 1.000 22.60685 368 SER B C 1
ATOM 14279 O O . SER B 2 368 ? 140.00046 114.86145 182.26884 1.000 36.05060 368 SER B O 1
ATOM 14287 N N . GLY B 2 369 ? 138.79496 116.29076 181.01807 1.000 20.62170 369 GLY B N 1
ATOM 14288 C CA . GLY B 2 369 ? 138.24164 115.26628 180.15756 1.000 18.52983 369 GLY B CA 1
ATOM 14289 C C . GLY B 2 369 ? 136.82497 114.83592 180.46005 1.000 18.05983 369 GLY B C 1
ATOM 14290 O O . GLY B 2 369 ? 136.36502 113.84977 179.87870 1.000 22.77190 369 GLY B O 1
ATOM 14294 N N . LYS B 2 370 ? 136.11649 115.53636 181.34519 1.000 19.14568 370 LYS B N 1
ATOM 14295 C CA . LYS B 2 370 ? 134.78270 115.08983 181.73800 1.000 21.75887 370 LYS B CA 1
ATOM 14296 C C . LYS B 2 370 ? 133.72524 115.36714 180.67359 1.000 14.29867 370 LYS B C 1
ATOM 14297 O O . LYS B 2 370 ? 132.65577 114.75332 180.71644 1.000 18.34697 370 LYS B O 1
ATOM 14316 N N . THR B 2 371 ? 133.98876 116.26838 179.72663 1.000 13.01092 371 THR B N 1
ATOM 14317 C CA . THR B 2 371 ? 133.14806 116.34885 178.53569 1.000 11.42617 371 THR B CA 1
ATOM 14318 C C . THR B 2 371 ? 133.46586 115.21943 177.56612 1.000 15.69783 371 THR B C 1
ATOM 14319 O O . THR B 2 371 ? 132.56607 114.70557 176.88872 1.000 24.00413 371 THR B O 1
ATOM 14330 N N . THR B 2 372 ? 134.73639 114.82004 177.48931 1.000 16.57207 372 THR B N 1
ATOM 14331 C CA . THR B 2 372 ? 135.11352 113.69264 176.64678 1.000 16.63755 372 THR B CA 1
ATOM 14332 C C . THR B 2 372 ? 134.48472 112.39491 177.13633 1.000 15.57513 372 THR B C 1
ATOM 14333 O O . THR B 2 372 ? 134.11163 111.54789 176.32046 1.000 19.27004 372 THR B O 1
ATOM 14344 N N . ILE B 2 373 ? 134.35622 112.22116 178.45339 1.000 14.39546 373 ILE B N 1
ATOM 14345 C CA . ILE B 2 373 ? 133.70512 111.02745 178.98685 1.000 15.06266 373 ILE B CA 1
ATOM 14346 C C . ILE B 2 373 ? 132.25309 110.96948 178.53293 1.000 15.35877 373 ILE B C 1
ATOM 14347 O O . ILE B 2 373 ? 131.75950 109.91596 178.11336 1.000 22.37496 373 ILE B O 1
ATOM 14363 N N . LEU B 2 374 ? 131.54292 112.09531 178.61703 1.000 15.78825 374 LEU B N 1
ATOM 14364 C CA . LEU B 2 374 ? 130.15083 112.11852 178.18425 1.000 15.22195 374 LEU B CA 1
ATOM 14365 C C . LEU B 2 374 ? 130.03420 111.87537 176.68775 1.000 10.65059 374 LEU B C 1
ATOM 14366 O O . LEU B 2 374 ? 129.11523 111.18513 176.24006 1.000 12.42188 374 LEU B O 1
ATOM 14382 N N . SER B 2 375 ? 130.94523 112.44249 175.89603 1.000 11.52982 375 SER B N 1
ATOM 14383 C CA . SER B 2 375 ? 130.90440 112.20738 174.45568 1.000 13.78568 375 SER B CA 1
ATOM 14384 C C . SER B 2 375 ? 131.17558 110.74377 174.12583 1.000 13.82861 375 SER B C 1
ATOM 14385 O O . SER B 2 375 ? 130.59491 110.19695 173.18353 1.000 15.60998 375 SER B O 1
ATOM 14393 N N . LEU B 2 376 ? 132.06807 110.09770 174.87731 1.000 17.88526 376 LEU B N 1
ATOM 14394 C CA . LEU B 2 376 ? 132.31420 108.67377 174.67477 1.000 15.20151 376 LEU B CA 1
ATOM 14395 C C . LEU B 2 376 ? 131.10074 107.83993 175.06439 1.000 17.07298 376 LEU B C 1
ATOM 14396 O O . LEU B 2 376 ? 130.77896 106.85430 174.39202 1.000 25.25325 376 LEU B O 1
ATOM 14412 N N . ILE B 2 377 ? 130.42093 108.21042 176.15072 1.000 17.32585 377 ILE B N 1
ATOM 14413 C CA . ILE B 2 377 ? 129.20126 107.50276 176.53525 1.000 16.08391 377 ILE B CA 1
ATOM 14414 C C . ILE B 2 377 ? 128.13422 107.66988 175.46105 1.000 15.13120 377 ILE B C 1
ATOM 14415 O O . ILE B 2 377 ? 127.40331 106.72756 175.13569 1.000 21.49884 377 ILE B O 1
ATOM 14431 N N . ALA B 2 378 ? 128.01927 108.87407 174.90409 1.000 14.77569 378 ALA B N 1
ATOM 14432 C CA . ALA B 2 378 ? 126.99037 109.17063 173.91902 1.000 14.62641 378 ALA B CA 1
ATOM 14433 C C . ALA B 2 378 ? 127.31895 108.64856 172.52850 1.000 16.13339 378 ALA B C 1
ATOM 14434 O O . ALA B 2 378 ? 126.44034 108.67195 171.66099 1.000 19.45458 378 ALA B O 1
ATOM 14441 N N . GLY B 2 379 ? 128.54407 108.18788 172.28862 1.000 16.57544 379 GLY B N 1
ATOM 14442 C CA . GLY B 2 379 ? 128.93798 107.72863 170.97638 1.000 18.86127 379 GLY B CA 1
ATOM 14443 C C . GLY B 2 379 ? 129.39225 108.81438 170.02888 1.000 20.76586 379 GLY B C 1
ATOM 14444 O O . GLY B 2 379 ? 129.71040 108.50690 168.87426 1.000 25.65195 379 GLY B O 1
ATOM 14448 N N . LEU B 2 380 ? 129.42570 110.07454 170.46968 1.000 19.55976 380 LEU B N 1
ATOM 14449 C CA . LEU B 2 380 ? 129.97074 111.13701 169.63168 1.000 18.54454 380 LEU B CA 1
ATOM 14450 C C . LEU B 2 380 ? 131.44580 110.89787 169.34654 1.000 19.96441 380 LEU B C 1
ATOM 14451 O O . LEU B 2 380 ? 131.92346 111.15645 168.23629 1.000 21.05503 380 LEU B O 1
ATOM 14467 N N . GLN B 2 381 ? 132.17910 110.41723 170.34391 1.000 23.52062 381 GLN B N 1
ATOM 14468 C CA . GLN B 2 381 ? 133.56341 109.99428 170.21701 1.000 18.33523 381 GLN B CA 1
ATOM 14469 C C . GLN B 2 381 ? 133.65092 108.50120 170.49689 1.000 19.16136 381 GLN B C 1
ATOM 14470 O O . GLN B 2 381 ? 132.84943 107.95496 171.25909 1.000 20.96383 381 GLN B O 1
ATOM 14484 N N . GLN B 2 382 ? 134.63756 107.84000 169.86644 1.000 21.27523 382 GLN B N 1
ATOM 14485 C CA . GLN B 2 382 ? 134.88904 106.42055 170.07076 1.000 22.18786 382 GLN B CA 1
ATOM 14486 C C . GLN B 2 382 ? 136.25299 106.21407 170.72606 1.000 22.85546 382 GLN B C 1
ATOM 14487 O O . GLN B 2 382 ? 137.19374 106.94549 170.40193 1.000 29.21843 382 GLN B O 1
ATOM 14501 N N . PRO B 2 383 ? 136.41031 105.25474 171.64688 1.000 22.02443 383 PRO B N 1
ATOM 14502 C CA . PRO B 2 383 ? 137.72025 105.08367 172.29046 1.000 24.98894 383 PRO B CA 1
ATOM 14503 C C . PRO B 2 383 ? 138.80269 104.68735 171.29823 1.000 31.96734 383 PRO B C 1
ATOM 14504 O O . PRO B 2 383 ? 138.55401 103.96363 170.33247 1.000 37.72279 383 PRO B O 1
ATOM 14515 N N . ALA B 2 384 ? 140.01902 105.17661 171.54582 1.000 30.36254 384 ALA B N 1
ATOM 14516 C CA . ALA B 2 384 ? 141.17319 104.66314 170.81867 1.000 29.70790 384 ALA B CA 1
ATOM 14517 C C . ALA B 2 384 ? 141.41144 103.19900 171.16135 1.000 34.81721 384 ALA B C 1
ATOM 14518 O O . ALA B 2 384 ? 141.72666 102.38794 170.28371 1.000 38.93467 384 ALA B O 1
ATOM 14525 N N . SER B 2 385 ? 141.26602 102.84583 172.43547 1.000 31.72731 385 SER B N 1
ATOM 14526 C CA . SER B 2 385 ? 141.29808 101.45981 172.87032 1.000 34.07666 385 SER B CA 1
ATOM 14527 C C . SER B 2 385 ? 140.43924 101.33582 174.11889 1.000 37.11392 385 SER B C 1
ATOM 14528 O O . SER B 2 385 ? 140.17195 102.32030 174.81149 1.000 40.88188 385 SER B O 1
ATOM 14536 N N . GLY B 2 386 ? 140.01557 100.11018 174.40270 1.000 36.58515 386 GLY B N 1
ATOM 14537 C CA . GLY B 2 386 ? 139.03732 99.86816 175.44154 1.000 35.52494 386 GLY B CA 1
ATOM 14538 C C . GLY B 2 386 ? 137.62758 99.94053 174.89938 1.000 37.87237 386 GLY B C 1
ATOM 14539 O O . GLY B 2 386 ? 137.38388 100.23589 173.72571 1.000 36.57022 386 GLY B O 1
ATOM 14543 N N . ARG B 2 387 ? 136.67389 99.66670 175.78702 1.000 42.14676 387 ARG B N 1
ATOM 14544 C CA . ARG B 2 387 ? 135.26736 99.56145 175.42695 1.000 42.85062 387 ARG B CA 1
ATOM 14545 C C . ARG B 2 387 ? 134.42282 100.45282 176.32052 1.000 43.94338 387 ARG B C 1
ATOM 14546 O O . ARG B 2 387 ? 134.68706 100.57844 177.51909 1.000 46.77841 387 ARG B O 1
ATOM 14567 N N . VAL B 2 388 ? 133.40448 101.06261 175.72329 1.000 36.58780 388 VAL B N 1
ATOM 14568 C CA . VAL B 2 388 ? 132.29460 101.67029 176.44574 1.000 33.95849 388 VAL B CA 1
ATOM 14569 C C . VAL B 2 388 ? 131.10489 100.74557 176.24887 1.000 33.60932 388 VAL B C 1
ATOM 14570 O O . VAL B 2 388 ? 130.74432 100.42963 175.10901 1.000 37.27806 388 VAL B O 1
ATOM 14583 N N . LEU B 2 389 ? 130.51275 100.29422 177.35214 1.000 34.13970 389 LEU B N 1
ATOM 14584 C CA . LEU B 2 389 ? 129.44054 99.30803 177.33239 1.000 40.18831 389 LEU B CA 1
ATOM 14585 C C . LEU B 2 389 ? 128.17970 99.91383 177.92626 1.000 38.86935 389 LEU B C 1
ATOM 14586 O O . LEU B 2 389 ? 128.22948 100.53317 178.99359 1.000 43.23499 389 LEU B O 1
ATOM 14602 N N . LEU B 2 390 ? 127.05689 99.73074 177.23342 1.000 36.39843 390 LEU B N 1
ATOM 14603 C CA . LEU B 2 390 ? 125.73651 100.11623 177.72114 1.000 38.85759 390 LEU B CA 1
ATOM 14604 C C . LEU B 2 390 ? 124.95318 98.84018 177.99052 1.000 44.42153 390 LEU B C 1
ATOM 14605 O O . LEU B 2 390 ? 124.51775 98.16426 177.05279 1.000 48.12902 390 LEU B O 1
ATOM 14621 N N . ASP B 2 391 ? 124.76916 98.51833 179.27023 1.000 45.83370 391 ASP B N 1
ATOM 14622 C CA . ASP B 2 391 ? 124.09905 97.28715 179.68125 1.000 44.38568 391 ASP B CA 1
ATOM 14623 C C . ASP B 2 391 ? 124.87385 96.05517 179.22195 1.000 47.66105 391 ASP B C 1
ATOM 14624 O O . ASP B 2 391 ? 124.28871 95.00841 178.93647 1.000 49.03750 391 ASP B O 1
ATOM 14633 N N . GLY B 2 392 ? 126.19842 96.17053 179.15462 1.000 47.40218 392 GLY B N 1
ATOM 14634 C CA . GLY B 2 392 ? 127.05044 95.09277 178.70433 1.000 38.16917 392 GLY B CA 1
ATOM 14635 C C . GLY B 2 392 ? 127.25790 95.01388 177.20800 1.000 38.44851 392 GLY B C 1
ATOM 14636 O O . GLY B 2 392 ? 127.97529 94.11597 176.75068 1.000 42.04089 392 GLY B O 1
ATOM 14640 N N . VAL B 2 393 ? 126.66737 95.92206 176.43493 1.000 41.59235 393 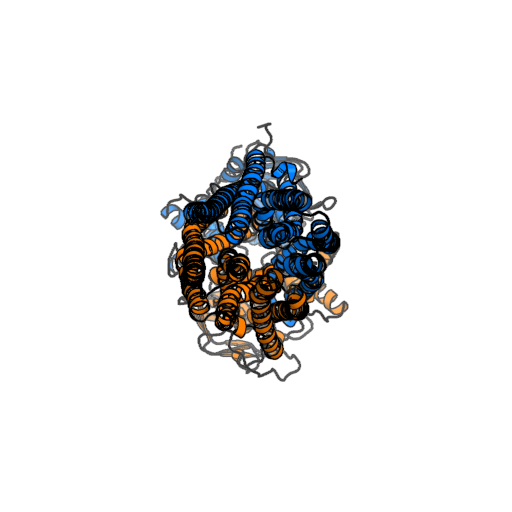VAL B N 1
ATOM 14641 C CA . VAL B 2 393 ? 126.74559 95.91491 174.97803 1.000 35.71177 393 VAL B CA 1
ATOM 14642 C C . VAL B 2 393 ? 127.69953 97.02243 174.55952 1.000 37.22475 393 VAL B C 1
ATOM 14643 O O . VAL B 2 393 ? 127.48191 98.19430 174.88984 1.000 44.96941 393 VAL B O 1
ATOM 14656 N N . ASP B 2 394 ? 128.75031 96.65281 173.83124 1.000 32.78441 394 ASP B N 1
ATOM 14657 C CA . ASP B 2 394 ? 129.71333 97.63148 173.34644 1.000 31.84532 394 ASP B CA 1
ATOM 14658 C C . ASP B 2 394 ? 129.02357 98.62970 172.42520 1.000 39.16690 394 ASP B C 1
ATOM 14659 O O . ASP B 2 394 ? 128.30483 98.24466 171.49965 1.000 41.00470 394 ASP B O 1
ATOM 14668 N N . VAL B 2 395 ? 129.24884 99.92011 172.68424 1.000 41.58893 395 VAL B N 1
ATOM 14669 C CA . VAL B 2 395 ? 128.54301 100.96384 171.94472 1.000 38.34452 395 VAL B CA 1
ATOM 14670 C C . VAL B 2 395 ? 128.94447 100.96153 170.47733 1.000 36.96176 395 VAL B C 1
ATOM 14671 O O . VAL B 2 395 ? 128.12681 101.27517 169.60452 1.000 37.47350 395 VAL B O 1
ATOM 14684 N N . THR B 2 396 ? 130.19960 100.62812 170.17563 1.000 40.49140 396 THR B N 1
ATOM 14685 C CA . THR B 2 396 ? 130.64212 100.59148 168.78740 1.000 40.97801 396 THR B CA 1
ATOM 14686 C C . THR B 2 396 ? 129.92353 99.51978 167.97927 1.000 41.61469 396 THR B C 1
ATOM 14687 O O . THR B 2 396 ? 129.84452 99.63990 166.75312 1.000 41.79434 396 THR B O 1
ATOM 14698 N N . THR B 2 397 ? 129.40816 98.47917 168.63161 1.000 41.02475 397 THR B N 1
ATOM 14699 C CA . THR B 2 397 ? 128.68425 97.40523 167.96526 1.000 37.66032 397 THR B CA 1
ATOM 14700 C C . THR B 2 397 ? 127.18299 97.65241 167.88203 1.000 41.79975 397 THR B C 1
ATOM 14701 O O . THR B 2 397 ? 126.47902 96.85844 167.25217 1.000 46.19245 397 THR B O 1
ATOM 14712 N N . LEU B 2 398 ? 126.67330 98.71651 168.49577 1.000 42.77964 398 LEU B N 1
ATOM 14713 C CA . LEU B 2 398 ? 125.25133 99.01258 168.43042 1.000 38.65204 398 LEU B CA 1
ATOM 14714 C C . LEU B 2 398 ? 124.87967 99.58711 167.07163 1.000 39.93980 398 LEU B C 1
ATOM 14715 O O . LEU B 2 398 ? 125.69538 100.21210 166.38993 1.000 33.89740 398 LEU B O 1
ATOM 14731 N N . ASP B 2 399 ? 123.62985 99.36621 166.68565 1.000 45.78701 399 ASP B N 1
ATOM 14732 C CA . ASP B 2 399 ? 123.10435 99.99891 165.49012 1.000 41.70259 399 ASP B CA 1
ATOM 14733 C C . ASP B 2 399 ? 123.10380 101.51393 165.69324 1.000 46.57763 399 ASP B C 1
ATOM 14734 O O . ASP B 2 399 ? 122.91915 101.97696 166.82447 1.000 53.61353 399 ASP B O 1
ATOM 14743 N N . PRO B 2 400 ? 123.33846 102.31820 164.64503 1.000 45.47926 400 PRO B N 1
ATOM 14744 C CA . PRO B 2 400 ? 123.31375 103.77757 164.85634 1.000 48.81635 400 PRO B CA 1
ATOM 14745 C C . PRO B 2 400 ? 121.99372 104.29657 165.40179 1.000 45.59826 400 PRO B C 1
ATOM 14746 O O . PRO B 2 400 ? 121.99358 105.20960 166.23522 1.000 43.04709 400 PRO B O 1
ATOM 14757 N N . GLU B 2 401 ? 120.86531 103.73299 164.96689 1.000 45.70856 401 GLU B N 1
ATOM 14758 C CA . GLU B 2 401 ? 119.57708 104.19339 165.47395 1.000 46.90993 401 GLU B CA 1
ATOM 14759 C C . GLU B 2 401 ? 119.36035 103.75118 166.91436 1.000 41.67530 401 GLU B C 1
ATOM 14760 O O . GLU B 2 401 ? 118.77478 104.48999 167.71296 1.000 42.48702 401 GLU B O 1
ATOM 14772 N N . ALA B 2 402 ? 119.80970 102.54537 167.26338 1.000 40.31592 402 ALA B N 1
ATOM 14773 C CA . ALA B 2 402 ? 119.72966 102.10886 168.65197 1.000 40.25236 402 ALA B CA 1
ATOM 14774 C C . ALA B 2 402 ? 120.69475 102.88623 169.53528 1.000 36.13018 402 ALA B C 1
ATOM 14775 O O . ALA B 2 402 ? 120.42133 103.08882 170.72301 1.000 31.88352 402 ALA B O 1
ATOM 14782 N N . ARG B 2 403 ? 121.82346 103.32221 168.97650 1.000 37.58376 403 ARG B N 1
ATOM 14783 C CA . ARG B 2 403 ? 122.79731 104.08403 169.74946 1.000 36.48654 403 ARG B CA 1
ATOM 14784 C C . ARG B 2 403 ? 122.23252 105.43596 170.16745 1.000 35.58660 403 ARG B C 1
ATOM 14785 O O . ARG B 2 403 ? 122.30281 105.80974 171.34338 1.000 29.26818 403 ARG B O 1
ATOM 14806 N N . ARG B 2 404 ? 121.66886 106.18790 169.21715 1.000 35.27086 404 ARG B N 1
ATOM 14807 C CA . ARG B 2 404 ? 121.17834 107.52214 169.54398 1.000 34.88666 404 ARG B CA 1
ATOM 14808 C C . ARG B 2 404 ? 119.88088 107.46549 170.33422 1.000 30.83189 404 ARG B C 1
ATOM 14809 O O . ARG B 2 404 ? 119.60035 108.37083 171.12618 1.000 35.96228 404 ARG B O 1
ATOM 14830 N N . ALA B 2 405 ? 119.08221 106.41766 170.14006 1.000 28.66109 405 ALA B N 1
ATOM 14831 C CA . ALA B 2 405 ? 117.85159 106.26090 170.90046 1.000 26.52335 405 ALA B CA 1
ATOM 14832 C C . ALA B 2 405 ? 118.09780 105.96539 172.37245 1.000 26.60150 405 ALA B C 1
ATOM 14833 O O . ALA B 2 405 ? 117.14788 106.02213 173.15886 1.000 32.14208 405 ALA B O 1
ATOM 14840 N N . ALA B 2 406 ? 119.33355 105.65225 172.76296 1.000 27.29976 406 ALA B N 1
ATOM 14841 C CA . ALA B 2 406 ? 119.64045 105.30363 174.14192 1.000 28.75308 406 ALA B CA 1
ATOM 14842 C C . ALA B 2 406 ? 119.98829 106.50754 175.00439 1.000 30.24861 406 ALA B C 1
ATOM 14843 O O . ALA B 2 406 ? 119.81073 106.44649 176.22544 1.000 30.81356 406 ALA B O 1
ATOM 14850 N N . VAL B 2 407 ? 120.46769 107.59908 174.40730 1.000 30.32100 407 VAL B N 1
ATOM 14851 C CA . VAL B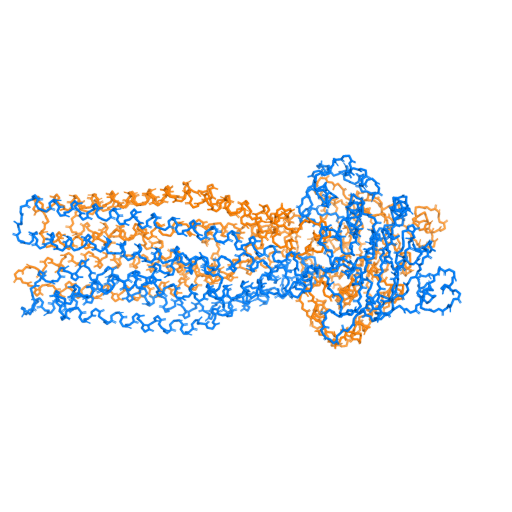 2 407 ? 121.08800 108.69663 175.14195 1.000 25.81986 407 VAL B CA 1
ATOM 14852 C C . VAL B 2 407 ? 120.47066 110.01597 174.70154 1.000 23.14492 407 VAL B C 1
ATOM 14853 O O . VAL B 2 407 ? 120.30356 110.25966 173.50221 1.000 23.85499 407 VAL B O 1
ATOM 14866 N N . SER B 2 408 ? 120.13290 110.85902 175.67601 1.000 24.16643 408 SER B N 1
ATOM 14867 C CA . SER B 2 408 ? 119.83213 112.26800 175.46398 1.000 20.71662 408 SER B CA 1
ATOM 14868 C C . SER B 2 408 ? 120.88449 113.08801 176.19533 1.000 19.74901 408 SER B C 1
ATOM 14869 O O . SER B 2 408 ? 121.33234 112.70451 177.27876 1.000 19.51691 408 SER B O 1
ATOM 14877 N N . VAL B 2 409 ? 121.28636 114.20729 175.59689 1.000 18.07179 409 VAL B N 1
ATOM 14878 C CA . VAL B 2 409 ? 122.45736 114.95915 176.03273 1.000 14.77233 409 VAL B CA 1
ATOM 14879 C C . VAL B 2 409 ? 122.10026 116.43143 176.16413 1.000 15.40325 409 VAL B C 1
ATOM 14880 O O . VAL B 2 409 ? 121.39175 116.98748 175.31877 1.000 21.32334 409 VAL B O 1
ATOM 14893 N N . VAL B 2 410 ? 122.58521 117.05363 177.23535 1.000 18.64138 410 VAL B N 1
ATOM 14894 C CA . VAL B 2 410 ? 122.61230 118.50408 177.38960 1.000 16.94997 410 VAL B CA 1
ATOM 14895 C C . VAL B 2 410 ? 124.06618 118.92486 177.22745 1.000 16.87884 410 VAL B C 1
ATOM 14896 O O . VAL B 2 410 ? 124.91729 118.57308 178.05178 1.000 15.10537 410 VAL B O 1
ATOM 14909 N N . PHE B 2 411 ? 124.35479 119.67943 176.17290 1.000 14.92388 411 PHE B N 1
ATOM 14910 C CA . PHE B 2 411 ? 125.72626 120.02217 175.83642 1.000 15.08676 411 PHE B CA 1
ATOM 14911 C C . PHE B 2 411 ? 126.20782 121.22612 176.64147 1.000 16.98070 411 PHE B C 1
ATOM 14912 O O . PHE B 2 411 ? 125.42057 122.04105 177.12821 1.000 22.54743 411 PHE B O 1
ATOM 14929 N N . GLN B 2 412 ? 127.53343 121.32730 176.77166 1.000 18.62658 412 GLN B N 1
ATOM 14930 C CA . GLN B 2 412 ? 128.12927 122.40810 177.55006 1.000 17.94274 412 GLN B CA 1
ATOM 14931 C C . GLN B 2 412 ? 127.82843 123.76397 176.93286 1.000 18.64851 412 GLN B C 1
ATOM 14932 O O . GLN B 2 412 ? 127.57353 124.73865 177.64949 1.000 21.16346 412 GLN B O 1
ATOM 14946 N N . HIS B 2 413 ? 127.85745 123.84520 175.60517 1.000 14.29310 413 HIS B N 1
ATOM 14947 C CA . HIS B 2 413 ? 127.59003 125.07210 174.86359 1.000 12.84844 413 HIS B CA 1
ATOM 14948 C C . HIS B 2 413 ? 126.30186 124.85632 174.08343 1.000 11.30239 413 HIS B C 1
ATOM 14949 O O . HIS B 2 413 ? 126.33692 124.31138 172.97173 1.000 9.71651 413 HIS B O 1
ATOM 14963 N N . PRO B 2 414 ? 125.13934 125.23571 174.62406 1.000 12.08401 414 PRO B N 1
ATOM 14964 C CA . PRO B 2 414 ? 123.87863 124.91072 173.94603 1.000 9.84424 414 PRO B CA 1
ATOM 14965 C C . PRO B 2 414 ? 123.77006 125.57768 172.58505 1.000 7.37709 414 PRO B C 1
ATOM 14966 O O . PRO B 2 414 ? 124.01478 126.77554 172.43637 1.000 11.01090 414 PRO B O 1
ATOM 14977 N N . TYR B 2 415 ? 123.40026 124.77732 171.59018 1.000 6.09694 415 TYR B N 1
ATOM 14978 C CA . TYR B 2 415 ? 123.18847 125.23275 170.22546 1.000 5.56160 415 TYR B CA 1
ATOM 14979 C C . TYR B 2 415 ? 121.73858 124.97177 169.85815 1.000 8.10102 415 TYR B C 1
ATOM 14980 O O . TYR B 2 415 ? 121.28142 123.82600 169.90880 1.000 12.26129 415 TYR B O 1
ATOM 14998 N N . LEU B 2 416 ? 121.02682 126.02851 169.48492 1.000 7.13214 416 LEU B N 1
ATOM 14999 C CA . LEU B 2 416 ? 119.66632 125.93971 168.98365 1.000 7.47333 416 LEU B CA 1
ATOM 15000 C C . LEU B 2 416 ? 119.66135 126.24871 167.49507 1.000 9.73375 416 LEU B C 1
ATOM 15001 O O . LEU B 2 416 ? 120.49048 127.01346 167.00196 1.000 13.91230 416 LEU B O 1
ATOM 15017 N N . PHE B 2 417 ? 118.73160 125.63603 166.77992 1.000 11.41839 417 PHE B N 1
ATOM 15018 C CA . PHE B 2 417 ? 118.58329 125.87894 165.35586 1.000 10.91141 417 PHE B CA 1
ATOM 15019 C C . PHE B 2 417 ? 117.70201 127.09679 165.11944 1.000 14.82488 417 PHE B C 1
ATOM 15020 O O . PHE B 2 417 ? 116.75685 127.35688 165.86582 1.000 21.40816 417 PHE B O 1
ATOM 15037 N N . ASP B 2 418 ? 118.03235 127.85160 164.07362 1.000 18.82852 418 ASP B N 1
ATOM 15038 C CA . ASP B 2 418 ? 117.29002 129.05862 163.73747 1.000 21.12333 418 ASP B CA 1
ATOM 15039 C C . ASP B 2 418 ? 115.84093 128.70965 163.42444 1.000 22.46491 418 ASP B C 1
ATOM 15040 O O . ASP B 2 418 ? 115.54776 128.07126 162.40999 1.000 25.16438 418 ASP B O 1
ATOM 15049 N N . GLY B 2 419 ? 114.93360 129.12951 164.29676 1.000 18.39823 419 GLY B N 1
ATOM 15050 C CA . GLY B 2 419 ? 113.53737 128.76545 164.16626 1.000 16.68666 419 GLY B CA 1
ATOM 15051 C C . GLY B 2 419 ? 112.80140 129.14675 165.43154 1.000 21.12965 419 GLY B C 1
ATOM 15052 O O . GLY B 2 419 ? 113.30207 129.93397 166.23239 1.000 24.60998 419 GLY B O 1
ATOM 15056 N N . THR B 2 420 ? 111.61457 128.57927 165.60382 1.000 19.72840 420 THR B N 1
ATOM 15057 C CA . THR B 2 420 ? 110.85131 128.88298 166.80047 1.000 19.24139 420 THR B CA 1
ATOM 15058 C C . THR B 2 420 ? 111.41827 128.12612 167.99683 1.000 16.14558 420 THR B C 1
ATOM 15059 O O . THR B 2 420 ? 112.16666 127.15790 167.85894 1.000 17.03930 420 THR B O 1
ATOM 15070 N N . LEU B 2 421 ? 111.05795 128.59834 169.18867 1.000 17.71351 421 LEU B N 1
ATOM 15071 C CA . LEU B 2 421 ? 111.48608 127.93488 170.41438 1.000 17.73909 421 LEU B CA 1
ATOM 15072 C C . LEU B 2 421 ? 110.89093 126.53403 170.51962 1.000 20.92353 421 LEU B C 1
ATOM 15073 O O . LEU B 2 421 ? 111.57864 125.58255 170.91567 1.000 23.35839 421 LEU B O 1
ATOM 15089 N N . ARG B 2 422 ? 109.61217 126.38642 170.16290 1.000 23.30333 422 ARG B N 1
ATOM 15090 C CA . ARG B 2 422 ? 108.96510 125.08249 170.24638 1.000 19.43691 422 ARG B CA 1
ATOM 15091 C C . ARG B 2 422 ? 109.55045 124.09848 169.24528 1.000 19.15881 422 ARG B C 1
ATOM 15092 O O . ARG B 2 422 ? 109.59803 122.89866 169.52404 1.000 23.85235 422 ARG B O 1
ATOM 15113 N N . ASP B 2 423 ? 109.97826 124.57313 168.07435 1.000 17.60385 423 ASP B N 1
ATOM 15114 C CA . ASP B 2 423 ? 110.65219 123.68843 167.13091 1.000 17.65851 423 ASP B CA 1
ATOM 15115 C C . ASP B 2 423 ? 111.94066 123.14495 167.72576 1.000 18.01757 423 ASP B C 1
ATOM 15116 O O . ASP B 2 423 ? 112.28262 121.97443 167.52739 1.000 19.53699 423 ASP B O 1
ATOM 15125 N N . ASN B 2 424 ? 112.67488 123.98782 168.44933 1.000 17.72096 424 ASN B N 1
ATOM 15126 C CA . ASN B 2 424 ? 113.91628 123.54485 169.06630 1.000 13.78023 424 ASN B CA 1
ATOM 15127 C C . ASN B 2 424 ? 113.65298 122.56997 170.20395 1.000 14.85435 424 ASN B C 1
ATOM 15128 O O . ASN B 2 424 ? 114.41872 121.62122 170.40102 1.000 19.09052 424 ASN B O 1
ATOM 15139 N N . VAL B 2 425 ? 112.58537 122.78640 170.97119 1.000 13.93112 425 VAL B N 1
ATOM 15140 C CA . VAL B 2 425 ? 112.26209 121.84014 172.03578 1.000 13.76733 425 VAL B CA 1
ATOM 15141 C C . VAL B 2 425 ? 111.80005 120.51142 171.44666 1.000 20.11726 425 VAL B C 1
ATOM 15142 O O . VAL B 2 425 ? 112.11678 119.44036 171.97470 1.000 21.56625 425 VAL B O 1
ATOM 15155 N N . LEU B 2 426 ? 111.05229 120.55606 170.34341 1.000 24.06831 426 LEU B N 1
ATOM 15156 C CA . LEU B 2 426 ? 110.50721 119.35211 169.72849 1.000 21.83135 426 LEU B CA 1
ATOM 15157 C C . LEU B 2 426 ? 111.56090 118.48823 169.05191 1.000 23.13460 426 LEU B C 1
ATOM 15158 O O . LEU B 2 426 ? 111.23818 117.37134 168.63934 1.000 33.65387 426 LEU B O 1
ATOM 15174 N N . VAL B 2 427 ? 112.79766 118.96942 168.91523 1.000 20.97989 427 VAL B N 1
ATOM 15175 C CA . VAL B 2 427 ? 113.85957 118.14317 168.34988 1.000 18.43564 427 VAL B CA 1
ATOM 15176 C C . VAL B 2 427 ? 114.10123 116.91325 169.21518 1.000 19.48541 427 VAL B C 1
ATOM 15177 O O . VAL B 2 427 ? 114.52292 115.86550 168.71202 1.000 20.56834 427 VAL B O 1
ATOM 15190 N N . GLY B 2 428 ? 113.83634 117.01250 170.51973 1.000 21.65680 428 GLY B N 1
ATOM 15191 C CA . GLY B 2 428 ? 114.00420 115.86149 171.39129 1.000 21.73515 428 GLY B CA 1
ATOM 15192 C C . GLY B 2 428 ? 113.07880 114.71413 171.03825 1.000 27.57806 428 GLY B C 1
ATOM 15193 O O . GLY B 2 428 ? 113.47518 113.54811 171.08522 1.000 30.70895 428 GLY B O 1
ATOM 15197 N N . ASP B 2 429 ? 111.83845 115.02563 170.68451 1.000 34.82889 429 ASP B N 1
ATOM 15198 C CA . ASP B 2 429 ? 110.85980 114.01591 170.30386 1.000 39.68090 429 ASP B CA 1
ATOM 15199 C C . ASP B 2 429 ? 109.80599 114.66004 169.40808 1.000 35.41789 429 ASP B C 1
ATOM 15200 O O . ASP B 2 429 ? 108.81638 115.19661 169.92068 1.000 39.66132 429 ASP B O 1
ATOM 15209 N N . PRO B 2 430 ? 109.97639 114.65108 168.08098 1.000 34.78274 430 PRO B N 1
ATOM 15210 C CA . PRO B 2 430 ? 108.98592 115.31833 167.21725 1.000 42.75234 430 PRO B CA 1
ATOM 15211 C C . PRO B 2 430 ? 107.58267 114.74148 167.31336 1.000 50.44933 430 PRO B C 1
ATOM 15212 O O . PRO B 2 430 ? 106.62149 115.45049 166.99210 1.000 51.04078 430 PRO B O 1
ATOM 15223 N N . GLU B 2 431 ? 107.43114 113.49012 167.74202 1.000 52.84760 431 GLU B N 1
ATOM 15224 C CA . GLU B 2 431 ? 106.12863 112.84428 167.84204 1.000 51.02841 431 GLU B CA 1
ATOM 15225 C C . GLU B 2 431 ? 105.49659 112.97240 169.22258 1.000 52.35460 431 GLU B C 1
ATOM 15226 O O . GLU B 2 431 ? 104.43543 112.38512 169.45335 1.000 58.61390 431 GLU B O 1
ATOM 15238 N N . ALA B 2 432 ? 106.11181 113.70974 170.14288 1.000 49.77573 432 ALA B N 1
ATOM 15239 C CA . ALA B 2 432 ? 105.56798 113.82597 171.48778 1.000 51.41496 432 ALA B CA 1
ATOM 15240 C C . ALA B 2 432 ? 104.25102 114.59131 171.47409 1.000 57.28885 432 ALA B C 1
ATOM 15241 O O . ALA B 2 432 ? 104.08746 115.56899 170.73981 1.000 50.54528 432 ALA B O 1
ATOM 15248 N N . ASP B 2 433 ? 103.30649 114.13601 172.29306 1.000 62.12255 433 ASP B N 1
ATOM 15249 C CA . ASP B 2 433 ? 102.03390 114.82266 172.41951 1.000 60.04738 433 ASP B CA 1
ATOM 15250 C C . ASP B 2 433 ? 102.22009 116.12444 173.19858 1.000 58.34740 433 ASP B C 1
ATOM 15251 O O . ASP B 2 433 ? 103.23000 116.30302 173.88243 1.000 56.72861 433 ASP B O 1
ATOM 15260 N N . PRO B 2 434 ? 101.26174 117.05629 173.10437 1.000 62.90782 434 PRO B N 1
ATOM 15261 C CA . PRO B 2 434 ? 101.44091 118.35290 173.78362 1.000 59.10226 434 PRO B CA 1
ATOM 15262 C C . PRO B 2 434 ? 101.63178 118.25289 175.28714 1.000 54.24430 434 PRO B C 1
ATOM 15263 O O . PRO B 2 434 ? 102.30422 119.11184 175.86790 1.000 54.68961 434 PRO B O 1
ATOM 15274 N N . ASP B 2 435 ? 101.05124 117.24717 175.94240 1.000 54.60981 435 ASP B N 1
ATOM 15275 C CA . ASP B 2 435 ? 101.23653 117.11245 177.38350 1.000 59.51576 435 ASP B CA 1
ATOM 15276 C C . ASP B 2 435 ? 102.69124 116.82015 177.73199 1.000 54.37308 435 ASP B C 1
ATOM 15277 O O . ASP B 2 435 ? 103.23007 117.38419 178.69108 1.000 53.07956 435 ASP B O 1
ATOM 15286 N N . ASP B 2 436 ? 103.34519 115.94336 176.96720 1.000 52.58517 436 ASP B N 1
ATOM 15287 C CA . ASP B 2 436 ? 104.75265 115.65383 177.22130 1.000 52.25566 436 ASP B CA 1
ATOM 15288 C C . ASP B 2 436 ? 105.62479 116.87650 176.96501 1.000 42.26684 436 ASP B C 1
ATOM 15289 O O . ASP B 2 436 ? 106.58831 117.12171 177.69930 1.000 41.57462 436 ASP B O 1
ATOM 15298 N N . VAL B 2 437 ? 105.30759 117.65253 175.92787 1.000 35.30308 437 VAL B N 1
ATOM 15299 C CA . VAL B 2 437 ? 106.07982 118.85864 175.64722 1.000 34.76725 437 VAL B CA 1
ATOM 15300 C C . VAL B 2 437 ? 105.89844 119.87357 176.76852 1.000 35.19844 437 VAL B C 1
ATOM 15301 O O . VAL B 2 437 ? 106.85631 120.53335 177.18821 1.000 40.15842 437 VAL B O 1
ATOM 15314 N N . THR B 2 438 ? 104.66975 120.01970 177.26626 1.000 37.60668 438 THR B N 1
ATOM 15315 C CA . THR B 2 438 ? 104.42594 120.92318 178.38430 1.000 39.66206 438 THR B CA 1
ATOM 15316 C C . THR B 2 438 ? 105.17544 120.46725 179.62822 1.000 38.48106 438 THR B C 1
ATOM 15317 O O . THR B 2 438 ? 105.73379 121.29059 180.36028 1.000 34.88134 438 THR B O 1
ATOM 15328 N N . ALA B 2 439 ? 105.19716 119.15823 179.88549 1.000 39.55171 439 ALA B N 1
ATOM 15329 C CA . ALA B 2 439 ? 105.94276 118.64349 181.02872 1.000 40.81853 439 ALA B CA 1
ATOM 15330 C C . ALA B 2 439 ? 107.43364 118.92270 180.88622 1.000 41.59488 439 ALA B C 1
ATOM 15331 O O . ALA B 2 439 ? 108.09509 119.31945 181.85333 1.000 41.21577 439 ALA B O 1
ATOM 15338 N N . ALA B 2 440 ? 107.97939 118.72218 179.68478 1.000 38.89296 440 ALA B N 1
ATOM 15339 C CA . ALA B 2 440 ? 109.39515 118.99013 179.45739 1.000 30.95016 440 ALA B CA 1
ATOM 15340 C C . ALA B 2 440 ? 109.71781 120.46505 179.65172 1.000 33.20611 440 ALA B C 1
ATOM 15341 O O . ALA B 2 440 ? 110.73352 120.80627 180.26677 1.000 38.49504 440 ALA B O 1
ATOM 15348 N N . MET B 2 441 ? 108.86804 121.35487 179.13510 1.000 35.82581 441 MET B N 1
ATOM 15349 C CA . MET B 2 441 ? 109.11661 122.78401 179.29468 1.000 29.54843 441 MET B CA 1
ATOM 15350 C C . MET B 2 441 ? 108.98506 123.21270 180.75058 1.000 31.45384 441 MET B C 1
ATOM 15351 O O . MET B 2 441 ? 109.75194 124.05848 181.22136 1.000 36.95990 441 MET B O 1
ATOM 15365 N N . ARG B 2 442 ? 108.01470 122.65443 181.47824 1.000 36.72987 442 ARG B N 1
ATOM 15366 C CA . ARG B 2 442 ? 107.86492 122.99649 182.88880 1.000 39.30601 442 ARG B CA 1
ATOM 15367 C C . ARG B 2 442 ? 109.06592 122.52937 183.69877 1.000 36.33834 442 ARG B C 1
ATOM 15368 O O . ARG B 2 442 ? 109.54572 123.25139 184.57966 1.000 38.59384 442 ARG B O 1
ATOM 15389 N N . LEU B 2 443 ? 109.55530 121.31674 183.42832 1.000 37.92653 443 LEU B N 1
ATOM 15390 C CA . LEU B 2 443 ? 110.70422 120.80700 184.16972 1.000 38.25964 443 LEU B CA 1
ATOM 15391 C C . LEU B 2 443 ? 111.93781 121.66819 183.93501 1.000 34.42286 443 LEU B C 1
ATOM 15392 O O . LEU B 2 443 ? 112.69527 121.94988 184.86967 1.000 36.26906 443 LEU B O 1
ATOM 15408 N N . ALA B 2 444 ? 112.14992 122.10496 182.69857 1.000 30.83796 444 ALA B N 1
ATOM 15409 C CA . ALA B 2 444 ? 113.30322 122.92456 182.35524 1.000 28.16204 444 ALA B CA 1
ATOM 15410 C C . ALA B 2 444 ? 113.11255 124.40065 182.68295 1.000 30.39545 444 ALA B C 1
ATOM 15411 O O . ALA B 2 444 ? 114.01452 125.19476 182.40281 1.000 34.61139 444 ALA B O 1
ATOM 15418 N N . ARG B 2 445 ? 111.97754 124.78333 183.27019 1.000 37.83854 445 ARG B N 1
ATOM 15419 C CA . ARG B 2 445 ? 111.66137 126.18177 183.56661 1.000 38.46923 445 ARG B CA 1
ATOM 15420 C C . ARG B 2 445 ? 111.68898 127.03750 182.30275 1.000 33.85990 445 ARG B C 1
ATOM 15421 O O . ARG B 2 445 ? 112.10229 128.19739 182.31988 1.000 34.89374 445 ARG B O 1
ATOM 15442 N N . VAL B 2 446 ? 111.23034 126.45594 181.19472 1.000 32.75351 446 VAL B N 1
ATOM 15443 C CA . VAL B 2 446 ? 110.97253 127.23144 179.98899 1.000 36.06027 446 VAL B CA 1
ATOM 15444 C C . VAL B 2 446 ? 109.61770 127.92633 180.05808 1.000 39.57384 446 VAL B C 1
ATOM 15445 O O . VAL B 2 446 ? 109.37773 128.87257 179.30115 1.000 39.89342 446 VAL B O 1
ATOM 15458 N N . ASP B 2 447 ? 108.72914 127.49677 180.95985 1.000 45.44204 447 ASP B N 1
ATOM 15459 C CA . ASP B 2 447 ? 107.42590 128.14384 181.08526 1.000 47.93157 447 ASP B CA 1
ATOM 15460 C C . ASP B 2 447 ? 107.55209 129.60582 181.49989 1.000 52.10158 447 ASP B C 1
ATOM 15461 O O . ASP B 2 447 ? 106.67187 130.41406 181.18537 1.000 53.01561 447 ASP B O 1
ATOM 15470 N N . GLU B 2 448 ? 108.62816 129.96490 182.20585 1.000 51.17578 448 GLU B N 1
ATOM 15471 C CA . GLU B 2 448 ? 108.87051 131.36958 182.52139 1.000 48.96373 448 GLU B CA 1
ATOM 15472 C C . GLU B 2 448 ? 109.08706 132.18987 181.25526 1.000 53.08586 448 GLU B C 1
ATOM 15473 O O . GLU B 2 448 ? 108.57271 133.30936 181.13466 1.000 62.04555 448 GLU B O 1
ATOM 15485 N N . LEU B 2 449 ? 109.85398 131.65081 180.30282 1.000 45.10804 449 LEU B N 1
ATOM 15486 C CA . LEU B 2 449 ? 110.08685 132.35643 179.04720 1.000 42.69356 449 LEU B CA 1
ATOM 15487 C C . LEU B 2 449 ? 108.78355 132.60272 178.30584 1.000 50.28565 449 LEU B C 1
ATOM 15488 O O . LEU B 2 449 ? 108.56946 133.68868 177.75585 1.000 54.14165 449 LEU B O 1
ATOM 15504 N N . LEU B 2 450 ? 107.90311 131.60027 178.27529 1.000 51.06191 450 LEU B N 1
ATOM 15505 C CA . LEU B 2 450 ? 106.69936 131.69519 177.45846 1.000 53.89008 450 LEU B CA 1
ATOM 15506 C C . LEU B 2 450 ? 105.80033 132.83545 177.91241 1.000 60.18013 450 LEU B C 1
ATOM 15507 O O . LEU B 2 450 ? 105.10617 133.43995 177.08702 1.000 64.27883 450 LEU B O 1
ATOM 15523 N N . ASP B 2 451 ? 105.80094 133.14812 179.20900 1.000 52.48535 451 ASP B N 1
ATOM 15524 C CA . ASP B 2 451 ? 105.06532 134.30552 179.70191 1.000 56.02110 451 ASP B CA 1
ATOM 15525 C C . ASP B 2 451 ? 105.87055 135.59355 179.60343 1.000 59.49885 451 ASP B C 1
ATOM 15526 O O . ASP B 2 451 ? 105.29112 136.65014 179.32810 1.000 64.59041 451 ASP B O 1
ATOM 15535 N N . ARG B 2 452 ? 107.18926 135.54156 179.81462 1.000 57.45075 452 ARG B N 1
ATOM 15536 C CA . ARG B 2 452 ? 107.99698 136.74748 179.65190 1.000 54.53174 452 ARG B CA 1
ATOM 15537 C C . ARG B 2 452 ? 108.04374 137.18575 178.19373 1.000 51.40462 452 ARG B C 1
ATOM 15538 O O . ARG B 2 452 ? 107.82241 138.36062 177.88139 1.000 52.72444 452 ARG B O 1
ATOM 15559 N N . LEU B 2 453 ? 108.33352 136.25974 177.28671 1.000 50.74115 453 LEU B N 1
ATOM 15560 C CA . LEU B 2 453 ? 108.46490 136.62475 175.88873 1.000 52.26346 453 LEU B CA 1
ATOM 15561 C C . LEU B 2 453 ? 107.09195 136.95657 175.30034 1.000 57.35316 453 LEU B C 1
ATOM 15562 O O . LEU B 2 453 ? 106.08039 136.38420 175.71308 1.000 56.96461 453 LEU B O 1
ATOM 15578 N N . PRO B 2 454 ? 107.02291 137.87967 174.32294 1.000 57.58507 454 PRO B N 1
ATOM 15579 C CA . PRO B 2 454 ? 105.71103 138.24967 173.77720 1.000 58.71241 454 PRO B CA 1
ATOM 15580 C C . PRO B 2 454 ? 105.13791 137.19017 172.85004 1.000 57.87052 454 PRO B C 1
ATOM 15581 O O . PRO B 2 454 ? 103.92044 136.98518 172.81352 1.000 57.79932 454 PRO B O 1
ATOM 15592 N N . ASP B 2 455 ? 106.00327 136.51318 172.09751 1.000 51.16570 455 ASP B N 1
ATOM 15593 C CA . ASP B 2 455 ? 105.58179 135.48274 171.15739 1.000 45.17512 455 ASP B CA 1
ATOM 15594 C C . ASP B 2 455 ? 105.45278 134.10571 171.79293 1.000 45.76591 455 ASP B C 1
ATOM 15595 O O . ASP B 2 455 ? 105.05491 133.16267 171.10323 1.000 47.30091 455 ASP B O 1
ATOM 15604 N N . GLY B 2 456 ? 105.77189 133.96179 173.07719 1.000 46.42744 456 GLY B N 1
ATOM 15605 C CA . GLY B 2 456 ? 105.64981 132.66157 173.71365 1.000 46.78741 456 GLY B CA 1
ATOM 15606 C C . GLY B 2 456 ? 106.64414 131.67131 173.14149 1.000 41.52843 456 GLY B C 1
ATOM 15607 O O . GLY B 2 456 ? 107.78459 132.01405 172.81328 1.000 42.36060 456 GLY B O 1
ATOM 15611 N N . ASP B 2 457 ? 106.20623 130.41744 173.01752 1.000 40.68017 457 ASP B N 1
ATOM 15612 C CA . ASP B 2 457 ? 107.05101 129.37919 172.43983 1.000 32.62189 457 ASP B CA 1
ATOM 15613 C C . ASP B 2 457 ? 107.21254 129.52088 170.93163 1.000 30.14359 457 ASP B C 1
ATOM 15614 O O . ASP B 2 457 ? 108.01577 128.79053 170.34428 1.000 31.56396 457 ASP B O 1
ATOM 15623 N N . ALA B 2 458 ? 106.46975 130.42250 170.29332 1.000 31.50283 458 ALA B N 1
ATOM 15624 C CA . ALA B 2 458 ? 106.67078 130.75040 168.88974 1.000 30.20600 458 ALA B CA 1
ATOM 15625 C C . ALA B 2 458 ? 107.75574 131.79797 168.67760 1.000 32.72278 458 ALA B C 1
ATOM 15626 O O . ALA B 2 458 ? 107.92501 132.26079 167.54559 1.000 36.90716 458 ALA B O 1
ATOM 15633 N N . THR B 2 459 ? 108.47488 132.18956 169.73003 1.000 32.35720 459 THR B N 1
ATOM 15634 C CA . THR B 2 459 ? 109.53667 133.17712 169.59779 1.000 30.47438 459 THR B CA 1
ATOM 15635 C C . THR B 2 459 ? 110.60527 132.68100 168.63709 1.000 25.31320 459 THR B C 1
ATOM 15636 O O . THR B 2 459 ? 111.05998 131.53991 168.73205 1.000 29.12096 459 THR B O 1
ATOM 15647 N N . VAL B 2 460 ? 111.01366 133.54805 167.71860 1.000 29.67486 460 VAL B N 1
ATOM 15648 C CA . VAL B 2 460 ? 112.03070 133.19378 166.73701 1.000 27.33871 460 VAL B CA 1
ATOM 15649 C C . VAL B 2 460 ? 113.39002 133.19536 167.41984 1.000 22.26870 460 VAL B C 1
ATOM 15650 O O . VAL B 2 460 ? 113.85337 134.22902 167.91133 1.000 23.01878 460 VAL B O 1
ATOM 15663 N N . VAL B 2 461 ? 114.01733 132.03712 167.45854 1.000 27.74546 461 VAL B N 1
ATOM 15664 C CA . VAL B 2 461 ? 115.39543 131.90532 167.90342 1.000 21.57576 461 VAL B CA 1
ATOM 15665 C C . VAL B 2 461 ? 116.31110 132.27595 166.74455 1.000 26.89588 461 VAL B C 1
ATOM 15666 O O . VAL B 2 461 ? 116.02619 131.95824 165.58415 1.000 33.71763 461 VAL B O 1
ATOM 15679 N N . GLY B 2 462 ? 117.40640 132.96383 167.04208 1.000 13.73977 462 GLY B N 1
ATOM 15680 C CA . GLY B 2 462 ? 118.34997 133.34924 166.01662 1.000 16.53049 462 GLY B CA 1
ATOM 15681 C C . GLY B 2 462 ? 119.21186 132.17883 165.58660 1.000 17.29289 462 GLY B C 1
ATOM 15682 O O . GLY B 2 462 ? 118.96102 131.02125 165.92161 1.000 20.67810 462 GLY B O 1
ATOM 15686 N N . GLU B 2 463 ? 120.24101 132.49374 164.80493 1.000 20.14911 463 GLU B N 1
ATOM 15687 C CA . GLU B 2 463 ? 121.27759 131.51115 164.52418 1.000 19.35789 463 GLU B CA 1
ATOM 15688 C C . GLU B 2 463 ? 121.93376 131.10598 165.83493 1.000 20.87982 463 GLU B C 1
ATOM 15689 O O . GLU B 2 463 ? 122.33252 131.96117 166.62900 1.000 22.23179 463 GLU B O 1
ATOM 15701 N N . GLY B 2 464 ? 122.06083 129.80258 166.05841 1.000 13.76968 464 GLY B N 1
ATOM 15702 C CA . GLY B 2 464 ? 122.31913 129.35978 167.41386 1.000 10.19019 464 GLY B CA 1
ATOM 15703 C C . GLY B 2 464 ? 121.13082 129.71627 168.28221 1.000 15.02489 464 GLY B C 1
ATOM 15704 O O . GLY B 2 464 ? 119.97323 129.55147 167.88727 1.000 18.86397 464 GLY B O 1
ATOM 15708 N N . GLY B 2 465 ? 121.41345 130.22355 169.47533 1.000 18.78858 465 GLY B N 1
ATOM 15709 C CA . GLY B 2 465 ? 120.38896 130.78768 170.33362 1.000 14.01091 465 GLY B CA 1
ATOM 15710 C C . GLY B 2 465 ? 120.65235 132.25369 170.58409 1.000 15.64438 465 GLY B C 1
ATOM 15711 O O . GLY B 2 465 ? 120.41368 132.75704 171.68350 1.000 21.35691 465 GLY B O 1
ATOM 15715 N N . THR B 2 466 ? 121.15621 132.94690 169.56301 1.000 16.38064 466 THR B N 1
ATOM 15716 C CA . THR B 2 466 ? 121.69099 134.28840 169.75676 1.000 17.15511 466 THR B CA 1
ATOM 15717 C C . THR B 2 466 ? 120.61019 135.32880 170.01883 1.000 13.14681 466 THR B C 1
ATOM 15718 O O . THR B 2 466 ? 120.90849 136.36350 170.62114 1.000 15.94764 466 THR B O 1
ATOM 15729 N N . ALA B 2 467 ? 119.37399 135.08864 169.58810 1.000 12.70777 467 ALA B N 1
ATOM 15730 C CA . ALA B 2 467 ? 118.26790 135.97905 169.91586 1.000 9.57987 467 ALA B CA 1
ATOM 15731 C C . ALA B 2 467 ? 117.67582 135.70549 171.29270 1.000 8.19784 467 ALA B C 1
ATOM 15732 O O . ALA B 2 467 ? 116.72174 136.38424 171.67903 1.000 17.52217 467 ALA B O 1
ATOM 15739 N N . LEU B 2 468 ? 118.18253 134.71320 172.01522 1.000 9.17863 468 LEU B N 1
ATOM 15740 C CA . LEU B 2 468 ? 117.87489 134.48327 173.41725 1.000 10.62062 468 LEU B CA 1
ATOM 15741 C C . LEU B 2 468 ? 119.10308 134.80632 174.25656 1.000 12.36979 468 LEU B C 1
ATOM 15742 O O . LEU B 2 468 ? 120.20317 135.00545 173.73813 1.000 14.52036 468 LEU B O 1
ATOM 15758 N N . SER B 2 469 ? 118.90599 134.86276 175.56852 1.000 8.16937 469 SER B N 1
ATOM 15759 C CA . SER B 2 469 ? 120.03248 134.97560 176.47739 1.000 8.04012 469 SER B CA 1
ATOM 15760 C C . SER B 2 469 ? 120.67688 133.60535 176.67541 1.000 12.46715 469 SER B C 1
ATOM 15761 O O . SER B 2 469 ? 120.17985 132.58248 176.20119 1.000 16.70650 469 SER B O 1
ATOM 15769 N N . GLY B 2 470 ? 121.81494 133.59275 177.36920 1.000 11.81890 470 GLY B N 1
ATOM 15770 C CA . GLY B 2 470 ? 122.51660 132.33895 177.58219 1.000 9.33360 470 GLY B CA 1
ATOM 15771 C C . GLY B 2 470 ? 121.70986 131.34672 178.39491 1.000 10.76882 470 GLY B C 1
ATOM 15772 O O . GLY B 2 470 ? 121.57818 130.17893 178.01702 1.000 18.35891 470 GLY B O 1
ATOM 15776 N N . GLY B 2 471 ? 121.13962 131.80227 179.51034 1.000 10.44361 471 GLY B N 1
ATOM 15777 C CA . GLY B 2 471 ? 120.32654 130.92679 180.33052 1.000 12.19024 471 GLY B CA 1
ATOM 15778 C C . GLY B 2 471 ? 119.05486 130.47862 179.65285 1.000 12.55402 471 GLY B C 1
ATOM 15779 O O . GLY B 2 471 ? 118.60775 129.34977 179.86268 1.000 15.64102 471 GLY B O 1
ATOM 15783 N N . GLU B 2 472 ? 118.45752 131.34051 178.83225 1.000 12.85150 472 GLU B N 1
ATOM 15784 C CA . GLU B 2 472 ? 117.24209 130.96251 178.12227 1.000 13.66465 472 GLU B CA 1
ATOM 15785 C C . GLU B 2 472 ? 117.50786 129.83742 177.13122 1.000 13.71309 472 GLU B C 1
ATOM 15786 O O . GLU B 2 472 ? 116.77070 128.84530 177.09395 1.000 19.07997 472 GLU B O 1
ATOM 15798 N N . ARG B 2 473 ? 118.55647 129.96685 176.31556 1.000 12.22998 473 ARG B N 1
ATOM 15799 C CA . ARG B 2 473 ? 118.84619 128.90078 175.36511 1.000 12.55708 473 ARG B CA 1
ATOM 15800 C C . ARG B 2 473 ? 119.33791 127.65045 176.08107 1.000 11.18660 473 ARG B C 1
ATOM 15801 O O . ARG B 2 473 ? 119.08655 126.53299 175.61645 1.000 11.20056 473 ARG B O 1
ATOM 15822 N N . GLN B 2 474 ? 120.00951 127.81423 177.22323 1.000 10.59751 474 GLN B N 1
ATOM 15823 C CA . GLN B 2 474 ? 120.38167 126.65740 178.02924 1.000 11.52818 474 GLN B CA 1
ATOM 15824 C C . GLN B 2 474 ? 119.15055 125.90580 178.52384 1.000 10.72150 474 GLN B C 1
ATOM 15825 O O . GLN B 2 474 ? 119.10414 124.67272 178.46554 1.000 13.48279 474 GLN B O 1
ATOM 15839 N N . ARG B 2 475 ? 118.13845 126.62986 179.00291 1.000 13.34217 475 ARG B N 1
ATOM 15840 C CA . ARG B 2 475 ? 116.91424 125.98009 179.45795 1.000 12.49831 475 ARG B CA 1
ATOM 15841 C C . ARG B 2 475 ? 116.14887 125.34984 178.30400 1.000 11.45010 475 ARG B C 1
ATOM 15842 O O . ARG B 2 475 ? 115.53207 124.29507 178.47667 1.000 15.45407 475 ARG B O 1
ATOM 15863 N N . VAL B 2 476 ? 116.17127 125.97462 177.12731 1.000 10.82214 476 VAL B N 1
ATOM 15864 C CA . VAL B 2 476 ? 115.53718 125.36775 175.96097 1.000 8.67719 476 VAL B CA 1
ATOM 15865 C C . VAL B 2 476 ? 116.23196 124.05944 175.59675 1.000 10.69948 476 VAL B C 1
ATOM 15866 O O . VAL B 2 476 ? 115.57724 123.06705 175.25828 1.000 13.73655 476 VAL B O 1
ATOM 15879 N N . SER B 2 477 ? 117.56415 124.03273 175.65285 1.000 12.51394 477 SER B N 1
ATOM 15880 C CA . SER B 2 477 ? 118.28054 122.79386 175.36740 1.000 9.18591 477 SER B CA 1
ATOM 15881 C C . SER B 2 477 ? 118.01096 121.73296 176.42890 1.000 10.14675 477 SER B C 1
ATOM 15882 O O . SER B 2 477 ? 117.93567 120.54174 176.10807 1.000 12.85022 477 SER B O 1
ATOM 15890 N N . ILE B 2 478 ? 117.86478 122.13957 177.69080 1.000 10.26790 478 ILE B N 1
ATOM 15891 C CA . ILE B 2 478 ? 117.50009 121.18741 178.73623 1.000 10.49545 478 ILE B CA 1
ATOM 15892 C C . ILE B 2 478 ? 116.11366 120.61076 178.47081 1.000 12.62323 478 ILE B C 1
ATOM 15893 O O . ILE B 2 478 ? 115.87639 119.41597 178.67373 1.000 17.83294 478 ILE B O 1
ATOM 15909 N N . ALA B 2 479 ? 115.17249 121.45105 178.03489 1.000 14.40888 479 ALA B N 1
ATOM 15910 C CA . ALA B 2 479 ? 113.84082 120.96226 177.68769 1.000 12.90097 479 ALA B CA 1
ATOM 15911 C C . ALA B 2 479 ? 113.90323 119.98374 176.52342 1.000 11.52995 479 ALA B C 1
ATOM 15912 O O . ALA B 2 479 ? 113.20624 118.96321 176.51903 1.000 18.28674 479 ALA B O 1
ATOM 15919 N N . ARG B 2 480 ? 114.73328 120.28619 175.52433 1.000 10.78603 480 ARG B N 1
ATOM 15920 C CA . ARG B 2 480 ? 114.93705 119.36795 174.40853 1.000 12.20694 480 ARG B CA 1
ATOM 15921 C C . ARG B 2 480 ? 115.46845 118.02309 174.88781 1.000 13.10822 480 ARG B C 1
ATOM 15922 O O . ARG B 2 480 ? 114.99686 116.96886 174.44996 1.000 16.32654 480 ARG B O 1
ATOM 15943 N N . ALA B 2 481 ? 116.46205 118.04004 175.77498 1.000 14.18395 481 ALA B N 1
ATOM 15944 C CA . ALA B 2 481 ? 117.04435 116.79044 176.25243 1.000 14.13712 481 ALA B CA 1
ATOM 15945 C C . ALA B 2 481 ? 116.05170 115.99745 177.09238 1.000 16.35575 481 ALA B C 1
ATOM 15946 O O . ALA B 2 481 ? 115.97650 114.76978 176.97761 1.000 24.89510 481 ALA B O 1
ATOM 15953 N N . LEU B 2 482 ? 115.28734 116.67702 177.94783 1.000 17.44561 482 LEU B N 1
ATOM 15954 C CA . LEU B 2 482 ? 114.32384 115.98073 178.79210 1.000 19.76350 482 LEU B CA 1
ATOM 15955 C C . LEU B 2 482 ? 113.14141 115.45775 177.99131 1.000 21.46110 482 LEU B C 1
ATOM 15956 O O . LEU B 2 482 ? 112.50780 114.47937 178.39901 1.000 27.96753 482 LEU B O 1
ATOM 15972 N N . LEU B 2 483 ? 112.81751 116.09458 176.86563 1.000 23.08173 483 LEU B N 1
ATOM 15973 C CA . LEU B 2 483 ? 111.70605 115.61482 176.05380 1.000 24.98079 483 LEU B CA 1
ATOM 15974 C C . LEU B 2 483 ? 112.01738 114.25863 175.43600 1.000 27.43349 483 LEU B C 1
ATOM 15975 O O . LEU B 2 483 ? 111.12016 113.42353 175.28245 1.000 37.36140 483 LEU B O 1
ATOM 15991 N N . LYS B 2 484 ? 113.26885 114.02476 175.06723 1.000 26.08982 484 LYS B N 1
ATOM 15992 C CA . LYS B 2 484 ? 113.63681 112.75440 174.45866 1.000 25.88379 484 LYS B CA 1
ATOM 15993 C C . LYS B 2 484 ? 113.45523 111.63093 175.47757 1.000 33.30112 484 LYS B C 1
ATOM 15994 O O . LYS B 2 484 ? 114.01086 111.71488 176.57829 1.000 36.23431 484 LYS B O 1
ATOM 16013 N N . PRO B 2 485 ? 112.68489 110.54408 175.15888 1.000 40.26331 485 PRO B N 1
ATOM 16014 C CA . PRO B 2 485 ? 112.42421 109.48874 176.14439 1.000 38.83081 485 PRO B CA 1
ATOM 16015 C C . PRO B 2 485 ? 113.53362 108.43891 176.19375 1.000 42.96541 485 PRO B C 1
ATOM 16016 O O . PRO B 2 485 ? 113.28426 107.23321 176.09532 1.000 44.98981 485 PRO B O 1
ATOM 16027 N N . ALA B 2 486 ? 114.77379 108.89441 176.34598 1.000 45.04464 486 ALA B N 1
ATOM 16028 C CA . ALA B 2 486 ? 115.91849 108.00370 176.36897 1.000 36.71865 486 ALA B CA 1
ATOM 16029 C C . ALA B 2 486 ? 116.14856 107.46665 177.78369 1.000 38.24266 486 ALA B C 1
ATOM 16030 O O . ALA B 2 486 ? 115.80662 108.13256 178.76300 1.000 44.53904 486 ALA B O 1
ATOM 16037 N N . PRO B 2 487 ? 116.72951 106.27037 177.92852 1.000 37.27725 487 PRO B N 1
ATOM 16038 C CA . PRO B 2 487 ? 117.05030 105.76586 179.26997 1.000 37.47587 487 PRO B CA 1
ATOM 16039 C C . PRO B 2 487 ? 118.37528 106.25353 179.83765 1.000 34.73304 487 PRO B C 1
ATOM 16040 O O . PRO B 2 487 ? 118.71968 105.86256 180.95733 1.000 37.29600 487 PRO B O 1
ATOM 16051 N N . VAL B 2 488 ? 119.13314 107.06785 179.10524 1.000 33.84742 488 VAL B N 1
ATOM 16052 C CA . VAL B 2 488 ? 120.38917 107.63959 179.57937 1.000 29.07965 488 VAL B CA 1
ATOM 16053 C C . VAL B 2 488 ? 120.34034 109.14014 179.34022 1.000 30.04548 488 VAL B C 1
ATOM 16054 O O . VAL B 2 488 ? 120.00446 109.58438 178.23764 1.000 25.43131 488 VAL B O 1
ATOM 16067 N N . LEU B 2 489 ? 120.66777 109.91400 180.37271 1.000 30.30499 489 LEU B N 1
ATOM 16068 C CA . LEU B 2 489 ? 120.68278 111.37067 180.31334 1.000 23.13699 489 LEU B CA 1
ATOM 16069 C C . LEU B 2 489 ? 122.06063 111.85686 180.73355 1.000 23.21257 489 LEU B C 1
ATOM 16070 O O . LEU B 2 489 ? 122.49846 111.59254 181.85680 1.000 22.75346 489 LEU B O 1
ATOM 16086 N N . LEU B 2 490 ? 122.73169 112.57288 179.83702 1.000 22.45461 490 LEU B N 1
ATOM 16087 C CA . LEU B 2 490 ? 124.05465 113.13116 180.08373 1.000 19.25039 490 LEU B CA 1
ATOM 16088 C C . LEU B 2 490 ? 123.93270 114.64488 180.16183 1.000 18.87361 490 LEU B C 1
ATOM 16089 O O . LEU B 2 490 ? 123.55280 115.28837 179.18000 1.000 19.68775 490 LEU B O 1
ATOM 16105 N N . VAL B 2 491 ? 124.25893 115.20583 181.32211 1.000 22.83958 491 VAL B N 1
ATOM 16106 C CA . VAL B 2 491 ? 124.12273 116.63337 181.58961 1.000 20.32916 491 VAL B CA 1
ATOM 16107 C C . VAL B 2 491 ? 125.52175 117.22101 181.70171 1.000 21.17806 491 VAL B C 1
ATOM 16108 O O . VAL B 2 491 ? 126.32720 116.77059 182.52428 1.000 24.41393 491 VAL B O 1
ATOM 16121 N N . ASP B 2 492 ? 125.80511 118.22942 180.88035 1.000 22.53930 492 ASP B N 1
ATOM 16122 C CA . ASP B 2 492 ? 127.13024 118.83736 180.76487 1.000 25.53654 492 ASP B CA 1
ATOM 16123 C C . ASP B 2 492 ? 127.02050 120.30964 181.15335 1.000 27.49024 492 ASP B C 1
ATOM 16124 O O . ASP B 2 492 ? 126.80483 121.16545 180.29449 1.000 25.48304 492 ASP B O 1
ATOM 16133 N N . GLN B 2 493 ? 127.16884 120.59137 182.44863 1.000 28.93858 493 GLN B N 1
ATOM 16134 C CA . GLN B 2 493 ? 127.13488 121.94949 182.99883 1.000 31.41761 493 GLN B CA 1
ATOM 16135 C C . GLN B 2 493 ? 125.89966 122.71171 182.52035 1.000 29.11606 493 GLN B C 1
ATOM 16136 O O . GLN B 2 493 ? 125.98668 123.76001 181.88148 1.000 31.57825 493 GLN B O 1
ATOM 16150 N N . ALA B 2 494 ? 124.73546 122.16077 182.84488 1.000 25.77527 494 ALA B N 1
ATOM 16151 C CA . ALA B 2 494 ? 123.47786 122.66258 182.31055 1.000 27.05549 494 ALA B CA 1
ATOM 16152 C C . ALA B 2 494 ? 122.92486 123.85883 183.07350 1.000 27.68406 494 ALA B C 1
ATOM 16153 O O . ALA B 2 494 ? 121.86562 124.36639 182.69320 1.000 29.70899 494 ALA B O 1
ATOM 16160 N N . THR B 2 495 ? 123.59864 124.31552 184.13220 1.000 27.08278 495 THR B N 1
ATOM 16161 C CA . THR B 2 495 ? 123.17649 125.48306 184.89949 1.000 29.39648 495 THR B CA 1
ATOM 16162 C C . THR B 2 495 ? 124.24808 126.56709 184.92151 1.000 27.51949 495 THR B C 1
ATOM 16163 O O . THR B 2 495 ? 124.26131 127.39996 185.83126 1.000 30.32670 495 THR B O 1
ATOM 16174 N N . SER B 2 496 ? 125.15133 126.57096 183.93981 1.000 22.88750 496 SER B N 1
ATOM 16175 C CA . SER B 2 496 ? 126.23963 127.54246 183.93701 1.000 24.00508 496 SER B CA 1
ATOM 16176 C C . SER B 2 496 ? 125.72066 128.96385 183.75981 1.000 23.32514 496 SER B C 1
ATOM 16177 O O . SER B 2 496 ? 126.24309 129.89996 184.37534 1.000 26.05487 496 SER B O 1
ATOM 16185 N N . ALA B 2 497 ? 124.69850 129.14460 182.92355 1.000 24.35635 497 ALA B N 1
ATOM 16186 C CA . ALA B 2 497 ? 124.16597 130.45663 182.58393 1.000 18.55800 497 ALA B CA 1
ATOM 16187 C C . ALA B 2 497 ? 122.87622 130.78458 183.32856 1.000 20.55438 497 ALA B C 1
ATOM 16188 O O . ALA B 2 497 ? 122.16627 131.71380 182.93156 1.000 24.99346 497 ALA B O 1
ATOM 16195 N N . LEU B 2 498 ? 122.56026 130.04785 184.39304 1.000 23.79433 498 LEU B N 1
ATOM 16196 C CA . LEU B 2 498 ? 121.31747 130.20616 185.13559 1.000 23.04049 498 LEU B CA 1
ATOM 16197 C C . LEU B 2 498 ? 121.58908 130.82802 186.49523 1.000 26.51768 498 LEU B C 1
ATOM 16198 O O . LEU B 2 498 ? 122.59560 130.52103 187.13958 1.000 30.32780 498 LEU B O 1
ATOM 16214 N N . ASP B 2 499 ? 120.68228 131.69760 186.92942 1.000 29.69578 499 ASP B N 1
ATOM 16215 C CA . ASP B 2 499 ? 120.75784 132.23688 188.27611 1.000 29.00262 499 ASP B CA 1
ATOM 16216 C C . ASP B 2 499 ? 120.46159 131.13794 189.29610 1.000 33.23304 499 ASP B C 1
ATOM 16217 O O . ASP B 2 499 ? 120.13846 129.99924 188.95017 1.000 39.49907 499 ASP B O 1
ATOM 16226 N N . ASN B 2 500 ? 120.57691 131.49544 190.57630 1.000 32.24956 500 ASN B N 1
ATOM 16227 C CA . ASN B 2 500 ? 120.44847 130.50147 191.63753 1.000 29.23212 500 ASN B CA 1
ATOM 16228 C C . ASN B 2 500 ? 119.05620 129.88325 191.66740 1.000 32.30928 500 ASN B C 1
ATOM 16229 O O . ASN B 2 500 ? 118.91565 128.67231 191.86635 1.000 34.60992 500 ASN B O 1
ATOM 16240 N N . ALA B 2 501 ? 118.01376 130.69425 191.48075 1.000 33.71169 501 ALA B N 1
ATOM 16241 C CA . ALA B 2 501 ? 116.65537 130.16139 191.52843 1.000 34.42928 501 ALA B CA 1
ATOM 16242 C C . ALA B 2 501 ? 116.40333 129.18264 190.38818 1.000 38.29708 501 ALA B C 1
ATOM 16243 O O . ALA B 2 501 ? 115.93883 128.05733 190.61564 1.000 42.55494 501 ALA B O 1
ATOM 16250 N N . ASN B 2 502 ? 116.71525 129.58741 189.15475 1.000 34.66263 502 ASN B N 1
ATOM 16251 C CA . ASN B 2 502 ? 116.55959 128.68409 188.02080 1.000 36.49300 502 ASN B CA 1
ATOM 16252 C C . ASN B 2 502 ? 117.48178 127.48268 188.13635 1.000 35.93969 502 ASN B C 1
ATOM 16253 O O . ASN B 2 502 ? 117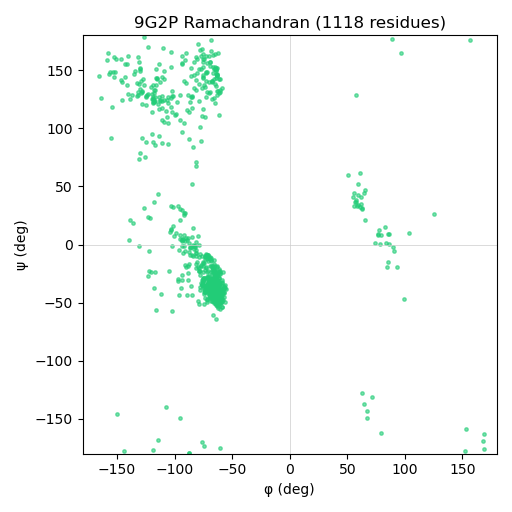.09684 126.37347 187.75773 1.000 38.19114 502 ASN B O 1
ATOM 16264 N N . GLU B 2 503 ? 118.69742 127.68390 188.64558 1.000 32.81109 503 GLU B N 1
ATOM 16265 C CA . GLU B 2 503 ? 119.62766 126.57378 188.81236 1.000 34.11395 503 GLU B CA 1
ATOM 16266 C C . GLU B 2 503 ? 119.06097 125.52749 189.76399 1.000 38.96063 503 GLU B C 1
ATOM 16267 O O . GLU B 2 503 ? 119.05159 124.33222 189.45370 1.000 46.16060 503 GLU B O 1
ATOM 16279 N N . ALA B 2 504 ? 118.56556 125.96218 190.92347 1.00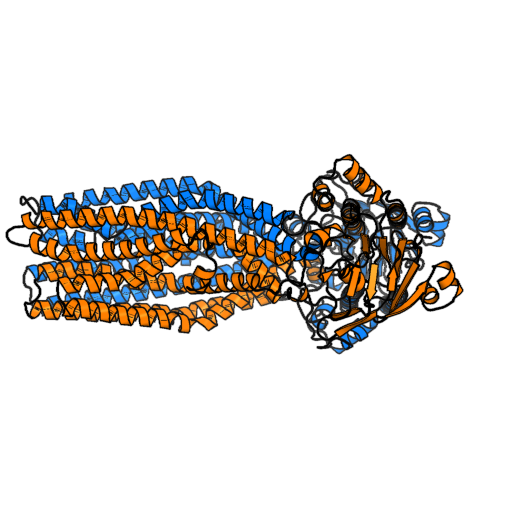0 43.19565 504 ALA B N 1
ATOM 16280 C CA . ALA B 2 504 ? 117.99854 125.02130 191.88286 1.000 38.19916 504 ALA B CA 1
ATOM 16281 C C . ALA B 2 504 ? 116.75411 124.34485 191.32418 1.000 38.89170 504 ALA B C 1
ATOM 16282 O O . ALA B 2 504 ? 116.56637 123.13521 191.50455 1.000 41.93160 504 ALA B O 1
ATOM 16289 N N . ALA B 2 505 ? 115.89639 125.10391 190.63594 1.000 38.67445 505 ALA B N 1
ATOM 16290 C CA . ALA B 2 505 ? 114.69107 124.51302 190.06378 1.000 40.86048 505 ALA B CA 1
ATOM 16291 C C . ALA B 2 505 ? 115.02892 123.45463 189.02073 1.000 39.58586 505 ALA B C 1
ATOM 16292 O O . ALA B 2 505 ? 114.44660 122.36529 189.02545 1.000 46.17089 505 ALA B O 1
ATOM 16299 N N . VAL B 2 506 ? 115.97915 123.74555 188.13109 1.000 38.40417 506 VAL B N 1
ATOM 16300 C CA . VAL B 2 506 ? 116.34508 122.79007 187.09082 1.000 38.80371 506 VAL B CA 1
ATOM 16301 C C . VAL B 2 506 ? 117.03915 121.57763 187.69789 1.000 40.72010 506 VAL B C 1
ATOM 16302 O O . VAL B 2 506 ? 116.84414 120.44461 187.24405 1.000 42.42095 506 VAL B O 1
ATOM 16315 N N . VAL B 2 507 ? 117.86900 121.79232 188.72075 1.000 43.35531 507 VAL B N 1
ATOM 16316 C CA . VAL B 2 507 ? 118.56055 120.67967 189.36348 1.000 43.91356 507 VAL B CA 1
ATOM 16317 C C . VAL B 2 507 ? 117.55732 119.74898 190.02956 1.000 48.87385 507 VAL B C 1
ATOM 16318 O O . VAL B 2 507 ? 117.67991 118.52133 189.94959 1.000 52.64089 507 VAL B O 1
ATOM 16331 N N . ASP B 2 508 ? 116.55194 120.31359 190.70005 1.000 51.56408 508 ASP B N 1
ATOM 16332 C CA . ASP B 2 508 ? 115.49759 119.48218 191.27012 1.000 48.81792 508 ASP B CA 1
ATOM 16333 C C . ASP B 2 508 ? 114.70438 118.77455 190.17881 1.000 48.27631 508 ASP B C 1
ATOM 16334 O O . ASP B 2 508 ? 114.33505 117.60485 190.32989 1.000 54.63562 508 ASP B O 1
ATOM 16343 N N . ALA B 2 509 ? 114.43440 119.46774 189.07052 1.000 44.44375 509 ALA B N 1
ATOM 16344 C CA . ALA B 2 509 ? 113.63336 118.88227 188.00117 1.000 45.91602 509 ALA B CA 1
ATOM 16345 C C . ALA B 2 509 ? 114.34038 117.70189 187.34790 1.000 52.00462 509 ALA B C 1
ATOM 16346 O O . ALA B 2 509 ? 113.69186 116.72135 186.96670 1.000 58.65606 509 ALA B O 1
ATOM 16353 N N . LEU B 2 510 ? 115.66391 117.78464 187.19191 1.000 55.09852 510 LEU B N 1
ATOM 16354 C CA . LEU B 2 510 ? 116.40196 116.69491 186.55733 1.000 50.53415 510 LEU B CA 1
ATOM 16355 C C . LEU B 2 510 ? 116.25766 115.40044 187.34781 1.000 51.62145 510 LEU B C 1
ATOM 16356 O O . LEU B 2 510 ? 116.08625 114.32367 186.76539 1.000 55.33110 510 LEU B O 1
ATOM 16372 N N . THR B 2 511 ? 116.32204 115.48599 188.67712 1.000 53.97589 511 THR B N 1
ATOM 16373 C CA . THR B 2 511 ? 116.08127 114.31275 189.50902 1.000 60.77700 511 THR B CA 1
ATOM 16374 C C . THR B 2 511 ? 114.60182 113.95418 189.56044 1.000 59.67293 511 THR B C 1
ATOM 16375 O O . THR B 2 511 ? 114.25617 112.77515 189.69349 1.000 57.17333 511 THR B O 1
ATOM 16386 N N . ALA B 2 512 ? 113.72067 114.94591 189.45738 1.000 61.20161 512 ALA B N 1
ATOM 16387 C CA . ALA B 2 512 ? 112.28187 114.72652 189.51241 1.000 56.72910 512 ALA B CA 1
ATOM 16388 C C . ALA B 2 512 ? 111.68541 114.31499 188.16986 1.000 56.58820 512 ALA B C 1
ATOM 16389 O O . ALA B 2 512 ? 110.46085 114.36247 188.01808 1.000 53.01756 512 ALA B O 1
ATOM 16396 N N . ASP B 2 513 ? 112.50409 113.93022 187.19848 1.000 58.45391 513 ASP B N 1
ATOM 16397 C CA . ASP B 2 513 ? 111.97573 113.39093 185.95330 1.000 63.87071 513 ASP B CA 1
ATOM 16398 C C . ASP B 2 513 ? 111.31283 112.04408 186.24668 1.000 65.69760 513 ASP B C 1
ATOM 16399 O O . ASP B 2 513 ? 111.95470 111.17429 186.84801 1.000 61.10671 513 ASP B O 1
ATOM 16408 N N . PRO B 2 514 ? 110.03391 111.83558 185.88177 1.000 68.42566 514 PRO B N 1
ATOM 16409 C CA . PRO B 2 514 ? 109.38153 110.56891 186.27117 1.000 65.23783 514 PRO B CA 1
ATOM 16410 C C . PRO B 2 514 ? 110.04833 109.30735 185.74419 1.000 68.67607 514 PRO B C 1
ATOM 16411 O O . PRO B 2 514 ? 110.16161 108.32938 186.49392 1.000 61.20657 514 PRO B O 1
ATOM 16422 N N . ARG B 2 515 ? 110.49339 109.28584 184.48906 1.000 63.79878 515 ARG B N 1
ATOM 16423 C CA . ARG B 2 515 ? 110.97200 108.03458 183.92350 1.000 59.63754 515 ARG B CA 1
ATOM 16424 C C . ARG B 2 515 ? 112.33219 107.66766 184.52344 1.000 62.04514 515 ARG B C 1
ATOM 16425 O O . ARG B 2 515 ? 113.11918 108.55150 184.87031 1.000 63.05236 515 ARG B O 1
ATOM 16446 N N . PRO B 2 516 ? 112.64094 106.37292 184.65595 1.000 58.81005 516 PRO B N 1
ATOM 16447 C CA . PRO B 2 516 ? 113.95472 105.99319 185.19423 1.000 57.62175 516 PRO B CA 1
ATOM 16448 C C . PRO B 2 516 ? 115.04358 106.16296 184.14422 1.000 54.36904 516 PRO B C 1
ATOM 16449 O O . PRO B 2 516 ? 114.87734 105.76400 182.98929 1.000 55.38481 516 PRO B O 1
ATOM 16460 N N . ARG B 2 517 ? 116.16075 106.75947 184.55363 1.000 43.81747 517 ARG B N 1
ATOM 16461 C CA . ARG B 2 517 ? 117.29901 106.96290 183.67317 1.000 38.17231 517 ARG B CA 1
ATOM 16462 C C . ARG B 2 517 ? 118.58454 106.77848 184.46148 1.000 37.67206 517 ARG B C 1
ATOM 16463 O O . ARG B 2 517 ? 118.61986 106.95217 185.68084 1.000 44.65279 517 ARG B O 1
ATOM 16484 N N . THR B 2 518 ? 119.64676 106.42605 183.74202 1.000 39.17052 518 THR B N 1
ATOM 16485 C CA . THR B 2 518 ? 121.00371 106.44444 184.28344 1.000 40.55644 518 THR B CA 1
ATOM 16486 C C . THR B 2 518 ? 121.57964 107.81660 183.96606 1.000 42.97392 518 THR B C 1
ATOM 16487 O O . THR B 2 518 ? 121.95365 108.09694 182.82524 1.000 44.53809 518 THR B O 1
ATOM 16498 N N . ARG B 2 519 ? 121.64602 108.67602 184.97698 1.000 43.48135 519 ARG B N 1
ATOM 16499 C CA . ARG B 2 519 ? 121.97608 110.08154 184.79410 1.000 38.88936 519 ARG B CA 1
ATOM 16500 C C . ARG B 2 519 ? 123.42983 110.33220 185.16371 1.000 35.90653 519 ARG B C 1
ATOM 16501 O O . ARG B 2 519 ? 123.87322 109.95245 186.25078 1.000 38.61387 519 ARG B O 1
ATOM 16522 N N . VAL B 2 520 ? 124.16351 110.96489 184.25217 1.000 36.35637 520 VAL B N 1
ATOM 16523 C CA . VAL B 2 520 ? 125.53248 111.40860 184.48597 1.000 31.95666 520 VAL B CA 1
ATOM 16524 C C . VAL B 2 520 ? 125.53748 112.92482 184.36344 1.000 30.87228 520 VAL B C 1
ATOM 16525 O O . VAL B 2 520 ? 125.14391 113.46861 183.32443 1.000 26.81131 520 VAL B O 1
ATOM 16538 N N . ILE B 2 521 ? 125.98588 113.60100 185.41788 1.000 29.98815 521 ILE B N 1
ATOM 16539 C CA . ILE B 2 521 ? 125.93508 115.05348 185.52433 1.000 25.82709 521 ILE B CA 1
ATOM 16540 C C . ILE B 2 521 ? 127.35640 115.57898 185.63929 1.000 26.77896 521 ILE B C 1
ATOM 16541 O O . ILE B 2 521 ? 128.18452 115.00289 186.35059 1.000 28.58010 521 ILE B O 1
ATOM 16557 N N . VAL B 2 522 ? 127.63896 116.66321 184.92365 1.000 32.53188 522 VAL B N 1
ATOM 16558 C CA . VAL B 2 522 ? 128.89370 117.39587 185.04005 1.000 27.46053 522 VAL B CA 1
ATOM 16559 C C . VAL B 2 522 ? 128.55673 118.81477 185.46686 1.000 33.89292 522 VAL B C 1
ATOM 16560 O O . VAL B 2 522 ? 127.69848 119.46332 184.85779 1.000 34.96624 522 VAL B O 1
ATOM 16573 N N . ALA B 2 523 ? 129.22163 119.29017 186.51551 1.000 38.69403 523 ALA B N 1
ATOM 16574 C CA . ALA B 2 523 ? 128.94277 120.61860 187.03491 1.000 45.36276 523 ALA B CA 1
ATOM 16575 C C . ALA B 2 523 ? 130.15505 121.13424 187.79308 1.000 53.36608 523 ALA B C 1
ATOM 16576 O O . ALA B 2 523 ? 130.90798 120.36036 188.38873 1.000 51.14995 523 ALA B O 1
ATOM 16583 N N . HIS B 2 524 ? 130.33378 122.45453 187.74831 1.000 52.80980 524 HIS B N 1
ATOM 16584 C CA . HIS B 2 524 ? 131.31361 123.16255 188.56118 1.000 48.52372 524 HIS B CA 1
ATOM 16585 C C . HIS B 2 524 ? 130.67739 123.87769 189.74715 1.000 51.49532 524 HIS B C 1
ATOM 16586 O O . HIS B 2 524 ? 131.33857 124.70313 190.38343 1.000 57.27074 524 HIS B O 1
ATOM 16600 N N . ARG B 2 525 ? 129.41111 123.58849 190.05035 1.000 56.22092 525 ARG B N 1
ATOM 16601 C CA . ARG B 2 525 ? 128.72259 124.11148 191.22257 1.000 63.81824 525 ARG B CA 1
ATOM 16602 C C . ARG B 2 525 ? 128.35530 122.94594 192.12747 1.000 63.76364 525 ARG B C 1
ATOM 16603 O O . ARG B 2 525 ? 127.82195 121.93627 191.65694 1.000 59.65871 525 ARG B O 1
ATOM 16624 N N . LEU B 2 526 ? 128.64478 123.08558 193.42261 1.000 66.56950 526 LEU B N 1
ATOM 16625 C CA . LEU B 2 526 ? 128.29673 122.03480 194.37313 1.000 67.90800 526 LEU B CA 1
ATOM 16626 C C . LEU B 2 526 ? 126.78777 121.85179 194.44892 1.000 67.47037 526 LEU B C 1
ATOM 16627 O O . LEU B 2 526 ? 126.29620 120.72670 194.59251 1.000 59.83113 526 LEU B O 1
ATOM 16643 N N . ALA B 2 527 ? 126.03519 122.94797 194.34625 1.000 70.75349 527 ALA B N 1
ATOM 16644 C CA . ALA B 2 527 ? 124.58165 122.88790 194.42786 1.000 67.22548 527 ALA B CA 1
ATOM 16645 C C . ALA B 2 527 ? 123.94031 122.21293 193.22271 1.000 62.06327 527 ALA B C 1
ATOM 16646 O O . ALA B 2 527 ? 122.73508 121.94767 193.25988 1.000 61.06387 527 ALA B O 1
ATOM 16653 N N . SER B 2 528 ? 124.69484 121.94920 192.15690 1.000 59.24695 528 SER B N 1
ATOM 16654 C CA . SER B 2 528 ? 124.15771 121.29032 190.97485 1.000 58.51729 528 SER B CA 1
ATOM 16655 C C . SER B 2 528 ? 124.20491 119.76939 191.05204 1.000 59.40661 528 SER B C 1
ATOM 16656 O O . SER B 2 528 ? 123.66013 119.11040 190.15987 1.000 56.75441 528 SER B O 1
ATOM 16664 N N . ILE B 2 529 ? 124.83564 119.20126 192.08270 1.000 59.32652 529 ILE B N 1
ATOM 16665 C CA . ILE B 2 529 ? 125.03478 117.75904 192.19087 1.000 52.52801 529 ILE B CA 1
ATOM 16666 C C . ILE B 2 529 ? 124.52201 117.25314 193.53347 1.000 57.74209 529 ILE B C 1
ATOM 16667 O O . ILE B 2 529 ? 125.07512 116.30223 194.09540 1.000 61.36740 529 ILE B O 1
ATOM 16683 N N . ARG B 2 530 ? 123.47964 117.89393 194.07116 1.000 61.11877 530 ARG B N 1
ATOM 16684 C CA . ARG B 2 530 ? 122.96051 117.47948 195.37261 1.000 60.01539 530 ARG B CA 1
ATOM 16685 C C . ARG B 2 530 ? 122.42192 116.05622 195.32542 1.000 60.60860 530 ARG B C 1
ATOM 16686 O O . ARG B 2 530 ? 122.66291 115.26196 196.24139 1.000 60.83753 530 ARG B O 1
ATOM 16707 N N . HIS B 2 531 ? 121.69558 115.71383 194.26090 1.000 59.37964 531 HIS B N 1
ATOM 16708 C CA . HIS B 2 531 ? 121.01933 114.42812 194.14448 1.000 62.72177 531 HIS B CA 1
ATOM 16709 C C . HIS B 2 531 ? 121.87768 113.36854 193.46654 1.000 67.61398 531 HIS B C 1
ATOM 16710 O O . HIS B 2 531 ? 121.33502 112.43702 192.85761 1.000 65.22290 531 HIS B O 1
ATOM 16725 N N . ALA B 2 532 ? 123.20089 113.48241 193.55698 1.000 63.92956 532 ALA B N 1
ATOM 16726 C CA . ALA B 2 532 ? 124.10689 112.52149 192.93856 1.000 58.87086 532 ALA B CA 1
ATOM 16727 C C . ALA B 2 532 ? 124.39430 111.39965 193.92821 1.000 59.72901 532 ALA B C 1
ATOM 16728 O O . ALA B 2 532 ? 124.98283 111.63120 194.98954 1.000 57.34788 532 ALA B O 1
ATOM 16735 N N . ASP B 2 533 ? 123.97382 110.18112 193.58226 1.000 58.18273 533 ASP B N 1
ATOM 16736 C CA . ASP B 2 533 ? 124.27006 109.02759 194.42542 1.000 56.67639 533 ASP B CA 1
ATOM 16737 C C . ASP B 2 533 ? 125.76864 108.77734 194.50172 1.000 55.59915 533 ASP B C 1
ATOM 16738 O O . ASP B 2 533 ? 126.30099 108.45932 195.57093 1.000 58.57653 533 ASP B O 1
ATOM 16747 N N . ARG B 2 534 ? 126.45949 108.91338 193.37356 1.000 58.38140 534 ARG B N 1
ATOM 16748 C CA . ARG B 2 534 ? 127.88529 108.65609 193.25940 1.000 57.09997 534 ARG B CA 1
ATOM 16749 C C . ARG B 2 534 ? 128.53820 109.84254 192.56916 1.000 57.80104 534 ARG B C 1
ATOM 16750 O O . ARG B 2 534 ? 127.90082 110.54672 191.78193 1.000 53.20932 534 ARG B O 1
ATOM 16771 N N . VAL B 2 535 ? 129.81114 110.06702 192.88485 1.000 59.29172 535 VAL B N 1
ATOM 16772 C CA . VAL B 2 535 ? 130.59215 111.15073 192.30372 1.000 54.15905 535 VAL B CA 1
ATOM 16773 C C . VAL B 2 535 ? 131.89990 110.57870 191.77942 1.000 51.08820 535 VAL B C 1
ATOM 16774 O O . VAL B 2 535 ? 132.49345 109.69414 192.40373 1.000 60.37988 535 VAL B O 1
ATOM 16787 N N . LEU B 2 536 ? 132.33412 111.07114 190.62072 1.000 48.16982 536 LEU B N 1
ATOM 16788 C CA . LEU B 2 536 ? 133.62487 110.73101 190.03242 1.000 50.64612 536 LEU B CA 1
ATOM 16789 C C . LEU B 2 536 ? 134.44327 112.00712 189.91459 1.000 44.73683 536 LEU B C 1
ATOM 16790 O O . LEU B 2 536 ? 133.98361 112.98291 189.31507 1.000 43.97577 536 LEU B O 1
ATOM 16806 N N . PHE B 2 537 ? 135.64613 112.00477 190.48708 1.000 48.14964 537 PHE B N 1
ATOM 16807 C CA . PHE B 2 537 ? 136.55813 113.14096 190.39736 1.000 46.06591 537 PHE B CA 1
ATOM 16808 C C . PHE B 2 537 ? 137.58514 112.84383 189.31229 1.000 43.93029 537 PHE B C 1
ATOM 16809 O O . PHE B 2 537 ? 138.43974 111.96962 189.47939 1.000 45.57214 537 PHE B O 1
ATOM 16826 N N . VAL B 2 538 ? 137.50492 113.58319 188.21230 1.000 43.76631 538 VAL B N 1
ATOM 16827 C CA . VAL B 2 538 ? 138.36378 113.39150 187.05065 1.000 42.97232 538 VAL B CA 1
ATOM 16828 C C . VAL B 2 538 ? 139.44078 114.46540 187.07863 1.000 43.43768 538 VAL B C 1
ATOM 16829 O O . VAL B 2 538 ? 139.13613 115.65550 187.20359 1.000 43.57092 538 VAL B O 1
ATOM 16842 N N . GLU B 2 539 ? 140.70073 114.05309 186.97046 1.000 47.97257 539 GLU B N 1
ATOM 16843 C CA . GLU B 2 539 ? 141.81082 114.99210 186.89299 1.000 49.54062 539 GLU B CA 1
ATOM 16844 C C . GLU B 2 539 ? 142.88451 114.41641 185.98803 1.000 53.56641 539 GLU B C 1
ATOM 16845 O O . GLU B 2 539 ? 143.37039 113.30713 186.22528 1.000 54.00117 539 GLU B O 1
ATOM 16857 N N . ALA B 2 540 ? 143.25113 115.17792 184.95731 1.000 50.08289 540 ALA B N 1
ATOM 16858 C CA . ALA B 2 540 ? 144.29243 114.78494 184.01102 1.000 52.35898 540 ALA B CA 1
ATOM 16859 C C . ALA B 2 540 ? 143.96183 113.46617 183.31868 1.000 52.88440 540 ALA B C 1
ATOM 16860 O O . ALA B 2 540 ? 144.85715 112.68543 182.98915 1.000 57.09616 540 ALA B O 1
ATOM 16867 N N . GLY B 2 541 ? 142.67686 113.20713 183.08909 1.000 45.27154 541 GLY B N 1
ATOM 16868 C CA . GLY B 2 541 ? 142.26694 112.02905 182.35577 1.000 50.49734 541 GLY B CA 1
ATOM 16869 C C . GLY B 2 541 ? 142.18236 110.75097 183.15590 1.000 57.95686 541 GLY B C 1
ATOM 16870 O O . GLY B 2 541 ? 142.13289 109.67242 182.55466 1.000 57.91250 541 GLY B O 1
ATOM 16874 N N . ARG B 2 542 ? 142.17695 110.82760 184.48418 1.000 52.60297 542 ARG B N 1
ATOM 16875 C CA . ARG B 2 542 ? 142.06778 109.64895 185.32886 1.000 53.02178 542 ARG B CA 1
ATOM 16876 C C . ARG B 2 542 ? 141.21507 109.98588 186.54112 1.000 52.47755 542 ARG B C 1
ATOM 16877 O O . ARG B 2 542 ? 141.26642 111.10072 187.06474 1.000 58.20834 542 ARG B O 1
ATOM 16898 N N . VAL B 2 543 ? 140.43057 109.00545 186.98399 1.000 53.60430 543 VAL B N 1
ATOM 16899 C CA . VAL B 2 543 ? 139.49533 109.19058 188.09156 1.000 52.96174 543 VAL B CA 1
ATOM 16900 C C . VAL B 2 543 ? 140.30342 109.13357 189.38510 1.000 58.88955 543 VAL B C 1
ATOM 16901 O O . VAL B 2 543 ? 140.65741 108.05533 189.86349 1.000 58.99561 543 VAL B O 1
ATOM 16914 N N . VAL B 2 544 ? 140.59539 110.30315 189.95672 1.000 59.85785 544 VAL B N 1
ATOM 16915 C CA . VAL B 2 544 ? 141.41287 110.36370 191.16465 1.000 67.48607 544 VAL B CA 1
ATOM 16916 C C . VAL B 2 544 ? 140.69123 109.70727 192.33477 1.000 69.90820 544 VAL B C 1
ATOM 16917 O O . VAL B 2 544 ? 141.28419 108.93035 193.09154 1.000 71.54158 544 VAL B O 1
ATOM 16930 N N . GLU B 2 545 ? 139.40753 110.01207 192.50555 1.000 66.50649 545 GLU B N 1
ATOM 16931 C CA . GLU B 2 545 ? 138.63728 109.47270 193.61530 1.000 67.72086 545 GLU B CA 1
ATOM 16932 C C . GLU B 2 545 ? 137.17155 109.41104 193.22131 1.000 71.14950 545 GLU B C 1
ATOM 16933 O O . GLU B 2 545 ? 136.73360 110.06684 192.27326 1.000 69.11723 545 GLU B O 1
ATOM 16945 N N . ASP B 2 546 ? 136.41693 108.60340 193.96071 1.000 76.61077 546 ASP B N 1
ATOM 16946 C CA . ASP B 2 546 ? 134.98746 108.48453 193.72347 1.000 75.89386 546 ASP B CA 1
ATOM 16947 C C . ASP B 2 546 ? 134.31754 107.94267 194.97555 1.000 77.09041 546 ASP B C 1
ATOM 16948 O O . ASP B 2 546 ? 134.95856 107.32081 195.82637 1.000 80.57902 546 ASP B O 1
ATOM 16957 N N . GLY B 2 547 ? 133.01930 108.18428 195.06959 1.000 77.38090 547 GLY B N 1
ATOM 16958 C CA . GLY B 2 547 ? 132.23283 107.75474 196.20524 1.000 77.45758 547 GLY B CA 1
ATOM 16959 C C . GLY B 2 547 ? 131.04113 108.67168 196.39521 1.000 80.28915 547 GLY B C 1
ATOM 16960 O O . GLY B 2 547 ? 130.61820 109.35720 195.47051 1.000 75.32914 547 GLY B O 1
ATOM 16964 N N . ALA B 2 548 ? 130.51002 108.66074 197.61408 1.000 86.92829 548 ALA B N 1
ATOM 16965 C CA . ALA B 2 548 ? 129.38934 109.51735 197.96361 1.000 84.18771 548 ALA B CA 1
ATOM 16966 C C . ALA B 2 548 ? 129.87463 110.92824 198.28327 1.000 87.80756 548 ALA B C 1
ATOM 16967 O O . ALA B 2 548 ? 131.04705 111.15553 198.58980 1.000 87.08174 548 ALA B O 1
ATOM 16974 N N . ILE B 2 549 ? 128.94871 111.88695 198.20358 1.000 86.68209 549 ILE B N 1
ATOM 16975 C CA . ILE B 2 549 ? 129.29281 113.27472 198.50767 1.000 86.93588 549 ILE B CA 1
ATOM 16976 C C . ILE B 2 549 ? 129.69629 113.40719 199.96924 1.000 92.88317 549 ILE B C 1
ATOM 16977 O O . ILE B 2 549 ? 130.69201 114.05926 200.29928 1.000 89.93592 549 ILE B O 1
ATOM 16993 N N . ASP B 2 550 ? 128.92161 112.79794 200.86865 1.000 97.19845 550 ASP B N 1
ATOM 16994 C CA . ASP B 2 550 ? 129.26202 112.85221 202.28629 1.000 95.63991 550 ASP B CA 1
ATOM 16995 C C . ASP B 2 550 ? 130.58589 112.15084 202.55698 1.000 90.63942 550 ASP B C 1
ATOM 16996 O O . ASP B 2 550 ? 131.42829 112.66340 203.30420 1.000 90.55561 550 ASP B O 1
ATOM 17005 N N . GLU B 2 551 ? 130.79247 110.98278 201.94371 1.000 86.77831 551 GLU B N 1
ATOM 17006 C CA . GLU B 2 551 ? 132.04214 110.25379 202.13274 1.000 93.22654 551 GLU B CA 1
ATOM 17007 C C . GLU B 2 551 ? 133.23057 111.05705 201.62017 1.000 94.06477 551 GLU B C 1
ATOM 17008 O O . GLU B 2 551 ? 134.27264 111.12904 202.28067 1.000 86.84833 551 GLU B O 1
ATOM 17020 N N . LEU B 2 552 ? 133.09138 111.67335 200.44576 1.000 89.97562 552 LEU B N 1
ATOM 17021 C CA . LEU B 2 552 ? 134.20539 112.41689 199.86720 1.000 84.11773 552 LEU B CA 1
ATOM 17022 C C . LEU B 2 552 ? 134.47990 113.69988 200.64237 1.000 87.95202 552 LEU B C 1
ATOM 17023 O O . LEU B 2 552 ? 135.63875 114.10423 200.79198 1.000 84.10533 552 LEU B O 1
ATOM 17039 N N . LEU B 2 553 ? 133.42894 114.36011 201.13326 1.000 89.44915 553 LEU B N 1
ATOM 17040 C CA . LEU B 2 553 ? 133.62405 115.54490 201.96135 1.000 90.72421 553 LEU B CA 1
ATOM 17041 C C . LEU B 2 553 ? 134.31076 115.19079 203.27410 1.000 95.65113 553 LEU B C 1
ATOM 17042 O O . LEU B 2 553 ? 135.21851 115.90259 203.71921 1.000 94.94164 553 LEU B O 1
ATOM 17058 N N . ALA B 2 554 ? 133.89413 114.09205 203.90993 1.000 95.53292 554 ALA B N 1
ATOM 17059 C CA . ALA B 2 554 ? 134.52457 113.68394 205.16040 1.000 94.00683 554 ALA B CA 1
ATOM 17060 C C . ALA B 2 554 ? 135.95130 113.19965 204.94014 1.000 95.52319 554 ALA B C 1
ATOM 17061 O O . ALA B 2 554 ? 136.79166 113.32621 205.83772 1.000 97.94022 554 ALA B O 1
ATOM 17068 N N . ALA B 2 555 ? 136.24454 112.64500 203.76180 1.000 90.24836 555 ALA B N 1
ATOM 17069 C CA . ALA B 2 555 ? 137.58143 112.13152 203.49103 1.000 90.94130 555 ALA B CA 1
ATOM 17070 C C . ALA B 2 555 ? 138.63761 113.22809 203.48198 1.000 93.41176 555 ALA B C 1
ATOM 17071 O O . ALA B 2 555 ? 139.81939 112.93381 203.69274 1.000 80.79735 555 ALA B O 1
ATOM 17078 N N . GLY B 2 556 ? 138.24673 114.47724 203.24261 1.000 96.48039 556 GLY B N 1
ATOM 17079 C CA . GLY B 2 556 ? 139.21581 115.55572 203.17311 1.000 93.31291 556 GLY B CA 1
ATOM 17080 C C . GLY B 2 556 ? 140.21933 115.39143 202.05618 1.000 96.67576 556 GLY B C 1
ATOM 17081 O O . GLY B 2 556 ? 141.38508 115.76897 202.21650 1.000 92.47585 556 GLY B O 1
ATOM 17085 N N . GLY B 2 557 ? 139.79733 114.83280 200.92782 1.000 94.99194 557 GLY B N 1
ATOM 17086 C CA . GLY B 2 557 ? 140.65739 114.61564 199.78118 1.000 85.22670 557 GLY B CA 1
ATOM 17087 C C . GLY B 2 557 ? 140.55097 115.73017 198.76683 1.000 84.73361 557 GLY B C 1
ATOM 17088 O O . GLY B 2 557 ? 140.29873 116.89072 199.10424 1.000 85.31353 557 GLY B O 1
ATOM 17092 N N . ARG B 2 558 ? 140.74379 115.37083 197.49596 1.000 83.62567 558 ARG B N 1
ATOM 17093 C CA . ARG B 2 558 ? 140.66081 116.36620 196.43369 1.000 82.73084 558 ARG B CA 1
ATOM 17094 C C . ARG B 2 558 ? 139.24951 116.91561 196.28088 1.000 80.02215 558 ARG B C 1
ATOM 17095 O O . ARG B 2 558 ? 139.08181 118.06635 195.86791 1.000 79.20543 558 ARG B O 1
ATOM 17116 N N . PHE B 2 559 ? 138.22782 116.11898 196.59963 1.000 79.79669 559 PHE B N 1
ATOM 17117 C CA . PHE B 2 559 ? 136.85529 116.59663 196.46518 1.000 73.66296 559 PHE B CA 1
ATOM 17118 C C . PHE B 2 559 ? 136.57144 117.74936 197.42064 1.000 76.78381 559 PHE B C 1
ATOM 17119 O O . PHE B 2 559 ? 135.93302 118.73762 197.03991 1.000 78.51469 559 PHE B O 1
ATOM 17136 N N . ALA B 2 560 ? 137.02722 117.63731 198.67048 1.000 84.36437 560 ALA B N 1
ATOM 17137 C CA . ALA B 2 560 ? 136.81688 118.71474 199.63224 1.000 83.80170 560 ALA B CA 1
ATOM 17138 C C . ALA B 2 560 ? 137.59903 119.96277 199.24339 1.000 84.30476 560 ALA B C 1
ATOM 17139 O O . ALA B 2 560 ? 137.08029 121.08125 199.33355 1.000 83.25401 560 ALA B O 1
ATOM 17146 N N . GLN B 2 561 ? 138.85035 119.79102 198.81127 1.000 82.48057 561 GLN B N 1
ATOM 17147 C CA . GLN B 2 561 ? 139.65410 120.93104 198.38309 1.000 85.90496 561 GLN B CA 1
ATOM 17148 C C . GLN B 2 561 ? 139.07533 121.58728 197.13617 1.000 82.73152 561 GLN B C 1
ATOM 17149 O O . GLN B 2 561 ? 139.27670 122.78681 196.91660 1.000 82.56146 561 GLN B O 1
ATOM 17163 N N . PHE B 2 562 ? 138.36384 120.81672 196.31153 1.000 77.37648 562 PHE B N 1
ATOM 17164 C CA . PHE B 2 562 ? 137.78330 121.35514 195.08772 1.000 70.83066 562 PHE B CA 1
ATOM 17165 C C . PHE B 2 562 ? 136.75070 122.43046 195.39634 1.000 76.90955 562 PHE B C 1
ATOM 17166 O O . PHE B 2 562 ? 136.69469 123.46025 194.71423 1.000 85.74163 562 PHE B O 1
ATOM 17183 N N . TRP B 2 563 ? 135.93368 122.21420 196.42695 1.000 81.61465 563 TRP B N 1
ATOM 17184 C CA . TRP B 2 563 ? 134.88007 123.14201 196.81771 1.000 83.80125 563 TRP B CA 1
ATOM 17185 C C . TRP B 2 563 ? 135.27854 124.04260 197.98262 1.000 82.85516 563 TRP B C 1
ATOM 17186 O O . TRP B 2 563 ? 134.42076 124.74459 198.52708 1.000 80.49939 563 TRP B O 1
ATOM 17207 N N . ALA B 2 564 ? 136.54812 124.04174 198.37823 1.000 85.75551 564 ALA B N 1
ATOM 17208 C CA . ALA B 2 564 ? 136.99534 124.85639 199.50121 1.000 83.45411 564 ALA B CA 1
ATOM 17209 C C . ALA B 2 564 ? 137.03764 126.33094 199.11655 1.000 70.60313 564 ALA B C 1
ATOM 17210 O O . ALA B 2 564 ? 137.75951 127.12200 199.72454 1.000 62.40055 564 ALA B O 1
#